Protein AF-A0A496PSA3-F1 (afdb_monomer_lite)

Secondary structure (DSSP, 8-state):
--SSSSSS--HHHHHHHHHHHHHHHH-TTT--HHHHHHHTTS-HHHHHHH-SSHHHHHHHHHHHHHHHHHHHHHHHHHT--SHHHHHHHHHHHHHH-TTTTHHHHHHHHH--GGGHHHHHHHHHHHHHHHHHHHHHHHHHHHHTTSB--S-HHHHHHHHHHHHHHHHHHHHH-GGG--HHHHHHHHHHHHHHHHBPP---TTGGGSS-S--------------TT--S-SEEE---TTTTTSSHHHHHGGGT-EEEEE-S-HHHHHHHHHHHHHHTT-------TTSTTHHHHHHHHHHHHHHHHHHHHHHHHHHS-S-TTSHHHHHHHHSPSSHHHHHHHHHHH---HHHHHHHHHHHHHT--PPPEEEEEEGGG-PPPEETTEEPPGGG-HHHHHHHHHHTSS--EEEEEESS--HHHHHHHTT-GGGSPBTTBS-SEEEEEEESSHHHHHHHHHHHHHTT----EEEEE-TTTSSSB----SS--HHHHHHHHHHHHHHHHHHHHHHHHHHHHHTTPPPPS----EEEEESS--SHHHHHHHHHHH--SEEE--GGGGG-TTT----HHHHHHHHH--GGGEEEES--TTSS-EEEETTSHHHHHHHHHHHTT--SB--SS-TT--B-TT-SS-B-TTBHHHHHHHHHHHHTS---HHHHHHHHHHHHT---HHHHTTHHHHHHTT---S--PPP---GGGGGB-S---HHHHHHHHTTSS--B--TTPPPHHHHHHHHHHHHHHHHHHHHHTTSS---HHHHHHHHHHHHHHHHHHHHHHTTS-THHHHHHHHHHHHHHHHHHHSTT-GGG-------

pLDDT: mean 86.86, std 15.43, range [21.86, 98.56]

Radius of gyration: 31.97 Å; chains: 1; bounding box: 90×75×79 Å

Structure (mmCIF, N/CA/C/O backbone):
data_AF-A0A496PSA3-F1
#
_entry.id   AF-A0A496PSA3-F1
#
loop_
_atom_site.group_PDB
_atom_site.id
_atom_site.type_symbol
_atom_site.label_atom_id
_atom_site.label_alt_id
_atom_site.label_comp_id
_atom_site.label_asym_id
_atom_site.label_entity_id
_atom_site.label_seq_id
_atom_site.pdbx_PDB_ins_code
_atom_site.Cartn_x
_atom_site.Cartn_y
_atom_site.Cartn_z
_atom_site.occupancy
_atom_site.B_iso_or_equiv
_atom_site.auth_seq_id
_atom_site.auth_comp_id
_atom_site.auth_asym_id
_atom_site.auth_atom_id
_atom_site.pdbx_PDB_model_num
ATOM 1 N N . MET A 1 1 ? 48.229 48.343 -27.803 1.00 36.34 1 MET A N 1
ATOM 2 C CA . MET A 1 1 ? 48.744 47.535 -26.671 1.00 36.34 1 MET A CA 1
ATOM 3 C C . MET A 1 1 ? 48.045 46.159 -26.580 1.00 36.34 1 MET A C 1
ATOM 5 O O . MET A 1 1 ? 47.589 45.770 -25.518 1.00 36.34 1 MET A O 1
ATOM 9 N N . ARG A 1 2 ? 47.938 45.404 -27.693 1.00 35.44 2 ARG A N 1
ATOM 10 C CA . ARG A 1 2 ? 47.218 44.104 -27.787 1.00 35.44 2 ARG A CA 1
ATOM 11 C C . ARG A 1 2 ? 48.124 42.928 -28.221 1.00 35.44 2 ARG A C 1
ATOM 13 O O . ARG A 1 2 ? 47.631 41.922 -28.707 1.00 35.44 2 ARG A O 1
ATOM 20 N N . LEU A 1 3 ? 49.446 43.057 -28.061 1.00 36.50 3 LEU A N 1
ATOM 21 C CA . LEU A 1 3 ? 50.445 42.140 -28.642 1.00 36.50 3 LEU A CA 1
ATOM 22 C C . LEU A 1 3 ? 51.369 41.428 -27.625 1.00 36.50 3 LEU A C 1
ATOM 24 O O . LEU A 1 3 ? 52.359 40.844 -28.039 1.00 36.50 3 LEU A O 1
ATOM 28 N N . ILE A 1 4 ? 51.065 41.412 -26.316 1.00 39.59 4 ILE A N 1
ATOM 29 C CA . ILE A 1 4 ? 51.952 40.792 -25.292 1.00 39.59 4 ILE A CA 1
ATOM 30 C C . ILE A 1 4 ? 51.211 39.823 -24.340 1.00 39.59 4 ILE A C 1
ATOM 32 O O . ILE A 1 4 ? 51.508 39.759 -23.158 1.00 39.59 4 ILE A O 1
ATOM 36 N N . PHE A 1 5 ? 50.233 39.044 -24.814 1.00 40.84 5 PHE A N 1
ATOM 37 C CA . PHE A 1 5 ? 49.612 37.984 -23.982 1.00 40.84 5 PHE A CA 1
ATOM 38 C C . PHE A 1 5 ? 49.645 36.581 -24.613 1.00 40.84 5 PHE A C 1
ATOM 40 O O . PHE A 1 5 ? 49.044 35.648 -24.088 1.00 40.84 5 PHE A O 1
ATOM 47 N N . GLY A 1 6 ? 50.361 36.414 -25.732 1.00 37.78 6 GLY A N 1
ATOM 48 C CA . GLY A 1 6 ? 50.485 35.132 -26.440 1.00 37.78 6 GLY A CA 1
ATOM 49 C C . GLY A 1 6 ? 51.589 34.200 -25.924 1.00 37.78 6 GLY A C 1
ATOM 50 O O . GLY A 1 6 ? 51.666 33.059 -26.367 1.00 37.78 6 GLY A O 1
ATOM 51 N N . ALA A 1 7 ? 52.438 34.651 -24.998 1.00 44.44 7 ALA A N 1
ATOM 52 C CA . ALA A 1 7 ? 53.524 33.853 -24.436 1.00 44.44 7 ALA A CA 1
ATOM 53 C C . ALA A 1 7 ? 53.209 33.514 -22.971 1.00 44.44 7 ALA A C 1
ATOM 55 O O . ALA A 1 7 ? 53.230 34.426 -22.154 1.00 44.44 7 ALA A O 1
ATOM 56 N N . LEU A 1 8 ? 52.915 32.229 -22.691 1.00 52.22 8 LEU A N 1
ATOM 57 C CA . LEU A 1 8 ? 52.847 31.516 -21.383 1.00 52.22 8 LEU A CA 1
ATOM 58 C C . LEU A 1 8 ? 51.556 30.723 -21.075 1.00 52.22 8 LEU A C 1
ATOM 60 O O . LEU A 1 8 ? 51.390 30.265 -19.949 1.00 52.22 8 LEU A O 1
ATOM 64 N N . LEU A 1 9 ? 50.653 30.477 -22.032 1.00 61.03 9 LEU A N 1
ATOM 65 C CA . LEU A 1 9 ? 49.573 29.491 -21.834 1.00 61.03 9 LEU A CA 1
ATOM 66 C C . LEU A 1 9 ? 49.825 28.244 -22.677 1.00 61.03 9 LEU A C 1
ATOM 68 O O . LEU A 1 9 ? 50.095 28.342 -23.874 1.00 61.03 9 LEU A O 1
ATOM 72 N N . ASP A 1 10 ? 49.724 27.069 -22.054 1.00 85.44 10 ASP A N 1
ATOM 73 C CA . ASP A 1 10 ? 49.742 25.813 -22.794 1.00 85.44 10 ASP A CA 1
ATOM 74 C C . ASP A 1 10 ? 48.540 25.720 -23.757 1.00 85.44 10 ASP A C 1
ATOM 76 O O . ASP A 1 10 ? 47.501 26.377 -23.598 1.00 85.44 10 ASP A O 1
ATOM 80 N N . ARG A 1 11 ? 48.701 24.922 -24.820 1.00 87.25 11 ARG A N 1
ATOM 81 C CA . ARG A 1 11 ? 47.687 24.780 -25.878 1.00 87.25 11 ARG A CA 1
ATOM 82 C C . ARG A 1 11 ? 46.318 24.317 -25.342 1.00 87.25 11 ARG A C 1
ATOM 84 O O . ARG A 1 11 ? 45.321 24.893 -25.780 1.00 87.25 11 ARG A O 1
ATOM 91 N N . PRO A 1 12 ? 46.221 23.357 -24.399 1.00 90.94 12 PRO A N 1
ATOM 92 C CA . PRO A 1 12 ? 44.949 22.994 -23.769 1.00 90.94 12 PRO A CA 1
ATOM 93 C C . PRO A 1 12 ? 44.252 24.167 -23.068 1.00 90.94 12 PRO A C 1
ATOM 95 O O . PRO A 1 12 ? 43.059 24.387 -23.273 1.00 90.94 12 PRO A O 1
ATOM 98 N N . THR A 1 13 ? 44.986 24.968 -22.294 1.00 90.38 13 THR A N 1
ATOM 99 C CA . THR A 1 13 ? 44.426 26.098 -21.544 1.00 90.38 13 THR A CA 1
ATOM 100 C C . THR A 1 13 ? 43.925 27.201 -22.471 1.00 90.38 13 THR A C 1
ATOM 102 O O . THR A 1 13 ? 42.877 27.797 -22.207 1.00 90.38 13 THR A O 1
ATOM 105 N N . GLN A 1 14 ? 44.634 27.458 -23.575 1.00 91.81 14 GLN A N 1
ATOM 106 C CA . GLN A 1 14 ? 44.193 28.389 -24.618 1.00 91.81 14 GLN A CA 1
ATOM 107 C C . GLN A 1 14 ? 42.849 27.954 -25.229 1.00 91.81 14 GLN A C 1
ATOM 109 O O . GLN A 1 14 ? 41.937 28.773 -25.373 1.00 91.81 14 GLN A O 1
ATOM 114 N N . ILE A 1 15 ? 42.706 26.661 -25.535 1.00 95.50 15 ILE A N 1
ATOM 115 C CA . ILE A 1 15 ? 41.473 26.079 -26.083 1.00 95.50 15 ILE A CA 1
ATOM 116 C C . ILE A 1 15 ? 40.325 26.182 -25.070 1.00 95.50 15 ILE A C 1
ATOM 118 O O . ILE A 1 15 ? 39.244 26.644 -25.429 1.00 95.50 15 ILE A O 1
ATOM 122 N N . ILE A 1 16 ? 40.557 25.820 -23.802 1.00 95.75 16 ILE A N 1
ATOM 123 C CA . ILE A 1 16 ? 39.538 25.874 -22.738 1.00 95.75 16 ILE A CA 1
ATOM 124 C C . ILE A 1 16 ? 39.045 27.309 -22.515 1.00 95.75 16 ILE A C 1
ATOM 126 O O . ILE A 1 16 ? 37.839 27.527 -22.449 1.00 95.75 16 ILE A O 1
ATOM 130 N N . LYS A 1 17 ? 39.943 28.304 -22.445 1.00 92.88 17 LYS A N 1
ATOM 131 C CA . LYS A 1 17 ? 39.553 29.718 -22.276 1.00 92.88 17 LYS A CA 1
ATOM 132 C C . LYS A 1 17 ? 38.715 30.235 -23.447 1.00 92.88 17 LYS A C 1
ATOM 134 O O . LYS A 1 17 ? 37.718 30.916 -23.235 1.00 92.88 17 LYS A O 1
ATOM 139 N N . SER A 1 18 ? 39.098 29.880 -24.669 1.00 94.81 18 SER A N 1
ATOM 140 C CA . SER A 1 18 ? 38.365 30.273 -25.880 1.00 94.81 18 SER A CA 1
ATOM 141 C C . SER A 1 18 ? 36.976 29.627 -25.915 1.00 94.81 18 SER A C 1
ATOM 143 O O . SER A 1 18 ? 35.971 30.285 -26.177 1.00 94.81 18 SER A O 1
ATOM 145 N N . ALA A 1 19 ? 36.896 28.345 -25.551 1.00 95.25 19 ALA A N 1
ATOM 146 C CA . ALA A 1 19 ? 35.633 27.630 -25.430 1.00 95.25 19 ALA A CA 1
ATOM 147 C C . ALA A 1 19 ? 34.736 28.201 -24.320 1.00 95.25 19 ALA A C 1
ATOM 149 O O . ALA A 1 19 ? 33.531 28.307 -24.522 1.00 95.25 19 ALA A O 1
ATOM 150 N N . GLN A 1 20 ? 35.305 28.613 -23.182 1.00 94.50 20 GLN A N 1
ATOM 151 C CA . GLN A 1 20 ? 34.571 29.237 -22.076 1.00 94.50 20 GLN A CA 1
ATOM 152 C C . GLN A 1 20 ? 33.792 30.479 -22.536 1.00 94.50 20 GLN A C 1
ATOM 154 O O . GLN A 1 20 ? 32.604 30.601 -22.231 1.00 94.50 20 GLN A O 1
ATOM 159 N N . VAL A 1 21 ? 34.434 31.359 -23.313 1.00 92.12 21 VAL A N 1
ATOM 160 C CA . VAL A 1 21 ? 33.804 32.569 -23.872 1.00 92.12 21 VAL A CA 1
ATOM 161 C C . VAL A 1 21 ? 32.674 32.201 -24.835 1.00 92.12 21 VAL A C 1
ATOM 163 O O . VAL A 1 21 ? 31.554 32.700 -24.707 1.00 92.12 21 VAL A O 1
ATOM 166 N N . LEU A 1 22 ? 32.935 31.278 -25.763 1.00 93.44 22 LEU A N 1
ATOM 167 C CA . LEU A 1 22 ? 31.940 30.853 -26.748 1.00 93.44 22 LEU A CA 1
ATOM 168 C C . LEU A 1 22 ? 30.729 30.176 -26.097 1.00 93.44 22 LEU A C 1
ATOM 170 O O . LEU A 1 22 ? 29.590 30.453 -26.478 1.00 93.44 22 LEU A O 1
ATOM 174 N N . PHE A 1 23 ? 30.944 29.308 -25.105 1.00 92.38 23 PHE A N 1
ATOM 175 C CA . PHE A 1 23 ? 29.854 28.657 -24.380 1.00 92.38 23 PHE A CA 1
ATOM 176 C C . PHE A 1 23 ? 29.035 29.658 -23.564 1.00 92.38 23 PHE A C 1
ATOM 178 O O . PHE A 1 23 ? 27.804 29.576 -23.590 1.00 92.38 23 PHE A O 1
ATOM 185 N N . ALA A 1 24 ? 29.681 30.649 -22.942 1.00 88.56 24 ALA A N 1
ATOM 186 C CA . ALA A 1 24 ? 28.988 31.695 -22.197 1.00 88.56 24 ALA A CA 1
ATOM 187 C C . ALA A 1 24 ? 28.039 32.494 -23.106 1.00 88.56 24 ALA A C 1
ATOM 189 O O . ALA A 1 24 ? 26.888 32.755 -22.742 1.00 88.56 24 ALA A O 1
ATOM 190 N N . GLN A 1 25 ? 28.502 32.826 -24.315 1.00 88.56 25 GLN A N 1
ATOM 191 C CA . GLN A 1 25 ? 27.765 33.653 -25.266 1.00 88.56 25 GLN A CA 1
ATOM 192 C C . GLN A 1 25 ? 26.676 32.879 -26.026 1.00 88.56 25 GLN A C 1
ATOM 194 O O . GLN A 1 25 ? 25.551 33.361 -26.164 1.00 88.56 25 GLN A O 1
ATOM 199 N N . PHE A 1 26 ? 26.981 31.676 -26.518 1.00 86.81 26 PHE A N 1
ATOM 200 C CA . PHE A 1 26 ? 26.122 30.967 -27.476 1.00 86.81 26 PHE A CA 1
ATOM 201 C C . PHE A 1 26 ? 25.474 29.688 -26.922 1.00 86.81 26 PHE A C 1
ATOM 203 O O . PHE A 1 26 ? 24.536 29.166 -27.534 1.00 86.81 26 PHE A O 1
ATOM 210 N N . GLY A 1 27 ? 25.915 29.205 -25.757 1.00 85.31 27 GLY A N 1
ATOM 211 C CA . GLY A 1 27 ? 25.467 27.951 -25.146 1.00 85.31 27 GLY A CA 1
ATOM 212 C C . GLY A 1 27 ? 26.055 26.698 -25.810 1.00 85.31 27 GLY A C 1
ATOM 213 O O . GLY A 1 27 ? 26.479 26.707 -26.969 1.00 85.31 27 GLY A O 1
ATOM 214 N N . LEU A 1 28 ? 26.037 25.570 -25.092 1.00 86.19 28 LEU A N 1
ATOM 215 C CA . LEU A 1 28 ? 26.712 24.323 -25.504 1.00 86.19 28 LEU A CA 1
ATOM 216 C C . LEU A 1 28 ? 26.227 23.787 -26.863 1.00 86.19 28 LEU A C 1
ATOM 218 O O . LEU A 1 28 ? 26.988 23.212 -27.652 1.00 86.19 28 LEU A O 1
ATOM 222 N N . LYS A 1 29 ? 24.926 23.939 -27.137 1.00 85.19 29 LYS A N 1
ATOM 223 C CA . LYS A 1 29 ? 24.292 23.371 -28.334 1.00 85.19 29 LYS A CA 1
ATOM 224 C C . LYS A 1 29 ? 24.797 24.020 -29.624 1.00 85.19 29 LYS A C 1
ATOM 226 O O . LYS A 1 29 ? 24.991 23.295 -30.596 1.00 85.19 29 LYS A O 1
ATOM 231 N N . LYS A 1 30 ? 25.012 25.341 -29.622 1.00 86.56 30 LYS A N 1
ATOM 232 C CA . LYS A 1 30 ? 25.328 26.127 -30.828 1.00 86.56 30 LYS A CA 1
ATOM 233 C C . LYS A 1 30 ? 26.820 26.179 -31.155 1.00 86.56 30 LYS A C 1
ATOM 235 O O . LYS A 1 30 ? 27.157 26.353 -32.315 1.00 86.56 30 LYS A O 1
ATOM 240 N N . VAL A 1 31 ? 27.689 25.995 -30.163 1.00 92.00 31 VAL A N 1
ATOM 241 C CA . VAL A 1 31 ? 29.146 26.029 -30.355 1.00 92.00 31 VAL A CA 1
ATOM 242 C C . VAL A 1 31 ? 29.649 24.718 -30.968 1.00 92.00 31 VAL A C 1
ATOM 244 O O . VAL A 1 31 ? 29.306 23.620 -30.501 1.00 92.00 31 VAL A O 1
ATOM 247 N N . THR A 1 32 ? 30.481 24.819 -32.004 1.00 94.69 32 THR A N 1
ATOM 248 C CA . THR A 1 32 ? 31.183 23.694 -32.637 1.00 94.69 32 THR A CA 1
ATOM 249 C C . THR A 1 32 ? 32.672 23.678 -32.273 1.00 94.69 32 THR A C 1
ATOM 251 O O . THR A 1 32 ? 33.233 24.670 -31.816 1.00 94.69 32 THR A O 1
ATOM 254 N N . THR A 1 33 ? 33.347 22.543 -32.486 1.00 94.38 33 THR A N 1
ATOM 255 C CA . THR A 1 33 ? 34.814 22.455 -32.332 1.00 94.38 33 THR A CA 1
ATOM 256 C C . THR A 1 33 ? 35.562 23.385 -33.284 1.00 94.38 33 THR A C 1
ATOM 258 O O . THR A 1 33 ? 36.688 23.775 -32.990 1.00 94.38 33 THR A O 1
ATOM 261 N N . ASP A 1 34 ? 34.944 23.743 -34.409 1.00 93.94 34 ASP A N 1
ATOM 262 C CA . ASP A 1 34 ? 35.551 24.583 -35.442 1.00 93.94 34 ASP A CA 1
ATOM 263 C C . ASP A 1 34 ? 35.506 26.053 -35.024 1.00 93.94 34 ASP A C 1
ATOM 265 O O . ASP A 1 34 ? 36.488 26.771 -35.211 1.00 93.94 34 ASP A O 1
ATOM 269 N N . ASP A 1 35 ? 34.417 26.462 -34.368 1.00 95.94 35 ASP A N 1
ATOM 270 C CA . ASP A 1 35 ? 34.307 27.773 -33.723 1.00 95.94 35 ASP A CA 1
ATOM 271 C C . ASP A 1 35 ? 35.363 27.916 -32.619 1.00 95.94 35 ASP A C 1
ATOM 273 O O . ASP A 1 35 ? 36.080 28.913 -32.570 1.00 95.94 35 ASP A O 1
ATOM 277 N N . ILE A 1 36 ? 35.525 26.877 -31.789 1.00 96.44 36 ILE A N 1
ATOM 278 C CA . ILE A 1 36 ? 36.533 26.845 -30.717 1.00 96.44 36 ILE A CA 1
ATOM 279 C C . ILE A 1 36 ? 37.954 26.918 -31.291 1.00 96.44 36 ILE A C 1
ATOM 281 O O . ILE A 1 36 ? 38.784 27.656 -30.766 1.00 96.44 36 ILE A O 1
ATOM 285 N N . ALA A 1 37 ? 38.247 26.179 -32.365 1.00 94.25 37 ALA A N 1
ATOM 286 C CA . ALA A 1 37 ? 39.558 26.202 -33.013 1.00 94.25 37 ALA A CA 1
ATOM 287 C C . ALA A 1 37 ? 39.886 27.588 -33.594 1.00 94.25 37 ALA A C 1
ATOM 289 O O . ALA A 1 37 ? 41.002 28.079 -33.413 1.00 94.25 37 ALA A O 1
ATOM 290 N N . LYS A 1 38 ? 38.904 28.235 -34.242 1.00 94.62 38 LYS A N 1
ATOM 291 C CA . LYS A 1 38 ? 39.032 29.603 -34.766 1.00 94.62 38 LYS A CA 1
ATOM 292 C C . LYS A 1 38 ? 39.296 30.618 -33.659 1.00 94.62 38 LYS A C 1
ATOM 294 O O . LYS A 1 38 ? 40.254 31.377 -33.776 1.00 94.62 38 LYS A O 1
ATOM 299 N N . GLU A 1 39 ? 38.493 30.605 -32.597 1.00 94.12 39 GLU A N 1
ATOM 300 C CA . GLU A 1 39 ? 38.641 31.534 -31.468 1.00 94.12 39 GLU A CA 1
ATOM 301 C C . GLU A 1 39 ? 39.989 31.342 -30.759 1.00 94.12 39 GLU A C 1
ATOM 303 O O . GLU A 1 39 ? 40.697 32.303 -30.466 1.00 94.12 39 GLU A O 1
ATOM 308 N N . ALA A 1 40 ? 40.409 30.087 -30.580 1.00 93.00 40 ALA A N 1
ATOM 309 C CA . ALA A 1 40 ? 41.698 29.749 -29.985 1.00 93.00 40 ALA A CA 1
ATOM 310 C C . ALA A 1 40 ? 42.897 29.963 -30.926 1.00 93.00 40 ALA A C 1
ATOM 312 O O . ALA A 1 40 ? 44.031 29.754 -30.497 1.00 93.00 40 ALA A O 1
ATOM 313 N N . GLN A 1 41 ? 42.684 30.362 -32.187 1.00 92.88 41 GLN A N 1
ATOM 314 C CA . GLN A 1 41 ? 43.727 30.525 -33.209 1.00 92.88 41 GLN A CA 1
ATOM 315 C C . GLN A 1 41 ? 44.610 29.273 -33.373 1.00 92.88 41 GLN A C 1
ATOM 317 O O . GLN A 1 41 ? 45.839 29.346 -33.468 1.00 92.88 41 GLN A O 1
ATOM 322 N N . VAL A 1 42 ? 43.981 28.097 -33.394 1.00 91.88 42 VAL A N 1
ATOM 323 C CA . VAL A 1 42 ? 44.641 26.802 -33.616 1.00 91.88 42 VAL A CA 1
ATOM 324 C C . VAL A 1 42 ? 43.950 26.024 -34.732 1.00 91.88 42 VAL A C 1
ATOM 326 O O . VAL A 1 42 ? 42.808 26.290 -35.097 1.00 91.88 42 VAL A O 1
ATOM 329 N N . SER A 1 43 ? 44.632 25.019 -35.285 1.00 92.12 43 SER A N 1
ATOM 330 C CA . SER A 1 43 ? 43.991 24.124 -36.249 1.00 92.12 43 SER A CA 1
ATOM 331 C C . SER A 1 43 ? 42.973 23.206 -35.557 1.00 92.12 43 SER A C 1
ATOM 333 O O . SER A 1 43 ? 43.152 22.814 -34.401 1.00 92.12 43 SER A O 1
ATOM 335 N N . LYS A 1 44 ? 41.941 22.774 -36.289 1.00 91.31 44 LYS A N 1
ATOM 336 C CA . LYS A 1 44 ? 40.986 21.751 -35.825 1.00 91.31 44 LYS A CA 1
ATOM 337 C C . LYS A 1 44 ? 41.698 20.466 -35.375 1.00 91.31 44 LYS A C 1
ATOM 339 O O . LYS A 1 44 ? 41.344 19.894 -34.348 1.00 91.31 44 LYS A O 1
ATOM 344 N N . ALA A 1 45 ? 42.750 20.058 -36.089 1.00 91.19 45 ALA A N 1
ATOM 345 C CA . ALA A 1 45 ? 43.579 18.908 -35.723 1.00 91.19 45 ALA A CA 1
ATOM 346 C C . ALA A 1 45 ? 44.272 19.097 -34.361 1.00 91.19 45 ALA A C 1
ATOM 348 O O . ALA A 1 45 ? 44.389 18.151 -33.587 1.00 91.19 45 ALA A O 1
ATOM 349 N N . THR A 1 46 ? 44.676 20.326 -34.028 1.00 90.19 46 THR A N 1
ATOM 350 C CA . THR A 1 46 ? 45.246 20.657 -32.716 1.00 90.19 46 THR A CA 1
ATOM 351 C C . THR A 1 46 ? 44.215 20.514 -31.599 1.00 90.19 46 THR A C 1
ATOM 353 O O . THR A 1 46 ? 44.567 20.020 -30.536 1.00 90.19 46 THR A O 1
ATOM 356 N N . VAL A 1 47 ? 42.947 20.877 -31.822 1.00 93.00 47 VAL A N 1
ATOM 357 C CA . VAL A 1 47 ? 41.881 20.661 -30.825 1.00 93.00 47 VAL A CA 1
ATOM 358 C C . VAL A 1 47 ? 41.667 19.167 -30.576 1.00 93.00 47 VAL A C 1
ATOM 360 O O . VAL A 1 47 ? 41.702 18.736 -29.425 1.00 93.00 47 VAL A O 1
ATOM 363 N N . TYR A 1 48 ? 41.550 18.367 -31.641 1.00 93.06 48 TYR A N 1
ATOM 364 C CA . TYR A 1 48 ? 41.368 16.913 -31.523 1.00 93.06 48 TYR A CA 1
ATOM 365 C C . TYR A 1 48 ? 42.581 16.167 -30.960 1.00 93.06 48 TYR A C 1
ATOM 367 O O . TYR A 1 48 ? 42.431 15.063 -30.443 1.00 93.06 48 TYR A O 1
ATOM 375 N N . LYS A 1 49 ? 43.776 16.768 -31.016 1.00 92.62 49 LYS A N 1
ATOM 376 C CA . LYS A 1 49 ? 44.968 16.233 -30.347 1.00 92.62 49 LYS A CA 1
ATOM 377 C C . LYS A 1 49 ? 44.812 16.213 -28.822 1.00 92.62 49 LYS A C 1
ATOM 379 O O . LYS A 1 49 ? 45.359 15.321 -28.183 1.00 92.62 49 LYS A O 1
ATOM 384 N N . TYR A 1 50 ? 44.112 17.194 -28.249 1.00 92.06 50 TYR A N 1
ATOM 385 C CA . TYR A 1 50 ? 43.986 17.358 -26.796 1.00 92.06 50 TYR A CA 1
ATOM 386 C C . TYR A 1 50 ? 42.620 16.945 -26.249 1.00 92.06 50 TYR A C 1
ATOM 388 O O . TYR A 1 50 ? 42.540 16.531 -25.099 1.00 92.06 50 TYR A O 1
ATOM 396 N N . PHE A 1 51 ? 41.563 17.040 -27.057 1.00 94.31 51 PHE A N 1
ATOM 397 C CA . PHE A 1 51 ? 40.196 16.762 -26.627 1.00 94.31 51 PHE A CA 1
ATOM 398 C C . PHE A 1 51 ? 39.469 15.919 -27.671 1.00 94.31 51 PHE A C 1
ATOM 400 O O . PHE A 1 51 ? 39.416 16.263 -28.850 1.00 94.31 51 PHE A O 1
ATOM 407 N N . LYS A 1 52 ? 38.848 14.826 -27.235 1.00 89.06 52 LYS A N 1
ATOM 408 C CA . LYS A 1 52 ? 38.141 13.866 -28.092 1.00 89.06 52 LYS A CA 1
ATOM 409 C C . LYS A 1 52 ? 36.923 14.487 -28.763 1.00 89.06 52 LYS A C 1
ATOM 411 O O . LYS A 1 52 ? 36.543 14.087 -29.861 1.00 89.06 52 LYS A O 1
ATOM 416 N N . ASN A 1 53 ? 36.264 15.425 -28.087 1.00 89.75 53 ASN A N 1
ATOM 417 C CA . ASN A 1 53 ? 35.068 16.100 -28.578 1.00 89.75 53 ASN A CA 1
ATOM 418 C C . ASN A 1 53 ? 34.796 17.396 -27.790 1.00 89.75 53 ASN A C 1
ATOM 420 O O . ASN A 1 53 ? 35.429 17.675 -26.774 1.00 89.75 53 ASN A O 1
ATOM 424 N N . LYS A 1 54 ? 33.805 18.181 -28.236 1.00 89.75 54 LYS A N 1
ATOM 425 C CA . LYS A 1 54 ? 33.419 19.438 -27.573 1.00 89.75 54 LYS A CA 1
ATOM 426 C C . LYS A 1 54 ? 32.869 19.273 -26.150 1.00 89.75 54 LYS A C 1
ATOM 428 O O . LYS A 1 54 ? 32.867 20.248 -25.409 1.00 89.75 54 LYS A O 1
ATOM 433 N N . PHE A 1 55 ? 32.383 18.085 -25.780 1.00 88.62 55 PHE A N 1
ATOM 434 C CA . PHE A 1 55 ? 31.847 17.832 -24.440 1.00 88.62 55 PHE A CA 1
ATOM 435 C C . PHE A 1 55 ? 32.969 17.695 -23.414 1.00 88.62 55 PHE A C 1
ATOM 437 O O . PHE A 1 55 ? 32.839 18.242 -22.333 1.00 88.62 55 PHE A O 1
ATOM 444 N N . GLU A 1 56 ? 34.097 17.086 -23.781 1.00 89.69 56 GLU A N 1
ATOM 445 C CA . GLU A 1 56 ? 35.289 17.044 -22.921 1.00 89.69 56 GLU A CA 1
ATOM 446 C C . GLU A 1 56 ? 35.859 18.451 -22.674 1.00 89.69 56 GLU A C 1
ATOM 448 O O . GLU A 1 56 ? 36.261 18.785 -21.564 1.00 89.69 56 GLU A O 1
ATOM 453 N N . ILE A 1 57 ? 35.824 19.324 -23.687 1.00 93.12 57 ILE A N 1
ATOM 454 C CA . ILE A 1 57 ? 36.196 20.739 -23.525 1.00 93.12 57 ILE A CA 1
ATOM 455 C C . ILE A 1 57 ? 35.212 21.441 -22.582 1.00 93.12 57 ILE A C 1
ATOM 457 O O . ILE A 1 57 ? 35.615 22.228 -21.730 1.00 93.12 57 ILE A O 1
ATOM 461 N N . PHE A 1 58 ? 33.917 21.150 -22.718 1.00 90.31 58 PHE A N 1
ATOM 462 C CA . PHE A 1 58 ? 32.888 21.710 -21.851 1.00 90.31 58 PHE A CA 1
ATOM 463 C C . PHE A 1 58 ? 33.019 21.222 -20.401 1.00 90.31 58 PHE A C 1
ATOM 465 O O . PHE A 1 58 ? 32.906 22.045 -19.497 1.00 90.31 58 PHE A O 1
ATOM 472 N N . ASP A 1 59 ? 33.354 19.946 -20.168 1.00 89.44 59 ASP A N 1
ATOM 473 C CA . ASP A 1 59 ? 33.644 19.406 -18.832 1.00 89.44 59 ASP A CA 1
ATOM 474 C C . ASP A 1 59 ? 34.711 20.259 -18.129 1.00 89.44 59 ASP A C 1
ATOM 476 O O . ASP A 1 59 ? 34.510 20.743 -17.014 1.00 89.44 59 ASP A O 1
ATOM 480 N N . GLN A 1 60 ? 35.817 20.513 -18.834 1.00 92.25 60 GLN A N 1
ATOM 481 C CA . GLN A 1 60 ? 36.945 21.303 -18.337 1.00 92.25 60 GLN A CA 1
ATOM 482 C C . GLN A 1 60 ? 36.569 22.768 -18.072 1.00 92.25 60 GLN A C 1
ATOM 484 O O . GLN A 1 60 ? 37.035 23.362 -17.101 1.00 92.25 60 GLN A O 1
ATOM 489 N N . VAL A 1 61 ? 35.702 23.361 -18.900 1.00 93.12 61 VAL A N 1
ATOM 490 C CA . VAL A 1 61 ? 35.180 24.721 -18.681 1.00 93.12 61 VAL A CA 1
ATOM 491 C C . VAL A 1 61 ? 34.345 24.792 -17.398 1.00 93.12 61 VAL A C 1
ATOM 493 O O . VAL A 1 61 ? 34.533 25.710 -16.600 1.00 93.12 61 VAL A O 1
ATOM 496 N N . ILE A 1 62 ? 33.456 23.822 -17.171 1.00 91.06 62 ILE A N 1
ATOM 497 C CA . ILE A 1 62 ? 32.594 23.783 -15.980 1.00 91.06 62 ILE A CA 1
ATOM 498 C C . ILE A 1 62 ? 33.413 23.530 -14.711 1.00 91.06 62 ILE A C 1
ATOM 500 O O . ILE A 1 62 ? 33.197 24.203 -13.703 1.00 91.06 62 ILE A O 1
ATOM 504 N N . GLU A 1 63 ? 34.368 22.597 -14.754 1.00 91.56 63 GLU A N 1
ATOM 505 C CA . GLU A 1 63 ? 35.286 22.334 -13.639 1.00 91.56 63 GLU A CA 1
ATOM 506 C C . GLU A 1 63 ? 36.132 23.569 -13.303 1.00 91.56 63 GLU A C 1
ATOM 508 O O . GLU A 1 63 ? 36.302 23.912 -12.130 1.00 91.56 63 GLU A O 1
ATOM 513 N N . ARG A 1 64 ? 36.619 24.283 -14.323 1.00 91.19 64 ARG A N 1
ATOM 514 C CA . ARG A 1 64 ? 37.368 25.530 -14.152 1.00 91.19 64 ARG A CA 1
ATOM 515 C C . ARG A 1 64 ? 36.521 26.614 -13.490 1.00 91.19 64 ARG A C 1
ATOM 517 O O . ARG A 1 64 ? 36.966 27.181 -12.499 1.00 91.19 64 ARG A O 1
ATOM 524 N N . GLU A 1 65 ? 35.319 26.888 -13.997 1.00 91.88 65 GLU A N 1
ATOM 525 C CA . GLU A 1 65 ? 34.442 27.913 -13.414 1.00 91.88 65 GLU A CA 1
ATOM 526 C C . GLU A 1 65 ? 34.018 27.573 -11.982 1.00 91.88 65 GLU A C 1
ATOM 528 O O . GLU A 1 65 ? 34.014 28.458 -11.131 1.00 91.88 65 GLU A O 1
ATOM 533 N N . ALA A 1 66 ? 33.734 26.300 -11.684 1.00 91.38 66 ALA A N 1
ATOM 534 C CA . ALA A 1 66 ? 33.418 25.860 -10.326 1.00 91.38 66 ALA A CA 1
ATOM 535 C C . ALA A 1 66 ? 34.583 26.118 -9.354 1.00 91.38 66 ALA A C 1
ATOM 537 O O . ALA A 1 66 ? 34.374 26.628 -8.254 1.00 91.38 66 ALA A O 1
ATOM 538 N N . ASN A 1 67 ? 35.815 25.789 -9.757 1.00 91.50 67 ASN A N 1
ATOM 539 C CA . ASN A 1 67 ? 36.995 26.026 -8.926 1.00 91.50 67 ASN A CA 1
ATOM 540 C C . ASN A 1 67 ? 37.300 27.525 -8.783 1.00 91.50 67 ASN A C 1
ATOM 542 O O . ASN A 1 67 ? 37.582 27.971 -7.677 1.00 91.50 67 ASN A O 1
ATOM 546 N N . SER A 1 68 ? 37.192 28.313 -9.858 1.00 91.88 68 SER A N 1
ATOM 547 C CA . SER A 1 68 ? 37.401 29.766 -9.798 1.00 91.88 68 SER A CA 1
ATOM 548 C C . SER A 1 68 ? 36.371 30.472 -8.915 1.00 91.88 68 SER A C 1
ATOM 550 O O . SER A 1 68 ? 36.742 31.363 -8.157 1.00 91.88 68 SER A O 1
ATOM 552 N N . LEU A 1 69 ? 35.103 30.048 -8.952 1.00 91.12 69 LEU A N 1
ATOM 553 C CA . LEU A 1 69 ? 34.074 30.563 -8.050 1.00 91.12 69 LEU A CA 1
ATOM 554 C C . LEU A 1 69 ? 34.401 30.239 -6.587 1.00 91.12 69 LEU A C 1
ATOM 556 O O . LEU A 1 69 ? 34.261 31.104 -5.729 1.00 91.12 69 LEU A O 1
ATOM 560 N N . LEU A 1 70 ? 34.852 29.014 -6.299 1.00 91.75 70 LEU A N 1
ATOM 561 C CA . LEU A 1 70 ? 35.243 28.633 -4.944 1.00 91.75 70 LEU A CA 1
ATOM 562 C C . LEU A 1 70 ? 36.409 29.488 -4.429 1.00 91.75 70 LEU A C 1
ATOM 564 O O . LEU A 1 70 ? 36.323 29.996 -3.318 1.00 91.75 70 LEU A O 1
ATOM 568 N N . THR A 1 71 ? 37.448 29.696 -5.242 1.00 93.50 71 THR A N 1
ATOM 569 C CA . THR A 1 71 ? 38.572 30.575 -4.884 1.00 93.50 71 THR A CA 1
ATOM 570 C C . THR A 1 71 ? 38.098 32.003 -4.629 1.00 93.50 71 THR A C 1
ATOM 572 O O . THR A 1 71 ? 38.431 32.579 -3.604 1.00 93.50 71 THR A O 1
ATOM 575 N N . ALA A 1 72 ? 37.235 32.549 -5.490 1.00 92.69 72 ALA A N 1
ATOM 576 C CA . ALA A 1 72 ? 36.703 33.896 -5.304 1.00 92.69 72 ALA A CA 1
ATOM 577 C C . ALA A 1 72 ? 35.881 34.031 -4.006 1.00 92.69 72 ALA A C 1
ATOM 579 O O . ALA A 1 72 ? 35.929 35.063 -3.338 1.00 92.69 72 ALA A O 1
ATOM 580 N N . ILE A 1 73 ? 35.134 32.989 -3.629 1.00 92.94 73 ILE A N 1
ATOM 581 C CA . ILE A 1 73 ? 34.428 32.926 -2.343 1.00 92.94 73 ILE A CA 1
ATOM 582 C C . ILE A 1 73 ? 35.419 32.903 -1.180 1.00 92.94 73 ILE A C 1
ATOM 584 O O . ILE A 1 73 ? 35.219 33.621 -0.206 1.00 92.94 73 ILE A O 1
ATOM 588 N N . GLU A 1 74 ? 36.461 32.077 -1.262 1.00 93.44 74 GLU A N 1
ATOM 589 C CA . GLU A 1 74 ? 37.486 31.972 -0.222 1.00 93.44 74 GLU A CA 1
ATOM 590 C C . GLU A 1 74 ? 38.233 33.296 -0.027 1.00 93.44 74 GLU A C 1
ATOM 592 O O . GLU A 1 74 ? 38.389 33.722 1.116 1.00 93.44 74 GLU A O 1
ATOM 597 N N . ASP A 1 75 ? 38.597 33.981 -1.112 1.00 93.69 75 ASP A N 1
ATOM 598 C CA . ASP A 1 75 ? 39.262 35.288 -1.083 1.00 93.69 75 ASP A CA 1
ATOM 599 C C . ASP A 1 75 ? 38.357 36.372 -0.479 1.00 93.69 75 ASP A C 1
ATOM 601 O O . ASP A 1 75 ? 38.784 37.136 0.387 1.00 93.69 75 ASP A O 1
ATOM 605 N N . ALA A 1 76 ? 37.083 36.416 -0.884 1.00 93.44 76 ALA A N 1
ATOM 606 C CA . ALA A 1 76 ? 36.121 37.378 -0.349 1.00 93.44 76 ALA A CA 1
ATOM 607 C C . ALA A 1 76 ? 35.839 37.147 1.140 1.00 93.44 76 ALA A C 1
ATOM 609 O O . ALA A 1 76 ? 35.713 38.100 1.898 1.00 93.44 76 ALA A O 1
ATOM 610 N N . VAL A 1 77 ? 35.759 35.886 1.573 1.00 94.75 77 VAL A N 1
ATOM 611 C CA . VAL A 1 77 ? 35.624 35.535 2.992 1.00 94.75 77 VAL A CA 1
ATOM 612 C C . VAL A 1 77 ? 36.894 35.899 3.766 1.00 94.75 77 VAL A C 1
ATOM 614 O O . VAL A 1 77 ? 36.800 36.373 4.893 1.00 94.75 77 VAL A O 1
ATOM 617 N N . ALA A 1 78 ? 38.080 35.686 3.192 1.00 92.19 78 ALA A N 1
ATOM 618 C CA . ALA A 1 78 ? 39.353 35.978 3.850 1.00 92.19 78 ALA A CA 1
ATOM 619 C C . ALA A 1 78 ? 39.618 37.483 4.031 1.00 92.19 78 ALA A C 1
ATOM 621 O O . ALA A 1 78 ? 40.382 37.855 4.921 1.00 92.19 78 ALA A O 1
ATOM 622 N N . ALA A 1 79 ? 38.992 38.336 3.217 1.00 93.31 79 ALA A N 1
ATOM 623 C CA . ALA A 1 79 ? 39.091 39.791 3.322 1.00 93.31 79 ALA A CA 1
ATOM 624 C C . ALA A 1 79 ? 38.311 40.381 4.514 1.00 93.31 79 ALA A C 1
ATOM 626 O O . ALA A 1 79 ? 38.564 41.520 4.901 1.00 93.31 79 ALA A O 1
ATOM 627 N N . GLU A 1 80 ? 37.389 39.614 5.101 1.00 95.00 80 GLU A N 1
ATOM 628 C CA . GLU A 1 80 ? 36.525 40.063 6.192 1.00 95.00 80 GLU A CA 1
ATOM 629 C C . GLU A 1 80 ? 36.993 39.532 7.552 1.00 95.00 80 GLU A C 1
ATOM 631 O O . GLU A 1 80 ? 37.592 38.459 7.668 1.00 95.00 80 GLU A O 1
ATOM 636 N N . THR A 1 81 ? 36.692 40.272 8.618 1.00 86.94 81 THR A N 1
ATOM 637 C CA . THR A 1 81 ? 37.158 39.949 9.976 1.00 86.94 81 THR A CA 1
ATOM 638 C C . THR A 1 81 ? 36.065 39.321 10.836 1.00 86.94 81 THR A C 1
ATOM 640 O O . THR A 1 81 ? 36.294 38.247 11.402 1.00 86.94 81 THR A O 1
ATOM 643 N N . SER A 1 82 ? 34.879 39.933 10.898 1.00 88.25 82 SER A N 1
ATOM 644 C CA . SER A 1 82 ? 33.764 39.451 11.722 1.00 88.25 82 SER A CA 1
ATOM 645 C C . SER A 1 82 ? 33.048 38.250 11.098 1.00 88.25 82 SER A C 1
ATOM 647 O O . SER A 1 82 ? 33.036 38.064 9.878 1.00 88.25 82 SER A O 1
ATOM 649 N N . THR A 1 83 ? 32.399 37.431 11.927 1.00 88.69 83 THR A N 1
ATOM 650 C CA . THR A 1 83 ? 31.647 36.261 11.444 1.00 88.69 83 THR A CA 1
ATOM 651 C C . THR A 1 83 ? 30.486 36.669 10.538 1.00 88.69 83 THR A C 1
ATOM 653 O O . THR A 1 83 ? 30.205 36.013 9.532 1.00 88.69 83 THR A O 1
ATOM 656 N N . ALA A 1 84 ? 29.811 37.768 10.880 1.00 85.25 84 ALA A N 1
ATOM 657 C CA . ALA A 1 84 ? 28.695 38.292 10.104 1.00 85.25 84 ALA A CA 1
ATOM 658 C C . ALA A 1 84 ? 29.146 38.786 8.723 1.00 85.25 84 ALA A C 1
ATOM 660 O O . ALA A 1 84 ? 28.514 38.433 7.725 1.00 85.25 84 ALA A O 1
ATOM 661 N N . ASP A 1 85 ? 30.262 39.515 8.661 1.00 88.94 85 ASP A N 1
ATOM 662 C CA . ASP A 1 85 ? 30.796 40.055 7.408 1.00 88.94 85 ASP A CA 1
ATOM 663 C C . ASP A 1 85 ? 31.325 38.933 6.510 1.00 88.94 85 ASP A C 1
ATOM 665 O O . ASP A 1 85 ? 31.026 38.904 5.318 1.00 88.94 85 ASP A O 1
ATOM 669 N N . LYS A 1 86 ? 31.985 37.916 7.083 1.00 93.25 86 LYS A N 1
ATOM 670 C CA . LYS A 1 86 ? 32.406 36.703 6.359 1.00 93.25 86 LYS A CA 1
ATOM 671 C C . LYS A 1 86 ? 31.227 35.961 5.722 1.00 93.25 86 LYS A C 1
ATOM 673 O O . LYS A 1 86 ? 31.291 35.572 4.554 1.00 93.25 86 LYS A O 1
ATOM 678 N N . LEU A 1 87 ? 30.128 35.771 6.460 1.00 89.94 87 LEU A N 1
ATOM 679 C CA . LEU A 1 87 ? 28.908 35.149 5.923 1.00 89.94 87 LEU A CA 1
ATOM 680 C C . LEU A 1 87 ? 28.233 36.035 4.863 1.00 89.94 87 LEU A C 1
ATOM 682 O O . LEU A 1 87 ? 27.691 35.525 3.882 1.00 89.94 87 LEU A O 1
ATOM 686 N N . GLN A 1 88 ? 28.283 37.356 5.023 1.00 87.75 88 GLN A N 1
ATOM 687 C CA . GLN A 1 88 ? 27.764 38.307 4.043 1.00 87.75 88 GLN A CA 1
ATOM 688 C C . GLN A 1 88 ? 28.584 38.319 2.751 1.00 87.75 88 GLN A C 1
ATOM 690 O O . GLN A 1 88 ? 27.994 38.292 1.667 1.00 87.75 88 GLN A O 1
ATOM 695 N N . ALA A 1 89 ? 29.913 38.305 2.843 1.00 90.31 89 ALA A N 1
ATOM 696 C CA . ALA A 1 89 ? 30.812 38.205 1.701 1.00 90.31 89 ALA A CA 1
ATOM 697 C C . ALA A 1 89 ? 30.575 36.901 0.928 1.00 90.31 89 ALA A C 1
ATOM 699 O O . ALA A 1 89 ? 30.395 36.939 -0.291 1.00 90.31 89 ALA A O 1
ATOM 700 N N . HIS A 1 90 ? 30.449 35.769 1.631 1.00 92.12 90 HIS A N 1
ATOM 701 C CA . HIS A 1 90 ? 30.083 34.478 1.035 1.00 92.12 90 HIS A CA 1
ATOM 702 C C . HIS A 1 90 ? 28.778 34.557 0.222 1.00 92.12 90 HIS A C 1
ATOM 704 O O . HIS A 1 90 ? 28.774 34.259 -0.977 1.00 92.12 90 HIS A O 1
ATOM 710 N N . LEU A 1 91 ? 27.684 35.020 0.838 1.00 87.25 91 LEU A N 1
ATOM 711 C CA . LEU A 1 91 ? 26.373 35.118 0.182 1.00 87.25 91 LEU A CA 1
ATOM 712 C C . LEU A 1 91 ? 26.391 36.074 -1.013 1.00 87.25 91 LEU A C 1
ATOM 714 O O . LEU A 1 91 ? 25.792 35.791 -2.055 1.00 87.25 91 LEU A O 1
ATOM 718 N N . LYS A 1 92 ? 27.091 37.204 -0.881 1.00 85.94 92 LYS A N 1
ATOM 719 C CA . LYS A 1 92 ? 27.222 38.199 -1.946 1.00 85.94 92 LYS A CA 1
ATOM 720 C C . LYS A 1 92 ? 27.966 37.626 -3.147 1.00 85.94 92 LYS A C 1
ATOM 722 O O . LYS A 1 92 ? 27.480 37.796 -4.265 1.00 85.94 92 LYS A O 1
ATOM 727 N N . MET A 1 93 ? 29.080 36.924 -2.932 1.00 87.38 93 MET A N 1
ATOM 728 C CA . MET A 1 93 ? 29.853 36.288 -4.007 1.00 87.38 93 MET A CA 1
ATOM 729 C C . MET A 1 93 ? 29.050 35.226 -4.749 1.00 87.38 93 MET A C 1
ATOM 731 O O . MET A 1 93 ? 29.057 35.180 -5.980 1.00 87.38 93 MET A O 1
ATOM 735 N N . ARG A 1 94 ? 28.300 34.412 -4.005 1.00 85.56 94 ARG A N 1
ATOM 736 C CA . ARG A 1 94 ? 27.444 33.361 -4.559 1.00 85.56 94 ARG A CA 1
ATOM 737 C C . ARG A 1 94 ? 26.306 33.910 -5.424 1.00 85.56 94 ARG A C 1
ATOM 739 O O . ARG A 1 94 ? 26.022 33.359 -6.485 1.00 85.56 94 ARG A O 1
ATOM 746 N N . LEU A 1 95 ? 25.715 35.040 -5.035 1.00 78.62 95 LEU A N 1
ATOM 747 C CA . LEU A 1 95 ? 24.535 35.596 -5.707 1.00 78.62 95 LEU A CA 1
ATOM 748 C C . LEU A 1 95 ? 24.828 36.705 -6.731 1.00 78.62 95 LEU A C 1
ATOM 750 O O . LEU A 1 95 ? 24.004 36.923 -7.616 1.00 78.62 95 LEU A O 1
ATOM 754 N N . SER A 1 96 ? 25.969 37.397 -6.658 1.00 75.75 96 SER A N 1
ATOM 755 C CA . SER A 1 96 ? 26.209 38.608 -7.471 1.00 75.75 96 SER A CA 1
ATOM 756 C C . SER A 1 96 ? 27.091 38.384 -8.706 1.00 75.75 96 SER A C 1
ATOM 758 O O . SER A 1 96 ? 26.951 39.119 -9.679 1.00 75.75 96 SER A O 1
ATOM 760 N N . ASN A 1 97 ? 27.942 37.350 -8.731 1.00 73.06 97 ASN A N 1
ATOM 761 C CA . ASN A 1 97 ? 28.952 37.162 -9.792 1.00 73.06 97 ASN A CA 1
ATOM 762 C C . ASN A 1 97 ? 28.541 36.133 -10.857 1.00 73.06 97 ASN A C 1
ATOM 764 O O . ASN A 1 97 ? 29.362 35.444 -11.459 1.00 73.06 97 ASN A O 1
ATOM 768 N N . ARG A 1 98 ? 27.236 35.994 -11.106 1.00 73.69 98 ARG A N 1
ATOM 769 C CA . ARG A 1 98 ? 26.701 34.954 -11.998 1.00 73.69 98 ARG A CA 1
ATOM 770 C C . ARG A 1 98 ? 27.129 35.116 -13.460 1.00 73.69 98 ARG A C 1
ATOM 772 O O . ARG A 1 98 ? 27.290 34.108 -14.142 1.00 73.69 98 ARG A O 1
ATOM 779 N N . SER A 1 99 ? 27.306 36.346 -13.943 1.00 74.31 99 SER A N 1
ATOM 780 C CA . SER A 1 99 ? 27.781 36.619 -15.309 1.00 74.31 99 SER A CA 1
ATOM 781 C C . SER A 1 99 ? 29.207 36.116 -15.548 1.00 74.31 99 SER A C 1
ATOM 783 O O . SER A 1 99 ? 29.531 35.734 -16.668 1.00 74.31 99 SER A O 1
ATOM 785 N N . GLU A 1 100 ? 30.031 36.069 -14.501 1.00 79.56 100 GLU A N 1
ATOM 786 C CA . GLU A 1 100 ? 31.426 35.623 -14.554 1.00 79.56 100 GLU A CA 1
ATOM 787 C C . GLU A 1 100 ? 31.555 34.088 -14.580 1.00 79.56 100 GLU A C 1
ATOM 789 O O . GLU A 1 100 ? 32.467 33.553 -15.206 1.00 79.56 100 GLU A O 1
ATOM 794 N N . PHE A 1 101 ? 30.592 33.373 -13.981 1.00 85.12 101 PHE A N 1
ATOM 795 C CA . PHE A 1 101 ? 30.557 31.901 -13.891 1.00 85.12 101 PHE A CA 1
ATOM 796 C C . PHE A 1 101 ? 29.320 31.302 -14.578 1.00 85.12 101 PHE A C 1
ATOM 798 O O . PHE A 1 101 ? 28.683 30.353 -14.101 1.00 85.12 101 PHE A O 1
ATOM 805 N N . ILE A 1 102 ? 28.901 31.923 -15.681 1.00 83.62 102 ILE A N 1
ATOM 806 C CA . ILE A 1 102 ? 27.605 31.656 -16.302 1.00 83.62 102 ILE A CA 1
ATOM 807 C C . ILE A 1 102 ? 27.480 30.217 -16.823 1.00 83.62 102 ILE A C 1
ATOM 809 O O . ILE A 1 102 ? 26.380 29.655 -16.785 1.00 83.62 102 ILE A O 1
ATOM 813 N N . ASN A 1 103 ? 28.578 29.592 -17.267 1.00 85.69 103 ASN A N 1
ATOM 814 C CA . ASN A 1 103 ? 28.547 28.225 -17.778 1.00 85.69 103 ASN A CA 1
ATOM 815 C C . ASN A 1 103 ? 28.259 27.241 -16.638 1.00 85.69 103 ASN A C 1
ATOM 817 O O . ASN A 1 103 ? 27.364 26.401 -16.775 1.00 85.69 103 ASN A O 1
ATOM 821 N N . PHE A 1 104 ? 28.918 27.399 -15.484 1.00 85.94 104 PHE A N 1
ATOM 822 C CA . PHE A 1 104 ? 28.650 26.608 -14.277 1.00 85.94 104 PHE A CA 1
ATOM 823 C C . PHE A 1 104 ? 27.185 26.716 -13.821 1.00 85.94 104 PHE A C 1
ATOM 825 O O . PHE A 1 104 ? 26.549 25.715 -13.463 1.00 85.94 104 PHE A O 1
ATOM 832 N N . TYR A 1 105 ? 26.600 27.914 -13.894 1.00 79.44 105 TYR A N 1
ATOM 833 C CA . TYR A 1 105 ? 25.208 28.124 -13.497 1.00 79.44 105 TYR A CA 1
ATOM 834 C C . TYR A 1 105 ? 24.185 27.607 -14.530 1.00 79.44 105 TYR A C 1
ATOM 836 O O . TYR A 1 105 ? 23.163 27.036 -14.133 1.00 79.44 105 TYR A O 1
ATOM 844 N N . ARG A 1 106 ? 24.444 27.734 -15.841 1.00 77.00 106 ARG A N 1
ATOM 845 C CA . ARG A 1 106 ? 23.521 27.312 -16.924 1.00 77.00 106 ARG A CA 1
ATOM 846 C C . ARG A 1 106 ? 23.530 25.819 -17.222 1.00 77.00 106 ARG A C 1
ATOM 848 O O . ARG A 1 106 ? 22.573 25.312 -17.806 1.00 77.00 106 ARG A O 1
ATOM 855 N N . VAL A 1 107 ? 24.555 25.085 -16.795 1.00 75.50 107 VAL A N 1
ATOM 856 C CA . VAL A 1 107 ? 24.742 23.675 -17.175 1.00 75.50 107 VAL A CA 1
ATOM 857 C C . VAL A 1 107 ? 23.562 22.752 -16.821 1.00 75.50 107 VAL A C 1
ATOM 859 O O . VAL A 1 107 ? 23.311 21.746 -17.486 1.00 75.50 107 VAL A O 1
ATOM 862 N N . THR A 1 108 ? 22.777 23.122 -15.807 1.00 65.12 108 THR A N 1
ATOM 863 C CA . THR A 1 108 ? 21.566 22.391 -15.389 1.00 65.12 108 THR A CA 1
ATOM 864 C C . THR A 1 108 ? 20.349 22.600 -16.289 1.00 65.12 108 THR A C 1
ATOM 866 O O . THR A 1 108 ? 19.395 21.835 -16.190 1.00 65.12 108 THR A O 1
ATOM 869 N N . GLN A 1 109 ? 20.376 23.604 -17.165 1.00 64.25 109 GLN A N 1
ATOM 870 C CA . GLN A 1 109 ? 19.279 23.940 -18.078 1.00 64.25 109 GLN A CA 1
ATOM 871 C C . GLN A 1 109 ? 19.516 23.401 -19.497 1.00 64.25 109 GLN A C 1
ATOM 873 O O . GLN A 1 109 ? 18.571 23.195 -20.256 1.00 64.25 109 GLN A O 1
ATOM 878 N N . GLU A 1 110 ? 20.777 23.150 -19.862 1.00 58.72 110 GLU A N 1
ATOM 879 C CA . GLU A 1 110 ? 21.175 22.825 -21.239 1.00 58.72 110 GLU A CA 1
ATOM 880 C C . GLU A 1 110 ? 21.552 21.352 -21.465 1.00 58.72 110 GLU A C 1
ATOM 882 O O . GLU A 1 110 ? 21.727 20.937 -22.617 1.00 58.72 110 GLU A O 1
ATOM 887 N N . SER A 1 111 ? 21.662 20.553 -20.398 1.00 58.66 111 SER A N 1
ATOM 888 C CA . SER A 1 111 ? 22.206 19.192 -20.450 1.00 58.66 111 SER A CA 1
ATOM 889 C C . SER A 1 111 ? 21.172 18.119 -20.811 1.00 58.66 111 SER A C 1
ATOM 891 O O . SER A 1 111 ? 20.024 18.119 -20.369 1.00 58.66 111 SER A O 1
ATOM 893 N N . ARG A 1 112 ? 21.603 17.171 -21.649 1.00 59.66 112 ARG A N 1
ATOM 894 C CA . ARG A 1 112 ? 20.887 15.923 -21.939 1.00 59.66 112 ARG A CA 1
ATOM 895 C C . ARG A 1 112 ? 21.005 14.954 -20.746 1.00 59.66 112 ARG A C 1
ATOM 897 O O . ARG A 1 112 ? 21.914 15.080 -19.927 1.00 59.66 112 ARG A O 1
ATOM 904 N N . ALA A 1 113 ? 20.113 13.964 -20.663 1.00 58.28 113 ALA A N 1
ATOM 905 C CA . ALA A 1 113 ? 20.053 13.010 -19.546 1.00 58.28 113 ALA A CA 1
ATOM 906 C C . ALA A 1 113 ? 21.356 12.207 -19.318 1.00 58.28 113 ALA A C 1
ATOM 908 O O . ALA A 1 113 ? 21.675 11.869 -18.182 1.00 58.28 113 ALA A O 1
ATOM 909 N N . ASP A 1 114 ? 22.125 11.946 -20.378 1.00 65.38 114 ASP A N 1
ATOM 910 C CA . ASP A 1 114 ? 23.416 11.239 -20.372 1.00 65.38 114 ASP A CA 1
ATOM 911 C C . ASP A 1 114 ? 24.549 12.025 -19.691 1.00 65.38 114 ASP A C 1
ATOM 913 O O . ASP A 1 114 ? 25.530 11.437 -19.248 1.00 65.38 114 ASP A O 1
ATOM 917 N N . TYR A 1 115 ? 24.396 13.340 -19.544 1.00 70.12 115 TYR A N 1
ATOM 918 C CA . TYR A 1 115 ? 25.407 14.221 -18.957 1.00 70.12 115 TYR A CA 1
ATOM 919 C C . TYR A 1 115 ? 25.157 14.513 -17.465 1.00 70.12 115 TYR A C 1
ATOM 921 O O . TYR A 1 115 ? 25.988 15.102 -16.774 1.00 70.12 115 TYR A O 1
ATOM 929 N N . TRP A 1 116 ? 24.016 14.059 -16.932 1.00 71.94 116 TRP A N 1
ATOM 930 C CA . TRP A 1 116 ? 23.610 14.290 -15.545 1.00 71.94 116 TRP A CA 1
ATOM 931 C C . TRP A 1 116 ? 24.603 13.763 -14.489 1.00 71.94 116 TRP A C 1
ATOM 933 O O . TRP A 1 116 ? 24.844 14.481 -13.516 1.00 71.94 116 TRP A O 1
ATOM 943 N N . PRO A 1 117 ? 25.243 12.581 -14.644 1.00 77.25 117 PRO A N 1
ATOM 944 C CA . PRO A 1 117 ? 26.222 12.095 -13.667 1.00 77.25 117 PRO A CA 1
ATOM 945 C C . PRO A 1 117 ? 27.430 13.025 -13.482 1.00 77.25 117 PRO A C 1
ATOM 947 O O . PRO A 1 117 ? 27.867 13.233 -12.351 1.00 77.25 117 PRO A O 1
ATOM 950 N N . PHE A 1 118 ? 27.934 13.623 -14.567 1.00 80.56 118 PHE A N 1
ATOM 951 C CA . PHE A 1 118 ? 29.032 14.593 -14.521 1.00 80.56 118 PHE A CA 1
ATOM 952 C C . PHE A 1 118 ? 28.617 15.861 -13.757 1.00 80.56 118 PHE A C 1
ATOM 954 O O . PHE A 1 118 ? 29.306 16.287 -12.831 1.00 80.56 118 PHE A O 1
ATOM 961 N N . ILE A 1 119 ? 27.431 16.401 -14.053 1.00 78.94 119 ILE A N 1
ATOM 962 C CA . ILE A 1 119 ? 26.902 17.595 -13.374 1.00 78.94 119 ILE A CA 1
ATOM 963 C C . ILE A 1 119 ? 26.672 17.358 -11.887 1.00 78.94 119 ILE A C 1
ATOM 965 O O . ILE A 1 119 ? 27.026 18.204 -11.064 1.00 78.94 119 ILE A O 1
ATOM 969 N N . VAL A 1 120 ? 26.121 16.198 -11.527 1.00 80.94 120 VAL A N 1
ATOM 970 C CA . VAL A 1 120 ? 25.946 15.808 -10.125 1.00 80.94 120 VAL A CA 1
ATOM 971 C C . VAL A 1 120 ? 27.298 15.710 -9.419 1.00 80.94 120 VAL A C 1
ATOM 973 O O . VAL A 1 120 ? 27.418 16.199 -8.296 1.00 80.94 120 VAL A O 1
ATOM 976 N N . ARG A 1 121 ? 28.322 15.137 -10.068 1.00 86.25 121 ARG A N 1
ATOM 977 C CA . ARG A 1 121 ? 29.679 15.032 -9.512 1.00 86.25 121 ARG A CA 1
ATOM 978 C C . ARG A 1 121 ? 30.280 16.407 -9.224 1.00 86.25 121 ARG A C 1
ATOM 980 O O . ARG A 1 121 ? 30.697 16.641 -8.094 1.00 86.25 121 ARG A O 1
ATOM 987 N N . ILE A 1 122 ? 30.294 17.310 -10.206 1.00 84.56 122 ILE A N 1
ATOM 988 C CA . ILE A 1 122 ? 30.910 18.637 -10.046 1.00 84.56 122 ILE A CA 1
ATOM 989 C C . ILE A 1 122 ? 30.163 19.485 -9.026 1.00 84.56 122 ILE A C 1
ATOM 991 O O . ILE A 1 122 ? 30.789 20.104 -8.168 1.00 84.56 122 ILE A O 1
ATOM 995 N N . ARG A 1 123 ? 28.826 19.461 -9.042 1.00 84.94 123 ARG A N 1
ATOM 996 C CA . ARG A 1 123 ? 28.044 20.180 -8.031 1.00 84.94 123 ARG A CA 1
ATOM 997 C C . ARG A 1 123 ? 28.251 19.623 -6.633 1.00 84.94 123 ARG A C 1
ATOM 999 O O . ARG A 1 123 ? 28.382 20.412 -5.709 1.00 84.94 123 ARG A O 1
ATOM 1006 N N . ARG A 1 124 ? 28.318 18.298 -6.466 1.00 86.44 124 ARG A N 1
ATOM 1007 C CA . ARG A 1 124 ? 28.637 17.696 -5.165 1.00 86.44 124 ARG A CA 1
ATOM 1008 C C . ARG A 1 124 ? 30.011 18.158 -4.680 1.00 86.44 124 ARG A C 1
ATOM 1010 O O . ARG A 1 124 ? 30.105 18.672 -3.578 1.00 86.44 124 ARG A O 1
ATOM 1017 N N . GLN A 1 125 ? 31.043 18.060 -5.518 1.00 88.81 125 GLN A N 1
ATOM 1018 C CA . GLN A 1 125 ? 32.397 18.488 -5.151 1.00 88.81 125 GLN A CA 1
ATOM 1019 C C . GLN A 1 125 ? 32.472 19.976 -4.786 1.00 88.81 125 GLN A C 1
ATOM 1021 O O . GLN A 1 125 ? 33.157 20.333 -3.830 1.00 88.81 125 GLN A O 1
ATOM 1026 N N . PHE A 1 126 ? 31.770 20.835 -5.527 1.00 91.19 126 PHE A N 1
ATOM 1027 C CA . PHE A 1 126 ? 31.678 22.258 -5.218 1.00 91.19 126 PHE A CA 1
ATOM 1028 C C . PHE A 1 126 ? 30.997 22.494 -3.862 1.00 91.19 126 PHE A C 1
ATOM 1030 O O . PHE A 1 126 ? 31.575 23.151 -3.001 1.00 91.19 126 PHE A O 1
ATOM 1037 N N . LEU A 1 127 ? 29.815 21.902 -3.647 1.00 90.56 127 LEU A N 1
ATOM 1038 C CA . LEU A 1 127 ? 29.042 22.062 -2.410 1.00 90.56 127 LEU A CA 1
ATOM 1039 C C . LEU A 1 127 ? 29.785 21.510 -1.186 1.00 90.56 127 LEU A C 1
ATOM 1041 O O . LEU A 1 127 ? 29.740 22.129 -0.129 1.00 90.56 127 LEU A O 1
ATOM 1045 N N . ASP A 1 128 ? 30.505 20.395 -1.324 1.00 90.56 128 ASP A N 1
ATOM 1046 C CA . ASP A 1 128 ? 31.296 19.809 -0.236 1.00 90.56 128 ASP A CA 1
ATOM 1047 C C . ASP A 1 128 ? 32.445 20.740 0.186 1.00 90.56 128 ASP A C 1
ATOM 1049 O O . ASP A 1 128 ? 32.725 20.896 1.377 1.00 90.56 128 ASP A O 1
ATOM 1053 N N . LYS A 1 129 ? 33.128 21.377 -0.778 1.00 93.19 129 LYS A N 1
ATOM 1054 C CA . LYS A 1 129 ? 34.193 22.350 -0.488 1.00 93.19 129 LYS A CA 1
ATOM 1055 C C . LYS A 1 129 ? 33.622 23.643 0.098 1.00 93.19 129 LYS A C 1
ATOM 1057 O O . LYS A 1 129 ? 34.136 24.139 1.097 1.00 93.19 129 LYS A O 1
ATOM 1062 N N . GLU A 1 130 ? 32.521 24.136 -0.463 1.00 93.62 130 GLU A N 1
ATOM 1063 C CA . GLU A 1 130 ? 31.810 25.312 0.037 1.00 93.62 130 GLU A CA 1
ATOM 1064 C C . GLU A 1 130 ? 31.333 25.109 1.485 1.00 93.62 130 GLU A C 1
ATOM 1066 O O . GLU A 1 130 ? 31.548 25.973 2.337 1.00 93.62 130 GLU A O 1
ATOM 1071 N N . GLN A 1 131 ? 30.765 23.939 1.798 1.00 94.62 131 GLN A N 1
ATOM 1072 C CA . GLN A 1 131 ? 30.348 23.578 3.152 1.00 94.62 131 GLN A CA 1
ATOM 1073 C C . GLN A 1 131 ? 31.513 23.668 4.138 1.00 94.62 131 GLN A C 1
ATOM 1075 O O . GLN A 1 131 ? 31.325 24.173 5.241 1.00 94.62 131 GLN A O 1
ATOM 1080 N N . ARG A 1 132 ? 32.715 23.210 3.767 1.00 94.50 132 ARG A N 1
ATOM 1081 C CA . ARG A 1 132 ? 33.895 23.308 4.644 1.00 94.50 132 ARG A CA 1
ATOM 1082 C C . ARG A 1 132 ? 34.276 24.760 4.914 1.00 94.50 132 ARG A C 1
ATOM 1084 O O . ARG A 1 132 ? 34.582 25.095 6.057 1.00 94.50 132 ARG A O 1
ATOM 1091 N N . THR A 1 133 ? 34.221 25.617 3.896 1.00 93.81 133 THR A N 1
ATOM 1092 C CA . THR A 1 133 ? 34.490 27.053 4.051 1.00 93.81 133 THR A CA 1
ATOM 1093 C C . THR A 1 133 ? 33.475 27.706 4.986 1.00 93.81 133 THR A C 1
ATOM 1095 O O . THR A 1 133 ? 33.882 28.365 5.939 1.00 93.81 133 THR A O 1
ATOM 1098 N N . VAL A 1 134 ? 32.177 27.442 4.815 1.00 94.62 134 VAL A N 1
ATOM 1099 C CA . VAL A 1 134 ? 31.130 27.986 5.699 1.00 94.62 134 VAL A CA 1
ATOM 1100 C C . VAL A 1 134 ? 31.207 27.402 7.115 1.00 94.62 134 VAL A C 1
ATOM 1102 O O . VAL A 1 134 ? 31.061 28.135 8.089 1.00 94.62 134 VAL A O 1
ATOM 1105 N N . ALA A 1 135 ? 31.496 26.107 7.262 1.00 95.50 135 ALA A N 1
ATOM 1106 C CA . ALA A 1 135 ? 31.651 25.468 8.570 1.00 95.50 135 ALA A CA 1
ATOM 1107 C C . ALA A 1 135 ? 32.799 26.084 9.369 1.00 95.50 135 ALA A C 1
ATOM 1109 O O . ALA A 1 135 ? 32.661 26.269 10.573 1.00 95.50 135 ALA A O 1
ATOM 1110 N N . ARG A 1 136 ? 33.905 26.444 8.707 1.00 95.44 136 ARG A N 1
ATOM 1111 C CA . ARG A 1 136 ? 35.013 27.169 9.336 1.00 95.44 136 ARG A CA 1
ATOM 1112 C C . ARG A 1 136 ? 34.569 28.540 9.852 1.00 95.44 136 ARG A C 1
ATOM 1114 O O . ARG A 1 136 ? 34.810 28.824 11.014 1.00 95.44 136 ARG A O 1
ATOM 1121 N N . ILE A 1 137 ? 33.829 29.319 9.056 1.00 94.88 137 ILE A N 1
ATOM 1122 C CA . ILE A 1 137 ? 33.287 30.620 9.495 1.00 94.88 137 ILE A CA 1
ATOM 1123 C C . ILE A 1 137 ? 32.409 30.459 10.748 1.00 94.88 137 ILE A C 1
ATOM 1125 O O . ILE A 1 137 ? 32.551 31.213 11.705 1.00 94.88 137 ILE A O 1
ATOM 1129 N N . ILE A 1 138 ? 31.519 29.459 10.768 1.00 92.94 138 ILE A N 1
ATOM 1130 C CA . ILE A 1 138 ? 30.633 29.218 11.918 1.00 92.94 138 ILE A CA 1
ATOM 1131 C C . ILE A 1 138 ? 31.427 28.759 13.143 1.00 92.94 138 ILE A C 1
ATOM 1133 O O . ILE A 1 138 ? 31.145 29.215 14.245 1.00 92.94 138 ILE A O 1
ATOM 1137 N N . LYS A 1 139 ? 32.417 27.874 12.969 1.00 94.00 139 LYS A N 1
ATOM 1138 C CA . LYS A 1 139 ? 33.291 27.426 14.064 1.00 94.00 139 LYS A CA 1
ATOM 1139 C C . LYS A 1 139 ? 34.059 28.585 14.682 1.00 94.00 139 LYS A C 1
ATOM 1141 O O . LYS A 1 139 ? 34.090 28.680 15.904 1.00 94.00 139 LYS A O 1
ATOM 1146 N N . ASP A 1 140 ? 34.620 29.460 13.853 1.00 91.94 140 ASP A N 1
ATOM 1147 C CA . ASP A 1 140 ? 35.336 30.648 14.314 1.00 91.94 140 ASP A CA 1
ATOM 1148 C C . ASP A 1 140 ? 34.396 31.564 15.113 1.00 91.94 140 ASP A C 1
ATOM 1150 O O . ASP A 1 140 ? 34.755 31.999 16.203 1.00 91.94 140 ASP A O 1
ATOM 1154 N N . GLY A 1 141 ? 33.160 31.762 14.638 1.00 90.56 141 GLY A N 1
ATOM 1155 C CA . GLY A 1 141 ? 32.143 32.546 15.344 1.00 90.56 141 GLY A CA 1
ATOM 1156 C C . GLY A 1 141 ? 31.645 31.923 16.651 1.00 90.56 141 GLY A C 1
ATOM 1157 O O . GLY A 1 141 ? 31.319 32.641 17.593 1.00 90.56 141 GLY A O 1
ATOM 1158 N N . VAL A 1 142 ? 31.599 30.591 16.748 1.00 90.75 142 VAL A N 1
ATOM 1159 C CA . VAL A 1 142 ? 31.313 29.896 18.016 1.00 90.75 142 VAL A CA 1
ATOM 1160 C C . VAL A 1 142 ? 32.487 30.051 18.984 1.00 90.75 142 VAL A C 1
ATOM 1162 O O . VAL A 1 142 ? 32.275 30.325 20.163 1.00 90.75 142 VAL A O 1
ATOM 1165 N N . ALA A 1 143 ? 33.725 29.928 18.496 1.00 88.94 143 ALA A N 1
ATOM 1166 C CA . ALA A 1 143 ? 34.930 30.079 19.308 1.00 88.94 143 ALA A CA 1
ATOM 1167 C C . ALA A 1 143 ? 35.126 31.518 19.819 1.00 88.94 143 ALA A C 1
ATOM 1169 O O . ALA A 1 143 ? 35.571 31.701 20.951 1.00 88.94 143 ALA A O 1
ATOM 1170 N N . SER A 1 144 ? 34.763 32.532 19.025 1.00 87.19 144 SER A N 1
ATOM 1171 C CA . SER A 1 144 ? 34.786 33.943 19.436 1.00 87.19 144 SER A CA 1
ATOM 1172 C C . SER A 1 144 ? 33.586 34.351 20.301 1.00 87.19 144 SER A C 1
ATOM 1174 O O . SER A 1 144 ? 33.571 35.449 20.855 1.00 87.19 144 SER A O 1
ATOM 1176 N N . GLY A 1 145 ? 32.581 33.478 20.444 1.00 84.88 145 GLY A N 1
ATOM 1177 C CA . GLY A 1 145 ? 31.353 33.744 21.197 1.00 84.88 145 GLY A CA 1
ATOM 1178 C C . GLY A 1 145 ? 30.332 34.625 20.466 1.00 84.88 145 GLY A C 1
ATOM 1179 O O . GLY A 1 145 ? 29.309 34.973 21.058 1.00 84.88 145 GLY A O 1
ATOM 1180 N N . GLU A 1 146 ? 30.577 34.965 19.197 1.00 83.81 146 GLU A N 1
ATOM 1181 C CA . GLU A 1 146 ? 29.640 35.684 18.321 1.00 83.81 146 GLU A CA 1
ATOM 1182 C C . GLU A 1 146 ? 28.407 34.834 17.962 1.00 83.81 146 GLU A C 1
ATOM 1184 O O . GLU A 1 146 ? 27.321 35.375 17.724 1.00 83.81 146 GLU A O 1
ATOM 1189 N N . LEU A 1 147 ? 28.565 33.505 17.925 1.00 85.56 147 LEU A N 1
ATOM 1190 C CA . LEU A 1 147 ? 27.524 32.538 17.580 1.00 85.56 147 LEU A CA 1
ATOM 1191 C C . LEU A 1 147 ? 27.320 31.480 18.674 1.00 85.56 147 LEU A C 1
ATOM 1193 O O . LEU A 1 147 ? 28.247 31.095 19.380 1.00 85.56 147 LEU A O 1
ATOM 1197 N N . GLU A 1 148 ? 26.104 30.943 18.750 1.00 83.88 148 GLU A N 1
ATOM 1198 C CA . GLU A 1 148 ? 25.738 29.805 19.593 1.00 83.88 148 GLU A CA 1
ATOM 1199 C C . GLU A 1 148 ? 25.110 28.714 18.715 1.00 83.88 148 GLU A C 1
ATOM 1201 O O . GLU A 1 148 ? 23.942 28.782 18.331 1.00 83.88 148 GLU A O 1
ATOM 1206 N N . VAL A 1 149 ? 25.923 27.723 18.329 1.00 82.81 149 VAL A N 1
ATOM 1207 C CA . VAL A 1 149 ? 25.531 26.643 17.412 1.00 82.81 149 VAL A CA 1
ATOM 1208 C C . VAL A 1 149 ? 26.092 25.314 17.903 1.00 82.81 149 VAL A C 1
ATOM 1210 O O . VAL A 1 149 ? 27.304 25.141 17.976 1.00 82.81 149 VAL A O 1
ATOM 1213 N N . GLU A 1 150 ? 25.210 24.350 18.170 1.00 80.75 150 GLU A N 1
ATOM 1214 C CA . GLU A 1 150 ? 25.581 23.019 18.678 1.00 80.75 150 GLU A CA 1
ATOM 1215 C C . GLU A 1 150 ? 26.370 22.182 17.653 1.00 80.75 150 GLU A C 1
ATOM 1217 O O . GLU A 1 150 ? 27.279 21.439 18.014 1.00 80.75 150 GLU A O 1
ATOM 1222 N N . ASN A 1 151 ? 26.050 22.302 16.358 1.00 88.94 151 ASN A N 1
ATOM 1223 C CA . ASN A 1 151 ? 26.726 21.561 15.289 1.00 88.94 151 ASN A CA 1
ATOM 1224 C C . ASN A 1 151 ? 27.059 22.470 14.085 1.00 88.94 151 ASN A C 1
ATOM 1226 O O . ASN A 1 151 ? 26.229 22.617 13.174 1.00 88.94 151 ASN A O 1
ATOM 1230 N N . PRO A 1 152 ? 28.257 23.087 14.064 1.00 90.00 152 PRO A N 1
ATOM 1231 C CA . PRO A 1 152 ? 28.687 24.001 13.005 1.00 90.00 152 PRO A CA 1
ATOM 1232 C C . PRO A 1 152 ? 28.668 23.391 11.596 1.00 90.00 152 PRO A C 1
ATOM 1234 O O . PRO A 1 152 ? 28.302 24.064 10.634 1.00 90.00 152 PRO A O 1
ATOM 1237 N N . GLU A 1 153 ? 29.005 22.109 11.450 1.00 89.44 153 GLU A N 1
ATOM 1238 C CA . GLU A 1 153 ? 29.036 21.402 10.167 1.00 89.44 153 GLU A CA 1
ATOM 1239 C C . GLU A 1 153 ? 27.641 21.198 9.576 1.00 89.44 153 GLU A C 1
ATOM 1241 O O . GLU A 1 153 ? 27.446 21.366 8.367 1.00 89.44 153 GLU A O 1
ATOM 1246 N N . ARG A 1 154 ? 26.662 20.841 10.419 1.00 86.38 154 ARG A N 1
ATOM 1247 C CA . ARG A 1 154 ? 25.255 20.712 10.015 1.00 86.38 154 ARG A CA 1
ATOM 1248 C C . ARG A 1 154 ? 24.642 22.075 9.732 1.00 86.38 154 ARG A C 1
ATOM 1250 O O . ARG A 1 154 ? 23.906 22.197 8.756 1.00 86.38 154 ARG A O 1
ATOM 1257 N N . ALA A 1 155 ? 24.967 23.092 10.530 1.00 87.44 155 ALA A N 1
ATOM 1258 C CA . ALA A 1 155 ? 24.542 24.460 10.258 1.00 87.44 155 ALA A CA 1
ATOM 1259 C C . ALA A 1 155 ? 25.067 24.921 8.889 1.00 87.44 155 ALA A C 1
ATOM 1261 O O . ALA A 1 155 ? 24.275 25.314 8.036 1.00 87.44 155 ALA A O 1
ATOM 1262 N N . ALA A 1 156 ? 26.362 24.747 8.614 1.00 92.19 156 ALA A N 1
ATOM 1263 C CA . ALA A 1 156 ? 26.956 25.063 7.317 1.00 92.19 156 ALA A CA 1
ATOM 1264 C C . ALA A 1 156 ? 26.303 24.306 6.154 1.00 92.19 156 ALA A C 1
ATOM 1266 O O . ALA A 1 156 ? 26.021 24.907 5.118 1.00 92.19 156 ALA A O 1
ATOM 1267 N N . LEU A 1 157 ? 26.002 23.013 6.329 1.00 89.00 157 LEU A N 1
ATOM 1268 C CA . LEU A 1 157 ? 25.297 22.222 5.318 1.00 89.00 157 LEU A CA 1
ATOM 1269 C C . LEU A 1 157 ? 23.920 22.813 4.997 1.00 89.00 157 LEU A C 1
ATOM 1271 O O . LEU A 1 157 ? 23.578 22.987 3.829 1.00 89.00 157 LEU A O 1
ATOM 1275 N N . VAL A 1 158 ? 23.127 23.137 6.022 1.00 86.81 158 VAL A N 1
ATOM 1276 C CA . VAL A 1 158 ? 21.790 23.724 5.846 1.00 86.81 158 VAL A CA 1
ATOM 1277 C C . VAL A 1 158 ? 21.877 25.064 5.118 1.00 86.81 158 VAL A C 1
ATOM 1279 O O . VAL A 1 158 ? 21.082 25.310 4.209 1.00 86.81 158 VAL A O 1
ATOM 1282 N N . LEU A 1 159 ? 22.859 25.899 5.462 1.00 85.88 159 LEU A N 1
ATOM 1283 C CA . LEU A 1 159 ? 23.075 27.198 4.824 1.00 85.88 159 LEU A CA 1
ATOM 1284 C C . LEU A 1 159 ? 23.442 27.065 3.345 1.00 85.88 159 LEU A C 1
ATOM 1286 O O . LEU A 1 159 ? 22.804 27.682 2.492 1.00 85.88 159 LEU A O 1
ATOM 1290 N N . VAL A 1 160 ? 24.418 26.212 3.034 1.00 90.81 160 VAL A N 1
ATOM 1291 C CA . VAL A 1 160 ? 24.869 25.969 1.658 1.00 90.81 160 VAL A CA 1
ATOM 1292 C C . VAL A 1 160 ? 23.742 25.372 0.806 1.00 90.81 160 VAL A C 1
ATOM 1294 O O . VAL A 1 160 ? 23.523 25.806 -0.326 1.00 90.81 160 VAL A O 1
ATOM 1297 N N . LEU A 1 161 ? 22.950 24.440 1.351 1.00 86.62 161 LEU A N 1
ATOM 1298 C CA . LEU A 1 161 ? 21.800 23.860 0.645 1.00 86.62 161 LEU A CA 1
ATOM 1299 C C . LEU A 1 161 ? 20.655 24.863 0.437 1.00 86.62 161 LEU A C 1
ATOM 1301 O O . LEU A 1 161 ? 19.999 24.837 -0.612 1.00 86.62 161 LEU A O 1
ATOM 1305 N N . ALA A 1 162 ? 20.401 25.742 1.409 1.00 86.00 162 ALA A N 1
ATOM 1306 C CA . ALA A 1 162 ? 19.407 26.803 1.282 1.00 86.00 162 ALA A CA 1
ATOM 1307 C C . ALA A 1 162 ? 19.796 27.783 0.167 1.00 86.00 162 ALA A C 1
ATOM 1309 O O . ALA A 1 162 ? 18.972 28.085 -0.700 1.00 86.00 162 ALA A O 1
ATOM 1310 N N . LEU A 1 163 ? 21.064 28.198 0.131 1.00 85.25 163 LEU A N 1
ATOM 1311 C CA . LEU A 1 163 ? 21.604 29.081 -0.897 1.00 85.25 163 LEU A CA 1
ATOM 1312 C C . LEU A 1 163 ? 21.570 28.443 -2.289 1.00 85.25 163 LEU A C 1
ATOM 1314 O O . LEU A 1 163 ? 21.021 29.033 -3.216 1.00 85.25 163 LEU A O 1
ATOM 1318 N N . ALA A 1 164 ? 22.035 27.199 -2.424 1.00 84.31 164 ALA A N 1
ATOM 1319 C CA . ALA A 1 164 ? 21.980 26.464 -3.688 1.00 84.31 164 ALA A CA 1
ATOM 1320 C C . ALA A 1 164 ? 20.539 26.300 -4.215 1.00 84.31 164 ALA A C 1
ATOM 1322 O O . ALA A 1 164 ? 20.300 26.315 -5.426 1.00 84.31 164 ALA A O 1
ATOM 1323 N N . SER A 1 165 ? 19.558 26.166 -3.314 1.00 82.00 165 SER A N 1
ATOM 1324 C CA . SER A 1 165 ? 18.136 26.086 -3.674 1.00 82.00 165 SER A CA 1
ATOM 1325 C C . SER A 1 165 ? 17.593 27.422 -4.181 1.00 82.00 165 SER A C 1
ATOM 1327 O O . SER A 1 165 ? 16.847 27.448 -5.164 1.00 82.00 165 SER A O 1
ATOM 1329 N N . VAL A 1 166 ? 17.969 28.524 -3.527 1.00 80.75 166 VAL A N 1
ATOM 1330 C CA . VAL A 1 166 ? 17.628 29.890 -3.942 1.00 80.75 166 VAL A CA 1
ATOM 1331 C C . VAL A 1 166 ? 18.229 30.199 -5.310 1.00 80.75 166 VAL A C 1
ATOM 1333 O O . VAL A 1 166 ? 17.500 30.592 -6.218 1.00 80.75 166 VAL A O 1
ATOM 1336 N N . GLU A 1 167 ? 19.520 29.931 -5.495 1.00 77.31 167 GLU A N 1
ATOM 1337 C CA . GLU A 1 167 ? 20.218 30.105 -6.770 1.00 77.31 167 GLU A CA 1
ATOM 1338 C C . GLU A 1 167 ? 19.579 29.302 -7.897 1.00 77.31 167 GLU A C 1
ATOM 1340 O O . GLU A 1 167 ? 19.392 29.817 -8.997 1.00 77.31 167 GLU A O 1
ATOM 1345 N N . TYR A 1 168 ? 19.207 28.044 -7.639 1.00 76.50 168 TYR A N 1
ATOM 1346 C CA . TYR A 1 168 ? 18.546 27.225 -8.647 1.00 76.50 168 TYR A CA 1
ATOM 1347 C C . TYR A 1 168 ? 17.198 27.827 -9.061 1.00 76.50 168 TYR A C 1
ATOM 1349 O O . TYR A 1 168 ? 16.928 27.951 -10.253 1.00 76.50 168 TYR A O 1
ATOM 1357 N N . GLN A 1 169 ? 16.361 28.247 -8.106 1.00 74.06 169 GLN A N 1
ATOM 1358 C CA . GLN A 1 169 ? 15.069 28.873 -8.415 1.00 74.06 169 GLN A CA 1
ATOM 1359 C C . GLN A 1 169 ? 15.226 30.214 -9.132 1.00 74.06 169 GLN A C 1
ATOM 1361 O O . GLN A 1 169 ? 14.460 30.496 -10.048 1.00 74.06 169 GLN A O 1
ATOM 1366 N N . TRP A 1 170 ? 16.216 31.012 -8.741 1.00 72.88 170 TRP A N 1
ATOM 1367 C CA . TRP A 1 170 ? 16.527 32.278 -9.393 1.00 72.88 170 TRP A CA 1
ATOM 1368 C C . TRP A 1 170 ? 17.101 32.074 -10.802 1.00 72.88 170 TRP A C 1
ATOM 1370 O O . TRP A 1 170 ? 16.797 32.840 -11.707 1.00 72.88 170 TRP A O 1
ATOM 1380 N N . SER A 1 171 ? 17.828 30.976 -11.041 1.00 67.50 171 SER A N 1
ATOM 1381 C CA . SER A 1 171 ? 18.300 30.620 -12.385 1.00 67.50 171 SER A CA 1
ATOM 1382 C C . SER A 1 171 ? 17.167 30.292 -13.363 1.00 67.50 171 SER A C 1
ATOM 1384 O O . SER A 1 171 ? 17.363 30.419 -14.569 1.00 67.50 171 SER A O 1
ATOM 1386 N N . LEU A 1 172 ? 16.006 29.858 -12.857 1.00 67.75 172 LEU A N 1
ATOM 1387 C CA . LEU A 1 172 ? 14.825 29.541 -13.665 1.00 67.75 172 LEU A CA 1
ATOM 1388 C C . LEU A 1 172 ? 13.975 30.780 -13.981 1.00 67.75 172 LEU A C 1
ATOM 1390 O O . LEU A 1 172 ? 13.269 30.778 -14.984 1.00 67.75 172 LEU A O 1
ATOM 1394 N N . ASP A 1 173 ? 14.013 31.798 -13.119 1.00 70.00 173 ASP A N 1
ATOM 1395 C CA . ASP A 1 173 ? 13.272 33.050 -13.270 1.00 70.00 173 ASP A CA 1
ATOM 1396 C C . ASP A 1 173 ? 13.983 34.172 -12.499 1.00 70.00 173 ASP A C 1
ATOM 1398 O O . ASP A 1 173 ? 13.888 34.279 -11.271 1.00 70.00 173 ASP A O 1
ATOM 1402 N N . GLU A 1 174 ? 14.705 35.014 -13.237 1.00 65.12 174 GLU A N 1
ATOM 1403 C CA . GLU A 1 174 ? 15.518 36.093 -12.672 1.00 65.12 174 GLU A CA 1
ATOM 1404 C C . GLU A 1 174 ? 14.672 37.229 -12.083 1.00 65.12 174 GLU A C 1
ATOM 1406 O O . GLU A 1 174 ? 15.134 37.931 -11.183 1.00 65.12 174 GLU A O 1
ATOM 1411 N N . SER A 1 175 ? 13.420 37.372 -12.534 1.00 70.56 175 SER A N 1
ATOM 1412 C CA . SER A 1 175 ? 12.483 38.403 -12.067 1.00 70.56 175 SER A CA 1
ATOM 1413 C C . SER A 1 175 ? 11.847 38.069 -10.716 1.00 70.56 175 SER A C 1
ATOM 1415 O O . SER A 1 175 ? 11.273 38.931 -10.047 1.00 70.56 175 SER A O 1
ATOM 1417 N N . ARG A 1 176 ? 11.977 36.809 -10.288 1.00 66.25 176 ARG A N 1
ATOM 1418 C CA . ARG A 1 176 ? 11.302 36.264 -9.112 1.00 66.25 176 ARG A CA 1
ATOM 1419 C C . ARG A 1 176 ? 11.785 36.853 -7.790 1.00 66.25 176 ARG A C 1
ATOM 1421 O O . ARG A 1 176 ? 11.044 36.813 -6.806 1.00 66.25 176 ARG A O 1
ATOM 1428 N N . PHE A 1 177 ? 13.014 37.370 -7.743 1.00 68.94 177 PHE A N 1
ATOM 1429 C CA . PHE A 1 177 ? 13.626 37.872 -6.516 1.00 68.94 177 PHE A CA 1
ATOM 1430 C C . PHE A 1 177 ? 14.424 39.155 -6.751 1.00 68.94 177 PHE A C 1
ATOM 1432 O O . PHE A 1 177 ? 15.151 39.283 -7.730 1.00 68.94 177 PHE A O 1
ATOM 1439 N N . THR A 1 178 ? 14.362 40.084 -5.796 1.00 72.12 178 THR A N 1
ATOM 1440 C CA . THR A 1 178 ? 15.284 41.226 -5.736 1.00 72.12 178 THR A CA 1
ATOM 1441 C C . THR A 1 178 ? 16.497 40.848 -4.886 1.00 72.12 178 THR A C 1
ATOM 1443 O O . THR A 1 178 ? 16.375 40.733 -3.665 1.00 72.12 178 THR A O 1
ATOM 1446 N N . LEU A 1 179 ? 17.665 40.662 -5.514 1.00 66.94 179 LEU A N 1
ATOM 1447 C CA . LEU A 1 179 ? 18.877 40.154 -4.848 1.00 66.94 179 LEU A CA 1
ATOM 1448 C C . LEU A 1 179 ? 19.266 40.882 -3.554 1.00 66.94 179 LEU A C 1
ATOM 1450 O O . LEU A 1 179 ? 19.505 40.190 -2.567 1.00 66.94 179 LEU A O 1
ATOM 1454 N N . PRO A 1 180 ? 19.280 42.231 -3.481 1.00 68.31 180 PRO A N 1
ATOM 1455 C CA . PRO A 1 180 ? 19.719 42.911 -2.262 1.00 68.31 180 PRO A CA 1
ATOM 1456 C C . PRO A 1 180 ? 18.799 42.623 -1.068 1.00 68.31 180 PRO A C 1
ATOM 1458 O O . PRO A 1 180 ? 19.271 42.399 0.042 1.00 68.31 180 PRO A O 1
ATOM 1461 N N . LYS A 1 181 ? 17.481 42.553 -1.306 1.00 70.81 181 LYS A N 1
ATOM 1462 C CA . LYS A 1 181 ? 16.484 42.228 -0.272 1.00 70.81 181 LYS A CA 1
ATOM 1463 C C . LYS A 1 181 ? 16.553 40.761 0.146 1.00 70.81 181 LYS A C 1
ATOM 1465 O O . LYS A 1 181 ? 16.318 40.446 1.308 1.00 70.81 181 LYS A O 1
ATOM 1470 N N . LEU A 1 182 ? 16.861 39.870 -0.795 1.00 72.62 182 LEU A N 1
ATOM 1471 C CA . LEU A 1 182 ? 16.995 38.443 -0.526 1.00 72.62 182 LEU A CA 1
ATOM 1472 C C . LEU A 1 182 ? 18.250 38.136 0.296 1.00 72.62 182 LEU A C 1
ATOM 1474 O O . LEU A 1 182 ? 18.154 37.388 1.262 1.00 72.62 182 LEU A O 1
ATOM 1478 N N . ILE A 1 183 ? 19.386 38.750 -0.047 1.00 70.38 183 ILE A N 1
ATOM 1479 C CA . ILE A 1 183 ? 20.639 38.634 0.712 1.00 70.38 183 ILE A CA 1
ATOM 1480 C C . ILE A 1 183 ? 20.433 39.134 2.146 1.00 70.38 183 ILE A C 1
ATOM 1482 O O . ILE A 1 183 ? 20.768 38.420 3.085 1.00 70.38 183 ILE A O 1
ATOM 1486 N N . ASP A 1 184 ? 19.819 40.308 2.323 1.00 70.62 184 ASP A N 1
ATOM 1487 C CA . ASP A 1 184 ? 19.534 40.876 3.649 1.00 70.62 184 ASP A CA 1
ATOM 1488 C C . ASP A 1 184 ? 18.585 39.989 4.476 1.00 70.62 184 ASP A C 1
ATOM 1490 O O . ASP A 1 184 ? 18.836 39.721 5.651 1.00 70.62 184 ASP A O 1
ATOM 1494 N N . LEU A 1 185 ? 17.521 39.461 3.861 1.00 76.69 185 LEU A N 1
ATOM 1495 C CA . LEU A 1 185 ? 16.598 38.547 4.535 1.00 76.69 185 LEU A CA 1
ATOM 1496 C C . LEU A 1 185 ? 17.278 37.230 4.927 1.00 76.69 185 LEU A C 1
ATOM 1498 O O . LEU A 1 185 ? 17.080 36.751 6.044 1.00 76.69 185 LEU A O 1
ATOM 1502 N N . MET A 1 186 ? 18.080 36.651 4.029 1.00 75.94 186 MET A N 1
ATOM 1503 C CA . MET A 1 186 ? 18.834 35.432 4.312 1.00 75.94 186 MET A CA 1
ATOM 1504 C C . MET A 1 186 ? 19.825 35.672 5.448 1.00 75.94 186 MET A C 1
ATOM 1506 O O . MET A 1 186 ? 19.797 34.923 6.416 1.00 75.94 186 MET A O 1
ATOM 1510 N N . LEU A 1 187 ? 20.601 36.758 5.412 1.00 72.62 187 LEU A N 1
ATOM 1511 C CA . LEU A 1 187 ? 21.515 37.129 6.495 1.00 72.62 187 LEU A CA 1
ATOM 1512 C C . LEU A 1 187 ? 20.803 37.302 7.833 1.00 72.62 187 LEU A C 1
ATOM 1514 O O . LEU A 1 187 ? 21.258 36.763 8.838 1.00 72.62 187 LEU A O 1
ATOM 1518 N N . LYS A 1 188 ? 19.657 37.990 7.855 1.00 75.56 188 LYS A N 1
ATOM 1519 C CA . LYS A 1 188 ? 18.856 38.165 9.074 1.00 75.56 188 LYS A CA 1
ATOM 1520 C C . LYS A 1 188 ? 18.341 36.839 9.615 1.00 75.56 188 LYS A C 1
ATOM 1522 O O . LYS A 1 188 ? 18.443 36.601 10.812 1.00 75.56 188 LYS A O 1
ATOM 1527 N N . MET A 1 189 ? 17.808 35.966 8.762 1.00 74.88 189 MET A N 1
ATOM 1528 C CA . MET A 1 189 ? 17.349 34.638 9.181 1.00 74.88 189 MET A CA 1
ATOM 1529 C C . MET A 1 189 ? 18.501 33.769 9.689 1.00 74.88 189 MET A C 1
ATOM 1531 O O . MET A 1 189 ? 18.337 33.055 10.674 1.00 74.88 189 MET A O 1
ATOM 1535 N N . MET A 1 190 ? 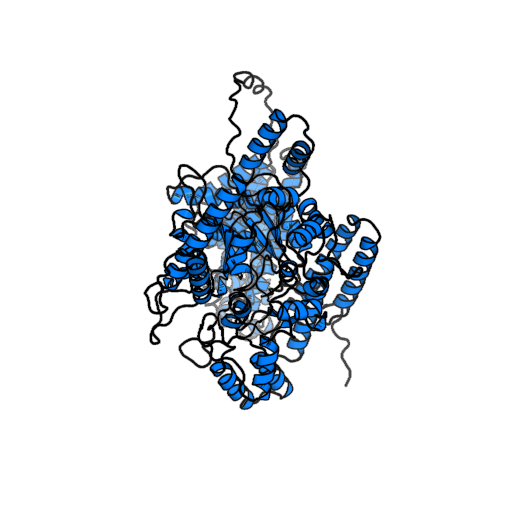19.656 33.849 9.028 1.00 71.62 190 MET A N 1
ATOM 1536 C CA . MET A 1 190 ? 20.851 33.092 9.375 1.00 71.62 190 MET A CA 1
ATOM 1537 C C . MET A 1 190 ? 21.411 33.553 10.713 1.00 71.62 190 MET A C 1
ATOM 1539 O O . MET A 1 190 ? 21.462 32.757 11.640 1.00 71.62 190 MET A O 1
ATOM 1543 N N . LEU A 1 191 ? 21.743 34.839 10.845 1.00 70.12 191 LEU A N 1
ATOM 1544 C CA . LEU A 1 191 ? 22.345 35.404 12.050 1.00 70.12 191 LEU A CA 1
ATOM 1545 C C . LEU A 1 191 ? 21.383 35.371 13.243 1.00 70.12 191 LEU A C 1
ATOM 1547 O O . LEU A 1 191 ? 21.796 34.990 14.327 1.00 70.12 191 LEU A O 1
ATOM 1551 N N . ASN A 1 192 ? 20.094 35.680 13.078 1.00 72.38 192 ASN A N 1
ATOM 1552 C CA . ASN A 1 192 ? 19.152 35.647 14.209 1.00 72.38 192 ASN A CA 1
ATOM 1553 C C . ASN A 1 192 ? 18.807 34.223 14.674 1.00 72.38 192 ASN A C 1
ATOM 1555 O O . ASN A 1 192 ? 18.324 34.055 15.793 1.00 72.38 192 ASN A O 1
ATOM 1559 N N . GLY A 1 193 ? 19.031 33.214 13.827 1.00 63.88 193 GLY A N 1
ATOM 1560 C CA . GLY A 1 193 ? 18.866 31.804 14.181 1.00 63.88 193 GLY A CA 1
ATOM 1561 C C . GLY A 1 193 ? 20.058 31.206 14.933 1.00 63.88 193 GLY A C 1
ATOM 1562 O O . GLY A 1 193 ? 19.890 30.163 15.555 1.00 63.88 193 GLY A O 1
ATOM 1563 N N . ILE A 1 194 ? 21.231 31.851 14.876 1.00 66.44 194 ILE A N 1
ATOM 1564 C CA . ILE A 1 194 ? 22.499 31.336 15.430 1.00 66.44 194 ILE A CA 1
ATOM 1565 C C . ILE A 1 194 ? 23.230 32.328 16.349 1.00 66.44 194 ILE A C 1
ATOM 1567 O O . ILE A 1 194 ? 24.320 32.031 16.829 1.00 66.44 194 ILE A O 1
ATOM 1571 N N . ARG A 1 195 ? 22.672 33.520 16.585 1.00 68.88 195 ARG A N 1
ATOM 1572 C CA . ARG A 1 195 ? 23.216 34.511 17.522 1.00 68.88 195 ARG A CA 1
ATOM 1573 C C . ARG A 1 195 ? 22.904 34.117 18.959 1.00 68.88 195 ARG A C 1
ATOM 1575 O O . ARG A 1 195 ? 21.763 33.778 19.280 1.00 68.88 195 ARG A O 1
ATOM 1582 N N . LYS A 1 196 ? 23.899 34.285 19.829 1.00 52.12 196 LYS A N 1
ATOM 1583 C CA . LYS A 1 196 ? 23.734 34.220 21.281 1.00 52.12 196 LYS A CA 1
ATOM 1584 C C . LYS A 1 196 ? 22.733 35.293 21.720 1.00 52.12 196 LYS A C 1
ATOM 1586 O O . LYS A 1 196 ? 22.918 36.476 21.433 1.00 52.12 196 LYS A O 1
ATOM 1591 N N . ARG A 1 197 ? 21.636 34.894 22.368 1.00 59.88 197 ARG A N 1
ATOM 1592 C CA . ARG A 1 197 ? 20.640 35.844 22.893 1.00 59.88 197 ARG A CA 1
ATOM 1593 C C . ARG A 1 197 ? 21.130 36.395 24.228 1.00 59.88 197 ARG A C 1
ATOM 1595 O O . ARG A 1 197 ? 21.283 35.635 25.179 1.00 59.88 197 ARG A O 1
ATOM 1602 N N . GLU A 1 198 ? 21.318 37.707 24.329 1.00 44.81 198 GLU A N 1
ATOM 1603 C CA . GLU A 1 198 ? 21.441 38.355 25.637 1.00 44.81 198 GLU A CA 1
ATOM 1604 C C . GLU A 1 198 ? 20.072 38.327 26.329 1.00 44.81 198 GLU A C 1
ATOM 1606 O O . GLU A 1 198 ? 19.107 38.944 25.872 1.00 44.81 198 GLU A O 1
ATOM 1611 N N . MET A 1 199 ? 19.958 37.563 27.416 1.00 34.88 199 MET A N 1
ATOM 1612 C CA . MET A 1 199 ? 18.784 37.620 28.283 1.00 34.88 199 MET A CA 1
ATOM 1613 C C . MET A 1 199 ? 18.810 38.928 29.077 1.00 34.88 199 MET A C 1
ATOM 1615 O O . MET A 1 199 ? 19.546 39.044 30.055 1.00 34.88 199 MET A O 1
ATOM 1619 N N . ASN A 1 200 ? 17.964 39.888 28.706 1.00 33.56 200 ASN A N 1
ATOM 1620 C CA . ASN A 1 200 ? 17.627 40.995 29.595 1.00 33.56 200 ASN A CA 1
ATOM 1621 C C . ASN A 1 200 ? 16.641 40.509 30.670 1.00 33.56 200 ASN A C 1
ATOM 1623 O O . ASN A 1 200 ? 15.549 40.029 30.375 1.00 33.56 200 ASN A O 1
ATOM 1627 N N . ILE A 1 201 ? 17.036 40.656 31.936 1.00 38.69 201 ILE A N 1
ATOM 1628 C CA . ILE A 1 201 ? 16.349 40.170 33.151 1.00 38.69 201 ILE A CA 1
ATOM 1629 C C . ILE A 1 201 ? 15.051 40.962 33.472 1.00 38.69 201 ILE A C 1
ATOM 1631 O O . ILE A 1 201 ? 14.451 40.800 34.529 1.00 38.69 201 ILE A O 1
ATOM 1635 N N . SER A 1 202 ? 14.540 41.793 32.559 1.00 35.47 202 SER A N 1
ATOM 1636 C CA . SER A 1 202 ? 13.347 42.624 32.792 1.00 35.47 202 SER A CA 1
ATOM 1637 C C . SER A 1 202 ? 12.003 41.972 32.434 1.00 35.47 202 SER A C 1
ATOM 1639 O O . SER A 1 202 ? 10.963 42.491 32.837 1.00 35.47 202 SER A O 1
ATOM 1641 N N . ASP A 1 203 ? 11.980 40.843 31.716 1.00 35.06 203 ASP A N 1
ATOM 1642 C CA . ASP A 1 203 ? 10.723 40.248 31.215 1.00 35.06 203 ASP A CA 1
ATOM 1643 C C . ASP A 1 203 ? 10.047 39.255 32.184 1.00 35.06 203 ASP A C 1
ATOM 1645 O O . ASP A 1 203 ? 8.951 38.756 31.918 1.00 35.06 203 ASP A O 1
ATOM 1649 N N . SER A 1 204 ? 10.640 39.008 33.355 1.00 31.92 204 SER A N 1
ATOM 1650 C CA . SER A 1 204 ? 10.122 38.075 34.368 1.00 31.92 204 SER A CA 1
ATOM 1651 C C . SER A 1 204 ? 8.861 38.561 35.104 1.00 31.92 204 SER A C 1
ATOM 1653 O O . SER A 1 204 ? 8.180 37.755 35.734 1.00 31.92 204 SER A O 1
ATOM 1655 N N . ASN A 1 205 ? 8.475 39.838 34.977 1.00 31.41 205 ASN A N 1
ATOM 1656 C CA . ASN A 1 205 ? 7.376 40.433 35.755 1.00 31.41 205 ASN A CA 1
ATOM 1657 C C . ASN A 1 205 ? 6.040 40.634 35.012 1.00 31.41 205 ASN A C 1
ATOM 1659 O O . ASN A 1 205 ? 5.138 41.271 35.553 1.00 31.41 205 ASN A O 1
ATOM 1663 N N . LYS A 1 206 ? 5.843 40.067 33.811 1.00 31.70 206 LYS A N 1
ATOM 1664 C CA . LYS A 1 206 ? 4.541 40.135 33.098 1.00 31.70 206 LYS A CA 1
ATOM 1665 C C . LYS A 1 206 ? 3.732 38.830 33.047 1.00 31.70 206 LYS A C 1
ATOM 1667 O O . LYS A 1 206 ? 2.659 38.824 32.452 1.00 31.70 206 LYS A O 1
ATOM 1672 N N . ILE A 1 207 ? 4.172 37.750 33.701 1.00 33.72 207 ILE A N 1
ATOM 1673 C CA . ILE A 1 207 ? 3.524 36.418 33.603 1.00 33.72 207 ILE A CA 1
ATOM 1674 C C . ILE A 1 207 ? 2.659 36.058 34.839 1.00 33.72 207 ILE A C 1
ATOM 1676 O O . ILE A 1 207 ? 2.218 34.927 34.985 1.00 33.72 207 ILE A O 1
ATOM 1680 N N . ASN A 1 208 ? 2.315 37.014 35.713 1.00 30.98 208 ASN A N 1
ATOM 1681 C CA . ASN A 1 208 ? 1.503 36.743 36.919 1.00 30.98 208 ASN A CA 1
ATOM 1682 C C . ASN A 1 208 ? 0.109 37.399 36.931 1.00 30.98 208 ASN A C 1
ATOM 1684 O O . ASN A 1 208 ? -0.350 37.892 37.957 1.00 30.98 208 ASN A O 1
ATOM 1688 N N . GLY A 1 209 ? -0.619 37.365 35.813 1.00 30.36 209 GLY A N 1
ATOM 1689 C CA . GLY A 1 209 ? -2.007 37.833 35.777 1.00 30.36 209 GLY A CA 1
ATOM 1690 C C . GLY A 1 209 ? -2.889 37.001 34.855 1.00 30.36 209 GLY A C 1
ATOM 1691 O O . GLY A 1 209 ? -2.743 37.090 33.643 1.00 30.36 209 GLY A O 1
ATOM 1692 N N . LYS A 1 210 ? -3.846 36.275 35.452 1.00 29.92 210 LYS A N 1
ATOM 1693 C CA . LYS A 1 210 ? -4.925 35.463 34.843 1.00 29.92 210 LYS A CA 1
ATOM 1694 C C . LYS A 1 210 ? -4.582 34.013 34.472 1.00 29.92 210 LYS A C 1
ATOM 1696 O O . LYS A 1 210 ? -4.572 33.621 33.311 1.00 29.92 210 LYS A O 1
ATOM 1701 N N . ARG A 1 211 ? -4.465 33.172 35.505 1.00 29.14 211 ARG A N 1
ATOM 1702 C CA . ARG A 1 211 ? -4.980 31.793 35.461 1.00 29.14 211 ARG A CA 1
ATOM 1703 C C . ARG A 1 211 ? -6.416 31.800 35.990 1.00 29.14 211 ARG A C 1
ATOM 1705 O O . ARG A 1 211 ? -6.643 31.543 37.165 1.00 29.14 211 ARG A O 1
ATOM 1712 N N . GLU A 1 212 ? -7.375 32.106 35.123 1.00 26.58 212 GLU A N 1
ATOM 1713 C CA . GLU A 1 212 ? -8.745 31.625 35.308 1.00 26.58 212 GLU A CA 1
ATOM 1714 C C . GLU A 1 212 ? -8.869 30.299 34.560 1.00 26.58 212 GLU A C 1
ATOM 1716 O O . GLU A 1 212 ? -8.608 30.204 33.360 1.00 26.58 212 GLU A O 1
ATOM 1721 N N . LEU A 1 213 ? -9.192 29.254 35.320 1.00 27.73 213 LEU A N 1
ATOM 1722 C CA . LEU A 1 213 ? -9.455 27.906 34.843 1.00 27.73 213 LEU A CA 1
ATOM 1723 C C . LEU A 1 213 ? -10.702 27.900 33.951 1.00 27.73 213 LEU A C 1
ATOM 1725 O O . LEU A 1 213 ? -11.818 27.693 34.423 1.00 27.73 213 LEU A O 1
ATOM 1729 N N . LEU A 1 214 ? -10.505 28.043 32.643 1.00 23.67 214 LEU A N 1
ATOM 1730 C CA . LEU A 1 214 ? -11.426 27.480 31.664 1.00 23.67 214 LEU A CA 1
ATOM 1731 C C . LEU A 1 214 ? -11.272 25.958 31.721 1.00 23.67 214 LEU A C 1
ATOM 1733 O O . LEU A 1 214 ? -10.343 25.383 31.153 1.00 23.67 214 LEU A O 1
ATOM 1737 N N . LYS A 1 215 ? -12.187 25.310 32.449 1.00 24.94 215 LYS A N 1
ATOM 1738 C CA . LYS A 1 215 ? -12.526 23.901 32.244 1.00 24.94 215 LYS A CA 1
ATOM 1739 C C . LYS A 1 215 ? -13.010 23.767 30.799 1.00 24.94 215 LYS A C 1
ATOM 1741 O O . LYS A 1 215 ? -14.184 23.971 30.512 1.00 24.94 215 LYS A O 1
ATOM 1746 N N . LEU A 1 216 ? -12.077 23.504 29.890 1.00 24.00 216 LEU A N 1
ATOM 1747 C CA . LEU A 1 216 ? -12.387 23.007 28.561 1.00 24.00 216 LEU A CA 1
ATOM 1748 C C . LEU A 1 216 ? -12.958 21.607 28.744 1.00 24.00 216 LEU A C 1
ATOM 1750 O O . LEU A 1 216 ? -12.272 20.698 29.211 1.00 24.00 216 LEU A O 1
ATOM 1754 N N . ASP A 1 217 ? -14.240 21.496 28.430 1.00 21.86 217 ASP A N 1
ATOM 1755 C CA . ASP A 1 217 ? -14.945 20.250 28.201 1.00 21.86 217 ASP A CA 1
ATOM 1756 C C . ASP A 1 217 ? -14.120 19.422 27.200 1.00 21.86 217 ASP A C 1
ATOM 1758 O O . ASP A 1 217 ? -13.989 19.772 26.029 1.00 21.86 217 ASP A O 1
ATOM 1762 N N . THR A 1 218 ? -13.452 18.375 27.684 1.00 24.02 218 THR A N 1
ATOM 1763 C CA . THR A 1 218 ? -12.601 17.469 26.893 1.00 24.02 218 THR A CA 1
ATOM 1764 C C . THR A 1 218 ? -13.418 16.451 26.097 1.00 24.02 218 THR A C 1
ATOM 1766 O O . THR A 1 218 ? -12.903 15.417 25.669 1.00 24.02 218 THR A O 1
ATOM 1769 N N . THR A 1 219 ? -14.692 16.739 25.849 1.00 25.94 219 THR A N 1
ATOM 1770 C CA . THR A 1 219 ? -15.518 15.973 24.929 1.00 25.94 219 THR A CA 1
ATOM 1771 C C . THR A 1 219 ? -15.366 16.562 23.520 1.00 25.94 219 THR A C 1
ATOM 1773 O O . THR A 1 219 ? -15.664 17.722 23.272 1.00 25.94 219 THR A O 1
ATOM 1776 N N . MET A 1 220 ? -14.879 15.737 22.585 1.00 25.83 220 MET A N 1
ATOM 1777 C CA . MET A 1 220 ? -14.715 16.012 21.141 1.00 25.83 220 MET A CA 1
ATOM 1778 C C . MET A 1 220 ? -13.391 16.634 20.660 1.00 25.83 220 MET A C 1
ATOM 1780 O O . MET A 1 220 ? -13.370 17.518 19.807 1.00 25.83 220 MET A O 1
ATOM 1784 N N . VAL A 1 221 ? -12.257 16.057 21.071 1.00 27.55 221 VAL A N 1
ATOM 1785 C CA . VAL A 1 221 ? -11.126 15.921 20.134 1.00 27.55 221 VAL A CA 1
ATOM 1786 C C . VAL A 1 221 ? -11.284 14.568 19.442 1.00 27.55 221 VAL A C 1
ATOM 1788 O O . VAL A 1 221 ? -10.753 13.559 19.902 1.00 27.55 221 VAL A O 1
ATOM 1791 N N . GLU A 1 222 ? -12.068 14.514 18.362 1.00 30.97 222 GLU A N 1
ATOM 1792 C CA . GLU A 1 222 ? -12.084 13.348 17.470 1.00 30.97 222 GLU A CA 1
ATOM 1793 C C . GLU A 1 222 ? -10.724 13.262 16.761 1.00 30.97 222 GLU A C 1
ATOM 1795 O O . GLU A 1 222 ? -10.519 13.765 15.657 1.00 30.97 222 GLU A O 1
ATOM 1800 N N . HIS A 1 223 ? -9.745 12.646 17.423 1.00 33.59 223 HIS A N 1
ATOM 1801 C CA . HIS A 1 223 ? -8.571 12.136 16.737 1.00 33.59 223 HIS A CA 1
ATOM 1802 C C . HIS A 1 223 ? -9.045 11.087 15.728 1.00 33.59 223 HIS A C 1
ATOM 1804 O O . HIS A 1 223 ? -9.646 10.084 16.104 1.00 33.59 223 HIS A O 1
ATOM 1810 N N . TYR A 1 224 ? -8.722 11.293 14.454 1.00 39.88 224 TYR A N 1
ATOM 1811 C CA . TYR A 1 224 ? -9.012 10.397 13.328 1.00 39.88 224 TYR A CA 1
ATOM 1812 C C . TYR A 1 224 ? -8.470 8.961 13.440 1.00 39.88 224 TYR A C 1
ATOM 1814 O O . TYR A 1 224 ? -8.518 8.220 12.461 1.00 39.88 224 TYR A O 1
ATOM 1822 N N . SER A 1 225 ? -7.887 8.562 14.570 1.00 42.41 225 SER A N 1
ATOM 1823 C CA . SER A 1 225 ? -6.849 7.539 14.547 1.00 42.41 225 SER A CA 1
ATOM 1824 C C . SER A 1 225 ? -6.763 6.605 15.744 1.00 42.41 225 SER A C 1
ATOM 1826 O O . SER A 1 225 ? -5.688 6.054 15.933 1.00 42.41 225 SER A O 1
ATOM 1828 N N . ASN A 1 226 ? -7.803 6.366 16.547 1.00 58.34 226 ASN A N 1
ATOM 1829 C CA . ASN A 1 226 ? -7.725 5.260 17.514 1.00 58.34 226 ASN A CA 1
ATOM 1830 C C . ASN A 1 226 ? -9.075 4.572 17.721 1.00 58.34 226 ASN A C 1
ATOM 1832 O O . ASN A 1 226 ? -9.728 4.736 18.748 1.00 58.34 226 ASN A O 1
ATOM 1836 N N . GLY A 1 227 ? -9.455 3.738 16.748 1.00 75.19 227 GLY A N 1
ATOM 1837 C CA . GLY A 1 227 ? -10.344 2.618 17.044 1.00 75.19 227 GLY A CA 1
ATOM 1838 C C . GLY A 1 227 ? -9.745 1.730 18.152 1.00 75.19 227 GLY A C 1
ATOM 1839 O O . GLY A 1 227 ? -8.546 1.806 18.434 1.00 75.19 227 GLY A O 1
ATOM 1840 N N . PRO A 1 228 ? -10.551 0.866 18.786 1.00 90.81 228 PRO A N 1
ATOM 1841 C CA . PRO A 1 228 ? -10.107 0.036 19.907 1.00 90.81 228 PRO A CA 1
ATOM 1842 C C . PRO A 1 228 ? -8.952 -0.912 19.557 1.00 90.81 228 PRO A C 1
ATOM 1844 O O . PRO A 1 228 ? -8.241 -1.387 20.442 1.00 90.81 228 PRO A O 1
ATOM 1847 N N . HIS A 1 229 ? -8.766 -1.202 18.269 1.00 95.25 229 HIS A N 1
ATOM 1848 C CA . HIS A 1 229 ? -7.755 -2.117 17.773 1.00 95.25 229 HIS A CA 1
ATOM 1849 C C . HIS A 1 229 ? -6.548 -1.386 17.181 1.00 95.25 229 HIS A C 1
ATOM 1851 O O . HIS A 1 229 ? -6.669 -0.541 16.300 1.00 95.25 229 HIS A O 1
ATOM 1857 N N . LYS A 1 230 ? -5.351 -1.814 17.594 1.00 94.38 230 LYS A N 1
ATOM 1858 C CA . LYS A 1 230 ? -4.060 -1.418 16.999 1.00 94.38 230 LYS A CA 1
ATOM 1859 C C . LYS A 1 230 ? -3.693 -2.188 15.724 1.00 94.38 230 LYS A C 1
ATOM 1861 O O . LYS A 1 230 ? -2.560 -2.117 15.256 1.00 94.38 230 LYS A O 1
ATOM 1866 N N . PHE A 1 231 ? -4.643 -2.906 15.130 1.00 97.38 231 PHE A N 1
ATOM 1867 C CA . PHE A 1 231 ? -4.477 -3.552 13.833 1.00 97.38 231 PHE A CA 1
ATOM 1868 C C . PHE A 1 231 ? -5.644 -3.220 12.902 1.00 97.38 231 PHE A C 1
ATOM 1870 O O . PHE A 1 231 ? -6.710 -2.800 13.349 1.00 97.38 231 PHE A O 1
ATOM 1877 N N . HIS A 1 232 ? -5.443 -3.429 11.605 1.00 97.69 232 HIS A N 1
ATOM 1878 C CA . HIS A 1 232 ? -6.494 -3.323 10.595 1.00 97.69 232 HIS A CA 1
ATOM 1879 C C . HIS A 1 232 ? -6.355 -4.431 9.547 1.00 97.69 232 HIS A C 1
ATOM 1881 O O . HIS A 1 232 ? -5.280 -5.012 9.380 1.00 97.69 232 HIS A O 1
ATOM 1887 N N . ILE A 1 233 ? -7.436 -4.706 8.815 1.00 97.81 233 ILE A N 1
ATOM 1888 C CA . ILE A 1 233 ? -7.449 -5.681 7.718 1.00 97.81 233 ILE A CA 1
ATOM 1889 C C . ILE A 1 233 ? -7.275 -4.923 6.392 1.00 97.81 233 ILE A C 1
ATOM 1891 O O . ILE A 1 233 ? -8.193 -4.224 5.955 1.00 97.81 233 ILE A O 1
ATOM 1895 N N . PRO A 1 234 ? -6.111 -5.008 5.730 1.00 95.81 234 PRO A N 1
ATOM 1896 C CA . PRO A 1 234 ? -5.881 -4.316 4.477 1.00 95.81 234 PRO A CA 1
ATOM 1897 C C . PRO A 1 234 ? -6.670 -4.959 3.334 1.00 95.81 234 PRO A C 1
ATOM 1899 O O . PRO A 1 234 ? -7.165 -6.080 3.435 1.00 95.81 234 PRO A O 1
ATOM 1902 N N . VAL A 1 235 ? -6.748 -4.248 2.210 1.00 93.81 235 VAL A N 1
ATOM 1903 C CA . VAL A 1 235 ? -7.390 -4.760 0.994 1.00 93.81 235 VAL A CA 1
ATOM 1904 C C . VAL A 1 235 ? -6.690 -6.036 0.518 1.00 93.81 235 VAL A C 1
ATOM 1906 O O . VAL A 1 235 ? -5.461 -6.071 0.416 1.00 93.81 235 VAL A O 1
ATOM 1909 N N . MET A 1 236 ? -7.466 -7.071 0.192 1.00 90.62 236 MET A N 1
ATOM 1910 C CA . MET A 1 236 ? -6.948 -8.318 -0.377 1.00 90.62 236 MET A CA 1
ATOM 1911 C C . MET A 1 236 ? -7.684 -8.639 -1.677 1.00 90.62 236 MET A C 1
ATOM 1913 O O . MET A 1 236 ? -8.853 -9.020 -1.682 1.00 90.62 236 MET A O 1
ATOM 1917 N N . GLY A 1 237 ? -6.985 -8.489 -2.803 1.00 85.12 237 GLY A N 1
ATOM 1918 C CA . GLY A 1 237 ? -7.576 -8.665 -4.130 1.00 85.12 237 GLY A CA 1
ATOM 1919 C C . GLY A 1 237 ? -8.741 -7.703 -4.406 1.00 85.12 237 GLY A C 1
ATOM 1920 O O . GLY A 1 237 ? -8.930 -6.698 -3.723 1.00 85.12 237 GLY A O 1
ATOM 1921 N N . THR A 1 238 ? -9.519 -7.994 -5.448 1.00 85.25 238 THR A N 1
ATOM 1922 C CA . THR A 1 238 ? -10.755 -7.250 -5.744 1.00 85.25 238 THR A CA 1
ATOM 1923 C C . THR A 1 238 ? -11.969 -7.805 -5.003 1.00 85.25 238 THR A C 1
ATOM 1925 O O . THR A 1 238 ? -12.922 -7.060 -4.810 1.00 85.25 238 THR A O 1
ATOM 1928 N N . GLY A 1 239 ? -11.940 -9.079 -4.587 1.00 88.38 239 GLY A N 1
ATOM 1929 C CA . GLY A 1 239 ? -13.106 -9.762 -4.020 1.00 88.38 239 GLY A CA 1
ATOM 1930 C C . GLY A 1 239 ? -12.990 -10.251 -2.579 1.00 88.38 239 GLY A C 1
ATOM 1931 O O . GLY A 1 239 ? -14.012 -10.296 -1.901 1.00 88.38 239 GLY A O 1
ATOM 1932 N N . PHE A 1 240 ? -11.801 -10.596 -2.064 1.00 92.19 240 PHE A N 1
ATOM 1933 C CA . PHE A 1 240 ? -11.722 -11.249 -0.745 1.00 92.19 240 PHE A CA 1
ATOM 1934 C C . PHE A 1 240 ? -12.235 -10.366 0.390 1.00 92.19 240 PHE A C 1
ATOM 1936 O O . PHE A 1 240 ? -12.833 -10.905 1.319 1.00 92.19 240 PHE A O 1
ATOM 1943 N N . THR A 1 241 ? -12.034 -9.045 0.287 1.00 94.94 241 THR A N 1
ATOM 1944 C CA . THR A 1 241 ? -12.470 -8.064 1.292 1.00 94.94 241 THR A CA 1
ATOM 1945 C C . THR A 1 241 ? -13.672 -7.215 0.889 1.00 94.94 241 THR A C 1
ATOM 1947 O O . THR A 1 241 ? -13.939 -6.198 1.527 1.00 94.94 241 THR A O 1
ATOM 1950 N N . ILE A 1 242 ? -14.406 -7.597 -0.164 1.00 96.31 242 ILE A N 1
ATOM 1951 C CA . ILE A 1 242 ? -15.489 -6.768 -0.716 1.00 96.31 242 ILE A CA 1
ATOM 1952 C C . ILE A 1 242 ? -16.565 -6.447 0.333 1.00 96.31 242 ILE A C 1
ATOM 1954 O O . ILE A 1 242 ? -16.996 -5.301 0.425 1.00 96.31 242 ILE A O 1
ATOM 1958 N N . ASP A 1 243 ? -16.934 -7.425 1.159 1.00 95.88 243 ASP A N 1
ATOM 1959 C CA . ASP A 1 243 ? -17.955 -7.343 2.207 1.00 95.88 243 ASP A CA 1
ATOM 1960 C C . ASP A 1 243 ? -17.376 -7.514 3.625 1.00 95.88 243 ASP A C 1
ATOM 1962 O O . ASP A 1 243 ? -18.136 -7.553 4.592 1.00 95.88 243 ASP A O 1
ATOM 1966 N N . THR A 1 244 ? -16.046 -7.585 3.782 1.00 97.69 244 THR A N 1
ATOM 1967 C CA . THR A 1 244 ? -15.391 -7.718 5.096 1.00 97.69 244 THR A CA 1
ATOM 1968 C C . THR A 1 244 ? -15.870 -6.672 6.104 1.00 97.69 244 THR A C 1
ATOM 1970 O O . THR A 1 244 ? -16.161 -7.071 7.234 1.00 97.69 244 THR A O 1
ATOM 1973 N N . PRO A 1 245 ? -16.041 -5.379 5.754 1.00 97.44 245 PRO A N 1
ATOM 1974 C CA . PRO A 1 245 ? -16.530 -4.407 6.727 1.00 97.44 245 PRO A CA 1
ATOM 1975 C C . PRO A 1 245 ? -17.902 -4.745 7.320 1.00 97.44 245 PRO A C 1
ATOM 1977 O O . PRO A 1 245 ? -18.083 -4.562 8.518 1.00 97.44 245 PRO A O 1
ATOM 1980 N N . LEU A 1 246 ? -18.829 -5.342 6.556 1.00 96.62 246 LEU A N 1
ATOM 1981 C CA . LEU A 1 246 ? -20.116 -5.816 7.101 1.00 96.62 246 LEU A CA 1
ATOM 1982 C C . LEU A 1 246 ? -19.957 -6.908 8.162 1.00 96.62 246 LEU A C 1
ATOM 1984 O O . LEU A 1 246 ? -20.882 -7.176 8.928 1.00 96.62 246 LEU A O 1
ATOM 1988 N N . ARG A 1 247 ? -18.818 -7.601 8.161 1.00 96.56 247 ARG A N 1
ATOM 1989 C CA . ARG A 1 247 ? -18.542 -8.729 9.049 1.00 96.56 247 ARG A CA 1
ATOM 1990 C C . ARG A 1 247 ? -17.801 -8.297 10.310 1.00 96.56 247 ARG A C 1
ATOM 1992 O O . ARG A 1 247 ? -18.012 -8.901 11.358 1.00 96.56 247 ARG A O 1
ATOM 1999 N N . VAL A 1 248 ? -16.953 -7.266 10.217 1.00 98.06 248 VAL A N 1
ATOM 2000 C CA . VAL A 1 248 ? -16.002 -6.912 11.288 1.00 98.06 248 VAL A CA 1
ATOM 2001 C C . VAL A 1 248 ? -16.142 -5.492 11.839 1.00 98.06 248 VAL A C 1
ATOM 2003 O O . VAL A 1 248 ? -15.721 -5.258 12.971 1.00 98.06 248 VAL A O 1
ATOM 2006 N N . ALA A 1 249 ? -16.760 -4.554 11.109 1.00 97.75 249 ALA A N 1
ATOM 2007 C CA . ALA A 1 249 ? -16.852 -3.158 11.550 1.00 97.75 249 ALA A CA 1
ATOM 2008 C C . ALA A 1 249 ? -17.648 -3.018 12.856 1.00 97.75 249 ALA A C 1
ATOM 2010 O O . ALA A 1 249 ? -17.289 -2.207 13.708 1.00 97.75 249 ALA A O 1
ATOM 2011 N N . LYS A 1 250 ? -18.660 -3.869 13.070 1.00 96.69 250 LYS A N 1
ATOM 2012 C CA . LYS A 1 250 ? -19.421 -3.921 14.328 1.00 96.69 250 LYS A CA 1
ATOM 2013 C C . LYS A 1 250 ? -18.595 -4.287 15.564 1.00 96.69 250 LYS A C 1
ATOM 2015 O O . LYS A 1 250 ? -19.042 -4.060 16.678 1.00 96.69 250 LYS A O 1
ATOM 2020 N N . TYR A 1 251 ? -17.392 -4.828 15.369 1.00 97.88 251 TYR A N 1
ATOM 2021 C CA . TYR A 1 251 ? -16.444 -5.156 16.431 1.00 97.88 251 TYR A CA 1
ATOM 2022 C C . TYR A 1 251 ? -15.331 -4.108 16.588 1.00 97.88 251 TYR A C 1
ATOM 2024 O O . TYR A 1 251 ? -14.321 -4.381 17.219 1.00 97.88 251 TYR A O 1
ATOM 2032 N N . GLY A 1 252 ? -15.469 -2.926 15.975 1.00 96.50 252 GLY A N 1
ATOM 2033 C CA . GLY A 1 252 ? -14.445 -1.878 16.025 1.00 96.50 252 GLY A CA 1
ATOM 2034 C C . GLY A 1 252 ? -13.214 -2.149 15.148 1.00 96.50 252 GLY A C 1
ATOM 2035 O O . GLY A 1 252 ? -12.237 -1.404 15.223 1.00 96.50 252 GLY A O 1
ATOM 2036 N N . ILE A 1 253 ? -13.229 -3.204 14.323 1.00 98.06 253 ILE A N 1
ATOM 2037 C CA . ILE A 1 253 ? -12.100 -3.599 13.469 1.00 98.06 253 ILE A CA 1
ATOM 2038 C C . ILE A 1 253 ? -12.205 -2.888 12.117 1.00 98.06 253 ILE A C 1
ATOM 2040 O O . ILE A 1 253 ? -13.169 -3.073 11.373 1.00 98.06 253 ILE A O 1
ATOM 2044 N N . SER A 1 254 ? -11.186 -2.103 11.778 1.00 97.81 254 SER A N 1
ATOM 2045 C CA . SER A 1 254 ? -11.105 -1.402 10.494 1.00 97.81 254 SER A CA 1
ATOM 2046 C C . SER A 1 254 ? -10.700 -2.337 9.358 1.00 97.81 254 SER A C 1
ATOM 2048 O O . SER A 1 254 ? -9.810 -3.180 9.515 1.00 97.81 254 SER A O 1
ATOM 2050 N N . SER A 1 255 ? -11.321 -2.174 8.190 1.00 97.88 255 SER A N 1
ATOM 2051 C CA . SER A 1 255 ? -11.014 -2.979 7.004 1.00 97.88 255 SER A CA 1
ATOM 2052 C C . SER A 1 255 ? -11.215 -2.212 5.698 1.00 97.88 255 SER A C 1
ATOM 2054 O O . SER A 1 255 ? -11.843 -1.156 5.686 1.00 97.88 255 SER A O 1
ATOM 2056 N N . VAL A 1 256 ? -10.648 -2.726 4.598 1.00 97.62 256 VAL A N 1
ATOM 2057 C CA . VAL A 1 256 ? -10.596 -2.009 3.313 1.00 97.62 256 VAL A CA 1
ATOM 2058 C C . VAL A 1 256 ? -11.306 -2.764 2.179 1.00 97.62 256 VAL A C 1
ATOM 2060 O O . VAL A 1 256 ? -10.959 -3.906 1.864 1.00 97.62 256 VAL A O 1
ATOM 2063 N N . ILE A 1 257 ? -12.230 -2.090 1.492 1.00 97.38 257 ILE A N 1
ATOM 2064 C CA . ILE A 1 257 ? -12.940 -2.559 0.290 1.00 97.38 257 ILE A CA 1
ATOM 2065 C C . ILE A 1 257 ? -12.175 -2.145 -0.970 1.00 97.38 257 ILE A C 1
ATOM 2067 O O . ILE A 1 257 ? -11.804 -0.987 -1.123 1.00 97.38 257 ILE A O 1
ATOM 2071 N N . SER A 1 258 ? -11.994 -3.038 -1.942 1.00 95.50 258 SER A N 1
ATOM 2072 C CA . SER A 1 258 ? -11.531 -2.629 -3.277 1.00 95.50 258 SER A CA 1
ATOM 2073 C C . SER A 1 258 ? -12.699 -2.127 -4.129 1.00 95.50 258 SER A C 1
ATOM 2075 O O . SER A 1 258 ? -13.625 -2.885 -4.400 1.00 95.50 258 SER A O 1
ATOM 2077 N N . ILE A 1 259 ? -12.637 -0.884 -4.616 1.00 95.19 259 ILE A N 1
ATOM 2078 C CA . ILE A 1 259 ? -13.681 -0.299 -5.487 1.00 95.19 259 ILE A CA 1
ATOM 2079 C C . ILE A 1 259 ? -13.302 -0.328 -6.978 1.00 95.19 259 ILE A C 1
ATOM 2081 O O . ILE A 1 259 ? -13.824 0.429 -7.792 1.00 95.19 259 ILE A O 1
ATOM 2085 N N . GLY A 1 260 ? -12.367 -1.207 -7.358 1.00 89.88 260 GLY A N 1
ATOM 2086 C CA . GLY A 1 260 ? -11.904 -1.348 -8.744 1.00 89.88 260 GLY A CA 1
ATOM 2087 C C . GLY A 1 260 ? -12.831 -2.156 -9.665 1.00 89.88 260 GLY A C 1
ATOM 2088 O O . GLY A 1 260 ? -12.732 -2.018 -10.888 1.00 89.88 260 GLY A O 1
ATOM 2089 N N . ASP A 1 261 ? -13.713 -2.984 -9.095 1.00 92.62 261 ASP A N 1
ATOM 2090 C CA . ASP A 1 261 ? -14.592 -3.922 -9.808 1.00 92.62 261 ASP A CA 1
ATOM 2091 C C . ASP A 1 261 ? -16.070 -3.581 -9.569 1.00 92.62 261 ASP A C 1
ATOM 2093 O O . ASP A 1 261 ? -16.712 -4.074 -8.643 1.00 92.62 261 ASP A O 1
ATOM 2097 N N . ASP A 1 262 ? -16.617 -2.704 -10.411 1.00 93.25 262 ASP A N 1
ATOM 2098 C CA . ASP A 1 262 ? -18.011 -2.265 -10.304 1.00 93.25 262 ASP A CA 1
ATOM 2099 C C . ASP A 1 262 ? -19.017 -3.381 -10.599 1.00 93.25 262 ASP A C 1
ATOM 2101 O O . ASP A 1 262 ? -20.099 -3.400 -10.015 1.00 93.25 262 ASP A O 1
ATOM 2105 N N . SER A 1 263 ? -18.651 -4.339 -11.456 1.00 93.12 263 SER A N 1
ATOM 2106 C CA . SER A 1 263 ? -19.488 -5.504 -11.739 1.00 93.12 263 SER A CA 1
ATOM 2107 C C . SER A 1 263 ? -19.645 -6.378 -10.501 1.00 93.12 263 SER A C 1
ATOM 2109 O O . SER A 1 263 ? -20.743 -6.862 -10.237 1.00 93.12 263 SER A O 1
ATOM 2111 N N . LEU A 1 264 ? -18.561 -6.581 -9.749 1.00 94.06 264 LEU A N 1
ATOM 2112 C CA . LEU A 1 264 ? -18.606 -7.321 -8.494 1.00 94.06 264 LEU A CA 1
ATOM 2113 C C . LEU A 1 264 ? -19.432 -6.579 -7.442 1.00 94.06 264 LEU A C 1
ATOM 2115 O O . LEU A 1 264 ? -20.299 -7.186 -6.821 1.00 94.06 264 LEU A O 1
ATOM 2119 N N . MET A 1 265 ? -19.208 -5.271 -7.281 1.00 96.19 265 MET A N 1
ATOM 2120 C CA . MET A 1 265 ? -19.993 -4.444 -6.357 1.00 96.19 265 MET A CA 1
ATOM 2121 C C . MET A 1 265 ? -21.493 -4.541 -6.647 1.00 96.19 265 MET A C 1
ATOM 2123 O O . MET A 1 265 ? -22.278 -4.701 -5.721 1.00 96.19 265 MET A O 1
ATOM 2127 N N . GLU A 1 266 ? -21.902 -4.508 -7.916 1.00 95.94 266 GLU A N 1
ATOM 2128 C CA . GLU A 1 266 ? -23.309 -4.635 -8.305 1.00 95.94 266 GLU A CA 1
ATOM 2129 C C . GLU A 1 266 ? -23.898 -6.021 -7.989 1.00 95.94 266 GLU A C 1
ATOM 2131 O O . GLU A 1 266 ? -25.025 -6.116 -7.502 1.00 95.94 266 GLU A O 1
ATOM 2136 N N . GLN A 1 267 ? -23.132 -7.093 -8.211 1.00 95.12 267 GLN A N 1
ATOM 2137 C CA . GLN A 1 267 ? -23.545 -8.466 -7.891 1.00 95.12 267 GLN A CA 1
ATOM 2138 C C . GLN A 1 267 ? -23.697 -8.676 -6.378 1.00 95.12 267 GLN A C 1
ATOM 2140 O O . GLN A 1 267 ? -24.693 -9.237 -5.924 1.00 95.12 267 GLN A O 1
ATOM 2145 N N . VAL A 1 268 ? -22.750 -8.167 -5.585 1.00 96.06 268 VAL A N 1
ATOM 2146 C CA . VAL A 1 268 ? -22.806 -8.229 -4.117 1.00 96.06 268 VAL A CA 1
ATOM 2147 C C . VAL A 1 268 ? -23.922 -7.324 -3.576 1.00 96.06 268 VAL A C 1
ATOM 2149 O O . VAL A 1 268 ? -24.643 -7.715 -2.659 1.00 96.06 268 VAL A O 1
ATOM 2152 N N . ARG A 1 269 ? -24.137 -6.144 -4.177 1.00 97.12 269 ARG A N 1
ATOM 2153 C CA . ARG A 1 269 ? -25.250 -5.240 -3.840 1.00 97.12 269 ARG A CA 1
ATOM 2154 C C . ARG A 1 269 ? -26.598 -5.929 -4.020 1.00 97.12 269 ARG A C 1
ATOM 2156 O O . ARG A 1 269 ? -27.432 -5.849 -3.122 1.00 97.12 269 ARG A O 1
ATOM 2163 N N . LYS A 1 270 ? -26.797 -6.609 -5.156 1.00 96.75 270 LYS A N 1
ATOM 2164 C CA . LYS A 1 270 ? -28.000 -7.405 -5.423 1.00 96.75 270 LYS A CA 1
ATOM 2165 C C . LYS A 1 270 ? -28.232 -8.427 -4.309 1.00 96.75 270 LYS A C 1
ATOM 2167 O O . LYS A 1 270 ? -29.285 -8.396 -3.682 1.00 96.75 270 LYS A O 1
ATOM 2172 N N . PHE A 1 271 ? -27.219 -9.245 -4.012 1.00 96.25 271 PHE A N 1
ATOM 2173 C CA . PHE A 1 271 ? -27.300 -10.277 -2.976 1.00 96.25 271 PHE A CA 1
ATOM 2174 C C . PHE A 1 271 ? -27.742 -9.713 -1.617 1.00 96.25 271 PHE A C 1
ATOM 2176 O O . PHE A 1 271 ? -28.651 -10.250 -0.991 1.00 96.25 271 PHE A O 1
ATOM 2183 N N . TYR A 1 272 ? -27.136 -8.615 -1.153 1.00 96.56 272 TYR A N 1
ATOM 2184 C CA . TYR A 1 272 ? -27.478 -8.046 0.155 1.00 96.56 272 TYR A CA 1
ATOM 2185 C C . TYR A 1 272 ? -28.829 -7.323 0.187 1.00 96.56 272 TYR A C 1
ATOM 2187 O O . TYR A 1 272 ? -29.481 -7.327 1.233 1.00 96.56 272 TYR A O 1
ATOM 2195 N N . LEU A 1 273 ? -29.279 -6.733 -0.924 1.00 96.94 273 LEU A N 1
ATOM 2196 C CA . LEU A 1 273 ? -30.632 -6.175 -1.019 1.00 96.94 273 LEU A CA 1
ATOM 2197 C C . LEU A 1 273 ? -31.681 -7.285 -0.938 1.00 96.94 273 LEU A C 1
ATOM 2199 O O . LEU A 1 273 ? -32.569 -7.213 -0.094 1.00 96.94 273 LEU A O 1
ATOM 2203 N N . GLU A 1 274 ? -31.516 -8.352 -1.720 1.00 95.31 274 GLU A N 1
ATOM 2204 C CA . GLU A 1 274 ? -32.414 -9.512 -1.697 1.00 95.31 274 GLU A CA 1
ATOM 2205 C C . GLU A 1 274 ? -32.416 -10.187 -0.319 1.00 95.31 274 GLU A C 1
ATOM 2207 O O . GLU A 1 274 ? -33.476 -10.425 0.257 1.00 95.31 274 GLU A O 1
ATOM 2212 N N . LYS A 1 275 ? -31.233 -10.396 0.275 1.00 93.62 275 LYS A N 1
ATOM 2213 C CA . LYS A 1 275 ? -31.087 -10.971 1.621 1.00 93.62 275 LYS A CA 1
ATOM 2214 C C . LYS A 1 275 ? -31.748 -10.129 2.718 1.00 93.62 275 LYS A C 1
ATOM 2216 O O . LYS A 1 275 ? -32.151 -10.679 3.737 1.00 93.62 275 LYS A O 1
ATOM 2221 N N . SER A 1 276 ? -31.841 -8.813 2.536 1.00 92.38 276 SER A N 1
ATOM 2222 C CA . SER A 1 276 ? -32.492 -7.901 3.487 1.00 92.38 276 SER A CA 1
ATOM 2223 C C . SER A 1 276 ? -33.959 -7.608 3.149 1.00 92.38 276 SER A C 1
ATOM 2225 O O . SER A 1 276 ? -34.565 -6.759 3.799 1.00 92.38 276 SER A O 1
ATOM 2227 N N . GLY A 1 277 ? -34.539 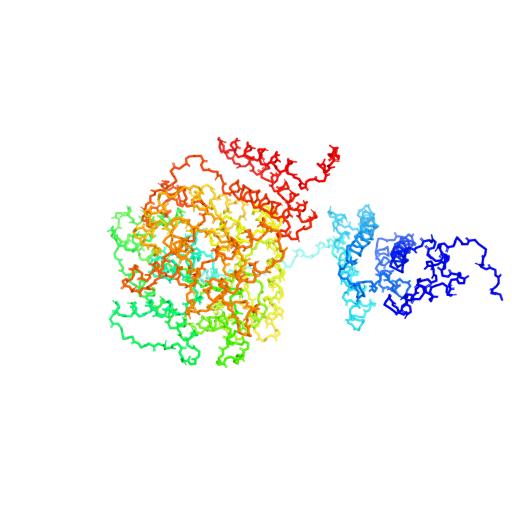-8.287 2.149 1.00 93.00 277 GLY A N 1
ATOM 2228 C CA . GLY A 1 277 ? -35.926 -8.077 1.720 1.00 93.00 277 GLY A CA 1
ATOM 2229 C C . GLY A 1 277 ? -36.174 -6.715 1.063 1.00 93.00 277 GLY A C 1
ATOM 2230 O O . GLY A 1 277 ? -37.309 -6.245 1.021 1.00 93.00 277 GLY A O 1
ATOM 2231 N N . ARG A 1 278 ? -35.123 -6.048 0.575 1.00 94.69 278 ARG A N 1
ATOM 2232 C CA . ARG A 1 278 ? -35.194 -4.727 -0.060 1.00 94.69 278 ARG A CA 1
ATOM 2233 C C . ARG A 1 278 ? -35.277 -4.858 -1.576 1.00 94.69 278 ARG A C 1
ATOM 2235 O O . ARG A 1 278 ? -34.690 -5.759 -2.169 1.00 94.69 278 ARG A O 1
ATOM 2242 N N . SER A 1 279 ? -35.957 -3.907 -2.215 1.00 93.88 279 SER A N 1
ATOM 2243 C CA . SER A 1 279 ? -36.070 -3.877 -3.676 1.00 93.88 279 SER A CA 1
ATOM 2244 C C . SER A 1 279 ? -34.706 -3.674 -4.349 1.00 93.88 279 SER A C 1
ATOM 2246 O O . SER A 1 279 ? -33.933 -2.785 -3.975 1.00 93.88 279 SER A O 1
ATOM 2248 N N . TYR A 1 280 ? -34.422 -4.493 -5.364 1.00 95.81 280 TYR A N 1
ATOM 2249 C CA . TYR A 1 280 ? -33.230 -4.391 -6.196 1.00 95.81 280 TYR A CA 1
ATOM 2250 C C . TYR A 1 280 ? -33.571 -3.778 -7.556 1.00 95.81 280 TYR A C 1
ATOM 2252 O O . TYR A 1 280 ? -34.206 -4.408 -8.398 1.00 95.81 280 TYR A O 1
ATOM 2260 N N . ASN A 1 281 ? -33.065 -2.567 -7.787 1.00 94.25 281 ASN A N 1
ATOM 2261 C CA . ASN A 1 281 ? -33.072 -1.926 -9.100 1.00 94.25 281 ASN A CA 1
ATOM 2262 C C . ASN A 1 281 ? -31.666 -2.033 -9.722 1.00 94.25 281 ASN A C 1
ATOM 2264 O O . ASN A 1 281 ? -30.713 -1.521 -9.114 1.00 94.25 281 ASN A O 1
ATOM 2268 N N . PRO A 1 282 ? -31.500 -2.706 -10.877 1.00 94.94 282 PRO A N 1
ATOM 2269 C CA . PRO A 1 282 ? -30.196 -2.907 -11.502 1.00 94.94 282 PRO A CA 1
ATOM 2270 C C . PRO A 1 282 ? -29.650 -1.623 -12.132 1.00 94.94 282 PRO A C 1
ATOM 2272 O O . PRO A 1 282 ? -30.397 -0.848 -12.720 1.00 94.94 282 PRO A O 1
ATOM 2275 N N . ILE A 1 283 ? -28.328 -1.442 -12.069 1.00 95.81 283 ILE A N 1
ATOM 2276 C CA . ILE A 1 283 ? -27.609 -0.385 -12.802 1.00 95.81 283 ILE A CA 1
ATOM 2277 C C . ILE A 1 283 ? -26.867 -1.055 -13.971 1.00 95.81 283 ILE A C 1
ATOM 2279 O O . ILE A 1 283 ? -25.858 -1.723 -13.718 1.00 95.81 283 ILE A O 1
ATOM 2283 N N . PRO A 1 284 ? -27.338 -0.982 -15.230 1.00 91.19 284 PRO A N 1
ATOM 2284 C CA . PRO A 1 284 ? -26.744 -1.707 -16.355 1.00 91.19 284 PRO A CA 1
ATOM 2285 C C . PRO A 1 284 ? -25.395 -1.131 -16.822 1.00 91.19 284 PRO A C 1
ATOM 2287 O O . PRO A 1 284 ? -25.097 0.046 -16.654 1.00 91.19 284 PRO A O 1
ATOM 2290 N N . VAL A 1 285 ? -24.568 -1.974 -17.456 1.00 81.00 285 VAL A N 1
ATOM 2291 C CA . VAL A 1 285 ? -23.200 -1.623 -17.912 1.00 81.00 285 VAL A CA 1
ATOM 2292 C C . VAL A 1 285 ? -23.187 -0.504 -18.966 1.00 81.00 285 VAL A C 1
ATOM 2294 O O . VAL A 1 285 ? -22.206 0.225 -19.055 1.00 81.00 285 VAL A O 1
ATOM 2297 N N . GLY A 1 286 ? -24.264 -0.355 -19.744 1.00 75.44 286 GLY A N 1
ATOM 2298 C CA . GLY A 1 286 ? -24.395 0.676 -20.782 1.00 75.44 286 GLY A CA 1
ATOM 2299 C C . GLY A 1 286 ? -24.982 2.008 -20.307 1.00 75.44 286 GLY A C 1
ATOM 2300 O O . GLY A 1 286 ? -25.127 2.913 -21.121 1.00 75.44 286 GLY A O 1
ATOM 2301 N N . GLU A 1 287 ? -25.348 2.132 -19.028 1.00 83.62 287 GLU A N 1
ATOM 2302 C CA . GLU A 1 287 ? -25.828 3.400 -18.476 1.00 83.62 287 GLU A CA 1
ATOM 2303 C C . GLU A 1 287 ? -24.673 4.400 -18.337 1.00 83.62 287 GLU A C 1
ATOM 2305 O O . GLU A 1 287 ? -23.556 4.033 -17.960 1.00 83.62 287 GLU A O 1
ATOM 2310 N N . GLU A 1 288 ? -24.944 5.679 -18.596 1.00 81.81 288 GLU A N 1
ATOM 2311 C CA . GLU A 1 288 ? -23.986 6.751 -18.328 1.00 81.81 288 GLU A CA 1
ATOM 2312 C C . GLU A 1 288 ? -23.561 6.739 -16.850 1.00 81.81 288 GLU A C 1
ATOM 2314 O O . GLU A 1 288 ? -24.393 6.607 -15.942 1.00 81.81 288 GLU A O 1
ATOM 2319 N N . ASP A 1 289 ? -22.248 6.830 -16.616 1.00 84.44 289 ASP A 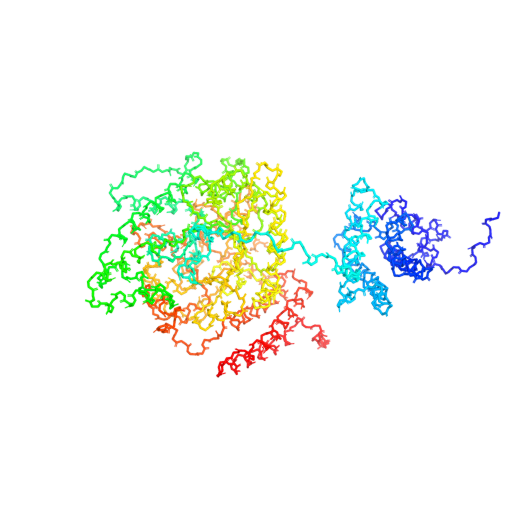N 1
ATOM 2320 C CA . ASP A 1 289 ? -21.622 6.768 -15.291 1.00 84.44 289 ASP A CA 1
ATOM 2321 C C . ASP A 1 289 ? -22.001 5.525 -14.457 1.00 84.44 289 ASP A C 1
ATOM 2323 O O . ASP A 1 289 ? -21.981 5.552 -13.222 1.00 84.44 289 ASP A O 1
ATOM 2327 N N . CYS A 1 290 ? -22.291 4.389 -15.107 1.00 90.38 290 CYS A N 1
ATOM 2328 C CA . CYS A 1 290 ? -22.688 3.147 -14.432 1.00 90.38 290 CYS A CA 1
ATOM 2329 C C . CYS A 1 290 ? -21.745 2.753 -13.282 1.00 90.38 290 CYS A C 1
ATOM 2331 O O . CYS A 1 290 ? -22.198 2.385 -12.198 1.00 90.38 290 CYS A O 1
ATOM 2333 N N . ARG A 1 291 ? -20.427 2.895 -13.469 1.00 91.69 291 ARG A N 1
ATOM 2334 C CA . ARG A 1 291 ? -19.416 2.589 -12.449 1.00 91.69 291 ARG A CA 1
ATOM 2335 C C . ARG A 1 291 ? -19.524 3.498 -11.229 1.00 91.69 291 ARG A C 1
ATOM 2337 O O . ARG A 1 291 ? -19.459 2.997 -10.106 1.00 91.69 291 ARG A O 1
ATOM 2344 N N . GLU A 1 292 ? -19.690 4.802 -11.432 1.00 93.81 292 GLU A N 1
ATOM 2345 C CA . GLU A 1 292 ? -19.887 5.758 -10.339 1.00 93.81 292 GLU A CA 1
ATOM 2346 C C . GLU A 1 292 ? -21.146 5.385 -9.551 1.00 93.81 292 GLU A C 1
ATOM 2348 O O . GLU A 1 292 ? -21.089 5.212 -8.332 1.00 93.81 292 GLU A O 1
ATOM 2353 N N . LYS A 1 293 ? -22.267 5.183 -10.257 1.00 95.81 293 LYS A N 1
ATOM 2354 C CA . LYS A 1 293 ? -23.567 4.853 -9.659 1.00 95.81 293 LYS A CA 1
ATOM 2355 C C . LYS A 1 293 ? -23.532 3.533 -8.888 1.00 95.81 293 LYS A C 1
ATOM 2357 O O . LYS A 1 293 ? -24.068 3.473 -7.778 1.00 95.81 293 LYS A O 1
ATOM 2362 N N . ARG A 1 294 ? -22.877 2.498 -9.430 1.00 97.38 294 ARG A N 1
ATOM 2363 C CA . ARG A 1 294 ? -22.672 1.195 -8.768 1.00 97.38 294 ARG A CA 1
ATOM 2364 C C . ARG A 1 294 ? -21.816 1.330 -7.519 1.00 97.38 294 ARG A C 1
ATOM 2366 O O . ARG A 1 294 ? -22.213 0.850 -6.463 1.00 97.38 294 ARG A O 1
ATOM 2373 N N . THR A 1 295 ? -20.692 2.041 -7.621 1.00 97.38 295 THR A N 1
ATOM 2374 C CA . THR A 1 295 ? -19.787 2.283 -6.486 1.00 97.38 295 THR A CA 1
ATOM 2375 C C . THR A 1 295 ? -20.514 3.023 -5.366 1.00 97.38 295 THR A C 1
ATOM 2377 O O . THR A 1 295 ? -20.531 2.558 -4.230 1.00 97.38 295 THR A O 1
ATOM 2380 N N . ARG A 1 296 ? -21.192 4.131 -5.688 1.00 98.00 296 ARG A N 1
ATOM 2381 C CA . ARG A 1 296 ? -21.960 4.923 -4.720 1.00 98.00 296 ARG A CA 1
ATOM 2382 C C . ARG A 1 296 ? -23.056 4.100 -4.048 1.00 98.00 296 ARG A C 1
ATOM 2384 O O . ARG A 1 296 ? -23.162 4.102 -2.825 1.00 98.00 296 ARG A O 1
ATOM 2391 N N . SER A 1 297 ? -23.870 3.402 -4.841 1.00 98.19 297 SER A N 1
ATOM 2392 C CA . SER A 1 297 ? -24.996 2.609 -4.333 1.00 98.19 297 SER A CA 1
ATOM 2393 C C . SER A 1 297 ? -24.531 1.455 -3.450 1.00 98.19 297 SER A C 1
ATOM 2395 O O . SER A 1 297 ? -25.148 1.189 -2.423 1.00 98.19 297 SER A O 1
ATOM 2397 N N . TYR A 1 298 ? -23.429 0.798 -3.821 1.00 98.44 298 TYR A N 1
ATOM 2398 C CA . TYR A 1 298 ? -22.822 -0.250 -3.012 1.00 98.44 298 TYR A CA 1
ATOM 2399 C C . TYR A 1 298 ? -22.326 0.292 -1.669 1.00 98.44 298 TYR A C 1
ATOM 2401 O O . TYR A 1 298 ? -22.747 -0.193 -0.625 1.00 98.44 298 TYR A O 1
ATOM 2409 N N . LEU A 1 299 ? -21.501 1.342 -1.674 1.00 98.56 299 LEU A N 1
ATOM 2410 C CA . LEU A 1 299 ? -20.949 1.909 -0.440 1.00 98.56 299 LEU A CA 1
ATOM 2411 C C . LEU A 1 299 ? -22.036 2.458 0.494 1.00 98.56 299 LEU A C 1
ATOM 2413 O O . LEU A 1 299 ? -21.929 2.299 1.707 1.00 98.56 299 LEU A O 1
ATOM 2417 N N . ASN A 1 300 ? -23.099 3.052 -0.057 1.00 98.44 300 ASN A N 1
ATOM 2418 C CA . ASN A 1 300 ? -24.253 3.491 0.729 1.00 98.44 300 ASN A CA 1
ATOM 2419 C C . ASN A 1 300 ? -24.965 2.314 1.407 1.00 98.44 300 ASN A C 1
ATOM 2421 O O . ASN A 1 300 ? -25.295 2.419 2.584 1.00 98.44 300 ASN A O 1
ATOM 2425 N N . LEU A 1 301 ? -25.169 1.204 0.687 1.00 98.25 301 LEU A N 1
ATOM 2426 C CA . LEU A 1 301 ? -25.760 -0.007 1.256 1.00 98.25 301 LEU A CA 1
ATOM 2427 C C . LEU A 1 301 ? -24.889 -0.567 2.384 1.00 98.25 301 LEU A C 1
ATOM 2429 O O . LEU A 1 301 ? -25.408 -0.891 3.447 1.00 98.25 301 LEU A O 1
ATOM 2433 N N . ILE A 1 302 ? -23.573 -0.660 2.171 1.00 98.12 302 ILE A N 1
ATOM 2434 C CA . ILE A 1 302 ? -22.651 -1.158 3.198 1.00 98.12 302 ILE A CA 1
ATOM 2435 C C . ILE A 1 302 ? -22.692 -0.269 4.443 1.00 98.12 302 ILE A C 1
ATOM 2437 O O . ILE A 1 302 ? -22.832 -0.790 5.546 1.00 98.12 302 ILE A O 1
ATOM 2441 N N . ASN A 1 303 ? -22.627 1.054 4.271 1.00 97.50 303 ASN A N 1
ATOM 2442 C CA . ASN A 1 303 ? -22.714 2.007 5.378 1.00 97.50 303 ASN A CA 1
ATOM 2443 C C . ASN A 1 303 ? -24.006 1.819 6.185 1.00 97.50 303 ASN A C 1
ATOM 2445 O O . ASN A 1 303 ? -23.955 1.681 7.402 1.00 97.50 303 ASN A O 1
ATOM 2449 N N . GLU A 1 304 ? -25.149 1.751 5.504 1.00 97.56 304 GLU A N 1
ATOM 2450 C CA . GLU A 1 304 ? -26.455 1.606 6.150 1.00 97.56 304 GLU A CA 1
ATOM 2451 C C . GLU A 1 304 ? -26.591 0.274 6.905 1.00 97.56 304 GLU A C 1
ATOM 2453 O O . GLU A 1 304 ? -27.063 0.236 8.039 1.00 97.56 304 GLU A O 1
ATOM 2458 N N . LEU A 1 305 ? -26.145 -0.833 6.307 1.00 97.81 305 LEU A N 1
ATOM 2459 C CA . LEU A 1 305 ? -26.187 -2.141 6.961 1.00 97.81 305 LEU A CA 1
ATOM 2460 C C . LEU A 1 305 ? -25.291 -2.187 8.207 1.00 97.81 305 LEU A C 1
ATOM 2462 O O . LEU A 1 305 ? -25.693 -2.774 9.212 1.00 97.81 305 LEU A O 1
ATOM 2466 N N . VAL A 1 306 ? -24.111 -1.555 8.176 1.00 97.56 306 VAL A N 1
ATOM 2467 C CA . VAL A 1 306 ? -23.260 -1.431 9.371 1.00 97.56 306 VAL A CA 1
ATOM 2468 C C . VAL A 1 306 ? -23.921 -0.537 10.422 1.00 97.56 306 VAL A C 1
ATOM 2470 O O . VAL A 1 306 ? -23.915 -0.894 11.595 1.00 97.56 306 VAL A O 1
ATOM 2473 N N . GLU A 1 307 ? -24.537 0.584 10.042 1.00 96.62 307 GLU A N 1
ATOM 2474 C CA . GLU A 1 307 ? -25.269 1.448 10.983 1.00 96.62 307 GLU A CA 1
ATOM 2475 C C . GLU A 1 307 ? -26.386 0.683 11.709 1.00 96.62 307 GLU A C 1
ATOM 2477 O O . GLU A 1 307 ? -26.507 0.789 12.931 1.00 96.62 307 GLU A O 1
ATOM 2482 N N . ILE A 1 308 ? -27.134 -0.162 10.993 1.00 96.56 308 ILE A N 1
ATOM 2483 C CA . ILE A 1 308 ? -28.158 -1.040 11.581 1.00 96.56 308 ILE A CA 1
ATOM 2484 C C . ILE A 1 308 ? -27.529 -2.042 12.562 1.00 96.56 308 ILE A C 1
ATOM 2486 O O . ILE A 1 308 ? -28.022 -2.204 13.679 1.00 96.56 308 ILE A O 1
ATOM 2490 N N . GLN A 1 309 ? -26.417 -2.689 12.192 1.00 97.19 309 GLN A N 1
ATOM 2491 C CA . GLN A 1 309 ? -25.693 -3.596 13.096 1.00 97.19 309 GLN A CA 1
ATOM 2492 C C . GLN A 1 309 ? -25.215 -2.877 14.364 1.00 97.19 309 GLN A C 1
ATOM 2494 O O . GLN A 1 309 ? -25.295 -3.434 15.457 1.00 97.19 309 GLN A O 1
ATOM 2499 N N . MET A 1 310 ? -24.752 -1.633 14.230 1.00 96.56 310 MET A N 1
ATOM 2500 C CA . MET A 1 310 ? -24.277 -0.815 15.347 1.00 96.56 310 MET A CA 1
ATOM 2501 C C . MET A 1 310 ? -25.407 -0.352 16.271 1.00 96.56 310 MET A C 1
ATOM 2503 O O . MET A 1 310 ? -25.207 -0.222 17.478 1.00 96.56 310 MET A O 1
ATOM 2507 N N . GLN A 1 311 ? -26.603 -0.112 15.738 1.00 95.62 311 GLN A N 1
ATOM 2508 C CA . GLN A 1 311 ? -27.785 0.143 16.562 1.00 95.62 311 GLN A CA 1
ATOM 2509 C C . GLN A 1 311 ? -28.196 -1.122 17.325 1.00 95.62 311 GLN A C 1
ATOM 2511 O O . GLN A 1 311 ? -28.408 -1.057 18.536 1.00 95.62 311 GLN A O 1
ATOM 2516 N N . SER A 1 312 ? -28.212 -2.274 16.645 1.00 96.25 312 SER A N 1
ATOM 2517 C CA . SER A 1 312 ? -28.519 -3.574 17.253 1.00 96.25 312 SER A CA 1
ATOM 2518 C C . SER A 1 312 ? -27.563 -3.895 18.401 1.00 96.25 312 SER A C 1
ATOM 2520 O O . SER A 1 312 ? -28.011 -4.060 19.534 1.00 96.25 312 SER A O 1
ATOM 2522 N N . ILE A 1 313 ? -26.248 -3.882 18.152 1.00 96.25 313 ILE A N 1
ATOM 2523 C CA . ILE A 1 313 ? -25.237 -4.261 19.151 1.00 96.25 313 ILE A CA 1
ATOM 2524 C C . ILE A 1 313 ? -25.310 -3.383 20.407 1.00 96.25 313 ILE A C 1
ATOM 2526 O O . ILE A 1 313 ? -25.181 -3.884 21.517 1.00 96.25 313 ILE A O 1
ATOM 2530 N N . ARG A 1 314 ? -25.587 -2.079 20.274 1.00 94.94 314 ARG A N 1
ATOM 2531 C CA . ARG A 1 314 ? -25.709 -1.166 21.426 1.00 94.94 314 ARG A CA 1
ATOM 2532 C C . ARG A 1 314 ? -26.939 -1.459 22.287 1.00 94.94 314 ARG A C 1
ATOM 2534 O O . ARG A 1 314 ? -26.931 -1.128 23.470 1.00 94.94 314 ARG A O 1
ATOM 2541 N N . SER A 1 315 ? -27.969 -2.083 21.720 1.00 94.69 315 SER A N 1
ATOM 2542 C CA . SER A 1 315 ? -29.193 -2.466 22.434 1.00 94.69 315 SER A CA 1
ATOM 2543 C C . SER A 1 315 ? -29.132 -3.857 23.077 1.00 94.69 315 SER A C 1
ATOM 2545 O O . SER A 1 315 ? -29.963 -4.168 23.927 1.00 94.69 315 SER A O 1
ATOM 2547 N N . GLU A 1 316 ? -28.141 -4.682 22.724 1.00 96.38 316 GLU A N 1
ATOM 2548 C CA . GLU A 1 316 ? -28.031 -6.057 23.213 1.00 96.38 316 GLU A CA 1
ATOM 2549 C C . GLU A 1 316 ? -27.763 -6.144 24.724 1.00 96.38 316 GLU A C 1
ATOM 2551 O O . GLU A 1 316 ? -27.166 -5.260 25.358 1.00 96.38 316 GLU A O 1
ATOM 2556 N N . ALA A 1 317 ? -28.191 -7.263 25.309 1.00 95.62 317 ALA A N 1
ATOM 2557 C CA . ALA A 1 317 ? -27.791 -7.663 26.650 1.00 95.62 317 ALA A CA 1
ATOM 2558 C C . ALA A 1 317 ? -26.336 -8.163 26.644 1.00 95.62 317 ALA A C 1
ATOM 2560 O O . ALA A 1 317 ? -25.890 -8.803 25.692 1.00 95.62 317 ALA A O 1
ATOM 2561 N N . PHE A 1 318 ? -25.599 -7.913 27.727 1.00 96.19 318 PHE A N 1
ATOM 2562 C CA . PHE A 1 318 ? -24.231 -8.414 27.914 1.00 96.19 318 PHE A CA 1
ATOM 2563 C C . PHE A 1 318 ? -24.231 -9.897 28.326 1.00 96.19 318 PHE A C 1
ATOM 2565 O O . PHE A 1 318 ? -23.808 -10.251 29.426 1.00 96.19 318 PHE A O 1
ATOM 2572 N N . GLU A 1 319 ? -24.754 -10.757 27.454 1.00 94.12 319 GLU A N 1
ATOM 2573 C CA . GLU A 1 319 ? -24.828 -12.208 27.644 1.00 94.12 319 GLU A CA 1
ATOM 2574 C C . GLU A 1 319 ? -23.788 -12.928 26.773 1.00 94.12 319 GLU A C 1
ATOM 2576 O O . GLU A 1 319 ? -23.451 -12.442 25.683 1.00 94.12 319 GLU A O 1
ATOM 2581 N N . PRO A 1 320 ? -23.253 -14.082 27.211 1.00 92.50 320 PRO A N 1
ATOM 2582 C CA . PRO A 1 320 ? -22.347 -14.882 26.396 1.00 92.50 320 PRO A CA 1
ATOM 2583 C C . PRO A 1 320 ? -22.952 -15.209 25.027 1.00 92.50 320 PRO A C 1
ATOM 2585 O O . PRO A 1 320 ? -24.058 -15.728 24.929 1.00 92.50 320 PRO A O 1
ATOM 2588 N N . GLY A 1 321 ? -22.205 -14.923 23.960 1.00 91.62 321 GLY A N 1
ATOM 2589 C CA . GLY A 1 321 ? -22.643 -15.171 22.584 1.00 91.62 321 GLY A CA 1
ATOM 2590 C C . GLY A 1 321 ? -23.299 -13.979 21.882 1.00 91.62 321 GLY A C 1
ATOM 2591 O O . GLY A 1 321 ? -23.338 -13.993 20.652 1.00 91.62 321 GLY A O 1
ATOM 2592 N N . ASN A 1 322 ? -23.711 -12.933 22.604 1.00 96.56 322 ASN A N 1
ATOM 2593 C CA . ASN A 1 322 ? -24.154 -11.682 21.982 1.00 96.56 322 ASN A CA 1
ATOM 2594 C C . ASN A 1 322 ? -22.971 -10.924 21.367 1.00 96.56 322 ASN A C 1
ATOM 2596 O O . ASN A 1 322 ? -21.816 -11.072 21.787 1.00 96.56 322 ASN A O 1
ATOM 2600 N N . AS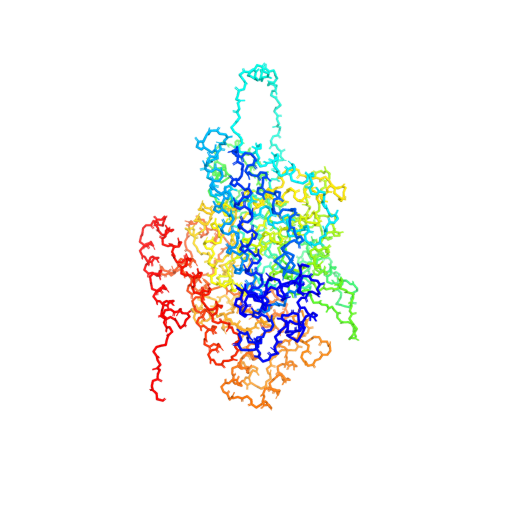P A 1 323 ? -23.241 -10.106 20.354 1.00 97.12 323 ASP A N 1
ATOM 2601 C CA . ASP A 1 323 ? -22.202 -9.370 19.646 1.00 97.12 323 ASP A CA 1
ATOM 2602 C C . ASP A 1 323 ? -21.585 -8.280 20.520 1.00 97.12 323 ASP A C 1
ATOM 2604 O O . ASP A 1 323 ? -20.371 -8.080 20.444 1.00 97.12 323 ASP A O 1
ATOM 2608 N N . ILE A 1 324 ? -22.363 -7.649 21.407 1.00 97.06 324 ILE A N 1
ATOM 2609 C CA . ILE A 1 324 ? -21.819 -6.669 22.359 1.00 97.06 324 ILE A CA 1
ATOM 2610 C C . ILE A 1 324 ? -20.789 -7.309 23.292 1.00 97.06 324 ILE A C 1
ATOM 2612 O O . ILE A 1 324 ? -19.734 -6.737 23.548 1.00 97.06 324 ILE A O 1
ATOM 2616 N N . THR A 1 325 ? -21.039 -8.537 23.741 1.00 97.12 325 THR A N 1
ATOM 2617 C CA . THR A 1 325 ? -20.106 -9.308 24.568 1.00 97.12 325 THR A CA 1
ATOM 2618 C C . THR A 1 325 ? -18.853 -9.652 23.761 1.00 97.12 325 THR A C 1
ATOM 2620 O O . THR A 1 325 ? -17.737 -9.392 24.210 1.00 97.12 325 THR A O 1
ATOM 2623 N N . ARG A 1 326 ? -19.017 -10.138 22.519 1.00 97.06 326 ARG A N 1
ATOM 2624 C CA . ARG A 1 326 ? -17.894 -10.440 21.611 1.00 97.06 326 ARG A CA 1
ATOM 2625 C C . ARG A 1 326 ? -17.028 -9.215 21.314 1.00 97.06 326 ARG A C 1
ATOM 2627 O O . ARG A 1 326 ? -15.811 -9.365 21.229 1.00 97.06 326 ARG A O 1
ATOM 2634 N N . TYR A 1 327 ? -17.626 -8.027 21.177 1.00 97.62 327 TYR A N 1
ATOM 2635 C CA . TYR A 1 327 ? -16.904 -6.763 20.998 1.00 97.62 327 TYR A CA 1
ATOM 2636 C C . TYR A 1 327 ? -15.875 -6.578 22.117 1.00 97.62 327 TYR A C 1
ATOM 2638 O O . TYR A 1 327 ? -14.682 -6.479 21.837 1.00 97.62 327 TYR A O 1
ATOM 2646 N N . PHE A 1 328 ? -16.314 -6.611 23.381 1.00 97.00 328 PHE A N 1
ATOM 2647 C CA . PHE A 1 328 ? -15.426 -6.374 24.525 1.00 97.00 328 PHE A CA 1
ATOM 2648 C C . PHE A 1 328 ? -14.448 -7.524 24.777 1.00 97.00 328 PHE A C 1
ATOM 2650 O O . PHE A 1 328 ? -13.306 -7.286 25.170 1.00 97.00 328 PHE A O 1
ATOM 2657 N N . GLU A 1 329 ? -14.854 -8.765 24.507 1.00 95.25 329 GLU A N 1
ATOM 2658 C CA . GLU A 1 329 ? -13.970 -9.928 24.607 1.00 95.25 329 GLU A CA 1
ATOM 2659 C C . GLU A 1 329 ? -12.796 -9.855 23.625 1.00 95.25 329 GLU A C 1
ATOM 2661 O O . GLU A 1 329 ? -11.684 -10.267 23.962 1.00 95.25 329 GLU A O 1
ATOM 2666 N N . MET A 1 330 ? -13.009 -9.313 22.424 1.00 96.75 330 MET A N 1
ATOM 2667 C CA . MET A 1 330 ? -11.971 -9.212 21.397 1.00 96.75 330 MET A CA 1
ATOM 2668 C C . MET A 1 330 ? -11.019 -8.028 21.592 1.00 96.75 330 MET A C 1
ATOM 2670 O O . MET A 1 330 ? -9.957 -8.020 20.970 1.00 96.75 330 MET A O 1
ATOM 2674 N N . LEU A 1 331 ? -11.322 -7.081 22.483 1.00 95.62 331 LEU A N 1
ATOM 2675 C CA . LEU A 1 331 ? -10.454 -5.930 22.735 1.00 95.62 331 LEU A CA 1
ATOM 2676 C C . LEU A 1 331 ? -9.046 -6.335 23.213 1.00 95.62 331 LEU A C 1
ATOM 2678 O O . LEU A 1 331 ? -8.888 -7.338 23.932 1.00 95.62 331 LEU A O 1
ATOM 2682 N N . PRO A 1 332 ? -8.016 -5.537 22.870 1.00 92.75 332 PRO A N 1
ATOM 2683 C CA . PRO A 1 332 ? -6.731 -5.620 23.553 1.00 92.75 332 PRO A CA 1
ATOM 2684 C C . PRO A 1 332 ? -6.881 -5.276 25.037 1.00 92.75 332 PRO A C 1
ATOM 2686 O O . PRO A 1 332 ? -7.868 -4.673 25.463 1.00 92.75 332 PRO A O 1
ATOM 2689 N N . ASP A 1 333 ? -5.879 -5.647 25.827 1.00 90.00 333 ASP A N 1
ATOM 2690 C CA . ASP A 1 333 ? -5.809 -5.232 27.227 1.00 90.00 333 ASP A CA 1
ATOM 2691 C C . ASP A 1 333 ? -5.697 -3.706 27.331 1.00 90.00 333 ASP A C 1
ATOM 2693 O O . ASP A 1 333 ? -5.022 -3.056 26.529 1.00 90.00 333 ASP A O 1
ATOM 2697 N N . GLY A 1 334 ? -6.407 -3.129 28.299 1.00 90.25 334 GLY A N 1
ATOM 2698 C CA . GLY A 1 334 ? -6.515 -1.686 28.474 1.00 90.25 334 GLY A CA 1
ATOM 2699 C C . GLY A 1 334 ? -7.799 -1.277 29.193 1.00 90.25 334 GLY A C 1
ATOM 2700 O O . GLY A 1 334 ? -8.655 -2.104 29.512 1.00 90.25 334 GLY A O 1
ATOM 2701 N N . SER A 1 335 ? -7.964 0.032 29.391 1.00 89.88 335 SER A N 1
ATOM 2702 C CA . SER A 1 335 ? -9.008 0.616 30.248 1.00 89.88 335 SER A CA 1
ATOM 2703 C C . SER A 1 335 ? -10.435 0.173 29.910 1.00 89.88 335 SER A C 1
ATOM 2705 O O . SER A 1 335 ? -11.255 -0.039 30.810 1.00 89.88 335 SER A O 1
ATOM 2707 N N . LEU A 1 336 ? -10.746 0.006 28.622 1.00 91.88 336 LEU A N 1
ATOM 2708 C CA . LEU A 1 336 ? -12.077 -0.401 28.181 1.00 91.88 336 LEU A CA 1
ATOM 2709 C C . LEU A 1 336 ? -12.371 -1.870 28.529 1.00 91.88 336 LEU A C 1
ATOM 2711 O O . LEU A 1 336 ? -13.460 -2.192 29.008 1.00 91.88 336 LEU A O 1
ATOM 2715 N N . LYS A 1 337 ? -11.379 -2.752 28.370 1.00 92.38 337 LYS A N 1
ATOM 2716 C CA . LYS A 1 337 ? -11.479 -4.173 28.730 1.00 92.38 337 LYS A CA 1
ATOM 2717 C C . LYS A 1 337 ? -11.464 -4.386 30.245 1.00 92.38 337 LYS A C 1
ATOM 2719 O O . LYS A 1 337 ? -12.178 -5.253 30.753 1.00 92.38 337 LYS A O 1
ATOM 2724 N N . ASP A 1 338 ? -10.739 -3.544 30.978 1.00 93.50 338 ASP A N 1
ATOM 2725 C CA . ASP A 1 338 ? -10.762 -3.528 32.443 1.00 93.50 338 ASP A CA 1
ATOM 2726 C C . ASP A 1 338 ? -12.144 -3.125 32.968 1.00 93.50 338 ASP A C 1
ATOM 2728 O O . ASP A 1 338 ? -12.682 -3.759 33.876 1.00 93.50 338 ASP A O 1
ATOM 2732 N N . THR A 1 339 ? -12.759 -2.100 32.368 1.00 95.25 339 THR A N 1
ATOM 2733 C CA . THR A 1 339 ? -14.133 -1.674 32.690 1.00 95.25 339 THR A CA 1
ATOM 2734 C C . THR A 1 339 ? -15.142 -2.791 32.416 1.00 95.25 339 THR A C 1
ATOM 2736 O O . THR A 1 339 ? -16.006 -3.057 33.252 1.00 95.25 339 THR A O 1
ATOM 2739 N N . TYR A 1 340 ? -15.004 -3.501 31.294 1.00 96.31 340 TYR A N 1
ATOM 2740 C CA . TYR A 1 340 ? -15.827 -4.673 30.988 1.00 96.31 340 TYR A CA 1
ATOM 2741 C C . TYR A 1 340 ? -15.654 -5.797 32.022 1.00 96.31 340 TYR A C 1
ATOM 2743 O O . TYR A 1 340 ? -16.638 -6.334 32.529 1.00 96.31 340 TYR A O 1
ATOM 2751 N N . SER A 1 341 ? -14.418 -6.092 32.422 1.00 95.38 341 SER A N 1
ATOM 2752 C CA . SER A 1 341 ? -14.127 -7.108 33.443 1.00 95.38 341 SER A CA 1
ATOM 2753 C C . SER A 1 341 ? -14.711 -6.731 34.811 1.00 95.38 341 SER A C 1
ATOM 2755 O O . SER A 1 341 ? -15.283 -7.574 35.503 1.00 95.38 341 SER A O 1
ATOM 2757 N N . LYS A 1 342 ? -14.645 -5.447 35.193 1.00 95.62 342 LYS A N 1
ATOM 2758 C CA . LYS A 1 342 ? -15.311 -4.919 36.398 1.00 95.62 342 LYS A CA 1
ATOM 2759 C C . LYS A 1 342 ? -16.830 -5.076 36.325 1.00 95.62 342 LYS A C 1
ATOM 2761 O O . LYS A 1 342 ? -17.440 -5.465 37.316 1.00 95.62 342 LYS A O 1
ATOM 2766 N N . MET A 1 343 ? -17.433 -4.821 35.162 1.00 97.00 343 MET A N 1
ATOM 2767 C CA . MET A 1 343 ? -18.872 -5.004 34.943 1.00 97.00 343 MET A CA 1
ATOM 2768 C C . MET A 1 343 ? -19.293 -6.466 35.131 1.00 97.00 343 MET A C 1
ATOM 2770 O O . MET A 1 343 ? -20.282 -6.729 35.818 1.00 97.00 343 MET A O 1
ATOM 2774 N N . LEU A 1 344 ? -18.524 -7.419 34.591 1.00 94.75 344 LEU A N 1
ATOM 2775 C CA . LEU A 1 344 ? -18.797 -8.849 34.763 1.00 94.75 344 LEU A CA 1
ATOM 2776 C C . LEU A 1 344 ? -18.716 -9.286 36.233 1.00 94.75 344 LEU A C 1
ATOM 2778 O O . LEU A 1 344 ? -19.566 -10.050 36.688 1.00 94.75 344 LEU A O 1
ATOM 2782 N N . ASN A 1 345 ? -17.738 -8.760 36.975 1.00 95.00 345 ASN A N 1
ATOM 2783 C CA . ASN A 1 345 ? -17.475 -9.127 38.369 1.00 95.00 345 ASN A CA 1
ATOM 2784 C C . ASN A 1 345 ? -18.318 -8.351 39.403 1.00 95.00 345 ASN A C 1
ATOM 2786 O O . ASN A 1 345 ? -18.277 -8.678 40.592 1.00 95.00 345 ASN A O 1
ATOM 2790 N N . SER A 1 346 ? -19.074 -7.327 38.989 1.00 94.50 346 SER A N 1
ATOM 2791 C CA . SER A 1 346 ? -19.905 -6.530 39.899 1.00 94.50 346 SER A CA 1
ATOM 2792 C C . SER A 1 346 ? -21.084 -7.344 40.435 1.00 94.50 346 SER A C 1
ATOM 2794 O O . SER A 1 346 ? -21.931 -7.808 39.669 1.00 94.50 346 SER A O 1
ATOM 2796 N N . LYS A 1 347 ? -21.161 -7.470 41.766 1.00 93.19 347 LYS A N 1
ATOM 2797 C CA . LYS A 1 347 ? -22.303 -8.069 42.481 1.00 93.19 347 LYS A CA 1
ATOM 2798 C C . LYS A 1 347 ? -23.425 -7.063 42.751 1.00 93.19 347 LYS A C 1
ATOM 2800 O O . LYS A 1 347 ? -24.567 -7.472 42.928 1.00 93.19 347 LYS A O 1
ATOM 2805 N N . ASP A 1 348 ? -23.104 -5.768 42.776 1.00 95.12 348 ASP A N 1
ATOM 2806 C CA . ASP A 1 348 ? -24.100 -4.708 42.910 1.00 95.12 348 ASP A CA 1
ATOM 2807 C C . ASP A 1 348 ? -24.803 -4.454 41.569 1.00 95.12 348 ASP A C 1
ATOM 2809 O O . ASP A 1 348 ? -24.159 -4.186 40.547 1.00 95.12 348 ASP A O 1
ATOM 2813 N N . SER A 1 349 ? -26.134 -4.537 41.592 1.00 92.38 349 SER A N 1
ATOM 2814 C CA . SER A 1 349 ? -26.982 -4.433 40.403 1.00 92.38 349 SER A CA 1
ATOM 2815 C C . SER A 1 349 ? -26.955 -3.022 39.810 1.00 92.38 349 SER A C 1
ATOM 2817 O O . SER A 1 349 ? -26.857 -2.865 38.592 1.00 92.38 349 SER A O 1
ATOM 2819 N N . LYS A 1 350 ? -26.947 -1.988 40.664 1.00 94.44 350 LYS A N 1
ATOM 2820 C CA . LYS A 1 350 ? -26.930 -0.588 40.225 1.00 94.44 350 LYS A CA 1
ATOM 2821 C C . LYS A 1 350 ? -25.617 -0.249 39.518 1.00 94.44 350 LYS A C 1
ATOM 2823 O O . LYS A 1 350 ? -25.636 0.190 38.370 1.00 94.44 350 LYS A O 1
ATOM 2828 N N . THR A 1 351 ? -24.488 -0.560 40.151 1.00 93.44 351 THR A N 1
ATOM 2829 C CA . THR A 1 351 ? -23.145 -0.382 39.578 1.00 93.44 351 THR A CA 1
ATOM 2830 C C . THR A 1 351 ? -23.002 -1.142 38.261 1.00 93.44 351 THR A C 1
ATOM 2832 O O . THR A 1 351 ? -22.454 -0.623 37.289 1.00 93.44 351 THR A O 1
ATOM 2835 N N . LYS A 1 352 ? -23.534 -2.369 38.183 1.00 94.69 352 LYS A N 1
ATOM 2836 C CA . LYS A 1 352 ? -23.491 -3.161 36.949 1.00 94.69 352 LYS A CA 1
ATOM 2837 C C . LYS A 1 352 ? -24.261 -2.485 35.811 1.00 94.69 352 LYS A C 1
ATOM 2839 O O . LYS A 1 352 ? -23.732 -2.414 34.704 1.00 94.69 352 LYS A O 1
ATOM 2844 N N . MET A 1 353 ? -25.460 -1.955 36.067 1.00 95.00 353 MET A N 1
ATOM 2845 C CA . MET A 1 353 ? -26.242 -1.220 35.060 1.00 95.00 353 MET A CA 1
ATOM 2846 C C . MET A 1 353 ? -25.543 0.066 34.601 1.00 95.00 353 MET A C 1
ATOM 2848 O O . MET A 1 353 ? -25.506 0.345 33.401 1.00 95.00 353 MET A O 1
ATOM 2852 N N . GLU A 1 354 ? -24.949 0.821 35.527 1.00 95.50 354 GLU A N 1
ATOM 2853 C CA . GLU A 1 354 ? -24.183 2.034 35.211 1.00 95.50 354 GLU A CA 1
ATOM 2854 C C . GLU A 1 354 ? -22.984 1.715 34.306 1.00 95.50 354 GLU A C 1
ATOM 2856 O O . GLU A 1 354 ? -22.807 2.346 33.261 1.00 95.50 354 GLU A O 1
ATOM 2861 N N . LEU A 1 355 ? -22.214 0.672 34.639 1.00 96.38 355 LEU A N 1
ATOM 2862 C CA . LEU A 1 355 ? -21.088 0.214 33.824 1.00 96.38 355 LEU A CA 1
ATOM 2863 C C . LEU A 1 355 ? -21.535 -0.284 32.445 1.00 96.38 355 LEU A C 1
ATOM 2865 O O . LEU A 1 355 ? -20.896 0.038 31.447 1.00 96.38 355 LEU A O 1
ATOM 2869 N N . GLN A 1 356 ? -22.636 -1.034 32.358 1.00 96.88 356 GLN A N 1
ATOM 2870 C CA . GLN A 1 356 ? -23.192 -1.467 31.073 1.00 96.88 356 GLN A CA 1
ATOM 2871 C C . GLN A 1 356 ? -23.610 -0.280 30.199 1.00 96.88 356 GLN A C 1
ATOM 2873 O O . GLN A 1 356 ? -23.344 -0.278 28.997 1.00 96.88 356 GLN A O 1
ATOM 2878 N N . SER A 1 357 ? -24.249 0.734 30.790 1.00 95.25 357 SER A N 1
ATOM 2879 C CA . SER A 1 357 ? -24.606 1.966 30.085 1.00 95.25 357 SER A CA 1
ATOM 2880 C C . SER A 1 357 ? -23.356 2.688 29.579 1.00 95.25 357 SER A C 1
ATOM 2882 O O . SER A 1 357 ? -23.267 3.001 28.393 1.00 95.25 357 SER A O 1
ATOM 2884 N N . ALA A 1 358 ? -22.344 2.870 30.431 1.00 94.50 358 ALA A N 1
ATOM 2885 C CA . ALA A 1 358 ? -21.084 3.499 30.043 1.00 94.50 358 ALA A CA 1
ATOM 2886 C C . ALA A 1 358 ? -20.385 2.738 28.903 1.00 94.50 358 ALA A C 1
ATOM 2888 O O . ALA A 1 358 ? -19.975 3.347 27.918 1.00 94.50 358 ALA A O 1
ATOM 2889 N N . LEU A 1 359 ? -20.309 1.406 28.989 1.00 95.62 359 LEU A N 1
ATOM 2890 C CA . LEU A 1 359 ? -19.704 0.559 27.959 1.00 95.62 359 LEU A CA 1
ATOM 2891 C C . LEU A 1 359 ? -20.425 0.690 26.611 1.00 95.62 359 LEU A C 1
ATOM 2893 O O . LEU A 1 359 ? -19.757 0.836 25.592 1.00 95.62 359 LEU A O 1
ATOM 2897 N N . ARG A 1 360 ? -21.766 0.723 26.584 1.00 95.88 360 ARG A N 1
ATOM 2898 C CA . ARG A 1 360 ? -22.540 0.919 25.340 1.00 95.88 360 ARG A CA 1
ATOM 2899 C C . ARG A 1 360 ? -22.172 2.211 24.608 1.00 95.88 360 ARG A C 1
ATOM 2901 O O . ARG A 1 360 ? -22.080 2.202 23.382 1.00 95.88 360 ARG A O 1
ATOM 2908 N N . HIS A 1 361 ? -21.912 3.292 25.343 1.00 93.12 361 HIS A N 1
ATOM 2909 C CA . HIS A 1 361 ? -21.497 4.575 24.763 1.00 93.12 361 HIS A CA 1
ATOM 2910 C C . HIS A 1 361 ? -20.068 4.552 24.197 1.00 93.12 361 HIS A C 1
ATOM 2912 O O . HIS A 1 361 ? -19.741 5.373 23.347 1.00 93.12 361 HIS A O 1
ATOM 2918 N N . GLN A 1 362 ? -19.232 3.601 24.624 1.00 93.81 362 GLN A N 1
ATOM 2919 C CA . GLN A 1 362 ? -17.848 3.435 24.160 1.00 93.81 362 GLN A CA 1
ATOM 2920 C C . GLN A 1 362 ? -17.720 2.477 22.960 1.00 93.81 362 GLN A C 1
ATOM 2922 O O . GLN A 1 362 ? -16.620 2.257 22.451 1.00 93.81 362 GLN A O 1
ATOM 2927 N N . VAL A 1 363 ? -18.825 1.875 22.502 1.00 93.94 363 VAL A N 1
ATOM 2928 C CA . VAL A 1 363 ? -18.829 1.010 21.316 1.00 93.94 363 VAL A CA 1
ATOM 2929 C C . VAL A 1 363 ? -18.721 1.871 20.059 1.00 93.94 363 VAL A C 1
ATOM 2931 O O . VAL A 1 363 ? -19.639 2.632 19.728 1.00 93.94 363 VAL A O 1
ATOM 2934 N N . VAL A 1 364 ? -17.618 1.714 19.328 1.00 94.75 364 VAL A N 1
ATOM 2935 C CA . VAL A 1 364 ? -17.330 2.448 18.090 1.00 94.75 364 VAL A CA 1
ATOM 2936 C C . VAL A 1 364 ? -17.247 1.508 16.894 1.00 94.75 364 VAL A C 1
ATOM 2938 O O . VAL A 1 364 ? -16.848 0.350 17.005 1.00 94.75 364 VAL A O 1
ATOM 2941 N N . THR A 1 365 ? -17.635 2.020 15.733 1.00 96.00 365 THR A N 1
ATOM 2942 C CA . THR A 1 365 ? -17.582 1.284 14.470 1.00 96.00 365 THR A CA 1
ATOM 2943 C C . THR A 1 365 ? -16.148 1.245 13.944 1.00 96.00 365 THR A C 1
ATOM 2945 O O . THR A 1 365 ? -15.457 2.262 13.945 1.00 96.00 365 THR A O 1
ATOM 2948 N N . GLY A 1 366 ? -15.707 0.095 13.441 1.00 96.25 366 GLY A N 1
ATOM 2949 C CA . GLY A 1 366 ? -14.472 -0.009 12.666 1.00 96.25 366 GLY A CA 1
ATOM 2950 C C . GLY A 1 366 ? -14.584 0.741 11.337 1.00 96.25 366 GLY A C 1
ATOM 2951 O O . GLY A 1 366 ? -15.655 0.788 10.728 1.00 96.25 366 GLY A O 1
ATOM 2952 N N . HIS A 1 367 ? -13.485 1.326 10.863 1.00 95.69 367 HIS A N 1
ATOM 2953 C CA . HIS A 1 367 ? -13.505 2.093 9.616 1.00 95.69 367 HIS A CA 1
ATOM 2954 C C . HIS A 1 367 ? -13.764 1.191 8.392 1.00 95.69 367 HIS A C 1
ATOM 2956 O O . HIS A 1 367 ? -13.241 0.076 8.299 1.00 95.69 367 HIS A O 1
ATOM 2962 N N . ILE A 1 368 ? -14.562 1.697 7.444 1.00 97.44 368 ILE A N 1
ATOM 2963 C CA . ILE A 1 368 ? -14.929 1.041 6.175 1.00 97.44 368 ILE A CA 1
ATOM 2964 C C . ILE A 1 368 ? -14.153 1.711 5.031 1.00 97.44 368 ILE A C 1
ATOM 2966 O O . ILE A 1 368 ? -14.731 2.376 4.174 1.00 97.44 368 ILE A O 1
ATOM 2970 N N . ASP A 1 369 ? -12.829 1.590 5.044 1.00 97.94 369 ASP A N 1
ATOM 2971 C CA . ASP A 1 369 ? -11.984 2.268 4.058 1.00 97.94 369 ASP A CA 1
ATOM 2972 C C . ASP A 1 369 ? -12.154 1.668 2.659 1.00 97.94 369 ASP A C 1
ATOM 2974 O O . ASP A 1 369 ? -12.536 0.509 2.487 1.00 97.94 369 ASP A O 1
ATOM 2978 N N . VAL A 1 370 ? -11.836 2.447 1.625 1.00 98.06 370 VAL A N 1
ATOM 2979 C CA . VAL A 1 370 ? -11.876 1.983 0.230 1.00 98.06 370 VAL A CA 1
ATOM 2980 C C . VAL A 1 370 ? -10.498 2.062 -0.408 1.00 98.06 370 VAL A C 1
ATOM 2982 O O . VAL A 1 370 ? -9.725 2.952 -0.095 1.00 98.06 370 VAL A O 1
ATOM 2985 N N . ASN A 1 371 ? -10.169 1.174 -1.340 1.00 97.06 371 ASN A N 1
ATOM 2986 C CA . ASN A 1 371 ? -8.899 1.175 -2.058 1.00 97.06 371 ASN A CA 1
ATOM 2987 C C . ASN A 1 371 ? -9.092 1.440 -3.551 1.00 97.06 371 ASN A C 1
ATOM 2989 O O . ASN A 1 371 ? -9.888 0.771 -4.217 1.00 97.06 371 ASN A O 1
ATOM 2993 N N . ILE A 1 372 ? -8.261 2.338 -4.084 1.00 93.81 372 ILE A N 1
ATOM 2994 C CA . ILE A 1 372 ? -8.104 2.592 -5.517 1.00 93.81 372 ILE A CA 1
ATOM 2995 C C . ILE A 1 372 ? -6.654 2.306 -5.916 1.00 93.81 372 ILE A C 1
ATOM 2997 O O . ILE A 1 372 ? -5.712 2.879 -5.368 1.00 93.81 372 ILE A O 1
ATOM 3001 N N . MET A 1 373 ? -6.470 1.454 -6.928 1.00 87.31 373 MET A N 1
ATOM 3002 C CA . MET A 1 373 ? -5.173 1.275 -7.583 1.00 87.31 373 MET A CA 1
ATOM 3003 C C . MET A 1 373 ? -4.969 2.366 -8.637 1.00 87.31 373 MET A C 1
ATOM 3005 O O . MET A 1 373 ? -5.609 2.350 -9.689 1.00 87.31 373 MET A O 1
ATOM 3009 N N . THR A 1 374 ? -4.045 3.294 -8.399 1.00 83.69 374 THR A N 1
ATOM 3010 C CA . THR A 1 374 ? -3.853 4.484 -9.248 1.00 83.69 374 THR A CA 1
ATOM 3011 C C . THR A 1 374 ? -3.388 4.148 -10.670 1.00 83.69 374 THR A C 1
ATOM 3013 O O . THR A 1 374 ? -3.731 4.864 -11.612 1.00 83.69 374 THR A O 1
ATOM 3016 N N . LYS A 1 375 ? -2.663 3.030 -10.842 1.00 79.88 375 LYS A N 1
ATOM 3017 C CA . LYS A 1 375 ? -2.214 2.481 -12.139 1.00 79.88 375 LYS A CA 1
ATOM 3018 C C . LYS A 1 375 ? -3.334 1.915 -13.018 1.00 79.88 375 LYS A C 1
ATOM 3020 O O . LYS A 1 375 ? -3.104 1.696 -14.203 1.00 79.88 375 LYS A O 1
ATOM 3025 N N . VAL A 1 376 ? -4.516 1.650 -12.460 1.00 75.69 376 VAL A N 1
ATOM 3026 C CA . VAL A 1 376 ? -5.657 1.058 -13.189 1.00 75.69 376 VAL A CA 1
ATOM 3027 C C . VAL A 1 376 ? -6.553 2.140 -13.808 1.00 75.69 376 VAL A C 1
ATOM 3029 O O . VAL A 1 376 ? -7.560 1.837 -14.440 1.00 75.69 376 VAL A O 1
ATOM 3032 N N . ASP A 1 377 ? -6.177 3.415 -13.690 1.00 77.12 377 ASP A N 1
ATOM 3033 C CA . ASP A 1 377 ? -6.894 4.538 -14.294 1.00 77.12 377 ASP A CA 1
ATOM 3034 C C . ASP A 1 377 ? -6.706 4.589 -15.822 1.00 77.12 377 ASP A C 1
ATOM 3036 O O . ASP A 1 377 ? -5.929 5.377 -16.367 1.00 77.12 377 ASP A O 1
ATOM 3040 N N . GLN A 1 378 ? -7.382 3.668 -16.510 1.00 72.62 378 GLN A N 1
ATOM 3041 C CA . GLN A 1 378 ? -7.338 3.507 -17.956 1.00 72.62 378 GLN A CA 1
ATOM 3042 C C . GLN A 1 378 ? -8.377 4.392 -18.634 1.00 72.62 378 GLN A C 1
ATOM 3044 O O . GLN A 1 378 ? -9.545 4.424 -18.238 1.00 72.62 378 GLN A O 1
ATOM 3049 N N . GLU A 1 379 ? -7.945 5.057 -19.701 1.00 73.12 379 GLU A N 1
ATOM 3050 C CA . GLU A 1 379 ? -8.816 5.826 -20.585 1.00 73.12 379 GLU A CA 1
ATOM 3051 C C . GLU A 1 379 ? -9.847 4.895 -21.234 1.00 73.12 379 GLU A C 1
ATOM 3053 O O . GLU A 1 379 ? -9.502 3.819 -21.729 1.00 73.12 379 GLU A O 1
ATOM 3058 N N . GLN A 1 380 ? -11.117 5.297 -21.216 1.00 73.38 380 GLN A N 1
ATOM 3059 C CA . GLN A 1 380 ? -12.191 4.503 -21.803 1.00 73.38 380 GLN A CA 1
ATOM 3060 C C . GLN A 1 380 ? -12.299 4.747 -23.305 1.00 73.38 380 GLN A C 1
ATOM 3062 O O . GLN A 1 380 ? -12.094 5.861 -23.784 1.00 73.38 380 GLN A O 1
ATOM 3067 N N . TYR A 1 381 ? -12.658 3.697 -24.042 1.00 69.62 381 TYR A N 1
ATOM 3068 C CA . TYR A 1 381 ? -12.931 3.759 -25.474 1.00 69.62 381 TYR A CA 1
ATOM 3069 C C . TYR A 1 381 ? -14.357 3.273 -25.728 1.00 69.62 381 TYR A C 1
ATOM 3071 O O . TYR A 1 381 ? -14.684 2.135 -25.395 1.00 69.62 381 TYR A O 1
ATOM 3079 N N . HIS A 1 382 ? -15.182 4.109 -26.354 1.00 67.00 382 HIS A N 1
ATOM 3080 C CA . HIS A 1 382 ? -16.544 3.775 -26.774 1.00 67.00 382 HIS A CA 1
ATOM 3081 C C . HIS A 1 382 ? -16.578 3.755 -28.300 1.00 67.00 382 HIS A C 1
ATOM 3083 O O . HIS A 1 382 ? -16.191 4.732 -28.931 1.00 67.00 382 HIS A O 1
ATOM 3089 N N . ASN A 1 383 ? -16.969 2.632 -28.913 1.00 66.00 383 ASN A N 1
ATOM 3090 C CA . ASN A 1 383 ? -16.949 2.457 -30.376 1.00 66.00 383 ASN A CA 1
ATOM 3091 C C . ASN A 1 383 ? -15.601 2.837 -31.028 1.00 66.00 383 ASN A C 1
ATOM 3093 O O . ASN A 1 383 ? -15.558 3.458 -32.084 1.00 66.00 383 ASN A O 1
ATOM 3097 N N . ASN A 1 384 ? -14.485 2.469 -30.383 1.00 69.69 384 ASN A N 1
ATOM 3098 C CA . ASN A 1 384 ? -13.108 2.835 -30.765 1.00 69.69 384 ASN A CA 1
ATOM 3099 C C . ASN A 1 384 ? -12.773 4.338 -30.697 1.00 69.69 384 ASN A C 1
ATOM 3101 O O . ASN A 1 384 ? -11.674 4.730 -31.087 1.00 69.69 384 ASN A O 1
ATOM 3105 N N . ILE A 1 385 ? -13.662 5.166 -30.152 1.00 70.94 385 ILE A N 1
ATOM 3106 C CA . ILE A 1 385 ? -13.433 6.587 -29.893 1.00 70.94 385 ILE A CA 1
ATOM 3107 C C . ILE A 1 385 ? -12.990 6.747 -28.442 1.00 70.94 385 ILE A C 1
ATOM 3109 O O . ILE A 1 385 ? -13.606 6.210 -27.520 1.00 70.94 385 ILE A O 1
ATOM 3113 N N . LYS A 1 386 ? -11.898 7.480 -28.242 1.00 76.88 386 LYS A N 1
ATOM 3114 C CA . LYS A 1 386 ? -11.362 7.784 -26.917 1.00 76.88 386 LYS A CA 1
ATOM 3115 C C . LYS A 1 386 ? -12.321 8.717 -26.167 1.00 76.88 386 LYS A C 1
ATOM 3117 O O . LYS A 1 386 ? -12.647 9.791 -26.662 1.00 76.88 386 LYS A O 1
ATOM 3122 N N . GLY A 1 387 ? -12.756 8.299 -24.981 1.00 69.75 387 GLY A N 1
ATOM 3123 C CA . GLY A 1 387 ? -13.593 9.088 -24.082 1.00 69.75 387 GLY A CA 1
ATOM 3124 C C . GLY A 1 387 ? -12.817 10.206 -23.374 1.00 69.75 387 GLY A C 1
ATOM 3125 O O . GLY A 1 387 ? -11.580 10.244 -23.425 1.00 69.75 387 GLY A O 1
ATOM 3126 N N . PRO A 1 388 ? -13.519 11.123 -22.686 1.00 74.81 388 PRO A N 1
ATOM 3127 C CA . PRO A 1 388 ? -12.875 12.198 -21.941 1.00 74.81 388 PRO A CA 1
ATOM 3128 C C . PRO A 1 388 ? -11.983 11.625 -20.825 1.00 74.81 388 PRO A C 1
ATOM 3130 O O . PRO A 1 388 ? -12.310 10.574 -20.268 1.00 74.81 388 PRO A O 1
ATOM 3133 N N . PRO A 1 389 ? -10.887 12.300 -20.429 1.00 70.69 389 PRO A N 1
ATOM 3134 C CA . PRO A 1 389 ? -9.985 11.814 -19.376 1.00 70.69 389 PRO A CA 1
ATOM 3135 C C . PRO A 1 389 ? -10.682 11.479 -18.048 1.00 70.69 389 PRO A C 1
ATOM 3137 O O . PRO A 1 389 ? -10.235 10.603 -17.315 1.00 70.69 389 PRO A O 1
ATOM 3140 N N . GLU A 1 390 ? -11.791 12.155 -17.751 1.00 72.81 390 GLU A N 1
ATOM 3141 C CA . GLU A 1 390 ? -12.584 11.972 -16.531 1.00 72.81 390 GLU A CA 1
ATOM 3142 C C . GLU A 1 390 ? -13.406 10.673 -16.537 1.00 72.81 390 GLU A C 1
ATOM 3144 O O . GLU A 1 390 ? -13.826 10.208 -15.483 1.00 72.81 390 GLU A O 1
ATOM 3149 N N . SER A 1 391 ? -13.572 10.023 -17.693 1.00 75.06 391 SER A N 1
ATOM 3150 C CA . SER A 1 391 ? -14.229 8.710 -17.802 1.00 75.06 391 SER A CA 1
ATOM 3151 C C . SER A 1 391 ? -13.354 7.538 -17.334 1.00 75.06 391 SER A C 1
ATOM 3153 O O . SER A 1 391 ? -13.790 6.391 -17.387 1.00 75.06 391 SER A O 1
ATOM 3155 N N . GLY A 1 392 ? -12.120 7.803 -16.883 1.00 83.75 392 GLY A N 1
ATOM 3156 C CA . GLY A 1 392 ? -11.186 6.781 -16.415 1.00 83.75 392 GLY A CA 1
ATOM 3157 C C . GLY A 1 392 ? -11.760 5.878 -15.318 1.00 83.75 392 GLY A C 1
ATOM 3158 O O . GLY A 1 392 ? -12.547 6.304 -14.470 1.00 83.75 392 GLY A O 1
ATOM 3159 N N . LEU A 1 393 ? -11.350 4.607 -15.319 1.00 85.94 393 LEU A N 1
ATOM 3160 C CA . LEU A 1 393 ? -11.876 3.590 -14.399 1.00 85.94 393 LEU A CA 1
ATOM 3161 C C . LEU A 1 393 ? -11.691 3.945 -12.918 1.00 85.94 393 LEU A C 1
ATOM 3163 O O . LEU A 1 393 ? -12.575 3.645 -12.112 1.00 85.94 393 LEU A O 1
ATOM 3167 N N . ALA A 1 394 ? -10.553 4.543 -12.554 1.00 88.94 394 ALA A N 1
ATOM 3168 C CA . ALA A 1 394 ? -10.272 4.933 -11.175 1.00 88.94 394 ALA A CA 1
ATOM 3169 C C . ALA A 1 394 ? -10.961 6.257 -10.826 1.00 88.94 394 ALA A C 1
ATOM 3171 O O . ALA A 1 394 ? -11.455 6.406 -9.712 1.00 88.94 394 ALA A O 1
ATOM 3172 N N . MET A 1 395 ? -11.046 7.183 -11.787 1.00 90.62 395 MET A N 1
ATOM 3173 C CA . MET A 1 395 ? -11.794 8.436 -11.644 1.00 90.62 395 MET A CA 1
ATOM 3174 C C . MET A 1 395 ? -13.271 8.183 -11.343 1.00 90.62 395 MET A C 1
ATOM 3176 O O . MET A 1 395 ? -13.792 8.723 -10.375 1.00 90.62 395 MET A O 1
ATOM 3180 N N . ALA A 1 396 ? -13.938 7.319 -12.113 1.00 91.12 396 ALA A N 1
ATOM 3181 C CA . ALA A 1 396 ? -15.349 6.999 -11.898 1.00 91.12 396 ALA A CA 1
ATOM 3182 C C . ALA A 1 396 ? -15.598 6.323 -10.536 1.00 91.12 396 ALA A C 1
ATOM 3184 O O . ALA A 1 396 ? -16.560 6.652 -9.842 1.00 91.12 396 ALA A O 1
ATOM 3185 N N . ALA A 1 397 ? -14.705 5.421 -10.110 1.00 93.25 397 ALA A N 1
ATOM 3186 C CA . ALA A 1 397 ? -14.769 4.824 -8.775 1.00 93.25 397 ALA A CA 1
ATOM 3187 C C . ALA A 1 397 ? -14.579 5.881 -7.669 1.00 93.25 397 ALA A C 1
ATOM 3189 O O . ALA A 1 397 ? -15.334 5.907 -6.697 1.00 93.25 397 ALA A O 1
ATOM 3190 N N . LEU A 1 398 ? -13.621 6.798 -7.844 1.00 95.19 398 LEU A N 1
ATOM 3191 C CA . LEU A 1 398 ? -13.397 7.919 -6.933 1.00 95.19 398 LEU A CA 1
ATOM 3192 C C . LEU A 1 398 ? -14.632 8.821 -6.826 1.00 95.19 398 LEU A C 1
ATOM 3194 O O . LEU A 1 398 ? -14.993 9.184 -5.711 1.00 95.19 398 LEU A O 1
ATOM 3198 N N . ARG A 1 399 ? -15.305 9.149 -7.938 1.00 95.00 399 ARG A N 1
ATOM 3199 C CA . ARG A 1 399 ? -16.557 9.926 -7.906 1.00 95.00 399 ARG A CA 1
ATOM 3200 C C . ARG A 1 399 ? -17.636 9.220 -7.101 1.00 95.00 399 ARG A C 1
ATOM 3202 O O . ARG A 1 399 ? -18.288 9.842 -6.263 1.00 95.00 399 ARG A O 1
ATOM 3209 N N . GLY A 1 400 ? -17.785 7.912 -7.306 1.00 96.19 400 GLY A N 1
ATOM 3210 C CA . GLY A 1 400 ? -18.771 7.112 -6.583 1.00 96.19 400 GLY A CA 1
ATOM 3211 C C . GLY A 1 400 ? -18.492 7.079 -5.081 1.00 96.19 400 GLY A C 1
ATOM 3212 O O . GLY A 1 400 ? -19.411 7.205 -4.276 1.00 96.19 400 GLY A O 1
ATOM 3213 N N . PHE A 1 401 ? -17.218 6.990 -4.690 1.00 97.69 401 PHE A N 1
ATOM 3214 C CA . PHE A 1 401 ? -16.805 7.122 -3.294 1.00 97.69 401 PHE A CA 1
ATOM 3215 C C . PHE A 1 401 ? -17.049 8.531 -2.744 1.00 97.69 401 PHE A C 1
ATOM 3217 O O . PHE A 1 401 ? -17.666 8.669 -1.686 1.00 97.69 401 PHE A O 1
ATOM 3224 N N . ALA A 1 402 ? -16.609 9.570 -3.452 1.00 96.81 402 ALA A N 1
ATOM 3225 C CA . ALA A 1 402 ? -16.704 10.959 -3.015 1.00 96.81 402 ALA A CA 1
ATOM 3226 C C . ALA A 1 402 ? -18.158 11.409 -2.812 1.00 96.81 402 ALA A C 1
ATOM 3228 O O . ALA A 1 402 ? -18.439 12.139 -1.872 1.00 96.81 402 ALA A O 1
ATOM 3229 N N . THR A 1 403 ? -19.082 10.916 -3.642 1.00 96.31 403 THR A N 1
ATOM 3230 C CA . THR A 1 403 ? -20.520 11.238 -3.583 1.00 96.31 403 THR A CA 1
ATOM 3231 C C . THR A 1 403 ? -21.351 10.249 -2.751 1.00 96.31 403 THR A C 1
ATOM 3233 O O . THR A 1 403 ? -22.574 10.377 -2.669 1.00 96.31 403 THR A O 1
ATOM 3236 N N . SER A 1 404 ? -20.723 9.241 -2.138 1.00 97.88 404 SER A N 1
ATOM 3237 C CA . SER A 1 404 ? -21.399 8.325 -1.206 1.00 97.88 404 SER A CA 1
ATOM 3238 C C . SER A 1 404 ? -21.574 8.946 0.184 1.00 97.88 404 SER A C 1
ATOM 3240 O O . SER A 1 404 ? -20.810 9.822 0.587 1.00 97.88 404 SER A O 1
ATOM 3242 N N . LYS A 1 405 ? -22.534 8.433 0.958 1.00 96.44 405 LYS A N 1
ATOM 3243 C CA . LYS A 1 405 ? -22.798 8.822 2.355 1.00 96.44 405 LYS A CA 1
ATOM 3244 C C . LYS A 1 405 ? -21.705 8.362 3.329 1.00 96.44 405 LYS A C 1
ATOM 3246 O O . LYS A 1 405 ? -21.635 8.858 4.447 1.00 96.44 405 LYS A O 1
ATOM 3251 N N . LEU A 1 406 ? -20.851 7.433 2.901 1.00 95.56 406 LEU A N 1
ATOM 3252 C CA . LEU A 1 406 ? -19.841 6.795 3.737 1.00 95.56 406 LEU A CA 1
ATOM 3253 C C . LEU A 1 406 ? -18.764 7.788 4.205 1.00 95.56 406 LEU A C 1
ATOM 3255 O O . LEU A 1 406 ? -18.024 8.319 3.380 1.00 95.56 406 LEU A O 1
ATOM 3259 N N . ARG A 1 407 ? -18.610 8.005 5.512 1.00 94.62 407 ARG A N 1
ATOM 3260 C CA . ARG A 1 407 ? -17.497 8.800 6.065 1.00 94.62 407 ARG A CA 1
ATOM 3261 C C . ARG A 1 407 ? -16.287 7.901 6.300 1.00 94.62 407 ARG A C 1
ATOM 3263 O O . ARG A 1 407 ? -16.312 7.071 7.203 1.00 94.62 407 ARG A O 1
ATOM 3270 N N . SER A 1 408 ? -15.257 8.006 5.464 1.00 94.88 408 SER A N 1
ATOM 3271 C CA . SER A 1 408 ? -14.141 7.055 5.487 1.00 94.88 408 SER A CA 1
ATOM 3272 C C . SER A 1 408 ? -12.929 7.532 4.679 1.00 94.88 408 SER A C 1
ATOM 3274 O O . SER A 1 408 ? -12.979 8.580 4.032 1.00 94.88 408 SER A O 1
ATOM 3276 N N . SER A 1 409 ? -11.840 6.762 4.695 1.00 96.94 409 SER A N 1
ATOM 3277 C CA . SER A 1 409 ? -10.635 7.044 3.937 1.00 96.94 409 SER A CA 1
ATOM 3278 C C . SER A 1 409 ? -10.607 6.334 2.585 1.00 96.94 409 SER A C 1
ATOM 3280 O O . SER A 1 409 ? -11.032 5.186 2.443 1.00 96.94 409 SER A O 1
ATOM 3282 N N . VAL A 1 410 ? -9.995 6.987 1.597 1.00 97.69 410 VAL A N 1
ATOM 3283 C CA . VAL A 1 410 ? -9.506 6.320 0.387 1.00 97.69 410 VAL A CA 1
ATOM 3284 C C . VAL A 1 410 ? -8.025 5.975 0.537 1.00 97.69 410 VAL A C 1
ATOM 3286 O O . VAL A 1 410 ? -7.179 6.840 0.758 1.00 97.69 410 VAL A O 1
ATOM 3289 N N . VAL A 1 411 ? -7.717 4.694 0.386 1.00 97.25 411 VAL A N 1
ATOM 3290 C CA . VAL A 1 411 ? -6.382 4.115 0.309 1.00 97.25 411 VAL A CA 1
ATOM 3291 C C . VAL A 1 411 ? -5.915 4.149 -1.144 1.00 97.25 411 VAL A C 1
ATOM 3293 O O . VAL A 1 411 ? -6.486 3.491 -2.018 1.00 97.25 411 VAL A O 1
ATOM 3296 N N . LEU A 1 412 ? -4.862 4.914 -1.416 1.00 95.12 412 LEU A N 1
ATOM 3297 C CA . LEU A 1 412 ? -4.280 5.038 -2.752 1.00 95.12 412 LEU A CA 1
ATOM 3298 C C . LEU A 1 412 ? -3.050 4.142 -2.869 1.00 95.12 412 LEU A C 1
ATOM 3300 O O . LEU A 1 412 ? -2.081 4.314 -2.131 1.00 95.12 412 LEU A O 1
ATOM 3304 N N . SER A 1 413 ? -3.094 3.190 -3.804 1.00 88.06 413 SER A N 1
ATOM 3305 C CA . SER A 1 413 ? -2.041 2.191 -4.029 1.00 88.06 413 SER A CA 1
ATOM 3306 C C . SER A 1 413 ? -1.444 2.259 -5.436 1.00 88.06 413 SER A C 1
ATOM 3308 O O . SER A 1 413 ? -2.052 2.784 -6.367 1.00 88.06 413 SER A O 1
ATOM 3310 N N . ALA A 1 414 ? -0.265 1.652 -5.607 1.00 71.62 414 ALA A N 1
ATOM 3311 C CA . ALA A 1 414 ? 0.381 1.390 -6.897 1.00 71.62 414 ALA A CA 1
ATOM 3312 C C . ALA A 1 414 ? 0.930 2.612 -7.673 1.00 71.62 414 ALA A C 1
ATOM 3314 O O . ALA A 1 414 ? 1.109 2.526 -8.887 1.00 71.62 414 ALA A O 1
ATOM 3315 N N . GLY A 1 415 ? 1.305 3.701 -6.994 1.00 76.31 415 GLY A N 1
ATOM 3316 C CA . GLY A 1 415 ? 2.117 4.790 -7.564 1.00 76.31 415 GLY A CA 1
ATOM 3317 C C . GLY A 1 415 ? 1.379 6.117 -7.773 1.00 76.31 415 GLY A C 1
ATOM 3318 O O . GLY A 1 415 ? 0.269 6.319 -7.285 1.00 76.31 415 GLY A O 1
ATOM 3319 N N . ILE A 1 416 ? 2.015 7.042 -8.500 1.00 83.56 416 ILE A N 1
ATOM 3320 C CA . ILE A 1 416 ? 1.557 8.433 -8.648 1.00 83.56 416 ILE A CA 1
ATOM 3321 C C . ILE A 1 416 ? 0.617 8.580 -9.850 1.00 83.56 416 ILE A C 1
ATOM 3323 O O . ILE A 1 416 ? 1.024 8.341 -10.986 1.00 83.56 416 ILE A O 1
ATOM 3327 N N . ASN A 1 417 ? -0.593 9.098 -9.622 1.00 86.56 417 ASN A N 1
ATOM 3328 C CA . ASN A 1 417 ? -1.492 9.564 -10.680 1.00 86.56 417 ASN A CA 1
ATOM 3329 C C . ASN A 1 417 ? -1.914 11.015 -10.403 1.00 86.56 417 ASN A C 1
ATOM 3331 O O . ASN A 1 417 ? -2.889 11.283 -9.706 1.00 86.56 417 ASN A O 1
ATOM 3335 N N . LYS A 1 418 ? -1.170 11.969 -10.980 1.00 88.06 418 LYS A N 1
ATOM 3336 C CA . LYS A 1 418 ? -1.405 13.411 -10.782 1.00 88.06 418 LYS A CA 1
ATOM 3337 C C . LYS A 1 418 ? -2.806 13.850 -11.214 1.00 88.06 418 LYS A C 1
ATOM 3339 O O . LYS A 1 418 ? -3.363 14.750 -10.597 1.00 88.06 418 LYS A O 1
ATOM 3344 N N . ARG A 1 419 ? -3.366 13.224 -12.259 1.00 87.94 419 ARG A N 1
ATOM 3345 C CA . ARG A 1 419 ? -4.720 13.540 -12.738 1.00 87.94 419 ARG A CA 1
ATOM 3346 C C . ARG A 1 419 ? -5.743 13.156 -11.678 1.00 87.94 419 ARG A C 1
ATOM 3348 O O . ARG A 1 419 ? -6.576 13.985 -11.333 1.00 87.94 419 ARG A O 1
ATOM 3355 N N . LEU A 1 420 ? -5.643 11.938 -11.138 1.00 88.31 420 LEU A N 1
ATOM 3356 C CA . LEU A 1 420 ? -6.542 11.449 -10.090 1.00 88.31 420 LEU A CA 1
ATOM 3357 C C . LEU A 1 420 ? -6.483 12.350 -8.855 1.00 88.31 420 LEU A C 1
ATOM 3359 O O . LEU A 1 420 ? -7.521 12.759 -8.351 1.00 88.31 420 LEU A O 1
ATOM 3363 N N . PHE A 1 421 ? -5.278 12.734 -8.425 1.00 89.38 421 PHE A N 1
ATOM 3364 C CA . PHE A 1 421 ? -5.097 13.583 -7.243 1.00 89.38 421 PHE A CA 1
ATOM 3365 C C . PHE A 1 421 ? -5.698 14.981 -7.443 1.00 89.38 421 PHE A C 1
ATOM 3367 O O . PHE A 1 421 ? -6.367 15.497 -6.555 1.00 89.38 421 PHE A O 1
ATOM 3374 N N . ALA A 1 422 ? -5.521 15.575 -8.627 1.00 89.38 422 ALA A N 1
ATOM 3375 C CA . ALA A 1 422 ? -6.155 16.847 -8.962 1.00 89.38 422 ALA A CA 1
ATOM 3376 C C . ALA A 1 422 ? -7.688 16.725 -9.056 1.00 89.38 422 ALA A C 1
ATOM 3378 O O . ALA A 1 422 ? -8.400 17.647 -8.671 1.00 89.38 422 ALA A O 1
ATOM 3379 N N . HIS A 1 423 ? -8.206 15.591 -9.539 1.00 91.38 423 HIS A N 1
ATOM 3380 C CA . HIS A 1 423 ? -9.646 15.341 -9.619 1.00 91.38 423 HIS A CA 1
ATOM 3381 C C . HIS A 1 423 ? -10.290 15.205 -8.231 1.00 91.38 423 HIS A C 1
ATOM 3383 O O . HIS A 1 423 ? -11.398 15.693 -8.038 1.00 91.38 423 HIS A O 1
ATOM 3389 N N . MET A 1 424 ? -9.591 14.627 -7.244 1.00 93.81 424 MET A N 1
ATOM 3390 C CA . MET A 1 424 ? -10.064 14.562 -5.848 1.00 93.81 424 MET A CA 1
ATOM 3391 C C . MET A 1 424 ? -10.387 15.946 -5.275 1.00 93.81 424 MET A C 1
ATOM 3393 O O . MET A 1 424 ? -11.367 16.101 -4.555 1.00 93.81 424 MET A O 1
ATOM 3397 N N . ALA A 1 425 ? -9.610 16.965 -5.648 1.00 93.56 425 ALA A N 1
ATOM 3398 C CA . ALA A 1 425 ? -9.792 18.337 -5.181 1.00 93.56 425 ALA A CA 1
ATOM 3399 C C . ALA A 1 425 ? -11.070 19.017 -5.707 1.00 93.56 425 ALA A C 1
ATOM 3401 O O . ALA A 1 425 ? -11.372 20.133 -5.296 1.00 93.56 425 ALA A O 1
ATOM 3402 N N . LYS A 1 426 ? -11.824 18.366 -6.605 1.00 94.12 426 LYS A N 1
ATOM 3403 C CA . LYS A 1 426 ? -13.137 18.838 -7.068 1.00 94.12 426 LYS A CA 1
ATOM 3404 C C . LYS A 1 426 ? -14.275 18.517 -6.090 1.00 94.12 426 LYS A C 1
ATOM 3406 O O . LYS A 1 426 ? -15.380 19.011 -6.285 1.00 94.12 426 LYS A O 1
ATOM 3411 N N . PHE A 1 427 ? -14.036 17.679 -5.078 1.00 95.38 427 PHE A N 1
ATOM 3412 C CA . PHE A 1 427 ? -15.072 17.212 -4.157 1.00 95.38 427 PHE A CA 1
ATOM 3413 C C . PHE A 1 427 ? -14.910 17.849 -2.776 1.00 95.38 427 PHE A C 1
ATOM 3415 O O . PHE A 1 427 ? -13.905 17.641 -2.099 1.00 95.38 427 PHE A O 1
ATOM 3422 N N . GLU A 1 428 ? -15.939 18.578 -2.344 1.00 94.19 428 GLU A N 1
ATOM 3423 C CA . GLU A 1 428 ? -15.961 19.317 -1.073 1.00 94.19 428 GLU A CA 1
ATOM 3424 C C . GLU A 1 428 ? -15.756 18.428 0.160 1.00 94.19 428 GLU A C 1
ATOM 3426 O O . GLU A 1 428 ? -15.118 18.840 1.121 1.00 94.19 428 GLU A O 1
ATOM 3431 N N . ASP A 1 429 ? -16.211 17.177 0.113 1.00 95.12 429 ASP A N 1
ATOM 3432 C CA . ASP A 1 429 ? -16.134 16.248 1.242 1.00 95.12 429 ASP A CA 1
ATOM 3433 C C . ASP A 1 429 ? -14.693 15.814 1.616 1.00 95.12 429 ASP A C 1
ATOM 3435 O O . ASP A 1 429 ? -14.500 15.234 2.688 1.00 95.12 429 ASP A O 1
ATOM 3439 N N . PHE A 1 430 ? -13.681 16.107 0.782 1.00 95.69 430 PHE A N 1
ATOM 3440 C CA . PHE A 1 430 ? -12.256 15.951 1.134 1.00 95.69 430 PHE A CA 1
ATOM 3441 C C . PHE A 1 430 ? -11.661 17.151 1.879 1.00 95.69 430 PHE A C 1
ATOM 3443 O O . PHE A 1 430 ? -10.527 17.081 2.360 1.00 95.69 430 PHE A O 1
ATOM 3450 N N . PHE A 1 431 ? -12.397 18.255 1.967 1.00 94.81 431 PHE A N 1
ATOM 3451 C CA . PHE A 1 431 ? -11.971 19.446 2.681 1.00 94.81 431 PHE A CA 1
ATOM 3452 C C . PHE A 1 431 ? -12.643 19.524 4.055 1.00 94.81 431 PHE A C 1
ATOM 3454 O O . PHE A 1 431 ? -13.701 18.926 4.273 1.00 94.81 431 PHE A O 1
ATOM 3461 N N . PRO A 1 432 ? -12.043 20.254 5.010 1.00 90.88 432 PRO A N 1
ATOM 3462 C CA . PRO A 1 432 ? -12.694 20.524 6.280 1.00 90.88 432 PRO A CA 1
ATOM 3463 C C . PRO A 1 432 ? -13.988 21.315 6.087 1.00 90.88 432 PRO A C 1
ATOM 3465 O O . PRO A 1 432 ? -14.073 22.192 5.225 1.00 90.88 432 PRO A O 1
ATOM 3468 N N . SER A 1 433 ? -14.973 21.029 6.932 1.00 83.38 433 SER A N 1
ATOM 3469 C CA . SER A 1 433 ? -16.207 21.811 7.030 1.00 83.38 433 SER A CA 1
ATOM 3470 C C . SER A 1 433 ? -16.105 22.827 8.173 1.00 83.38 433 SER A C 1
ATOM 3472 O O . SER A 1 433 ? -15.204 22.740 9.006 1.00 83.38 433 SER A O 1
ATOM 3474 N N . ASN A 1 434 ? -17.043 23.775 8.248 1.00 73.19 434 ASN A N 1
ATOM 3475 C CA . ASN A 1 434 ? -17.082 24.763 9.336 1.00 73.19 434 ASN A CA 1
ATOM 3476 C C . ASN A 1 434 ? -17.255 24.132 10.732 1.00 73.19 434 ASN A C 1
ATOM 3478 O O . ASN A 1 434 ? -16.936 24.775 11.726 1.00 73.19 434 ASN A O 1
ATOM 3482 N N . GLU A 1 435 ? -17.742 22.893 10.801 1.00 66.44 435 GLU A N 1
ATOM 3483 C CA . GLU A 1 435 ? -18.171 22.229 12.039 1.00 66.44 435 GLU A CA 1
ATOM 3484 C C . GLU A 1 435 ? -17.339 20.990 12.379 1.00 66.44 435 GLU A C 1
ATOM 3486 O O . GLU A 1 435 ? -17.515 20.384 13.431 1.00 66.44 435 GLU A O 1
ATOM 3491 N N . GLY A 1 436 ? -16.435 20.571 11.496 1.00 79.75 436 GLY A N 1
ATOM 3492 C CA . GLY A 1 436 ? -15.845 19.252 11.626 1.00 79.75 436 GLY A CA 1
ATOM 3493 C C . GLY A 1 436 ? -14.857 18.921 10.528 1.00 79.75 436 GLY A C 1
ATOM 3494 O O . GLY A 1 436 ? -14.741 19.635 9.521 1.00 79.75 436 GLY A O 1
ATOM 3495 N N . PRO A 1 437 ? -14.148 17.809 10.695 1.00 86.19 437 PRO A N 1
ATOM 3496 C CA . PRO A 1 437 ? -13.061 17.499 9.810 1.00 86.19 437 PRO A CA 1
ATOM 3497 C C . PRO A 1 437 ? -13.567 16.848 8.503 1.00 86.19 437 PRO A C 1
ATOM 3499 O O . PRO A 1 437 ? -14.762 16.525 8.409 1.00 86.19 437 PRO A O 1
ATOM 3502 N N . PRO A 1 438 ? -12.712 16.672 7.471 1.00 91.38 438 PRO A N 1
ATOM 3503 C CA . PRO A 1 438 ? -13.117 16.076 6.197 1.00 91.38 438 PRO A CA 1
ATOM 3504 C C . PRO A 1 438 ? -13.942 14.789 6.342 1.00 91.38 438 PRO A C 1
ATOM 3506 O O . PRO A 1 438 ? -13.595 13.879 7.101 1.00 91.38 438 PRO A O 1
ATOM 3509 N N . LYS A 1 439 ? -15.030 14.670 5.573 1.00 93.50 439 LYS A N 1
ATOM 3510 C CA . LYS A 1 439 ? -15.816 13.423 5.538 1.00 93.50 439 LYS A CA 1
ATOM 3511 C C . LYS A 1 439 ? -15.048 12.294 4.853 1.00 93.50 439 LYS A C 1
ATOM 3513 O O . LYS A 1 439 ? -15.289 11.124 5.146 1.00 93.50 439 LYS A O 1
ATOM 3518 N N . LYS A 1 440 ? -14.172 12.659 3.915 1.00 96.06 440 LYS A N 1
ATOM 3519 C CA . LYS A 1 440 ? -13.336 11.760 3.125 1.00 96.06 440 LYS A CA 1
ATOM 3520 C C . LYS A 1 440 ? -11.878 12.080 3.411 1.00 96.06 440 LYS A C 1
ATOM 3522 O O . LYS A 1 440 ? -11.421 13.197 3.182 1.00 96.06 440 LYS A O 1
ATOM 3527 N N . THR A 1 441 ? -11.149 11.094 3.899 1.00 95.62 441 THR A N 1
ATOM 3528 C CA . THR A 1 441 ? -9.727 11.214 4.245 1.00 95.62 441 THR A CA 1
ATOM 3529 C C . THR A 1 441 ? -8.860 10.417 3.276 1.00 95.62 441 THR A C 1
ATOM 3531 O O . THR A 1 441 ? -9.366 9.674 2.431 1.00 95.62 441 THR A O 1
ATOM 3534 N N . ILE A 1 442 ? -7.540 10.604 3.338 1.00 96.94 442 ILE A N 1
ATOM 3535 C CA . ILE A 1 442 ? -6.600 10.011 2.380 1.00 96.94 442 ILE A CA 1
ATOM 3536 C C . ILE A 1 442 ? -5.543 9.214 3.133 1.00 96.94 442 ILE A C 1
ATOM 3538 O O . ILE A 1 442 ? -4.767 9.773 3.907 1.00 96.94 442 ILE A O 1
ATOM 3542 N N . ILE A 1 443 ? -5.479 7.921 2.831 1.00 97.62 443 ILE A N 1
ATOM 3543 C CA . ILE A 1 443 ? -4.414 7.020 3.263 1.00 97.62 443 ILE A CA 1
ATOM 3544 C C . ILE A 1 443 ? -3.511 6.783 2.055 1.00 97.62 443 ILE A C 1
ATOM 3546 O O . ILE A 1 443 ? -3.951 6.267 1.023 1.00 97.62 443 ILE A O 1
ATOM 3550 N N . LEU A 1 444 ? -2.237 7.153 2.161 1.00 96.44 444 LEU A N 1
ATOM 3551 C CA . LEU A 1 444 ? -1.284 6.958 1.076 1.00 96.44 444 LEU A CA 1
ATOM 3552 C C . LEU A 1 444 ? -0.365 5.776 1.372 1.00 96.44 444 LEU A C 1
ATOM 3554 O O . LEU A 1 444 ? 0.423 5.815 2.318 1.00 96.44 444 LEU A O 1
ATOM 3558 N N . LYS A 1 445 ? -0.430 4.748 0.521 1.00 95.38 445 LYS A N 1
ATOM 3559 C CA . LYS A 1 445 ? 0.525 3.640 0.562 1.00 95.38 445 LYS A CA 1
ATOM 3560 C C . LYS A 1 445 ? 1.857 4.065 -0.037 1.00 95.38 445 LYS A C 1
ATOM 3562 O O . LYS A 1 445 ? 1.909 4.586 -1.155 1.00 95.38 445 LYS A O 1
ATOM 3567 N N . VAL A 1 446 ? 2.929 3.853 0.716 1.00 93.25 446 VAL A N 1
ATOM 3568 C CA . VAL A 1 446 ? 4.274 4.322 0.378 1.00 93.25 446 VAL A CA 1
ATOM 3569 C C . VAL A 1 446 ? 5.306 3.232 0.620 1.00 93.25 446 VAL A C 1
ATOM 3571 O O . VAL A 1 446 ? 5.191 2.428 1.541 1.00 93.25 446 VAL A O 1
ATOM 3574 N N . SER A 1 447 ? 6.319 3.228 -0.237 1.00 90.50 447 SER A N 1
ATOM 3575 C CA . SER A 1 447 ? 7.440 2.291 -0.214 1.00 90.50 447 SER A CA 1
ATOM 3576 C C . SER A 1 447 ? 8.670 2.848 0.498 1.00 90.50 447 SER A C 1
ATOM 3578 O O . SER A 1 447 ? 9.558 2.080 0.828 1.00 90.50 447 SER A O 1
ATOM 3580 N N . ASP A 1 448 ? 8.748 4.168 0.684 1.00 91.88 448 ASP A N 1
ATOM 3581 C CA . ASP A 1 448 ? 9.913 4.879 1.216 1.00 91.88 448 ASP A CA 1
ATOM 3582 C C . ASP A 1 448 ? 9.536 6.316 1.639 1.00 91.88 448 ASP A C 1
ATOM 3584 O O . ASP A 1 448 ? 8.501 6.868 1.228 1.00 91.88 448 ASP A O 1
ATOM 3588 N N . TYR A 1 449 ? 10.387 6.942 2.457 1.00 93.38 449 TYR A N 1
ATOM 3589 C CA . TYR A 1 449 ? 10.163 8.290 2.992 1.00 93.38 449 TYR A CA 1
ATOM 3590 C C . TYR A 1 449 ? 10.144 9.369 1.903 1.00 93.38 449 TYR A C 1
ATOM 3592 O O . TYR A 1 449 ? 9.340 10.310 1.937 1.00 93.38 449 TYR A O 1
ATOM 3600 N N . ARG A 1 450 ? 11.009 9.245 0.890 1.00 91.06 450 ARG A N 1
ATOM 3601 C CA . ARG A 1 450 ? 11.105 10.222 -0.200 1.00 91.06 450 ARG A CA 1
ATOM 3602 C C . ARG A 1 450 ? 9.806 10.268 -1.003 1.00 91.06 450 ARG A C 1
ATOM 3604 O O . ARG A 1 450 ? 9.325 11.358 -1.320 1.00 91.06 450 ARG A O 1
ATOM 3611 N N . SER A 1 451 ? 9.233 9.111 -1.307 1.00 89.75 451 SER A N 1
ATOM 3612 C CA . SER A 1 451 ? 7.954 8.941 -1.985 1.00 89.75 451 SER A CA 1
ATOM 3613 C C . SER A 1 451 ? 6.818 9.561 -1.174 1.00 89.75 451 SER A C 1
ATOM 3615 O O . SER A 1 451 ? 6.060 10.365 -1.724 1.00 89.75 451 SER A O 1
ATOM 3617 N N . ALA A 1 452 ? 6.759 9.303 0.138 1.00 93.38 452 ALA A N 1
ATOM 3618 C CA . ALA A 1 452 ? 5.785 9.928 1.035 1.00 93.38 452 ALA A CA 1
ATOM 3619 C C . ALA A 1 452 ? 5.879 11.457 1.026 1.00 93.38 452 ALA A C 1
ATOM 3621 O O . ALA A 1 452 ? 4.880 12.143 0.808 1.00 93.38 452 ALA A O 1
ATOM 3622 N N . MET A 1 453 ? 7.088 12.008 1.159 1.00 94.62 453 MET A N 1
ATOM 3623 C CA . MET A 1 453 ? 7.306 13.452 1.107 1.00 94.62 453 MET A CA 1
ATOM 3624 C C . MET A 1 453 ? 6.894 14.055 -0.245 1.00 94.62 453 MET A C 1
ATOM 3626 O O . MET A 1 453 ? 6.249 15.106 -0.289 1.00 94.62 453 MET A O 1
ATOM 3630 N N . LEU A 1 454 ? 7.312 13.448 -1.361 1.00 92.81 454 LEU A N 1
ATOM 3631 C CA . LEU A 1 454 ? 7.039 13.977 -2.699 1.00 92.81 454 LEU A CA 1
ATOM 3632 C C . LEU A 1 454 ? 5.546 13.950 -3.014 1.00 92.81 454 LEU A C 1
ATOM 3634 O O . LEU A 1 454 ? 5.008 14.947 -3.498 1.00 92.81 454 LEU A O 1
ATOM 3638 N N . GLN A 1 455 ? 4.878 12.837 -2.721 1.00 93.44 455 GLN A N 1
ATOM 3639 C CA . GLN A 1 455 ? 3.448 12.692 -2.952 1.00 93.44 455 GLN A CA 1
ATOM 3640 C C . GLN A 1 455 ? 2.632 13.547 -1.981 1.00 93.44 455 GLN A C 1
ATOM 3642 O O . GLN A 1 455 ? 1.724 14.245 -2.423 1.00 93.44 455 GLN A O 1
ATOM 3647 N N . GLY A 1 456 ? 3.017 13.618 -0.703 1.00 94.69 456 GLY A N 1
ATOM 3648 C CA . GLY A 1 456 ? 2.411 14.526 0.272 1.00 94.69 456 GLY A CA 1
ATOM 3649 C C . GLY A 1 456 ? 2.422 15.974 -0.194 1.00 94.69 456 GLY A C 1
ATOM 3650 O O . GLY A 1 456 ? 1.388 16.638 -0.184 1.00 94.69 456 GLY A O 1
ATOM 3651 N N . LYS A 1 457 ? 3.554 16.444 -0.735 1.00 94.25 457 LYS A N 1
ATOM 3652 C CA . LYS A 1 457 ? 3.656 17.782 -1.338 1.00 94.25 457 LYS A CA 1
ATOM 3653 C C . LYS A 1 457 ? 2.708 17.987 -2.524 1.00 94.25 457 LYS A C 1
ATOM 3655 O O . LYS A 1 457 ? 2.319 19.126 -2.769 1.00 94.25 457 LYS A O 1
ATOM 3660 N N . LEU A 1 458 ? 2.364 16.941 -3.277 1.00 93.50 458 LEU A N 1
ATOM 3661 C CA . LEU A 1 458 ? 1.387 17.035 -4.366 1.00 93.50 458 LEU A CA 1
ATOM 3662 C C . LEU A 1 458 ? -0.038 17.193 -3.826 1.00 93.50 458 LEU A C 1
ATOM 3664 O O . LEU A 1 458 ? -0.750 18.064 -4.310 1.00 93.50 458 LEU A O 1
ATOM 3668 N N . PHE A 1 459 ? -0.427 16.422 -2.807 1.00 94.94 459 PHE A N 1
ATOM 3669 C CA . PHE A 1 459 ? -1.760 16.519 -2.198 1.00 94.94 459 PHE A CA 1
ATOM 3670 C C . PHE A 1 459 ? -1.999 17.873 -1.534 1.00 94.94 459 PHE A C 1
ATOM 3672 O O . PHE A 1 459 ? -2.971 18.556 -1.859 1.00 94.94 459 PHE A O 1
ATOM 3679 N N . VAL A 1 460 ? -1.069 18.324 -0.689 1.00 94.50 460 VAL A N 1
ATOM 3680 C CA . VAL A 1 460 ? -1.253 19.587 0.042 1.00 94.50 460 VAL A CA 1
ATOM 3681 C C . VAL A 1 460 ? -1.296 20.800 -0.885 1.00 94.50 460 VAL A C 1
ATOM 3683 O O . VAL A 1 460 ? -1.942 21.781 -0.552 1.00 94.50 460 VAL A O 1
ATOM 3686 N N . ARG A 1 461 ? -0.689 20.743 -2.084 1.00 93.31 461 ARG A N 1
ATOM 3687 C CA . ARG A 1 461 ? -0.828 21.802 -3.108 1.00 93.31 461 ARG A CA 1
ATOM 3688 C C . ARG A 1 461 ? -2.258 21.962 -3.616 1.00 93.31 461 ARG A C 1
ATOM 3690 O O . ARG A 1 461 ? -2.610 23.051 -4.053 1.00 93.31 461 ARG A O 1
ATOM 3697 N N . HIS A 1 462 ? -3.049 20.897 -3.564 1.00 93.75 462 HIS A N 1
ATOM 3698 C CA . HIS A 1 462 ? -4.468 20.904 -3.899 1.00 93.75 462 HIS A CA 1
ATOM 3699 C C . HIS A 1 462 ? -5.364 21.151 -2.673 1.00 93.75 462 HIS A C 1
ATOM 3701 O O . HIS A 1 462 ? -6.577 21.020 -2.778 1.00 93.75 462 HIS A O 1
ATOM 3707 N N . GLY A 1 463 ? -4.785 21.492 -1.514 1.00 94.06 463 GLY A N 1
ATOM 3708 C CA . GLY A 1 463 ? -5.529 21.649 -0.265 1.00 94.06 463 GLY A CA 1
ATOM 3709 C C . GLY A 1 463 ? -6.070 20.329 0.287 1.00 94.06 463 GLY A C 1
ATOM 3710 O O . GLY A 1 463 ? -7.036 20.350 1.036 1.00 94.06 463 GLY A O 1
ATOM 3711 N N . LEU A 1 464 ? -5.469 19.192 -0.080 1.00 95.25 464 LEU A N 1
ATOM 3712 C CA . LEU A 1 464 ? -5.852 17.862 0.396 1.00 95.25 464 LEU A CA 1
ATOM 3713 C C . LEU A 1 464 ? -4.874 17.378 1.473 1.00 95.25 464 LEU A C 1
ATOM 3715 O O . LEU A 1 464 ? -3.656 17.448 1.283 1.00 95.25 464 LEU A O 1
ATOM 3719 N N . TRP A 1 465 ? -5.402 16.869 2.587 1.00 95.38 465 TRP A N 1
ATOM 3720 C CA . TRP A 1 465 ? -4.602 16.322 3.685 1.00 95.38 465 TRP A CA 1
ATOM 3721 C C . TRP A 1 465 ? -4.440 14.804 3.567 1.00 95.38 465 TRP A C 1
ATOM 3723 O O . TRP A 1 465 ? -5.395 14.095 3.256 1.00 95.38 465 TRP A O 1
ATOM 3733 N N . ILE A 1 466 ? -3.235 14.306 3.855 1.00 95.69 466 ILE A N 1
ATOM 3734 C CA . ILE A 1 466 ? -2.979 12.872 4.026 1.00 95.69 466 ILE A CA 1
ATOM 3735 C C . ILE A 1 466 ? -3.101 12.563 5.513 1.00 95.69 466 ILE A C 1
ATOM 3737 O O . ILE A 1 466 ? -2.276 13.022 6.297 1.00 95.69 466 ILE A O 1
ATOM 3741 N N . SER A 1 467 ? -4.118 11.791 5.891 1.00 94.56 467 SER A N 1
ATOM 3742 C CA . SER A 1 467 ? -4.354 11.402 7.285 1.00 94.56 467 SER A CA 1
ATOM 3743 C C . SER A 1 467 ? -3.435 10.270 7.736 1.00 94.56 467 SER A C 1
ATOM 3745 O O . SER A 1 467 ? -3.128 10.173 8.918 1.00 94.56 467 SER A O 1
ATOM 3747 N N . GLU A 1 468 ? -2.977 9.424 6.811 1.00 96.62 468 GLU A N 1
ATOM 3748 C CA . GLU A 1 468 ? -2.127 8.275 7.127 1.00 96.62 468 GLU A CA 1
ATOM 3749 C C . GLU A 1 468 ? -1.108 8.006 6.012 1.00 96.62 468 GLU A C 1
ATOM 3751 O O . GLU A 1 468 ? -1.467 7.941 4.831 1.00 96.62 468 GLU A O 1
ATOM 3756 N N . PHE A 1 469 ? 0.151 7.771 6.388 1.00 97.56 469 PHE A N 1
ATOM 3757 C CA . PHE A 1 469 ? 1.093 7.054 5.531 1.00 97.56 469 PHE A CA 1
ATOM 3758 C C . PHE A 1 469 ? 1.129 5.587 5.944 1.00 97.56 469 PHE A C 1
ATOM 3760 O O . PHE A 1 469 ? 1.450 5.258 7.087 1.00 97.56 469 PHE A O 1
ATOM 3767 N N . ARG A 1 470 ? 0.819 4.709 4.988 1.00 97.12 470 ARG A N 1
ATOM 3768 C CA . ARG A 1 470 ? 0.851 3.259 5.168 1.00 97.12 470 ARG A CA 1
ATOM 3769 C C . ARG A 1 470 ? 2.096 2.695 4.502 1.00 97.12 470 ARG A C 1
ATOM 3771 O O . ARG A 1 470 ? 2.147 2.591 3.276 1.00 97.12 470 ARG A O 1
ATOM 3778 N N . ILE A 1 471 ? 3.103 2.372 5.305 1.00 96.31 471 ILE A N 1
ATOM 3779 C CA . ILE A 1 471 ? 4.374 1.821 4.841 1.00 96.31 471 ILE A CA 1
ATOM 3780 C C . ILE A 1 471 ? 4.169 0.344 4.493 1.00 96.31 471 ILE A C 1
ATOM 3782 O O . ILE A 1 471 ? 3.693 -0.439 5.315 1.00 96.31 471 ILE A O 1
ATOM 3786 N N . GLU A 1 472 ? 4.518 -0.055 3.274 1.00 93.00 472 GLU A N 1
ATOM 3787 C CA . GLU A 1 472 ? 4.373 -1.443 2.829 1.00 93.00 472 GLU A CA 1
ATOM 3788 C C . GLU A 1 472 ? 5.728 -2.089 2.557 1.00 93.00 472 GLU A C 1
ATOM 3790 O O . GLU A 1 472 ? 6.585 -1.496 1.903 1.00 93.00 472 GLU A O 1
ATOM 3795 N N . SER A 1 473 ? 5.891 -3.344 2.982 1.00 93.12 473 SER A N 1
ATOM 3796 C CA . SER A 1 473 ? 6.982 -4.178 2.475 1.00 93.12 473 SER A CA 1
ATOM 3797 C C . SER A 1 473 ? 6.832 -4.366 0.966 1.00 93.12 473 SER A C 1
ATOM 3799 O O . SER A 1 473 ? 5.769 -4.777 0.486 1.00 93.12 473 SER A O 1
ATOM 3801 N N . GLY A 1 474 ? 7.917 -4.137 0.224 1.00 88.81 474 GLY A N 1
ATOM 3802 C CA . GLY A 1 474 ? 7.923 -4.248 -1.235 1.00 88.81 474 GLY A CA 1
ATOM 3803 C C . GLY A 1 474 ? 7.653 -5.666 -1.748 1.00 88.81 474 GLY A C 1
ATOM 3804 O O . GLY A 1 474 ? 7.044 -5.832 -2.806 1.00 88.81 474 GLY A O 1
ATOM 3805 N N . LEU A 1 475 ? 8.065 -6.694 -0.997 1.00 93.00 475 LEU A N 1
ATOM 3806 C CA . LEU A 1 475 ? 7.986 -8.099 -1.420 1.00 93.00 475 LEU A CA 1
ATOM 3807 C C . LEU A 1 475 ? 7.243 -9.021 -0.448 1.00 93.00 475 LEU A C 1
ATOM 3809 O O . LEU A 1 475 ? 6.792 -10.080 -0.872 1.00 93.00 475 LEU A O 1
ATOM 3813 N N . ASN A 1 476 ? 7.083 -8.653 0.826 1.00 93.31 476 ASN A N 1
ATOM 3814 C CA . ASN A 1 476 ? 6.483 -9.523 1.847 1.00 93.31 476 ASN A CA 1
ATOM 3815 C C . ASN A 1 476 ? 4.965 -9.290 2.038 1.00 93.31 476 ASN A C 1
ATOM 3817 O O . ASN A 1 476 ? 4.323 -9.885 2.908 1.00 93.31 476 ASN A O 1
ATOM 3821 N N . CYS A 1 477 ? 4.364 -8.416 1.227 1.00 88.12 477 CYS A N 1
ATOM 3822 C CA . CYS A 1 477 ? 2.913 -8.265 1.119 1.00 88.12 477 CYS A CA 1
ATOM 3823 C C . CYS A 1 477 ? 2.329 -9.266 0.111 1.00 88.12 477 CYS A C 1
ATOM 3825 O O . CYS A 1 477 ? 2.991 -9.648 -0.849 1.00 88.12 477 CYS A O 1
ATOM 3827 N N . GLY A 1 478 ? 1.071 -9.674 0.296 1.00 88.06 478 GLY A N 1
ATOM 3828 C CA . GLY A 1 478 ? 0.342 -10.422 -0.733 1.00 88.06 478 GLY A CA 1
ATOM 3829 C C . GLY A 1 478 ? -0.053 -9.538 -1.922 1.00 88.06 478 GLY A C 1
ATOM 3830 O O . GLY A 1 478 ? -0.232 -8.331 -1.779 1.00 88.06 478 GLY A O 1
ATOM 3831 N N . GLY A 1 479 ? -0.237 -10.149 -3.092 1.00 90.19 479 GLY A N 1
ATOM 3832 C CA . GLY A 1 479 ? -0.678 -9.467 -4.313 1.00 90.19 479 GLY A CA 1
ATOM 3833 C C . GLY A 1 479 ? 0.442 -8.866 -5.135 1.00 90.19 479 GLY A C 1
ATOM 3834 O O . GLY A 1 479 ? 1.464 -9.516 -5.351 1.00 90.19 479 GLY A O 1
ATOM 3835 N N . HIS A 1 480 ? 0.217 -7.670 -5.687 1.00 91.19 480 HIS A N 1
ATOM 3836 C CA . HIS A 1 480 ? 1.238 -6.984 -6.476 1.00 91.19 480 HIS A CA 1
ATOM 3837 C C . HIS A 1 480 ? 2.416 -6.604 -5.588 1.00 91.19 480 HIS A C 1
ATOM 3839 O O . HIS A 1 480 ? 2.234 -5.939 -4.572 1.00 91.19 480 HIS A O 1
ATOM 3845 N N . ALA A 1 481 ? 3.610 -7.002 -6.008 1.00 90.75 481 ALA A N 1
ATOM 3846 C CA . ALA A 1 481 ? 4.845 -6.711 -5.306 1.00 90.75 481 ALA A CA 1
ATOM 3847 C C . ALA A 1 481 ? 5.626 -5.616 -6.039 1.00 90.75 481 ALA A C 1
ATOM 3849 O O . ALA A 1 481 ? 5.697 -5.589 -7.273 1.00 90.75 481 ALA A O 1
ATOM 3850 N N . PHE A 1 482 ? 6.226 -4.723 -5.265 1.00 89.12 482 PHE A N 1
ATOM 3851 C CA . PHE A 1 482 ? 6.994 -3.580 -5.736 1.00 89.12 482 PHE A CA 1
ATOM 3852 C C . PHE A 1 482 ? 8.352 -3.613 -5.041 1.00 89.12 482 PHE A C 1
ATOM 3854 O O . PHE A 1 482 ? 8.540 -2.992 -4.001 1.00 89.12 482 PHE A O 1
ATOM 3861 N N . ALA A 1 483 ? 9.289 -4.382 -5.597 1.00 87.19 483 ALA A N 1
ATOM 3862 C CA . ALA A 1 483 ? 10.656 -4.399 -5.096 1.00 87.19 483 ALA A CA 1
ATOM 3863 C C . ALA A 1 483 ? 11.288 -3.014 -5.284 1.00 87.19 483 ALA A C 1
ATOM 3865 O O . ALA A 1 483 ? 11.445 -2.550 -6.419 1.00 87.19 483 ALA A O 1
ATOM 3866 N N . ASN A 1 484 ? 11.665 -2.376 -4.178 1.00 85.06 484 ASN A N 1
ATOM 3867 C CA . ASN A 1 484 ? 12.557 -1.223 -4.220 1.00 85.06 484 ASN A CA 1
ATOM 3868 C C . ASN A 1 484 ? 13.970 -1.687 -4.606 1.00 85.06 484 ASN A C 1
ATOM 3870 O O . ASN A 1 484 ? 14.235 -2.884 -4.743 1.00 85.06 484 ASN A O 1
ATOM 3874 N N . VAL A 1 485 ? 14.901 -0.752 -4.781 1.00 89.62 485 VAL A N 1
ATOM 3875 C CA . VAL A 1 485 ? 16.302 -1.063 -5.116 1.00 89.62 485 VAL A CA 1
ATOM 3876 C C . VAL A 1 485 ? 17.041 -1.555 -3.860 1.00 89.62 485 VAL A C 1
ATOM 3878 O O . VAL A 1 485 ? 17.970 -0.914 -3.397 1.00 89.62 485 VAL A O 1
ATOM 3881 N N . GLY A 1 486 ? 16.578 -2.649 -3.251 1.00 91.06 486 GLY A N 1
ATOM 3882 C CA . GLY A 1 486 ? 17.169 -3.250 -2.050 1.00 91.06 486 GLY A CA 1
ATOM 3883 C C . GLY A 1 486 ? 16.894 -2.524 -0.725 1.00 91.06 486 GLY A C 1
ATOM 3884 O O . GLY A 1 486 ? 17.470 -2.895 0.290 1.00 91.06 486 GLY A O 1
ATOM 3885 N N . GLU A 1 487 ? 16.031 -1.505 -0.698 1.00 93.31 487 GLU A N 1
ATOM 3886 C CA . GLU A 1 487 ? 15.667 -0.806 0.545 1.00 93.31 487 GLU A CA 1
ATOM 3887 C C . GLU A 1 487 ? 14.721 -1.672 1.397 1.00 93.31 487 GLU A C 1
ATOM 3889 O O . GLU A 1 487 ? 13.591 -1.964 0.992 1.00 93.31 487 GLU A O 1
ATOM 3894 N N . LEU A 1 488 ? 15.197 -2.093 2.574 1.00 95.69 488 LEU A N 1
ATOM 3895 C CA . LEU A 1 488 ? 14.458 -2.944 3.513 1.00 95.69 488 LEU A CA 1
ATOM 3896 C C . LEU A 1 488 ? 13.508 -2.128 4.399 1.00 95.69 488 LEU A C 1
ATOM 3898 O O . LEU A 1 488 ? 13.775 -0.970 4.730 1.00 95.69 488 LEU A O 1
ATOM 3902 N N . MET A 1 489 ? 12.411 -2.751 4.836 1.00 95.56 489 MET A N 1
ATOM 3903 C CA . MET A 1 489 ? 11.339 -2.079 5.574 1.00 95.56 489 MET A CA 1
ATOM 3904 C C . MET A 1 489 ? 11.804 -1.499 6.914 1.00 95.56 489 MET A C 1
ATOM 3906 O O . MET A 1 489 ? 11.316 -0.448 7.314 1.00 95.56 489 MET A O 1
ATOM 3910 N N . GLY A 1 490 ? 12.752 -2.143 7.600 1.00 95.75 490 GLY A N 1
ATOM 3911 C CA . GLY A 1 490 ? 13.252 -1.676 8.901 1.00 95.75 490 GLY A CA 1
ATOM 3912 C C . GLY A 1 490 ? 13.890 -0.284 8.840 1.00 95.75 490 GLY A C 1
ATOM 3913 O O . GLY A 1 490 ? 13.369 0.633 9.472 1.00 95.75 490 GLY A O 1
ATOM 3914 N N . PRO A 1 491 ? 14.954 -0.088 8.037 1.00 96.38 491 PRO A N 1
ATOM 3915 C CA . PRO A 1 491 ? 15.550 1.231 7.818 1.00 96.38 491 PRO A CA 1
ATOM 3916 C C . PRO A 1 491 ? 14.551 2.292 7.338 1.00 96.38 491 PRO A C 1
ATOM 3918 O O . PRO A 1 491 ? 14.613 3.442 7.772 1.00 96.38 491 PRO A O 1
ATOM 3921 N N . ILE A 1 492 ? 13.593 1.913 6.482 1.00 96.50 492 ILE A N 1
ATOM 3922 C CA . ILE A 1 492 ? 12.531 2.823 6.030 1.00 96.50 492 ILE A CA 1
ATOM 3923 C C . ILE A 1 492 ? 11.682 3.285 7.222 1.00 96.50 492 ILE A C 1
ATOM 3925 O O . ILE A 1 492 ? 11.465 4.484 7.399 1.00 96.50 492 ILE A O 1
ATOM 3929 N N . LEU A 1 493 ? 11.210 2.353 8.054 1.00 97.25 493 LEU A N 1
ATOM 3930 C CA . LEU A 1 493 ? 10.419 2.669 9.245 1.00 97.25 493 LEU A CA 1
ATOM 3931 C C . LEU A 1 493 ? 11.207 3.522 10.246 1.00 97.25 493 LEU A C 1
ATOM 3933 O O . LEU A 1 493 ? 10.640 4.451 10.823 1.00 97.25 493 LEU A O 1
ATOM 3937 N N . GLU A 1 494 ? 12.505 3.264 10.408 1.00 96.88 494 GLU A N 1
ATOM 3938 C CA . GLU A 1 494 ? 13.394 4.077 11.243 1.00 96.88 494 GLU A CA 1
ATOM 3939 C C . GLU A 1 494 ? 13.477 5.522 10.733 1.00 96.88 494 GLU A C 1
ATOM 3941 O O . GLU A 1 494 ? 13.393 6.477 11.507 1.00 96.88 494 GLU A O 1
ATOM 3946 N N . GLU A 1 495 ? 13.576 5.712 9.415 1.00 96.88 495 GLU A N 1
ATOM 3947 C CA . GLU A 1 495 ? 13.566 7.045 8.818 1.00 96.88 495 GLU A CA 1
ATOM 3948 C C . GLU A 1 495 ? 12.234 7.771 9.071 1.00 96.88 495 GLU A C 1
ATOM 3950 O O . GLU A 1 495 ? 12.239 8.946 9.452 1.00 96.88 495 GLU A O 1
ATOM 3955 N N . PHE A 1 496 ? 11.095 7.085 8.912 1.00 97.12 496 PHE A N 1
ATOM 3956 C CA . PHE A 1 496 ? 9.779 7.656 9.217 1.00 97.12 496 PHE A CA 1
ATOM 3957 C C . PHE A 1 496 ? 9.642 8.037 10.688 1.00 97.12 496 PHE A C 1
ATOM 3959 O O . PHE A 1 496 ? 9.185 9.143 10.974 1.00 97.12 496 PHE A O 1
ATOM 3966 N N . LYS A 1 497 ? 10.064 7.166 11.609 1.00 95.56 497 LYS A N 1
ATOM 3967 C CA . LYS A 1 497 ? 10.074 7.428 13.052 1.00 95.56 497 LYS A CA 1
ATOM 3968 C C . LYS A 1 497 ? 10.861 8.700 13.369 1.00 95.56 497 LYS A C 1
ATOM 3970 O O . LYS A 1 497 ? 10.323 9.618 13.985 1.00 95.56 497 LYS A O 1
ATOM 3975 N N . ASN A 1 498 ? 12.094 8.796 12.874 1.00 96.25 498 ASN A N 1
ATOM 3976 C CA . ASN A 1 498 ? 12.991 9.915 13.173 1.00 96.25 498 ASN A CA 1
ATOM 3977 C C . ASN A 1 498 ? 12.565 11.232 12.513 1.00 96.25 498 ASN A C 1
ATOM 3979 O O . ASN A 1 498 ? 12.864 12.310 13.025 1.00 96.25 498 ASN A O 1
ATOM 3983 N N . LYS A 1 499 ? 11.857 11.172 11.379 1.00 96.19 499 LYS A N 1
ATOM 3984 C CA . LYS A 1 499 ? 11.456 12.364 10.616 1.00 96.19 499 LYS A CA 1
ATOM 3985 C C . LYS A 1 499 ? 9.965 12.694 10.702 1.00 96.19 499 LYS A C 1
ATOM 3987 O O . LYS A 1 499 ? 9.551 13.670 10.071 1.00 96.19 499 LYS A O 1
ATOM 3992 N N . ARG A 1 500 ? 9.170 11.958 11.491 1.00 92.00 500 ARG A N 1
ATOM 3993 C CA . ARG A 1 500 ? 7.702 12.091 11.593 1.00 92.00 500 ARG A CA 1
ATOM 3994 C C . ARG A 1 500 ? 7.252 13.536 11.803 1.00 92.00 500 ARG A C 1
ATOM 3996 O O . ARG A 1 500 ? 6.511 14.068 10.978 1.00 92.00 500 ARG A O 1
ATOM 4003 N N . THR A 1 501 ? 7.757 14.189 12.851 1.00 92.69 501 THR A N 1
ATOM 4004 C CA . THR A 1 501 ? 7.399 15.574 13.203 1.00 92.69 501 THR A CA 1
ATOM 4005 C C . THR A 1 501 ? 7.758 16.547 12.083 1.00 92.69 501 THR A C 1
ATOM 4007 O O . THR A 1 501 ? 6.930 17.355 11.667 1.00 92.69 501 THR A O 1
ATOM 4010 N N . SER A 1 502 ? 8.962 16.412 11.516 1.00 94.62 502 SER A N 1
ATOM 4011 C CA . SER A 1 502 ? 9.429 17.290 10.437 1.00 94.62 502 SER A CA 1
ATOM 4012 C C . SER A 1 502 ? 8.600 17.146 9.153 1.00 94.62 502 SER A C 1
ATOM 4014 O O . SER A 1 502 ? 8.324 18.138 8.474 1.00 94.62 502 SER A O 1
ATOM 4016 N N . LEU A 1 503 ? 8.168 15.921 8.823 1.00 93.44 503 LEU A N 1
ATOM 4017 C CA . LEU A 1 503 ? 7.300 15.642 7.683 1.00 93.44 503 LEU A CA 1
ATOM 4018 C C . LEU A 1 503 ? 5.920 16.270 7.891 1.00 93.44 503 LEU A C 1
ATOM 4020 O O . LEU A 1 503 ? 5.427 16.967 7.002 1.00 93.44 503 LEU A O 1
ATOM 4024 N N . GLU A 1 504 ? 5.321 16.058 9.063 1.00 94.12 504 GLU A N 1
ATOM 4025 C CA . GLU A 1 504 ? 4.004 16.589 9.405 1.00 94.12 504 GLU A CA 1
ATOM 4026 C C . GLU A 1 504 ? 3.982 18.120 9.391 1.00 94.12 504 GLU A C 1
ATOM 4028 O O . GLU A 1 504 ? 3.131 18.711 8.730 1.00 94.12 504 GLU A O 1
ATOM 4033 N N . GLU A 1 505 ? 4.936 18.783 10.047 1.00 94.50 505 GLU A N 1
ATOM 4034 C CA . GLU A 1 505 ? 5.017 20.247 10.081 1.00 94.50 505 GLU A CA 1
ATOM 4035 C C . GLU A 1 505 ? 5.177 20.851 8.685 1.00 94.50 505 GLU A C 1
ATOM 4037 O O . GLU A 1 505 ? 4.495 21.815 8.317 1.00 94.50 505 GLU A O 1
ATOM 4042 N N . MET A 1 506 ? 6.054 20.253 7.876 1.00 95.25 506 MET A N 1
ATOM 4043 C CA . MET A 1 506 ? 6.316 20.693 6.511 1.00 95.25 506 MET A CA 1
ATOM 4044 C C . MET A 1 506 ? 5.083 20.555 5.611 1.00 95.25 506 MET A C 1
ATOM 4046 O O . MET A 1 506 ? 4.813 21.454 4.805 1.00 95.25 506 MET A O 1
ATOM 4050 N N . LEU A 1 507 ? 4.328 19.461 5.740 1.00 95.44 507 LEU A N 1
ATOM 4051 C CA . LEU A 1 507 ? 3.083 19.264 5.000 1.00 95.44 507 LEU A CA 1
ATOM 4052 C C . LEU A 1 507 ? 1.969 20.174 5.528 1.00 95.44 507 LEU A C 1
ATOM 4054 O O . LEU A 1 507 ? 1.296 20.815 4.722 1.00 95.44 507 LEU A O 1
ATOM 4058 N N . ARG A 1 508 ? 1.821 20.308 6.851 1.00 95.19 508 ARG A N 1
ATOM 4059 C CA . ARG A 1 508 ? 0.794 21.136 7.503 1.00 95.19 508 ARG A CA 1
ATOM 4060 C C . ARG A 1 508 ? 0.907 22.600 7.113 1.00 95.19 508 ARG A C 1
ATOM 4062 O O . ARG A 1 508 ? -0.091 23.204 6.734 1.00 95.19 508 ARG A O 1
ATOM 4069 N N . LYS A 1 509 ? 2.124 23.154 7.105 1.00 94.31 509 LYS A N 1
ATOM 4070 C CA . LYS A 1 509 ? 2.356 24.533 6.654 1.00 94.31 509 LYS A CA 1
ATOM 4071 C C . LYS A 1 509 ? 1.842 24.752 5.228 1.00 94.31 509 LYS A C 1
ATOM 4073 O O . LYS A 1 509 ? 1.072 25.671 4.975 1.00 94.31 509 LYS A O 1
ATOM 4078 N N . LYS A 1 510 ? 2.214 23.865 4.300 1.00 95.12 510 LYS A N 1
ATOM 4079 C CA . LYS A 1 510 ? 1.789 23.954 2.892 1.00 95.12 510 LYS A CA 1
ATOM 4080 C C . LYS A 1 510 ? 0.294 23.726 2.706 1.00 95.12 510 LYS A C 1
ATOM 4082 O O . LYS A 1 510 ? -0.299 24.313 1.807 1.00 95.12 510 LYS A O 1
ATOM 4087 N N . TYR A 1 511 ? -0.287 22.861 3.527 1.00 95.38 511 TYR A N 1
ATOM 4088 C CA . TYR A 1 511 ? -1.713 22.588 3.538 1.00 95.38 511 TYR A CA 1
ATOM 4089 C C . TYR A 1 511 ? -2.507 23.833 3.944 1.00 95.38 511 TYR A C 1
ATOM 4091 O O . TYR A 1 511 ? -3.427 24.218 3.228 1.00 95.38 511 TYR A O 1
ATOM 4099 N N . TYR A 1 512 ? -2.102 24.526 5.012 1.00 94.88 512 TYR A N 1
ATOM 4100 C CA . TYR A 1 512 ? -2.736 25.781 5.428 1.00 94.88 512 TYR A CA 1
ATOM 4101 C C . TYR A 1 512 ? -2.605 26.879 4.370 1.00 94.88 512 TYR A C 1
ATOM 4103 O O . TYR A 1 512 ? -3.599 27.530 4.050 1.00 94.88 512 TYR A O 1
ATOM 4111 N N . ASP A 1 513 ? -1.425 27.022 3.754 1.00 94.38 513 ASP A N 1
ATOM 4112 C CA . ASP A 1 513 ? -1.223 27.962 2.643 1.00 94.38 513 ASP A CA 1
ATOM 4113 C C . ASP A 1 513 ? -2.170 27.670 1.464 1.00 94.38 513 ASP A C 1
ATOM 4115 O O . ASP A 1 513 ? -2.658 28.588 0.802 1.00 94.38 513 ASP A O 1
ATOM 4119 N N . ALA A 1 514 ? -2.414 26.391 1.165 1.00 94.88 514 ALA A N 1
ATOM 4120 C CA . ALA A 1 514 ? -3.302 25.983 0.083 1.00 94.88 514 ALA A CA 1
ATOM 4121 C C . ALA A 1 514 ? -4.782 26.188 0.430 1.00 94.88 514 ALA A C 1
ATOM 4123 O O . ALA A 1 514 ? -5.522 26.701 -0.407 1.00 94.88 514 ALA A O 1
ATOM 4124 N N . LEU A 1 515 ? -5.209 25.860 1.654 1.00 93.94 515 LEU A N 1
ATOM 4125 C CA . LEU A 1 515 ? -6.578 26.117 2.110 1.00 93.94 515 LEU A CA 1
ATOM 4126 C C . LEU A 1 515 ? -6.914 27.610 2.082 1.00 93.94 515 LEU A C 1
ATOM 4128 O O . LEU A 1 515 ? -7.968 27.981 1.567 1.00 93.94 515 LEU A O 1
ATOM 4132 N N . ALA A 1 516 ? -5.997 28.466 2.545 1.00 93.19 516 ALA A N 1
ATOM 4133 C CA . ALA A 1 516 ? -6.183 29.914 2.526 1.00 93.19 516 ALA A CA 1
ATOM 4134 C C . ALA A 1 516 ? -6.417 30.446 1.101 1.00 93.19 516 ALA A C 1
ATOM 4136 O O . ALA A 1 516 ? -7.315 31.253 0.879 1.00 93.19 516 ALA A O 1
ATOM 4137 N N . LYS A 1 517 ? -5.669 29.937 0.111 1.00 94.88 517 LYS A N 1
ATOM 4138 C CA . LYS A 1 517 ? -5.856 30.287 -1.310 1.00 94.88 517 LYS A CA 1
ATOM 4139 C C . LYS A 1 517 ? -7.190 29.816 -1.882 1.00 94.88 517 LYS A C 1
ATOM 4141 O O . LYS A 1 517 ? -7.695 30.432 -2.812 1.00 94.88 517 LYS A O 1
ATOM 4146 N N . LEU A 1 518 ? -7.741 28.731 -1.345 1.00 92.38 518 LEU A N 1
ATOM 4147 C CA . LEU A 1 518 ? -9.053 28.202 -1.716 1.00 92.38 518 LEU A CA 1
ATOM 4148 C C . LEU A 1 518 ? -10.202 28.867 -0.938 1.00 92.38 518 LEU A C 1
ATOM 4150 O O . LEU A 1 518 ? -11.353 28.481 -1.124 1.00 92.38 518 LEU A O 1
ATOM 4154 N N . GLY A 1 519 ? -9.914 29.826 -0.048 1.00 92.25 519 GLY A N 1
ATOM 4155 C CA . GLY A 1 519 ? -10.918 30.444 0.822 1.00 92.25 519 GLY A CA 1
ATOM 4156 C C . GLY A 1 519 ? -11.487 29.493 1.882 1.00 92.25 519 GLY A C 1
ATOM 4157 O O . GLY A 1 519 ? -12.560 29.750 2.422 1.00 92.25 519 GLY A O 1
ATOM 4158 N N . LYS A 1 520 ? -10.794 28.386 2.181 1.00 89.81 520 LYS A N 1
ATOM 4159 C CA . LYS A 1 520 ? -11.215 27.376 3.160 1.00 89.81 520 LYS A CA 1
ATOM 4160 C C . LYS A 1 520 ? -10.464 27.555 4.480 1.00 89.81 520 LYS A C 1
ATOM 4162 O O . LYS A 1 520 ? -9.303 27.962 4.496 1.00 89.81 520 LYS A O 1
ATOM 4167 N N . LYS A 1 521 ? -11.118 27.228 5.597 1.00 87.19 521 LYS A N 1
ATOM 4168 C CA . LYS A 1 521 ? -10.508 27.278 6.934 1.00 87.19 521 LYS A CA 1
ATOM 4169 C C . LYS A 1 521 ? -9.962 25.901 7.329 1.00 87.19 521 LYS A C 1
ATOM 4171 O O . LYS A 1 521 ? -10.605 24.894 7.033 1.00 87.19 521 LYS A O 1
ATOM 4176 N N . PRO A 1 522 ? -8.792 25.828 7.985 1.00 83.00 522 PRO A N 1
ATOM 4177 C CA . PRO A 1 522 ? -8.331 24.579 8.572 1.00 83.00 522 PRO A CA 1
ATOM 4178 C C . PRO A 1 522 ? -9.247 24.170 9.731 1.00 83.00 522 PRO A C 1
ATOM 4180 O O . PRO A 1 522 ? -9.769 25.024 10.447 1.00 83.00 522 PRO A O 1
ATOM 4183 N N . TRP A 1 523 ? -9.404 22.862 9.931 1.00 82.50 523 TRP A N 1
ATOM 4184 C CA . TRP A 1 523 ? -10.024 22.308 11.131 1.00 82.50 523 TRP A CA 1
ATOM 4185 C C . TRP A 1 523 ? -8.941 21.756 12.050 1.00 82.50 523 TRP A C 1
ATOM 4187 O O . TRP A 1 523 ? -8.136 20.925 11.620 1.00 82.50 523 TRP A O 1
ATOM 4197 N N . GLY A 1 524 ? -8.935 22.228 13.298 1.00 83.19 524 GLY A N 1
ATOM 4198 C CA . GLY A 1 524 ? -7.986 21.808 14.324 1.00 83.19 524 GLY A CA 1
ATOM 4199 C C . GLY A 1 524 ? -6.527 21.850 13.862 1.00 83.19 524 GLY A C 1
ATOM 4200 O O . GLY A 1 524 ? -6.132 22.651 13.011 1.00 83.19 524 GLY A O 1
ATOM 4201 N N . GLN A 1 525 ? -5.724 20.956 14.435 1.00 85.56 525 GLN A N 1
ATOM 4202 C CA . GLN A 1 525 ? -4.364 20.687 13.991 1.00 85.56 525 GLN A CA 1
ATOM 4203 C C . GLN A 1 525 ? -4.323 19.272 13.406 1.00 85.56 525 GLN A C 1
ATOM 4205 O O . GLN A 1 525 ? -4.277 18.302 14.166 1.00 85.56 525 GLN A O 1
ATOM 4210 N N . PRO A 1 526 ? -4.368 19.123 12.071 1.00 86.75 526 PRO A N 1
ATOM 4211 C CA . PRO A 1 526 ? -4.359 17.808 11.470 1.00 86.75 526 PRO A CA 1
ATOM 4212 C C . PRO A 1 526 ? -2.997 17.149 11.727 1.00 86.75 526 PRO A C 1
ATOM 4214 O O . PRO A 1 526 ? -1.947 17.800 11.653 1.00 86.75 526 PRO A O 1
ATOM 4217 N N . SER A 1 527 ? -3.047 15.862 12.058 1.00 88.88 527 SER A N 1
ATOM 4218 C CA . SER A 1 527 ? -1.889 15.006 12.318 1.00 88.88 527 SER A CA 1
ATOM 4219 C C . SER A 1 527 ? -1.813 13.889 11.284 1.00 88.88 527 SER A C 1
ATOM 4221 O O . SER A 1 527 ? -2.763 13.662 10.522 1.00 88.88 527 SER A O 1
ATOM 4223 N N . ILE A 1 528 ? -0.655 13.236 11.225 1.00 92.25 528 ILE A N 1
ATOM 4224 C CA . ILE A 1 528 ? -0.406 12.112 10.325 1.00 92.25 528 ILE A CA 1
ATOM 4225 C C . ILE A 1 528 ? -0.208 10.841 11.147 1.00 92.25 528 ILE A C 1
ATOM 4227 O O . ILE A 1 528 ? 0.716 10.742 11.964 1.00 92.25 528 ILE A O 1
ATOM 4231 N N . SER A 1 529 ? -1.052 9.846 10.889 1.00 94.69 529 SER A N 1
ATOM 4232 C CA . SER A 1 529 ? -0.866 8.491 11.395 1.00 94.69 529 SER A CA 1
ATOM 4233 C C . SER A 1 529 ? 0.156 7.727 10.556 1.00 94.69 529 SER A C 1
ATOM 4235 O O . SER A 1 529 ? 0.231 7.882 9.334 1.00 94.69 529 SER A O 1
ATOM 4237 N N . LEU A 1 530 ? 0.940 6.880 11.212 1.00 96.62 530 LEU A N 1
ATOM 4238 C CA . LEU A 1 530 ? 1.859 5.955 10.566 1.00 96.62 530 LEU A CA 1
ATOM 4239 C C . LEU A 1 530 ? 1.385 4.532 10.817 1.00 96.62 530 LEU A C 1
ATOM 4241 O O . LEU A 1 530 ? 1.204 4.117 11.960 1.00 96.62 530 LEU A O 1
ATOM 4245 N N . SER A 1 531 ? 1.212 3.768 9.748 1.00 97.50 531 SER A N 1
ATOM 4246 C CA . SER A 1 531 ? 0.924 2.343 9.843 1.00 97.50 531 SER A CA 1
ATOM 4247 C C . SER A 1 531 ? 1.871 1.553 8.959 1.00 97.50 531 SER A C 1
ATOM 4249 O O . SER A 1 531 ? 2.498 2.103 8.050 1.00 97.50 531 SER A O 1
ATOM 4251 N N . ALA A 1 532 ? 1.986 0.255 9.222 1.00 96.94 532 ALA A N 1
ATOM 4252 C CA . ALA A 1 532 ? 2.824 -0.608 8.410 1.00 96.94 532 ALA A CA 1
ATOM 4253 C C . ALA A 1 532 ? 2.161 -1.948 8.108 1.00 96.94 532 ALA A C 1
ATOM 4255 O O . ALA A 1 532 ? 1.385 -2.463 8.912 1.00 96.94 532 ALA A O 1
ATOM 4256 N N . GLN A 1 533 ? 2.475 -2.526 6.950 1.00 95.00 533 GLN A N 1
ATOM 4257 C CA . GLN A 1 533 ? 2.007 -3.855 6.570 1.00 95.00 533 GLN A CA 1
ATOM 4258 C C . GLN A 1 533 ? 3.037 -4.624 5.741 1.00 95.00 533 GLN A C 1
ATOM 4260 O O . GLN A 1 533 ? 3.787 -4.051 4.951 1.00 95.00 533 GLN A O 1
ATOM 4265 N N . GLY A 1 534 ? 3.038 -5.946 5.913 1.00 92.75 534 GLY A N 1
ATOM 4266 C CA . GLY A 1 534 ? 3.918 -6.869 5.197 1.00 92.75 534 GLY A CA 1
ATOM 4267 C C . GLY A 1 534 ? 4.491 -7.935 6.118 1.00 92.75 534 GLY A C 1
ATOM 4268 O O . GLY A 1 534 ? 5.172 -7.615 7.080 1.00 92.75 534 GLY A O 1
ATOM 4269 N N . GLY A 1 535 ? 4.207 -9.206 5.842 1.00 92.56 535 GLY A N 1
ATOM 4270 C CA . GLY A 1 535 ? 4.827 -10.346 6.529 1.00 92.56 535 GLY A CA 1
ATOM 4271 C C . GLY A 1 535 ? 4.513 -10.572 8.014 1.00 92.56 535 GLY A C 1
ATOM 4272 O O . GLY A 1 535 ? 4.866 -11.641 8.509 1.00 92.56 535 GLY A O 1
ATOM 4273 N N . VAL A 1 536 ? 3.872 -9.624 8.707 1.00 95.31 536 VAL A N 1
ATOM 4274 C CA . VAL A 1 536 ? 3.545 -9.723 10.142 1.00 95.31 536 VAL A CA 1
ATOM 4275 C C . VAL A 1 536 ? 2.703 -10.968 10.408 1.00 95.31 536 VAL A C 1
ATOM 4277 O O . VAL A 1 536 ? 1.698 -11.205 9.732 1.00 95.31 536 VAL A O 1
ATOM 4280 N N . GLY A 1 537 ? 3.134 -11.763 11.382 1.00 94.44 537 GLY A N 1
ATOM 4281 C CA . GLY A 1 537 ? 2.513 -13.035 11.718 1.00 94.44 537 GLY A CA 1
ATOM 4282 C C . GLY A 1 537 ? 2.482 -13.364 13.205 1.00 94.44 537 GLY A C 1
ATOM 4283 O O . GLY A 1 537 ? 1.795 -14.318 13.549 1.00 94.44 537 GLY A O 1
ATOM 4284 N N . THR A 1 538 ? 3.152 -12.614 14.088 1.00 94.12 538 THR A N 1
ATOM 4285 C CA . THR A 1 538 ? 3.134 -12.873 15.543 1.00 94.12 538 THR A CA 1
ATOM 4286 C C . THR A 1 538 ? 2.870 -11.615 16.378 1.00 94.12 538 THR A C 1
ATOM 4288 O O . THR A 1 538 ? 2.977 -10.487 15.886 1.00 94.12 538 THR A O 1
ATOM 4291 N N . LEU A 1 539 ? 2.528 -11.809 17.658 1.00 93.75 539 LEU A N 1
ATOM 4292 C CA . LEU A 1 539 ? 2.368 -10.727 18.634 1.00 93.75 539 LEU A CA 1
ATOM 4293 C C . LEU A 1 539 ? 3.671 -9.938 18.812 1.00 93.75 539 LEU A C 1
ATOM 4295 O O . LEU A 1 539 ? 3.638 -8.716 18.932 1.00 93.75 539 LEU A O 1
ATOM 4299 N N . GLU A 1 540 ? 4.810 -10.625 18.860 1.00 91.69 540 GLU A N 1
ATOM 4300 C CA . GLU A 1 540 ? 6.125 -10.022 19.082 1.00 91.69 540 GLU A CA 1
ATOM 4301 C C . GLU A 1 540 ? 6.466 -9.063 17.945 1.00 91.69 540 GLU A C 1
ATOM 4303 O O . GLU A 1 540 ? 6.833 -7.922 18.207 1.00 91.69 540 GLU A O 1
ATOM 4308 N N . GLU A 1 541 ? 6.254 -9.482 16.694 1.00 94.31 541 GLU A N 1
ATOM 4309 C CA . GLU A 1 541 ? 6.436 -8.632 15.511 1.00 94.31 541 GLU A CA 1
ATOM 4310 C C . GLU A 1 541 ? 5.499 -7.420 15.543 1.00 94.31 541 GLU A C 1
ATOM 4312 O O . GLU A 1 541 ? 5.918 -6.292 15.289 1.00 94.31 541 GLU A O 1
ATOM 4317 N N . HIS A 1 542 ? 4.232 -7.634 15.902 1.00 95.69 542 HIS A N 1
ATOM 4318 C CA . HIS A 1 542 ? 3.247 -6.563 16.016 1.00 95.69 542 HIS A CA 1
ATOM 4319 C C . HIS A 1 542 ? 3.618 -5.537 17.095 1.00 95.69 542 HIS A C 1
ATOM 4321 O O . HIS A 1 542 ? 3.643 -4.336 16.825 1.00 95.69 542 HIS A O 1
ATOM 4327 N N . LYS A 1 543 ? 3.942 -5.999 18.308 1.00 93.62 543 LYS A N 1
ATOM 4328 C CA . LYS A 1 543 ? 4.386 -5.144 19.417 1.00 93.62 543 LYS A CA 1
ATOM 4329 C C . LYS A 1 543 ? 5.684 -4.431 19.078 1.00 93.62 543 LYS A C 1
ATOM 4331 O O . LYS A 1 543 ? 5.816 -3.255 19.400 1.00 93.62 543 LYS A O 1
ATOM 4336 N N . PHE A 1 544 ? 6.619 -5.114 18.422 1.00 93.38 544 PHE A N 1
ATOM 4337 C CA . PHE A 1 544 ? 7.870 -4.517 17.978 1.00 93.38 544 PHE A CA 1
ATOM 4338 C C . PHE A 1 544 ? 7.602 -3.342 17.035 1.00 93.38 544 PHE A C 1
ATOM 4340 O O . PHE A 1 544 ? 8.066 -2.233 17.282 1.00 93.38 544 PHE A O 1
ATOM 4347 N N . LEU A 1 545 ? 6.772 -3.556 16.014 1.00 95.56 545 LEU A N 1
ATOM 4348 C CA . LEU A 1 545 ? 6.374 -2.526 15.060 1.00 95.56 545 LEU A CA 1
ATOM 4349 C C . LEU A 1 545 ? 5.717 -1.309 15.731 1.00 95.56 545 LEU A C 1
ATOM 4351 O O . LEU A 1 545 ? 6.084 -0.172 15.438 1.00 95.56 545 LEU A O 1
ATOM 4355 N N . VAL A 1 546 ? 4.786 -1.533 16.658 1.00 94.69 546 VAL A N 1
ATOM 4356 C CA . VAL A 1 546 ? 4.102 -0.451 17.385 1.00 94.69 546 VAL A CA 1
ATOM 4357 C C . VAL A 1 546 ? 5.061 0.292 18.318 1.00 94.69 546 VAL A C 1
ATOM 4359 O O . VAL A 1 546 ? 5.148 1.515 18.259 1.00 94.69 546 VAL A O 1
ATOM 4362 N N . ASN A 1 547 ? 5.814 -0.425 19.151 1.00 93.31 547 ASN A N 1
ATOM 4363 C CA . ASN A 1 547 ? 6.595 0.178 20.231 1.00 93.31 547 ASN A CA 1
ATOM 4364 C C . ASN A 1 547 ? 7.919 0.774 19.743 1.00 93.31 547 ASN A C 1
ATOM 4366 O O . ASN A 1 547 ? 8.282 1.875 20.147 1.00 93.31 547 ASN A O 1
ATOM 4370 N N . HIS A 1 548 ? 8.653 0.059 18.886 1.00 93.50 548 HIS A N 1
ATOM 4371 C CA . HIS A 1 548 ? 9.975 0.493 18.437 1.00 93.50 548 HIS A CA 1
ATOM 4372 C C . HIS A 1 548 ? 9.887 1.601 17.382 1.00 93.50 548 HIS A C 1
ATOM 4374 O O . HIS A 1 548 ? 10.637 2.576 17.460 1.00 93.50 548 HIS A O 1
ATOM 4380 N N . TYR A 1 549 ? 8.966 1.476 16.418 1.00 95.56 549 TYR A N 1
ATOM 4381 C CA . TYR A 1 549 ? 8.789 2.460 15.342 1.00 95.56 549 TYR A CA 1
ATOM 4382 C C . TYR A 1 549 ? 7.702 3.505 15.619 1.00 95.56 549 TYR A C 1
ATOM 4384 O O . TYR A 1 549 ? 7.556 4.446 14.841 1.00 95.56 549 TYR A O 1
ATOM 4392 N N . GLY A 1 550 ? 6.952 3.378 16.719 1.00 94.50 550 GLY A N 1
ATOM 4393 C CA . GLY A 1 550 ? 5.896 4.327 17.077 1.00 94.50 550 GLY A CA 1
ATOM 4394 C C . GLY A 1 550 ? 4.717 4.309 16.101 1.00 94.50 550 GLY A C 1
ATOM 4395 O O . GLY A 1 550 ? 4.167 5.366 15.785 1.00 94.50 550 GLY A O 1
ATOM 4396 N N . LEU A 1 551 ? 4.367 3.131 15.572 1.00 96.19 551 LEU A N 1
ATOM 4397 C CA . LEU A 1 551 ? 3.263 2.977 14.624 1.00 96.19 551 LEU A CA 1
ATOM 4398 C C . LEU A 1 551 ? 1.905 3.017 15.330 1.00 96.19 551 LEU A C 1
ATOM 4400 O O . LEU A 1 551 ? 1.711 2.415 16.384 1.00 96.19 551 LEU A O 1
ATOM 4404 N N . ASP A 1 552 ? 0.938 3.684 14.705 1.00 95.31 552 ASP A N 1
ATOM 4405 C CA . ASP A 1 552 ? -0.427 3.825 15.213 1.00 95.31 552 ASP A CA 1
ATOM 4406 C C . ASP A 1 552 ? -1.268 2.562 14.974 1.00 95.31 552 ASP A C 1
ATOM 4408 O O . ASP A 1 552 ? -2.170 2.256 15.757 1.00 95.31 552 ASP A O 1
ATOM 4412 N N . SER A 1 553 ? -0.972 1.821 13.899 1.00 96.00 553 SER A N 1
ATOM 4413 C CA . SER A 1 553 ? -1.656 0.580 13.525 1.00 96.00 553 SER A CA 1
ATOM 4414 C C . SER A 1 553 ? -0.765 -0.331 12.673 1.00 96.00 553 SER A C 1
ATOM 4416 O O . SER A 1 553 ? 0.136 0.133 11.974 1.00 96.00 553 SER A O 1
ATOM 4418 N N . VAL A 1 554 ? -1.048 -1.634 12.676 1.00 97.81 554 VAL A N 1
ATOM 4419 C CA . VAL A 1 554 ? -0.370 -2.628 11.827 1.00 97.81 554 VAL A CA 1
ATOM 4420 C C . VAL A 1 554 ? -1.387 -3.386 10.973 1.00 97.81 554 VAL A C 1
ATOM 4422 O O . VAL A 1 554 ? -2.393 -3.884 11.477 1.00 97.81 554 VAL A O 1
ATOM 4425 N N . GLY A 1 555 ? -1.129 -3.495 9.672 1.00 97.12 555 GLY A N 1
ATOM 4426 C CA . GLY A 1 555 ? -2.001 -4.197 8.733 1.00 97.12 555 GLY A CA 1
ATOM 4427 C C . GLY A 1 555 ? -1.752 -5.704 8.717 1.00 97.12 555 GLY A C 1
ATOM 4428 O O . GLY A 1 555 ? -0.668 -6.158 8.349 1.00 97.12 555 GLY A O 1
ATOM 4429 N N . TRP A 1 556 ? -2.784 -6.481 9.044 1.00 97.19 556 TRP A N 1
ATOM 4430 C CA . TRP A 1 556 ? -2.786 -7.944 8.991 1.00 97.19 556 TRP A CA 1
ATOM 4431 C C . TRP A 1 556 ? -3.661 -8.413 7.830 1.00 97.19 556 TRP A C 1
ATOM 4433 O O . TRP A 1 556 ? -4.883 -8.372 7.910 1.00 97.19 556 TRP A O 1
ATOM 4443 N N . GLY A 1 557 ? -3.036 -8.821 6.723 1.00 94.50 557 GLY A N 1
ATOM 4444 C CA . GLY A 1 557 ? -3.738 -9.277 5.516 1.00 94.50 557 GLY A CA 1
ATOM 4445 C C . GLY A 1 557 ? -3.802 -10.796 5.422 1.00 94.50 557 GLY A C 1
ATOM 4446 O O . GLY A 1 557 ? -4.774 -11.417 5.831 1.00 94.50 557 GLY A O 1
ATOM 4447 N N . THR A 1 558 ? -2.730 -11.389 4.895 1.00 92.88 558 THR A N 1
ATOM 4448 C CA . THR A 1 558 ? -2.624 -12.814 4.544 1.00 92.88 558 THR A CA 1
ATOM 4449 C C . THR A 1 558 ? -3.237 -13.796 5.558 1.00 92.88 558 THR A C 1
ATOM 4451 O O . THR A 1 558 ? -3.973 -14.672 5.108 1.00 92.88 558 THR A O 1
ATOM 4454 N N . PRO A 1 559 ? -3.028 -13.672 6.887 1.00 94.81 559 PRO A N 1
ATOM 4455 C CA . PRO A 1 559 ? -3.621 -14.606 7.850 1.00 94.81 559 PRO A CA 1
ATOM 4456 C C . PRO A 1 559 ? -5.158 -14.621 7.836 1.00 94.81 559 PRO A C 1
ATOM 4458 O O . PRO A 1 559 ? -5.764 -15.672 8.028 1.00 94.81 559 PRO A O 1
ATOM 4461 N N . PHE A 1 560 ? -5.814 -13.497 7.525 1.00 96.69 560 PHE A N 1
ATOM 4462 C CA . PHE A 1 560 ? -7.278 -13.415 7.448 1.00 96.69 560 PHE A CA 1
ATOM 4463 C C . PHE A 1 560 ? -7.882 -14.156 6.247 1.00 96.69 560 PHE A C 1
ATOM 4465 O O . PHE A 1 560 ? -9.092 -14.393 6.232 1.00 96.69 560 PHE A O 1
ATOM 4472 N N . LEU A 1 561 ? -7.073 -14.604 5.279 1.00 95.31 561 LEU A N 1
ATOM 4473 C CA . LEU A 1 561 ? -7.531 -15.562 4.263 1.00 95.31 561 LEU A CA 1
ATOM 4474 C C . LEU A 1 561 ? -7.924 -16.913 4.883 1.00 95.31 561 LEU A C 1
ATOM 4476 O O . LEU A 1 561 ? -8.697 -17.645 4.279 1.00 95.31 561 LEU A O 1
ATOM 4480 N N . MET A 1 562 ? -7.438 -17.225 6.090 1.00 95.56 562 MET A N 1
ATOM 4481 C CA . MET A 1 562 ? -7.783 -18.435 6.847 1.00 95.56 562 MET A CA 1
ATOM 4482 C C . MET A 1 562 ? -9.034 -18.264 7.720 1.00 95.56 562 MET A C 1
ATOM 4484 O O . MET A 1 562 ? -9.361 -19.168 8.488 1.00 95.56 562 MET A O 1
ATOM 4488 N N . VAL A 1 563 ? -9.716 -17.114 7.629 1.00 97.31 563 VAL A N 1
ATOM 4489 C CA . VAL A 1 563 ? -10.854 -16.745 8.482 1.00 97.31 563 VAL A CA 1
ATOM 4490 C C . VAL A 1 563 ? -12.114 -16.556 7.623 1.00 97.31 563 VAL A C 1
ATOM 4492 O O . VAL A 1 563 ? -12.364 -15.455 7.123 1.00 97.31 563 VAL A O 1
ATOM 4495 N N . PRO A 1 564 ? -12.959 -17.593 7.462 1.00 95.06 564 PRO A N 1
ATOM 4496 C CA . PRO A 1 564 ? -14.149 -17.543 6.599 1.00 95.06 564 PRO A CA 1
ATOM 4497 C C . PRO A 1 564 ? -15.193 -16.517 7.059 1.00 95.06 564 PRO A C 1
ATOM 4499 O O . PRO A 1 564 ? -15.971 -15.999 6.263 1.00 95.06 564 PRO A O 1
ATOM 4502 N N . GLN A 1 565 ? -15.190 -16.183 8.354 1.00 95.00 565 GLN A N 1
ATOM 4503 C CA . GLN A 1 565 ? -16.026 -15.127 8.934 1.00 95.00 565 GLN A CA 1
ATOM 4504 C C . GLN A 1 565 ? -15.614 -13.721 8.476 1.00 95.00 565 GLN A C 1
ATOM 4506 O O . GLN A 1 565 ? -16.348 -12.775 8.721 1.00 95.00 565 GLN A O 1
ATOM 4511 N N . VAL A 1 566 ? -14.460 -13.567 7.823 1.00 96.06 566 VAL A N 1
ATOM 4512 C CA . VAL A 1 566 ? -13.895 -12.271 7.421 1.00 96.06 566 VAL A CA 1
ATOM 4513 C C . VAL A 1 566 ? -13.735 -12.188 5.909 1.00 96.06 566 VAL A C 1
ATOM 4515 O O . VAL A 1 566 ? -14.063 -11.152 5.337 1.00 96.06 566 VAL A O 1
ATOM 4518 N N . THR A 1 567 ? -13.271 -13.258 5.259 1.00 94.06 567 THR A N 1
ATOM 4519 C CA . THR A 1 567 ? -12.952 -13.271 3.822 1.00 94.06 567 THR A CA 1
ATOM 4520 C C . THR A 1 567 ? -13.704 -14.355 3.048 1.00 94.06 567 THR A C 1
ATOM 4522 O O . THR A 1 567 ? -14.180 -15.341 3.610 1.00 94.06 567 THR A O 1
ATOM 4525 N N . ASN A 1 568 ? -13.800 -14.178 1.726 1.00 89.50 568 ASN A N 1
ATOM 4526 C CA . ASN A 1 568 ? -14.525 -15.083 0.827 1.00 89.50 568 ASN A CA 1
ATOM 4527 C C . ASN A 1 568 ? -13.596 -15.970 -0.006 1.00 89.50 568 ASN A C 1
ATOM 4529 O O . ASN A 1 568 ? -13.401 -15.748 -1.202 1.00 89.50 568 ASN A O 1
ATOM 4533 N N . VAL A 1 569 ? -12.989 -16.962 0.644 1.00 89.62 569 VAL A N 1
ATOM 4534 C CA . VAL A 1 569 ? -12.079 -17.915 -0.015 1.00 89.62 569 VAL A CA 1
ATOM 4535 C C . VAL A 1 569 ? -12.812 -19.188 -0.467 1.00 89.62 569 VAL A C 1
ATOM 4537 O O . VAL A 1 569 ? -12.536 -19.709 -1.549 1.00 89.62 569 VAL A O 1
ATOM 4540 N N . GLY A 1 570 ? -13.786 -19.654 0.317 1.00 86.75 570 GLY A N 1
ATOM 4541 C CA . GLY A 1 570 ? -14.502 -20.913 0.089 1.00 86.75 570 GLY A CA 1
ATOM 4542 C C . GLY A 1 570 ? -13.745 -22.134 0.625 1.00 86.75 570 GLY A C 1
ATOM 4543 O O . GLY A 1 570 ? -12.517 -22.142 0.690 1.00 86.75 570 GLY A O 1
ATOM 4544 N N . GLU A 1 571 ? -14.483 -23.171 1.023 1.00 89.19 571 GLU A N 1
ATOM 4545 C CA . GLU A 1 571 ? -13.948 -24.322 1.769 1.00 89.19 571 GLU A CA 1
ATOM 4546 C C . GLU A 1 571 ? -12.852 -25.091 1.013 1.00 89.19 571 GLU A C 1
ATOM 4548 O O . GLU A 1 571 ? -11.769 -25.326 1.548 1.00 89.19 571 GLU A O 1
ATOM 4553 N N . GLU A 1 572 ? -13.083 -25.416 -0.260 1.00 88.38 572 GLU A N 1
ATOM 4554 C CA . GLU A 1 572 ? -12.109 -26.133 -1.097 1.00 88.38 572 GLU A CA 1
ATOM 4555 C C . GLU A 1 572 ? -10.786 -25.367 -1.248 1.00 88.38 572 GLU A C 1
ATOM 4557 O O . GLU A 1 572 ? -9.695 -25.937 -1.213 1.00 88.38 572 GLU A O 1
ATOM 4562 N N . ASN A 1 573 ? -10.855 -24.041 -1.353 1.00 90.44 573 ASN A N 1
ATOM 4563 C CA . ASN A 1 573 ? -9.669 -23.200 -1.477 1.00 90.44 573 ASN A CA 1
ATOM 4564 C C . ASN A 1 573 ? -8.952 -22.999 -0.134 1.00 90.44 573 ASN A C 1
ATOM 4566 O O . ASN A 1 573 ? -7.728 -22.864 -0.116 1.00 90.44 573 ASN A O 1
ATOM 4570 N N . LEU A 1 574 ? -9.678 -23.033 0.989 1.00 93.81 574 LEU A N 1
ATOM 4571 C CA . LEU A 1 574 ? -9.077 -23.060 2.325 1.00 93.81 574 LEU A CA 1
ATOM 4572 C C . LEU A 1 574 ? -8.259 -24.338 2.530 1.00 93.81 574 LEU A C 1
ATOM 4574 O O . LEU A 1 574 ? -7.131 -24.256 3.009 1.00 93.81 574 LEU A O 1
ATOM 4578 N N . LYS A 1 575 ? -8.762 -25.501 2.086 1.00 94.06 575 LYS A N 1
ATOM 4579 C CA . LYS A 1 575 ? -7.996 -26.763 2.099 1.00 94.06 575 LYS A CA 1
ATOM 4580 C C . LYS A 1 575 ? -6.685 -26.621 1.320 1.00 94.06 575 LYS A C 1
ATOM 4582 O O . LYS A 1 575 ? -5.627 -27.004 1.819 1.00 94.06 575 LYS A O 1
ATOM 4587 N N . LYS A 1 576 ? -6.731 -25.982 0.142 1.00 94.38 576 LYS A N 1
ATOM 4588 C CA . LYS A 1 576 ? -5.532 -25.687 -0.661 1.00 94.38 576 LYS A CA 1
ATOM 4589 C C . LYS A 1 576 ? -4.538 -24.789 0.086 1.00 94.38 576 LYS A C 1
ATOM 4591 O O . LYS A 1 576 ? -3.352 -25.112 0.100 1.00 94.38 576 LYS A O 1
ATOM 4596 N N . LEU A 1 577 ? -4.997 -23.722 0.748 1.00 94.62 577 LEU A N 1
ATOM 4597 C CA . LEU A 1 577 ? -4.136 -22.842 1.555 1.00 94.62 577 LEU A CA 1
ATOM 4598 C C . LEU A 1 577 ? -3.481 -23.579 2.732 1.00 94.62 577 LEU A C 1
ATOM 4600 O O . LEU A 1 577 ? -2.276 -23.448 2.933 1.00 94.62 577 LEU A O 1
ATOM 4604 N N . ILE A 1 578 ? -4.241 -24.407 3.456 1.00 95.12 578 ILE A N 1
ATOM 4605 C CA . ILE A 1 578 ? -3.711 -25.241 4.546 1.00 95.12 578 ILE A CA 1
ATOM 4606 C C . ILE A 1 578 ? -2.622 -26.176 4.010 1.00 95.12 578 ILE A C 1
ATOM 4608 O O . ILE A 1 578 ? -1.538 -26.264 4.581 1.00 95.12 578 ILE A O 1
ATOM 4612 N N . SER A 1 579 ? -2.862 -26.835 2.877 1.00 94.75 579 SER A N 1
ATOM 4613 C CA . SER A 1 579 ? -1.899 -27.774 2.286 1.00 94.75 579 SER A CA 1
ATOM 4614 C C . SER A 1 579 ? -0.672 -27.115 1.637 1.00 94.75 579 SER A C 1
ATOM 4616 O O . SER A 1 579 ? 0.292 -27.813 1.332 1.00 94.75 579 SER A O 1
ATOM 4618 N N . ALA A 1 580 ? -0.688 -25.792 1.432 1.00 95.12 580 ALA A N 1
ATOM 4619 C CA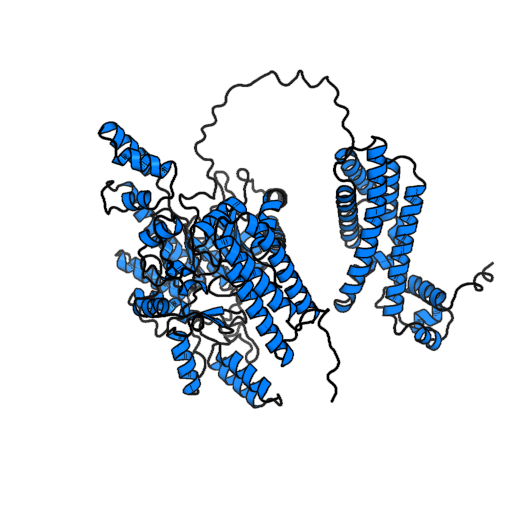 . ALA A 1 580 ? 0.330 -25.090 0.656 1.00 95.12 580 ALA A CA 1
ATOM 4620 C C . ALA A 1 580 ? 1.726 -25.181 1.288 1.00 95.12 580 ALA A C 1
ATOM 4622 O O . ALA A 1 580 ? 1.903 -24.963 2.492 1.00 95.12 580 ALA A O 1
ATOM 4623 N N . LYS A 1 581 ? 2.731 -25.445 0.458 1.00 93.81 581 LYS A N 1
ATOM 4624 C CA . LYS A 1 581 ? 4.151 -25.421 0.823 1.00 93.81 581 LYS A CA 1
ATOM 4625 C C . LYS A 1 581 ? 4.815 -24.128 0.348 1.00 93.81 581 LYS A C 1
ATOM 4627 O O . LYS A 1 581 ? 4.214 -23.343 -0.386 1.00 93.81 581 LYS A O 1
ATOM 4632 N N . GLN A 1 582 ? 6.061 -23.890 0.764 1.00 90.88 582 GLN A N 1
ATOM 4633 C CA . GLN A 1 582 ? 6.803 -22.676 0.387 1.00 90.88 582 GLN A CA 1
ATOM 4634 C C . GLN A 1 582 ? 6.909 -22.536 -1.143 1.00 90.88 582 GLN A C 1
ATOM 4636 O O . GLN A 1 582 ? 6.732 -21.447 -1.676 1.00 90.88 582 GLN A O 1
ATOM 4641 N N . GLU A 1 583 ? 7.114 -23.640 -1.862 1.00 93.38 583 GLU A N 1
ATOM 4642 C CA . GLU A 1 583 ? 7.216 -23.687 -3.324 1.00 93.38 583 GLU A CA 1
ATOM 4643 C C . GLU A 1 583 ? 5.890 -23.427 -4.070 1.00 93.38 583 GLU A C 1
ATOM 4645 O O . GLU A 1 583 ? 5.900 -23.093 -5.267 1.00 93.38 583 GLU A O 1
ATOM 4650 N N . ASP A 1 584 ? 4.750 -23.550 -3.381 1.00 95.56 584 ASP A N 1
ATOM 4651 C CA . ASP A 1 584 ? 3.424 -23.298 -3.950 1.00 95.56 584 ASP A CA 1
ATOM 4652 C C . ASP A 1 584 ? 3.080 -21.808 -3.982 1.00 95.56 584 ASP A C 1
ATOM 4654 O O . ASP A 1 584 ? 2.298 -21.378 -4.836 1.00 95.56 584 ASP A O 1
ATOM 4658 N N . VAL A 1 585 ? 3.663 -21.010 -3.084 1.00 95.50 585 VAL A N 1
ATOM 4659 C CA . VAL A 1 585 ? 3.438 -19.564 -3.002 1.00 95.50 585 VAL A CA 1
ATOM 4660 C C . VAL A 1 585 ? 4.555 -18.859 -3.751 1.00 95.50 585 VAL A C 1
ATOM 4662 O O . VAL A 1 585 ? 5.692 -18.801 -3.297 1.00 95.50 585 VAL A O 1
ATOM 4665 N N . VAL A 1 586 ? 4.236 -18.336 -4.933 1.00 94.25 586 VAL A N 1
ATOM 4666 C CA . VAL A 1 586 ? 5.249 -17.842 -5.871 1.00 94.25 586 VAL A CA 1
ATOM 4667 C C . VAL A 1 586 ? 5.034 -16.388 -6.238 1.00 94.25 586 VAL A C 1
ATOM 4669 O O . VAL A 1 586 ? 3.926 -15.973 -6.590 1.00 94.25 586 VAL A O 1
ATOM 4672 N N . LEU A 1 587 ? 6.129 -15.632 -6.235 1.00 94.38 587 LEU A N 1
ATOM 4673 C CA . LEU A 1 587 ? 6.186 -14.334 -6.881 1.00 94.38 587 LEU A CA 1
ATOM 4674 C C . LEU A 1 587 ? 6.344 -14.561 -8.385 1.00 94.38 587 LEU A C 1
ATOM 4676 O O . LEU A 1 587 ? 7.315 -15.164 -8.833 1.00 94.38 587 LEU A O 1
ATOM 4680 N N . SER A 1 588 ? 5.359 -14.131 -9.167 1.00 92.00 588 SER A N 1
ATOM 4681 C CA . SER A 1 588 ? 5.267 -14.488 -10.584 1.00 92.00 588 SER A CA 1
ATOM 4682 C C . SER A 1 588 ? 4.998 -13.290 -11.482 1.00 92.00 588 SER A C 1
ATOM 4684 O O . SER A 1 588 ? 4.442 -12.283 -11.052 1.00 92.00 588 SER A O 1
ATOM 4686 N N . ASP A 1 589 ? 5.282 -13.443 -12.773 1.00 91.56 589 ASP A N 1
ATOM 4687 C CA . ASP A 1 589 ? 4.962 -12.447 -13.798 1.00 91.56 589 ASP A CA 1
ATOM 4688 C C . ASP A 1 589 ? 3.477 -12.493 -14.231 1.00 91.56 589 ASP A C 1
ATOM 4690 O O . ASP A 1 589 ? 3.118 -11.953 -15.274 1.00 91.56 589 ASP A O 1
ATOM 4694 N N . ALA A 1 590 ? 2.580 -13.101 -13.440 1.00 93.06 590 ALA A N 1
ATOM 4695 C CA . ALA A 1 590 ? 1.195 -13.387 -13.833 1.00 93.06 590 ALA A CA 1
ATOM 4696 C C . ALA A 1 590 ? 0.308 -12.150 -14.067 1.00 93.06 590 ALA A C 1
ATOM 4698 O O . ALA A 1 590 ? -0.725 -12.243 -14.736 1.00 93.06 590 ALA A O 1
ATOM 4699 N N . SER A 1 591 ? 0.689 -10.986 -13.537 1.00 93.50 591 SER A N 1
ATOM 4700 C CA . SER A 1 591 ? -0.083 -9.755 -13.700 1.00 93.50 591 SER A CA 1
ATOM 4701 C C . SER A 1 591 ? -0.047 -9.238 -15.144 1.00 93.50 591 SER A C 1
ATOM 4703 O O . SER A 1 591 ? 1.039 -9.015 -15.698 1.00 93.50 591 SER A O 1
ATOM 4705 N N . PRO A 1 592 ? -1.208 -8.907 -15.739 1.00 92.06 592 PRO A N 1
ATOM 4706 C CA . PRO A 1 592 ? -1.261 -8.212 -17.024 1.00 92.06 592 PRO A CA 1
ATOM 4707 C C . PRO A 1 592 ? -0.615 -6.818 -17.008 1.00 92.06 592 PRO A C 1
ATOM 4709 O O . PRO A 1 592 ? -0.241 -6.317 -18.064 1.00 92.06 592 PRO A O 1
ATOM 4712 N N . LEU A 1 593 ? -0.455 -6.203 -15.829 1.00 88.81 593 LEU A N 1
ATOM 4713 C CA . LEU A 1 593 ? 0.118 -4.860 -15.669 1.00 88.81 593 LEU A CA 1
ATOM 4714 C C . LEU A 1 593 ? 1.654 -4.826 -15.747 1.00 88.81 593 LEU A C 1
ATOM 4716 O O . LEU A 1 593 ? 2.235 -3.752 -15.627 1.00 88.81 593 LEU A O 1
ATOM 4720 N N . GLY A 1 594 ? 2.319 -5.977 -15.906 1.00 87.12 594 GLY A N 1
ATOM 4721 C CA . GLY A 1 594 ? 3.787 -6.044 -15.918 1.00 87.12 594 GLY A CA 1
ATOM 4722 C C . GLY A 1 594 ? 4.425 -5.773 -14.552 1.00 87.12 594 GLY A C 1
ATOM 4723 O O . GLY A 1 594 ? 5.566 -5.335 -14.483 1.00 87.12 594 GLY A O 1
ATOM 4724 N N . VAL A 1 595 ? 3.676 -6.002 -13.472 1.00 88.81 595 VAL A N 1
ATOM 4725 C CA . VAL A 1 595 ? 4.149 -5.901 -12.084 1.00 88.81 595 VAL A CA 1
ATOM 4726 C C . VAL A 1 595 ? 4.149 -7.307 -11.481 1.00 88.81 595 VAL A C 1
ATOM 4728 O O . VAL A 1 595 ? 3.134 -7.992 -11.643 1.00 88.81 595 VAL A O 1
ATOM 4731 N N . PRO A 1 596 ? 5.215 -7.745 -10.788 1.00 91.75 596 PRO A N 1
ATOM 4732 C CA . PRO A 1 596 ? 5.232 -9.036 -10.107 1.00 91.75 596 PRO A CA 1
ATOM 4733 C C . PRO A 1 596 ? 4.015 -9.232 -9.195 1.00 91.75 596 PRO A C 1
ATOM 4735 O O . PRO A 1 596 ? 3.502 -8.284 -8.599 1.00 91.75 596 PRO A O 1
ATOM 4738 N N . PHE A 1 597 ? 3.525 -10.465 -9.111 1.00 93.44 597 PHE A N 1
ATOM 4739 C CA . PHE A 1 597 ? 2.300 -10.803 -8.397 1.00 93.44 597 PHE A CA 1
ATOM 4740 C C . PHE A 1 597 ? 2.435 -12.135 -7.667 1.00 93.44 597 PHE A C 1
ATOM 4742 O O . PHE A 1 597 ? 2.745 -13.163 -8.285 1.00 93.44 597 PHE A O 1
ATOM 4749 N N . TRP A 1 598 ? 2.175 -12.109 -6.363 1.00 95.06 598 TRP A N 1
ATOM 4750 C CA . TRP A 1 598 ? 2.082 -13.302 -5.537 1.00 95.06 598 TRP A CA 1
ATOM 4751 C C . TRP A 1 598 ? 0.839 -14.106 -5.878 1.00 95.06 598 TRP A C 1
ATOM 4753 O O . TRP A 1 598 ? -0.281 -13.591 -5.854 1.00 95.06 598 TRP A O 1
ATOM 4763 N N . LYS A 1 599 ? 1.037 -15.393 -6.150 1.00 94.12 599 LYS A N 1
ATOM 4764 C CA . LYS A 1 599 ? -0.057 -16.331 -6.383 1.00 94.12 599 LYS A CA 1
ATOM 4765 C C . LYS A 1 599 ? 0.191 -17.665 -5.702 1.00 94.12 599 LYS A C 1
ATOM 4767 O O . LYS A 1 599 ? 1.335 -18.101 -5.568 1.00 94.12 599 LYS A O 1
ATOM 4772 N N . LEU A 1 600 ? -0.902 -18.350 -5.387 1.00 95.12 600 LEU A N 1
ATOM 4773 C CA . LEU A 1 600 ? -0.876 -19.775 -5.089 1.00 95.12 600 LEU A CA 1
ATOM 4774 C C . LEU A 1 600 ? -0.902 -20.585 -6.396 1.00 95.12 600 LEU A C 1
ATOM 4776 O O . LEU A 1 600 ? -1.870 -20.525 -7.161 1.00 95.12 600 LEU A O 1
ATOM 4780 N N . ARG A 1 601 ? 0.147 -21.369 -6.650 1.00 94.19 601 ARG A N 1
ATOM 4781 C CA . ARG A 1 601 ? 0.302 -22.214 -7.849 1.00 94.19 601 ARG A CA 1
ATOM 4782 C C . ARG A 1 601 ? -0.771 -23.303 -7.962 1.00 94.19 601 ARG A C 1
ATOM 4784 O O . ARG A 1 601 ? -1.135 -23.696 -9.069 1.00 94.19 601 ARG A O 1
ATOM 4791 N N . THR A 1 602 ? -1.285 -23.774 -6.831 1.00 94.62 602 THR A N 1
ATOM 4792 C CA . THR A 1 602 ? -2.348 -24.789 -6.744 1.00 94.62 602 THR A CA 1
ATOM 4793 C C . THR A 1 602 ? -3.756 -24.191 -6.821 1.00 94.62 602 THR A C 1
ATOM 4795 O O . THR A 1 602 ? -4.742 -24.913 -6.721 1.00 94.62 602 THR A O 1
ATOM 4798 N N . SER A 1 603 ? -3.900 -22.873 -7.009 1.00 93.56 603 SER A N 1
ATOM 4799 C CA . SER A 1 603 ? -5.221 -22.257 -7.196 1.00 93.56 603 SER A CA 1
ATOM 4800 C C . SER A 1 603 ? -5.908 -22.746 -8.479 1.00 93.56 603 SER A C 1
ATOM 4802 O O . SER A 1 603 ? -5.247 -23.031 -9.482 1.00 93.56 603 SER A O 1
ATOM 4804 N N . ALA A 1 604 ? -7.245 -22.800 -8.463 1.00 91.50 604 ALA A N 1
ATOM 4805 C CA . ALA A 1 604 ? -8.046 -23.253 -9.606 1.00 91.50 604 ALA A CA 1
ATOM 4806 C C . ALA A 1 604 ? -7.760 -22.433 -10.880 1.00 91.50 604 ALA A C 1
ATOM 4808 O O . ALA A 1 604 ? -7.668 -22.982 -11.979 1.00 91.50 604 ALA A O 1
ATOM 4809 N N . SER A 1 605 ? -7.551 -21.119 -10.731 1.00 92.44 605 SER A N 1
ATOM 4810 C CA . SER A 1 605 ? -7.150 -20.236 -11.832 1.00 92.44 605 SER A CA 1
ATOM 4811 C C . SER A 1 605 ? -5.839 -20.680 -12.496 1.00 92.44 605 SER A C 1
ATOM 4813 O O . SER A 1 605 ? -5.762 -20.773 -13.725 1.00 92.44 605 SER A O 1
ATOM 4815 N N . ASP A 1 606 ? -4.802 -21.010 -11.715 1.00 93.38 606 ASP A N 1
ATOM 4816 C CA . ASP A 1 606 ? -3.507 -21.396 -12.283 1.00 93.38 606 ASP A CA 1
ATOM 4817 C C . ASP A 1 606 ? -3.519 -22.808 -12.890 1.00 93.38 606 ASP A C 1
ATOM 4819 O O . ASP A 1 606 ? -2.882 -23.044 -13.920 1.00 93.38 606 ASP A O 1
ATOM 4823 N N . GLU A 1 607 ? -4.275 -23.737 -12.300 1.00 93.56 607 GLU A N 1
ATOM 4824 C CA . GLU A 1 607 ? -4.509 -25.078 -12.855 1.00 93.56 607 GLU A CA 1
ATOM 4825 C C . GLU A 1 607 ? -5.160 -24.998 -14.241 1.00 93.56 607 GLU A C 1
ATOM 4827 O O . GLU A 1 607 ? -4.675 -25.607 -15.202 1.00 93.56 607 GLU A O 1
ATOM 4832 N N . ILE A 1 608 ? -6.208 -24.183 -14.375 1.00 92.69 608 ILE A N 1
ATOM 4833 C CA . ILE A 1 608 ? -6.927 -24.002 -15.640 1.00 92.69 608 ILE A CA 1
ATOM 4834 C C . ILE A 1 608 ? -6.094 -23.234 -16.657 1.00 92.69 608 ILE A C 1
ATOM 4836 O O . ILE A 1 608 ? -6.092 -23.605 -17.830 1.00 92.69 608 ILE A O 1
ATOM 4840 N N . ARG A 1 609 ? -5.312 -22.234 -16.236 1.00 94.88 609 ARG A N 1
ATOM 4841 C CA . ARG A 1 609 ? -4.330 -21.582 -17.115 1.00 94.88 609 ARG A CA 1
ATOM 4842 C C . ARG A 1 609 ? -3.370 -22.610 -17.715 1.00 94.88 609 ARG A C 1
ATOM 4844 O O . ARG A 1 609 ? -3.199 -22.647 -18.931 1.00 94.88 609 ARG A O 1
ATOM 4851 N N . ARG A 1 610 ? -2.772 -23.471 -16.883 1.00 94.94 610 ARG A N 1
ATOM 4852 C CA . ARG A 1 610 ? -1.852 -24.526 -17.342 1.00 94.94 610 ARG A CA 1
ATOM 4853 C C . ARG A 1 610 ? -2.544 -25.543 -18.249 1.00 94.94 610 ARG A C 1
ATOM 4855 O O . ARG A 1 610 ? -1.937 -25.971 -19.226 1.00 94.94 610 ARG A O 1
ATOM 4862 N N . LYS A 1 611 ? -3.801 -25.900 -17.969 1.00 95.75 611 LYS A N 1
ATOM 4863 C CA . LYS A 1 611 ? -4.611 -26.756 -18.849 1.00 95.75 611 LYS A CA 1
ATOM 4864 C C . LYS A 1 611 ? -4.807 -26.118 -20.227 1.00 95.75 611 LYS A C 1
ATOM 4866 O O . LYS A 1 611 ? -4.443 -26.725 -21.221 1.00 95.75 611 LYS A O 1
ATOM 4871 N N . ARG A 1 612 ? -5.252 -24.861 -20.288 1.00 95.19 612 ARG A N 1
ATOM 4872 C CA . ARG A 1 612 ? -5.452 -24.128 -21.552 1.00 95.19 612 ARG A CA 1
ATOM 4873 C C . ARG A 1 612 ? -4.183 -24.002 -22.390 1.00 95.19 612 ARG A C 1
ATOM 4875 O O . ARG A 1 612 ? -4.262 -24.026 -23.612 1.00 95.19 612 ARG A O 1
ATOM 4882 N N . ILE A 1 613 ? -3.026 -23.865 -21.741 1.00 96.06 613 ILE A N 1
ATOM 4883 C CA . ILE A 1 613 ? -1.724 -23.878 -22.420 1.00 96.06 613 ILE A CA 1
ATOM 4884 C C . ILE A 1 613 ? -1.475 -25.241 -23.077 1.00 96.06 613 ILE A C 1
ATOM 4886 O O . ILE A 1 613 ? -1.109 -25.275 -24.248 1.00 96.06 613 ILE A O 1
ATOM 4890 N N . ARG A 1 614 ? -1.705 -26.350 -22.357 1.00 96.75 614 ARG A N 1
ATOM 4891 C CA . ARG A 1 614 ? -1.567 -27.711 -22.910 1.00 96.75 614 ARG A CA 1
ATOM 4892 C C . ARG A 1 614 ? -2.547 -27.980 -24.051 1.00 96.75 614 ARG A C 1
ATOM 4894 O O . ARG A 1 614 ? -2.163 -28.596 -25.033 1.00 96.75 614 ARG A O 1
ATOM 4901 N N . ASP A 1 615 ? -3.764 -27.457 -23.941 1.00 96.38 615 ASP A N 1
ATOM 4902 C CA . ASP A 1 615 ? -4.823 -27.609 -24.945 1.00 96.38 615 ASP A CA 1
ATOM 4903 C C . ASP A 1 615 ? -4.631 -26.674 -26.166 1.00 96.38 615 ASP A C 1
ATOM 4905 O O . ASP A 1 615 ? -5.481 -26.622 -27.051 1.00 96.38 615 ASP A O 1
ATOM 4909 N N . GLY A 1 616 ? -3.547 -25.885 -26.222 1.00 95.00 616 GLY A N 1
ATOM 4910 C CA . GLY A 1 616 ? -3.245 -24.992 -27.349 1.00 95.00 616 GLY A CA 1
ATOM 4911 C C . GLY A 1 616 ? -4.109 -23.723 -27.432 1.00 95.00 616 GLY A C 1
ATOM 4912 O O . GLY A 1 616 ? -4.076 -23.019 -28.441 1.00 95.00 616 GLY A O 1
ATOM 4913 N N . VAL A 1 617 ? -4.859 -23.388 -26.376 1.00 95.38 617 VAL A N 1
ATOM 4914 C CA . VAL A 1 617 ? -5.799 -22.247 -26.320 1.00 95.38 617 VAL A CA 1
ATOM 4915 C C . VAL A 1 617 ? -5.499 -21.274 -25.163 1.00 95.38 617 VAL A C 1
ATOM 4917 O O . VAL A 1 617 ? -6.364 -21.011 -24.312 1.00 95.38 617 VAL A O 1
ATOM 4920 N N . PRO A 1 618 ? -4.275 -20.709 -25.098 1.00 96.31 618 PRO A N 1
ATOM 4921 C CA . PRO A 1 618 ? -3.831 -19.905 -23.965 1.00 96.31 618 PRO A CA 1
ATOM 4922 C C . PRO A 1 618 ? -4.582 -18.559 -23.844 1.00 96.31 618 PRO A C 1
ATOM 4924 O O . PRO A 1 618 ? -5.238 -18.077 -24.774 1.00 96.31 618 PRO A O 1
ATOM 4927 N N . GLY A 1 619 ? -4.502 -17.949 -22.658 1.00 94.25 619 GLY A N 1
ATOM 4928 C CA . GLY A 1 619 ? -5.200 -16.706 -22.300 1.00 94.25 619 GLY A CA 1
ATOM 4929 C C . GLY A 1 619 ? -6.709 -16.866 -22.059 1.00 94.25 619 GLY A C 1
ATOM 4930 O O . GLY A 1 619 ? -7.257 -17.957 -22.191 1.00 94.25 619 GLY A O 1
ATOM 4931 N N . SER A 1 620 ? -7.386 -15.764 -21.721 1.00 92.25 620 SER A N 1
ATOM 4932 C CA . SER A 1 620 ? -8.828 -15.721 -21.408 1.00 92.25 620 SER A CA 1
ATOM 4933 C C . SER A 1 620 ? -9.623 -14.772 -22.334 1.00 92.25 620 SER A C 1
ATOM 4935 O O . SER A 1 620 ? -9.039 -13.856 -22.915 1.00 92.25 620 SER A O 1
ATOM 4937 N N . PRO A 1 621 ? -10.964 -14.892 -22.444 1.00 88.56 621 PRO A N 1
ATOM 4938 C CA . PRO A 1 621 ? -11.792 -14.020 -23.301 1.00 88.56 621 PRO A CA 1
ATOM 4939 C C . PRO A 1 621 ? -11.810 -12.519 -22.929 1.00 88.56 621 PRO A C 1
ATOM 4941 O O . PRO A 1 621 ? -12.112 -11.684 -23.773 1.00 88.56 621 PRO A O 1
ATOM 4944 N N . CYS A 1 622 ? -11.448 -12.161 -21.690 1.00 90.69 622 CYS A N 1
ATOM 4945 C CA . CYS A 1 622 ? -11.344 -10.781 -21.179 1.00 90.69 622 CYS A CA 1
ATOM 4946 C C . CYS A 1 622 ? -12.615 -9.904 -21.352 1.00 90.69 622 CYS A C 1
ATOM 4948 O O . CYS A 1 622 ? -12.544 -8.823 -21.942 1.00 90.69 622 CYS A O 1
ATOM 4950 N N . PRO A 1 623 ? -13.775 -10.307 -20.797 1.00 86.44 623 PRO A N 1
ATOM 4951 C CA . PRO A 1 623 ? -15.016 -9.534 -20.924 1.00 86.44 623 PRO A CA 1
ATOM 4952 C C . PRO A 1 623 ? -14.963 -8.187 -20.182 1.00 86.44 623 PRO A C 1
ATOM 4954 O O . PRO A 1 623 ? -15.427 -7.181 -20.705 1.00 86.44 623 PRO A O 1
ATOM 4957 N N . LYS A 1 624 ? -14.344 -8.143 -18.991 1.00 87.38 624 LYS A N 1
ATOM 4958 C CA . LYS A 1 624 ? -14.303 -6.943 -18.132 1.00 87.38 624 LYS A CA 1
ATOM 4959 C C . LYS A 1 624 ? -13.364 -5.841 -18.631 1.00 87.38 624 LYS A C 1
ATOM 4961 O O . LYS A 1 624 ? -13.562 -4.678 -18.320 1.00 87.38 624 LYS A O 1
ATOM 4966 N N . ARG A 1 625 ? -12.290 -6.199 -19.343 1.00 87.69 625 ARG A N 1
ATOM 4967 C CA . ARG A 1 625 ? -11.269 -5.278 -19.887 1.00 87.69 625 ARG A CA 1
ATOM 4968 C C . ARG A 1 625 ? -10.563 -4.328 -18.898 1.00 87.69 625 ARG A C 1
ATOM 4970 O O . ARG A 1 625 ? -9.712 -3.578 -19.356 1.00 87.69 625 ARG A O 1
ATOM 4977 N N . TYR A 1 626 ? -10.789 -4.410 -17.581 1.00 88.12 626 TYR A N 1
ATOM 4978 C CA . TYR A 1 626 ? -10.217 -3.474 -16.588 1.00 88.12 626 TYR A CA 1
ATOM 4979 C C . TYR A 1 626 ? -8.680 -3.387 -16.547 1.00 88.12 626 TYR A C 1
ATOM 4981 O O . TYR A 1 626 ? -8.137 -2.407 -16.054 1.00 88.12 626 TYR A O 1
ATOM 4989 N N . LEU A 1 627 ? -7.970 -4.413 -17.030 1.00 90.00 627 LEU A N 1
ATOM 4990 C CA . LEU A 1 627 ? -6.502 -4.461 -17.077 1.00 90.00 627 LEU A CA 1
ATOM 4991 C C . LEU A 1 627 ? -5.975 -4.442 -18.523 1.00 90.00 627 LEU A C 1
ATOM 4993 O O . LEU A 1 627 ? -4.947 -5.051 -18.823 1.00 90.00 627 LEU A O 1
ATOM 4997 N N . SER A 1 628 ? -6.690 -3.787 -19.441 1.00 89.81 628 SER A N 1
ATOM 4998 C CA . SER A 1 628 ? -6.289 -3.671 -20.850 1.00 89.81 628 SER A CA 1
ATOM 4999 C C . SER A 1 628 ? -5.430 -2.430 -21.050 1.00 89.81 628 SER A C 1
ATOM 5001 O O . SER A 1 628 ? -5.943 -1.326 -21.158 1.00 89.81 628 SER A O 1
ATOM 5003 N N . SER A 1 629 ? -4.110 -2.596 -21.081 1.00 87.38 629 SER A N 1
ATOM 5004 C CA . SER A 1 629 ? -3.164 -1.471 -21.146 1.00 87.38 629 SER A CA 1
ATOM 5005 C C . SER A 1 629 ? -2.201 -1.516 -22.332 1.00 87.38 629 SER A C 1
ATOM 5007 O O . SER A 1 629 ? -1.417 -0.586 -22.495 1.00 87.38 629 SER A O 1
ATOM 5009 N N . ASP A 1 630 ? -2.219 -2.580 -23.138 1.00 90.56 630 ASP A N 1
ATOM 5010 C CA . ASP A 1 630 ? -1.208 -2.812 -24.170 1.00 90.56 630 ASP A CA 1
ATOM 5011 C C . ASP A 1 630 ? -1.739 -2.505 -25.578 1.00 90.56 630 ASP A C 1
ATOM 5013 O O . ASP A 1 630 ? -2.809 -2.978 -25.953 1.00 90.56 630 ASP A O 1
ATOM 5017 N N . PHE A 1 631 ? -0.995 -1.720 -26.358 1.00 91.50 631 PHE A N 1
ATOM 5018 C CA . PHE A 1 631 ? -1.382 -1.259 -27.700 1.00 91.50 631 PHE A CA 1
ATOM 5019 C C . PHE A 1 631 ? -0.617 -1.965 -28.830 1.00 91.50 631 PHE A C 1
ATOM 5021 O O . PHE A 1 631 ? -0.781 -1.605 -29.992 1.00 91.50 631 PHE A O 1
ATOM 5028 N N . GLU A 1 632 ? 0.218 -2.965 -28.526 1.00 94.62 632 GLU A N 1
ATOM 5029 C CA . GLU A 1 632 ? 1.164 -3.548 -29.487 1.00 94.62 632 GLU A CA 1
ATOM 5030 C C . GLU A 1 632 ? 0.489 -4.048 -30.777 1.00 94.62 632 GLU A C 1
ATOM 5032 O O . GLU A 1 632 ? 1.037 -3.893 -31.865 1.00 94.62 632 GLU A O 1
ATOM 5037 N N . PHE A 1 633 ? -0.721 -4.607 -30.670 1.00 93.81 633 PHE A N 1
ATOM 5038 C CA . PHE A 1 633 ? -1.428 -5.228 -31.798 1.00 93.81 633 PHE A CA 1
ATOM 5039 C C . PHE A 1 633 ? -2.776 -4.576 -32.142 1.00 93.81 633 PHE A C 1
ATOM 5041 O O . PHE A 1 633 ? -3.588 -5.168 -32.858 1.00 93.81 633 PHE A O 1
ATOM 5048 N N . SER A 1 634 ? -3.093 -3.410 -31.572 1.00 89.31 634 SER A N 1
ATOM 5049 C CA . SER A 1 634 ? -4.413 -2.789 -31.726 1.00 89.31 634 SER A CA 1
ATOM 5050 C C . SER A 1 634 ? -4.395 -1.303 -31.366 1.00 89.31 634 SER A C 1
ATOM 5052 O O . SER A 1 634 ? -3.693 -0.889 -30.450 1.00 89.31 634 SER A O 1
ATOM 5054 N N . ARG A 1 635 ? -5.229 -0.500 -32.046 1.00 86.31 635 ARG A N 1
ATOM 5055 C CA . ARG A 1 635 ? -5.431 0.927 -31.715 1.00 86.31 635 ARG A CA 1
ATOM 5056 C C . ARG A 1 635 ? -6.133 1.130 -30.371 1.00 86.31 635 ARG A C 1
ATOM 5058 O O . ARG A 1 635 ? -5.929 2.147 -29.722 1.00 86.31 635 ARG A O 1
ATOM 5065 N N . THR A 1 636 ? -6.962 0.172 -29.966 1.00 85.81 636 THR A N 1
ATOM 5066 C CA . THR A 1 636 ? -7.532 0.089 -28.616 1.00 85.81 636 THR A CA 1
ATOM 5067 C C . THR A 1 636 ? -6.722 -0.890 -27.777 1.00 85.81 636 THR A C 1
ATOM 5069 O O . THR A 1 636 ? -6.276 -1.910 -28.318 1.00 85.81 636 THR A O 1
ATOM 5072 N N . PRO A 1 637 ? -6.536 -0.625 -26.474 1.00 89.56 637 PRO A N 1
ATOM 5073 C CA . PRO A 1 637 ? -5.666 -1.453 -25.666 1.00 89.56 637 PRO A CA 1
ATOM 5074 C C . PRO A 1 637 ? -6.266 -2.847 -25.455 1.00 89.56 637 PRO A C 1
ATOM 5076 O O . PRO A 1 637 ? -7.471 -3.015 -25.260 1.00 89.56 637 PRO A O 1
ATOM 5079 N N . ILE A 1 638 ? -5.403 -3.857 -25.461 1.00 92.75 638 ILE A N 1
ATOM 5080 C CA . ILE A 1 638 ? -5.728 -5.257 -25.203 1.00 92.75 638 ILE A CA 1
ATOM 5081 C C . ILE A 1 638 ? -5.032 -5.732 -23.926 1.00 92.75 638 ILE A C 1
ATOM 5083 O O . ILE A 1 638 ? -3.941 -5.294 -23.563 1.00 92.75 638 ILE A O 1
ATOM 5087 N N . CYS A 1 639 ? -5.688 -6.629 -23.196 1.00 94.38 639 CYS A N 1
ATOM 5088 C CA . CYS A 1 639 ? -5.121 -7.207 -21.984 1.00 94.38 639 CYS A CA 1
ATOM 5089 C C . CYS A 1 639 ? -4.092 -8.288 -22.336 1.00 94.38 639 CYS A C 1
ATOM 5091 O O . CYS A 1 639 ? -4.395 -9.189 -23.122 1.00 94.38 639 CYS A O 1
ATOM 5093 N N . LYS A 1 640 ? -2.919 -8.273 -21.689 1.00 95.75 640 LYS A N 1
ATOM 5094 C CA . LYS A 1 640 ? -1.865 -9.285 -21.898 1.00 95.75 640 LYS A CA 1
ATOM 5095 C C . LYS A 1 640 ? -2.272 -10.710 -21.501 1.00 95.75 640 LYS A C 1
ATOM 5097 O O . LYS A 1 640 ? -1.720 -11.677 -22.012 1.00 95.75 640 LYS A O 1
ATOM 5102 N N . ALA A 1 641 ? -3.263 -10.854 -20.619 1.00 96.12 641 ALA A N 1
ATOM 5103 C CA . ALA A 1 641 ? -3.855 -12.151 -20.282 1.00 96.12 641 ALA A CA 1
ATOM 5104 C C . ALA A 1 641 ? -4.956 -12.599 -21.258 1.00 96.12 641 ALA A C 1
ATOM 5106 O O . ALA A 1 641 ? -5.519 -13.678 -21.086 1.00 96.12 641 ALA A O 1
ATOM 5107 N N . SER A 1 642 ? -5.313 -11.786 -22.258 1.00 96.38 642 SER A N 1
ATOM 5108 C CA . SER A 1 642 ? -6.355 -12.162 -23.214 1.00 96.38 642 SER A CA 1
ATOM 5109 C C . SER A 1 642 ? -5.852 -13.197 -24.220 1.00 96.38 642 SER A C 1
ATOM 5111 O O . SER A 1 642 ? -4.708 -13.119 -24.671 1.00 96.38 642 SER A O 1
ATOM 5113 N N . SER A 1 643 ? -6.724 -14.118 -24.640 1.00 96.38 643 SER A N 1
ATOM 5114 C CA . SER A 1 643 ? -6.403 -15.080 -25.706 1.00 96.38 643 SER A CA 1
ATOM 5115 C C . SER A 1 643 ? -5.993 -14.375 -27.000 1.00 96.38 643 SER A C 1
ATOM 5117 O O . SER A 1 643 ? -5.093 -14.836 -27.697 1.00 96.38 643 SER A O 1
ATOM 5119 N N . ARG A 1 644 ? -6.595 -13.211 -27.289 1.00 95.81 644 ARG A N 1
ATOM 5120 C CA . ARG A 1 644 ? -6.228 -12.374 -28.438 1.00 95.81 644 ARG A CA 1
ATOM 5121 C C . ARG A 1 644 ? -4.770 -11.915 -28.361 1.00 95.81 644 ARG A C 1
ATOM 5123 O O . ARG A 1 644 ? -4.040 -12.119 -29.324 1.00 95.81 644 ARG A O 1
ATOM 5130 N N . TYR A 1 645 ? -4.344 -11.315 -27.244 1.00 96.75 645 TYR A N 1
ATOM 5131 C CA . TYR A 1 645 ? -2.959 -10.853 -27.092 1.00 96.75 645 TYR A CA 1
ATOM 5132 C C . TYR A 1 645 ? -1.975 -12.020 -27.147 1.00 96.75 645 TYR A C 1
ATOM 5134 O O . TYR A 1 645 ? -1.016 -11.968 -27.909 1.00 96.75 645 TYR A O 1
ATOM 5142 N N . GLN A 1 646 ? -2.226 -13.085 -26.377 1.00 97.50 646 GLN A N 1
ATOM 5143 C CA . GLN A 1 646 ? -1.290 -14.207 -26.295 1.00 97.50 646 GLN A CA 1
ATOM 5144 C C . GLN A 1 646 ? -1.113 -14.893 -27.651 1.00 97.50 646 GLN A C 1
ATOM 5146 O O . GLN A 1 646 ? 0.021 -15.116 -28.057 1.00 97.50 646 GLN A O 1
ATOM 5151 N N . LYS A 1 647 ? -2.191 -15.128 -28.412 1.00 96.75 647 LYS A N 1
ATOM 5152 C CA . LYS A 1 647 ? -2.094 -15.690 -29.769 1.00 96.75 647 LYS A CA 1
ATOM 5153 C C . LYS A 1 647 ? -1.213 -14.836 -30.689 1.00 96.75 647 LYS A C 1
ATOM 5155 O O . LYS A 1 647 ? -0.316 -15.367 -31.335 1.00 96.75 647 LYS A O 1
ATOM 5160 N N . LEU A 1 648 ? -1.449 -13.522 -30.726 1.00 96.94 648 LEU A N 1
ATOM 5161 C CA . LEU A 1 648 ? -0.697 -12.594 -31.583 1.00 96.94 648 LEU A CA 1
ATOM 5162 C C . LEU A 1 648 ? 0.775 -12.493 -31.163 1.00 96.94 648 LEU A C 1
ATOM 5164 O O . LEU A 1 648 ? 1.668 -12.503 -32.008 1.00 96.94 648 LEU A O 1
ATOM 5168 N N . LYS A 1 649 ? 1.039 -12.447 -29.854 1.00 97.19 649 LYS A N 1
ATOM 5169 C CA . LYS A 1 649 ? 2.397 -12.329 -29.325 1.00 97.19 649 LYS A CA 1
ATOM 5170 C C . LYS A 1 649 ? 3.219 -13.598 -29.537 1.00 97.19 649 LYS A C 1
ATOM 5172 O O . LYS A 1 649 ? 4.390 -13.505 -29.891 1.00 97.19 649 LYS A O 1
ATOM 5177 N N . LEU A 1 650 ? 2.617 -14.772 -29.350 1.00 97.25 650 LEU A N 1
ATOM 5178 C CA . LEU A 1 650 ? 3.279 -16.055 -29.596 1.00 97.25 650 LEU A CA 1
ATOM 5179 C C . LEU A 1 650 ? 3.617 -16.234 -31.083 1.00 97.25 650 LEU A C 1
ATOM 5181 O O . LEU A 1 650 ? 4.735 -16.636 -31.398 1.00 97.25 650 LEU A O 1
ATOM 5185 N N . ASP A 1 651 ? 2.709 -15.853 -31.989 1.00 96.75 651 ASP A N 1
ATOM 5186 C CA . ASP A 1 651 ? 2.974 -15.845 -33.435 1.00 96.75 651 ASP A CA 1
ATOM 5187 C C . ASP A 1 651 ? 4.156 -14.921 -33.784 1.00 96.75 651 ASP A C 1
ATOM 5189 O O . ASP A 1 651 ? 5.107 -15.352 -34.440 1.00 96.75 651 ASP A O 1
ATOM 5193 N N . GLN A 1 652 ? 4.172 -13.694 -33.250 1.00 97.19 652 GLN A N 1
ATOM 5194 C CA . GLN A 1 652 ? 5.285 -12.753 -33.429 1.00 97.19 652 GLN A CA 1
ATOM 5195 C C . GLN A 1 652 ? 6.623 -13.316 -32.910 1.00 97.19 652 GLN A C 1
ATOM 5197 O O . GLN A 1 652 ? 7.649 -13.172 -33.576 1.00 97.19 652 GLN A O 1
ATOM 5202 N N . ILE A 1 653 ? 6.638 -13.968 -31.739 1.00 95.75 653 ILE A N 1
ATOM 5203 C CA . ILE A 1 653 ? 7.860 -14.569 -31.176 1.00 95.75 653 ILE A CA 1
ATOM 5204 C C . ILE A 1 653 ? 8.338 -15.740 -32.043 1.00 95.75 653 ILE A C 1
ATOM 5206 O O . ILE A 1 653 ? 9.536 -15.829 -32.324 1.00 95.75 653 ILE A O 1
ATOM 5210 N N . SER A 1 654 ? 7.424 -16.600 -32.503 1.00 94.25 654 SER A N 1
ATOM 5211 C CA . SER A 1 654 ? 7.763 -17.766 -33.329 1.00 94.25 654 SER A CA 1
ATOM 5212 C C . SER A 1 654 ? 8.480 -17.369 -34.627 1.00 94.25 654 SER A C 1
ATOM 5214 O O . SER A 1 654 ? 9.495 -17.971 -34.977 1.00 94.25 654 SER A O 1
ATOM 5216 N N . LYS A 1 655 ? 8.030 -16.275 -35.259 1.00 95.81 655 LYS A N 1
ATOM 5217 C CA . LYS A 1 655 ? 8.579 -15.706 -36.501 1.00 95.81 655 LYS A CA 1
ATOM 5218 C C . LYS A 1 655 ? 9.855 -14.878 -36.308 1.00 95.81 655 LYS A C 1
ATOM 5220 O O . LYS A 1 655 ? 10.454 -14.445 -37.287 1.00 95.81 655 LYS A O 1
ATOM 5225 N N . SER A 1 656 ? 10.273 -14.616 -35.069 1.00 94.31 656 SER A N 1
ATOM 5226 C CA . SER A 1 656 ? 11.469 -13.811 -34.796 1.00 94.31 656 SER A CA 1
ATOM 5227 C C . SER A 1 656 ? 12.771 -14.590 -35.034 1.00 94.31 656 SER A C 1
ATOM 5229 O O . SER A 1 656 ? 12.816 -15.811 -34.889 1.00 94.31 656 SER A O 1
ATOM 5231 N N . SER A 1 657 ? 13.865 -13.881 -35.323 1.00 93.88 657 SER A N 1
ATOM 5232 C CA . SER A 1 657 ? 15.225 -14.438 -35.448 1.00 93.88 657 SER A CA 1
ATOM 5233 C C . SER A 1 657 ? 15.963 -14.572 -34.104 1.00 93.88 657 SER A C 1
ATOM 5235 O O . SER A 1 657 ? 17.183 -14.708 -34.070 1.00 93.88 657 SER A O 1
ATOM 5237 N N . LEU A 1 658 ? 15.243 -14.503 -32.977 1.00 90.06 658 LEU A N 1
ATOM 5238 C CA . LEU A 1 658 ? 15.844 -14.576 -31.643 1.00 90.06 658 LEU A CA 1
ATOM 5239 C C . LEU A 1 658 ? 16.415 -15.979 -31.347 1.00 90.06 658 LEU A C 1
ATOM 5241 O O . LEU A 1 658 ? 15.825 -16.970 -31.780 1.00 90.06 658 LEU A O 1
ATOM 5245 N N . PRO A 1 659 ? 17.491 -16.084 -30.542 1.00 91.31 659 PRO A N 1
ATOM 5246 C CA . PRO A 1 659 ? 17.984 -17.364 -30.037 1.00 91.31 659 PRO A CA 1
ATOM 5247 C C . PRO A 1 659 ? 16.905 -18.160 -29.291 1.00 91.31 659 PRO A C 1
ATOM 5249 O O . PRO A 1 659 ? 16.097 -17.582 -28.558 1.00 91.31 659 PRO A O 1
ATOM 5252 N N . GLU A 1 660 ? 16.938 -19.490 -29.401 1.00 90.69 660 GLU A N 1
ATOM 5253 C CA . GLU A 1 660 ? 15.882 -20.372 -28.877 1.00 90.69 660 GLU A CA 1
ATOM 5254 C C . GLU A 1 660 ? 15.682 -20.242 -27.359 1.00 90.69 660 GLU A C 1
ATOM 5256 O O . GLU A 1 660 ? 14.557 -20.180 -26.863 1.00 90.69 660 GLU A O 1
ATOM 5261 N N . LYS A 1 661 ? 16.779 -20.070 -26.609 1.00 87.69 661 LYS A N 1
ATOM 5262 C CA . LYS A 1 661 ? 16.739 -19.814 -25.160 1.00 87.69 661 LYS A CA 1
ATOM 5263 C C . LYS A 1 661 ? 15.947 -18.542 -24.818 1.00 87.69 661 LYS A C 1
ATOM 5265 O O . LYS A 1 661 ? 15.168 -18.535 -23.868 1.00 87.69 661 LYS A O 1
ATOM 5270 N N . ILE A 1 662 ? 16.108 -17.482 -25.614 1.00 87.88 662 ILE A N 1
ATOM 5271 C CA . ILE A 1 662 ? 15.411 -16.199 -25.430 1.00 87.88 662 ILE A CA 1
ATOM 5272 C C . ILE A 1 662 ? 13.950 -16.316 -25.875 1.00 87.88 662 ILE A C 1
ATOM 5274 O O . ILE A 1 662 ? 13.065 -15.781 -25.205 1.00 87.88 662 ILE A O 1
ATOM 5278 N N . LYS A 1 663 ? 13.676 -17.033 -26.975 1.00 91.50 663 LYS A N 1
ATOM 5279 C CA . LYS A 1 663 ? 12.303 -17.320 -27.421 1.00 91.50 663 LYS A CA 1
ATOM 5280 C C . LYS A 1 663 ? 11.512 -18.029 -26.331 1.00 91.50 663 LYS A C 1
ATOM 5282 O O . LYS A 1 663 ? 10.441 -17.546 -25.969 1.00 91.50 663 LYS A O 1
ATOM 5287 N N . LYS A 1 664 ? 12.066 -19.103 -25.759 1.00 92.31 664 LYS A N 1
ATOM 5288 C CA . LYS A 1 664 ? 11.434 -19.862 -24.674 1.00 92.31 664 LYS A CA 1
ATOM 5289 C C . LYS A 1 664 ? 11.089 -18.972 -23.481 1.00 92.31 664 LYS A C 1
ATOM 5291 O O . LYS A 1 664 ? 9.942 -18.955 -23.052 1.00 92.31 664 LYS A O 1
ATOM 5296 N N . ALA A 1 665 ? 12.032 -18.153 -23.017 1.00 89.44 665 ALA A N 1
ATOM 5297 C CA . ALA A 1 665 ? 11.784 -17.270 -21.882 1.00 89.44 665 ALA A CA 1
ATOM 5298 C C . ALA A 1 665 ? 10.698 -16.209 -22.161 1.00 89.44 665 ALA A C 1
ATOM 5300 O O . ALA A 1 665 ? 9.861 -15.936 -21.301 1.00 89.44 665 ALA A O 1
ATOM 5301 N N . LYS A 1 666 ? 10.660 -15.641 -23.376 1.00 91.38 666 LYS A N 1
ATOM 5302 C CA . LYS A 1 666 ? 9.590 -14.714 -23.785 1.00 91.38 666 LYS A CA 1
ATOM 5303 C C . LYS A 1 666 ? 8.231 -15.406 -23.898 1.00 91.38 666 LYS A C 1
ATOM 5305 O O . LYS A 1 666 ? 7.218 -14.811 -23.539 1.00 91.38 666 LYS A O 1
ATOM 5310 N N . ILE A 1 667 ? 8.197 -16.645 -24.391 1.00 95.00 667 ILE A N 1
ATOM 5311 C CA . ILE A 1 667 ? 6.979 -17.464 -24.427 1.00 95.00 667 ILE A CA 1
ATOM 5312 C C . ILE A 1 667 ? 6.478 -17.702 -23.000 1.00 95.00 667 ILE A C 1
ATOM 5314 O O . ILE A 1 667 ? 5.308 -17.439 -22.724 1.00 95.00 667 ILE A O 1
ATOM 5318 N N . ASP A 1 668 ? 7.356 -18.107 -22.082 1.00 93.44 668 ASP A N 1
ATOM 5319 C CA . ASP A 1 668 ? 7.006 -18.334 -20.678 1.00 93.44 668 ASP A CA 1
ATOM 5320 C C . ASP A 1 668 ? 6.449 -17.060 -20.019 1.00 93.44 668 ASP A C 1
ATOM 5322 O O . ASP A 1 668 ? 5.435 -17.117 -19.318 1.00 93.44 668 ASP A O 1
ATOM 5326 N N . GLU A 1 669 ? 7.029 -15.888 -20.305 1.00 92.19 669 GLU A N 1
ATOM 5327 C CA . GLU A 1 669 ? 6.516 -14.599 -19.827 1.00 92.19 669 GLU A CA 1
ATOM 5328 C C . GLU A 1 669 ? 5.087 -14.325 -20.330 1.00 92.19 669 GLU A C 1
ATOM 5330 O O . GLU A 1 669 ? 4.213 -13.941 -19.546 1.00 92.19 669 GLU A O 1
ATOM 5335 N N . VAL A 1 670 ? 4.818 -14.551 -21.620 1.00 95.50 670 VAL A N 1
ATOM 5336 C CA . VAL A 1 670 ? 3.489 -14.356 -22.227 1.00 95.50 670 VAL A CA 1
ATOM 5337 C C . VAL A 1 670 ? 2.468 -15.333 -21.646 1.00 95.50 670 VAL A C 1
ATOM 5339 O O . VAL A 1 670 ? 1.364 -14.930 -21.276 1.00 95.50 670 VAL A O 1
ATOM 5342 N N . LEU A 1 671 ? 2.839 -16.607 -21.524 1.00 96.31 671 LEU A N 1
ATOM 5343 C CA . LEU A 1 671 ? 1.968 -17.666 -21.018 1.00 96.31 671 LEU A CA 1
ATOM 5344 C C . LEU A 1 671 ? 1.746 -17.579 -19.502 1.00 96.31 671 LEU A C 1
ATOM 5346 O O . LEU A 1 671 ? 0.769 -18.128 -18.985 1.00 96.31 671 LEU A O 1
ATOM 5350 N N . SER A 1 672 ? 2.618 -16.881 -18.768 1.00 94.31 672 SER A N 1
ATOM 5351 C CA . SER A 1 672 ? 2.474 -16.678 -17.322 1.00 94.31 672 SER A CA 1
ATOM 5352 C C . SER A 1 672 ? 1.224 -15.877 -16.940 1.00 94.31 672 SER A C 1
ATOM 5354 O O . SER A 1 672 ? 0.747 -16.024 -15.813 1.00 94.31 672 SER A O 1
ATOM 5356 N N . LYS A 1 673 ? 0.693 -15.050 -17.856 1.00 95.50 673 LYS A N 1
ATOM 5357 C CA . LYS A 1 673 ? -0.367 -14.074 -17.569 1.00 95.50 673 LYS A CA 1
ATOM 5358 C C . LYS A 1 673 ? -1.708 -14.743 -17.251 1.00 95.50 673 LYS A C 1
ATOM 5360 O O . LYS A 1 673 ? -2.153 -15.637 -17.969 1.00 95.50 673 LYS A O 1
ATOM 5365 N N . THR A 1 674 ? -2.383 -14.228 -16.224 1.00 93.50 674 THR A N 1
ATOM 5366 C CA . THR A 1 674 ? -3.672 -14.728 -15.712 1.00 93.50 674 THR A CA 1
ATOM 5367 C C . THR A 1 674 ? -4.738 -13.625 -15.712 1.00 93.50 674 THR A C 1
ATOM 5369 O O . THR A 1 674 ? -4.423 -12.439 -15.584 1.00 93.50 674 THR A O 1
ATOM 5372 N N . CYS A 1 675 ? -6.020 -13.989 -15.843 1.00 93.12 675 CYS A N 1
ATOM 5373 C CA . CYS A 1 675 ? -7.129 -13.033 -15.816 1.00 93.12 675 CYS A CA 1
ATOM 5374 C C . CYS A 1 675 ? -7.489 -12.585 -14.388 1.00 93.12 675 CYS A C 1
ATOM 5376 O O . CYS A 1 675 ? -8.462 -13.042 -13.798 1.00 93.12 675 CYS A O 1
ATOM 5378 N N . LEU A 1 676 ? -6.750 -11.617 -13.844 1.00 92.69 676 LEU A N 1
ATOM 5379 C CA . LEU A 1 676 ? -6.973 -11.148 -12.468 1.00 92.69 676 LEU A CA 1
ATOM 5380 C C . LEU A 1 676 ? -8.331 -10.447 -12.239 1.00 92.69 676 LEU A C 1
ATOM 5382 O O . LEU A 1 676 ? -8.822 -10.459 -11.117 1.00 92.69 676 LEU A O 1
ATOM 5386 N N . CYS A 1 677 ? -8.962 -9.859 -13.266 1.00 90.38 677 CYS A N 1
ATOM 5387 C CA . CYS A 1 677 ? -10.237 -9.136 -13.109 1.00 90.38 677 CYS A CA 1
ATOM 5388 C C . CYS A 1 677 ? -11.416 -10.039 -12.722 1.00 90.38 677 CYS A C 1
ATOM 5390 O O . CYS A 1 677 ? -12.341 -9.599 -12.042 1.00 90.38 677 CYS A O 1
ATOM 5392 N N . SER A 1 678 ? -11.437 -11.265 -13.241 1.00 89.88 678 SER A N 1
ATOM 5393 C CA . SER A 1 678 ? -12.507 -12.228 -12.971 1.00 89.88 678 SER A CA 1
ATOM 5394 C C . SER A 1 678 ? -12.090 -13.187 -11.865 1.00 89.88 678 SER A C 1
ATOM 5396 O O . SER A 1 678 ? -12.850 -13.427 -10.930 1.00 89.88 678 SER A O 1
ATOM 5398 N N . ASP A 1 679 ? -10.847 -13.661 -11.915 1.00 92.00 679 ASP A N 1
ATOM 5399 C CA . ASP A 1 679 ? -10.389 -14.748 -11.056 1.00 92.00 679 ASP A CA 1
ATOM 5400 C C . ASP A 1 679 ? -10.232 -14.321 -9.586 1.00 92.00 679 ASP A C 1
ATOM 5402 O O . ASP A 1 679 ? -10.448 -15.131 -8.690 1.00 92.00 679 ASP A O 1
ATOM 5406 N N . LEU A 1 680 ? -9.925 -13.047 -9.302 1.00 91.56 680 LEU A N 1
ATOM 5407 C CA . LEU A 1 680 ? -9.878 -12.528 -7.922 1.00 91.56 680 LEU A CA 1
ATOM 5408 C C . LEU A 1 680 ? -11.268 -12.265 -7.317 1.00 91.56 680 LEU A C 1
ATOM 5410 O O . LEU A 1 680 ? -11.385 -12.112 -6.102 1.00 91.56 680 LEU A O 1
ATOM 5414 N N . ALA A 1 681 ? -12.309 -12.198 -8.150 1.00 90.38 681 ALA A N 1
ATOM 5415 C CA . ALA A 1 681 ? -13.696 -12.023 -7.724 1.00 90.38 681 ALA A CA 1
ATOM 5416 C C . ALA A 1 681 ? -14.429 -13.367 -7.557 1.00 90.38 681 ALA A C 1
ATOM 5418 O O . ALA A 1 681 ? -15.401 -13.450 -6.811 1.00 90.38 681 ALA A O 1
ATOM 5419 N N . ALA A 1 682 ? -13.955 -14.428 -8.220 1.00 90.19 682 ALA A N 1
ATOM 5420 C CA . ALA A 1 682 ? -14.643 -15.717 -8.307 1.00 90.19 682 ALA A CA 1
ATOM 5421 C C . ALA A 1 682 ? -14.944 -16.363 -6.940 1.00 90.19 682 ALA A C 1
ATOM 5423 O O . ALA A 1 682 ? -15.990 -16.992 -6.777 1.00 90.19 682 ALA A O 1
ATOM 5424 N N . GLY A 1 683 ? -14.063 -16.175 -5.950 1.00 87.38 683 GLY A N 1
ATOM 5425 C CA . GLY A 1 683 ? -14.245 -16.712 -4.597 1.00 87.38 683 GLY A CA 1
ATOM 5426 C C . GLY A 1 683 ? -15.494 -16.159 -3.919 1.00 87.38 683 GLY A C 1
ATOM 5427 O O . GLY A 1 683 ? -16.301 -16.932 -3.410 1.00 87.38 683 GLY A O 1
ATOM 5428 N N . VAL A 1 684 ? -15.716 -14.840 -4.004 1.00 90.50 684 VAL A N 1
ATOM 5429 C CA . VAL A 1 684 ? -16.910 -14.215 -3.417 1.00 90.50 684 VAL A CA 1
ATOM 5430 C C . VAL A 1 684 ? -18.179 -14.704 -4.093 1.00 90.50 684 VAL A C 1
ATOM 5432 O O . VAL A 1 684 ? -19.123 -15.070 -3.410 1.00 90.50 684 VAL A O 1
ATOM 5435 N N . LEU A 1 685 ? -18.188 -14.781 -5.424 1.00 90.44 685 LEU A N 1
ATOM 5436 C CA . LEU A 1 685 ? -19.378 -15.174 -6.173 1.00 90.44 685 LEU A CA 1
ATOM 5437 C C . LEU A 1 685 ? -19.777 -16.608 -5.836 1.00 90.44 685 LEU A C 1
ATOM 5439 O O . LEU A 1 685 ? -20.933 -16.858 -5.515 1.00 90.44 685 LEU A O 1
ATOM 5443 N N . THR A 1 686 ? -18.794 -17.506 -5.760 1.00 89.06 686 THR A N 1
ATOM 5444 C CA . THR A 1 686 ? -19.009 -18.891 -5.327 1.00 89.06 686 THR A CA 1
ATOM 5445 C C . THR A 1 686 ? -19.565 -18.954 -3.900 1.00 89.06 686 THR A C 1
ATOM 5447 O O . THR A 1 686 ? -20.552 -19.642 -3.662 1.00 89.06 686 THR A O 1
ATOM 5450 N N . CYS A 1 687 ? -18.988 -18.203 -2.952 1.00 89.06 687 CYS A N 1
ATOM 5451 C CA . CYS A 1 687 ? -19.473 -18.151 -1.566 1.00 89.06 687 CYS A CA 1
ATOM 5452 C C . CYS A 1 687 ? -20.891 -17.574 -1.431 1.00 89.06 687 CYS A C 1
ATOM 5454 O O . CYS A 1 687 ? -21.595 -17.915 -0.484 1.00 89.06 687 CYS A O 1
ATOM 5456 N N . LEU A 1 688 ? -21.309 -16.710 -2.358 1.00 89.44 688 LEU A N 1
ATOM 5457 C CA . LEU A 1 688 ? -22.649 -16.123 -2.400 1.00 89.44 688 LEU A CA 1
ATOM 5458 C C . LEU A 1 688 ? -23.651 -16.955 -3.223 1.00 89.44 688 LEU A C 1
ATOM 5460 O O . LEU A 1 688 ? -24.805 -16.553 -3.343 1.00 89.44 688 LEU A O 1
ATOM 5464 N N . GLY A 1 689 ? -23.234 -18.091 -3.797 1.00 87.56 689 GLY A N 1
ATOM 5465 C CA . GLY A 1 689 ? -24.084 -18.923 -4.657 1.00 87.56 689 GLY A CA 1
ATOM 5466 C C . GLY A 1 689 ? -24.363 -18.317 -6.039 1.00 87.56 689 GLY A C 1
ATOM 5467 O O . GLY A 1 689 ? -25.353 -18.661 -6.677 1.00 87.56 689 GLY A O 1
ATOM 5468 N N . ILE A 1 690 ? -23.510 -17.400 -6.501 1.00 86.31 690 ILE A N 1
ATOM 5469 C CA . ILE A 1 690 ? -23.605 -16.730 -7.801 1.00 86.31 690 ILE A CA 1
ATOM 5470 C C . ILE A 1 690 ? -22.651 -17.424 -8.780 1.00 86.31 690 ILE A C 1
ATOM 5472 O O . ILE A 1 690 ? -21.439 -17.459 -8.552 1.00 86.31 690 ILE A O 1
ATOM 5476 N N . ASP A 1 691 ? -23.173 -17.941 -9.896 1.00 79.12 691 ASP A N 1
ATOM 5477 C CA . ASP A 1 691 ? -22.325 -18.523 -10.941 1.00 79.12 691 ASP A CA 1
ATOM 5478 C C . ASP A 1 691 ? -21.441 -17.439 -11.575 1.00 79.12 691 ASP A C 1
ATOM 5480 O O . ASP A 1 691 ? -21.911 -16.399 -12.043 1.00 79.12 691 ASP A O 1
ATOM 5484 N N . SER A 1 692 ? -20.132 -17.677 -11.557 1.00 72.38 692 SER A N 1
ATOM 5485 C CA . SER A 1 692 ? -19.133 -16.739 -12.062 1.00 72.38 692 SER A CA 1
ATOM 5486 C C . SER A 1 692 ? -18.490 -17.184 -13.372 1.00 72.38 692 SER A C 1
ATOM 5488 O O . SER A 1 692 ? -17.759 -16.389 -13.975 1.00 72.38 692 SER A O 1
ATOM 5490 N N . HIS A 1 693 ? -18.685 -18.448 -13.783 1.00 77.94 693 HIS A N 1
ATOM 5491 C CA . HIS A 1 693 ? -17.927 -19.118 -14.851 1.00 77.94 693 HIS A CA 1
ATOM 5492 C C . HIS A 1 693 ? -16.400 -18.849 -14.803 1.00 77.94 693 HIS A C 1
ATOM 5494 O O . HIS A 1 693 ? -15.703 -18.904 -15.820 1.00 77.94 693 HIS A O 1
ATOM 5500 N N . SER A 1 694 ? -15.876 -18.502 -13.624 1.00 81.94 694 SER A N 1
ATOM 5501 C CA . SER A 1 694 ? -14.517 -18.017 -13.387 1.00 81.94 694 SER A CA 1
ATOM 5502 C C . SER A 1 694 ? -13.875 -18.853 -12.292 1.00 81.94 694 SER A C 1
ATOM 5504 O O . SER A 1 694 ? -14.557 -19.462 -11.474 1.00 81.94 694 SER A O 1
ATOM 5506 N N . ASN A 1 695 ? -12.546 -18.891 -12.268 1.00 87.06 695 ASN A N 1
ATOM 5507 C CA . ASN A 1 695 ? -11.813 -19.777 -11.371 1.00 87.06 695 ASN A CA 1
ATOM 5508 C C . ASN A 1 695 ? -10.999 -18.948 -10.399 1.00 87.06 695 ASN A C 1
ATOM 5510 O O . ASN A 1 695 ? -10.343 -17.999 -10.814 1.00 87.06 695 ASN A O 1
ATOM 5514 N N . LEU A 1 696 ? -11.038 -19.293 -9.112 1.00 91.12 696 LEU A N 1
ATOM 5515 C CA . LEU A 1 696 ? -10.407 -18.461 -8.095 1.00 91.12 696 LEU A CA 1
ATOM 5516 C C . LEU A 1 696 ? -8.888 -18.398 -8.288 1.00 91.12 696 LEU A C 1
ATOM 5518 O O . LEU A 1 696 ? -8.201 -19.423 -8.296 1.00 91.12 696 LEU A O 1
ATOM 5522 N N . ALA A 1 697 ? -8.371 -17.176 -8.396 1.00 92.19 697 ALA A N 1
ATOM 5523 C CA . ALA A 1 697 ? -6.963 -16.864 -8.193 1.00 92.19 697 ALA A CA 1
ATOM 5524 C C . ALA A 1 697 ? -6.759 -16.474 -6.729 1.00 92.19 697 ALA A C 1
ATOM 5526 O O . ALA A 1 697 ? -7.440 -15.586 -6.222 1.00 92.19 697 ALA A O 1
ATOM 5527 N N . ILE A 1 698 ? -5.803 -17.107 -6.049 1.00 92.50 698 ILE A N 1
ATOM 5528 C CA . ILE A 1 698 ? -5.497 -16.783 -4.652 1.00 92.50 698 ILE A CA 1
ATOM 5529 C C . ILE A 1 698 ? -4.234 -15.933 -4.593 1.00 92.50 698 ILE A C 1
ATOM 5531 O O . ILE A 1 698 ? -3.164 -16.334 -5.051 1.00 92.50 698 ILE A O 1
ATOM 5535 N N . CYS A 1 699 ? -4.408 -14.749 -4.018 1.00 90.94 699 CYS A N 1
ATOM 5536 C CA . CYS A 1 699 ? -3.430 -13.688 -3.853 1.00 90.94 699 CYS A CA 1
ATOM 5537 C C . CYS A 1 699 ? -3.011 -13.644 -2.376 1.00 90.94 699 CYS A C 1
ATOM 5539 O O . CYS A 1 699 ? -3.541 -12.860 -1.590 1.00 90.94 699 CYS A O 1
ATOM 5541 N N . CYS A 1 700 ? -2.103 -14.530 -1.980 1.00 92.31 700 CYS A N 1
ATOM 5542 C CA . CYS A 1 700 ? -1.631 -14.653 -0.601 1.00 92.31 700 CYS A CA 1
ATOM 5543 C C . CYS A 1 700 ? -0.166 -14.222 -0.486 1.00 92.31 700 CYS A C 1
ATOM 5545 O O . CYS A 1 700 ? 0.627 -14.478 -1.389 1.00 92.31 700 CYS A O 1
ATOM 5547 N N . GLY A 1 701 ? 0.201 -13.578 0.624 1.00 92.00 701 GLY A N 1
ATOM 5548 C CA . GLY A 1 701 ? 1.608 -13.331 0.938 1.00 92.00 701 GLY A CA 1
ATOM 5549 C C . GLY A 1 701 ? 2.345 -14.625 1.313 1.00 92.00 701 GLY A C 1
ATOM 5550 O O . GLY A 1 701 ? 1.704 -15.617 1.671 1.00 92.00 701 GLY A O 1
ATOM 5551 N N . PRO A 1 702 ? 3.687 -14.619 1.286 1.00 91.81 702 PRO A N 1
ATOM 5552 C CA . PRO A 1 702 ? 4.499 -15.820 1.496 1.00 91.81 702 PRO A CA 1
ATOM 5553 C C . PRO A 1 702 ? 4.349 -16.431 2.896 1.00 91.81 702 PRO A C 1
ATOM 5555 O O . PRO A 1 702 ? 4.554 -17.627 3.054 1.00 91.81 702 PRO A O 1
ATOM 5558 N N . GLY A 1 703 ? 3.939 -15.648 3.900 1.00 91.56 703 GLY A N 1
ATOM 5559 C CA . GLY A 1 703 ? 3.687 -16.139 5.261 1.00 91.56 703 GLY A CA 1
ATOM 5560 C C . GLY A 1 703 ? 2.429 -17.004 5.429 1.00 91.56 703 GLY A C 1
ATOM 5561 O O . GLY A 1 703 ? 2.208 -17.524 6.516 1.00 91.56 703 GLY A O 1
ATOM 5562 N N . ILE A 1 704 ? 1.591 -17.184 4.395 1.00 93.88 704 ILE A N 1
ATOM 5563 C CA . ILE A 1 704 ? 0.366 -18.007 4.506 1.00 93.88 704 ILE A CA 1
ATOM 5564 C C . ILE A 1 704 ? 0.663 -19.449 4.926 1.00 93.88 704 ILE A C 1
ATOM 5566 O O . ILE A 1 704 ? -0.123 -20.074 5.627 1.00 93.88 704 ILE A O 1
ATOM 5570 N N . VAL A 1 705 ? 1.819 -19.967 4.516 1.00 94.06 705 VAL A N 1
ATOM 5571 C CA . VAL A 1 705 ? 2.232 -21.353 4.747 1.00 94.06 705 VAL A CA 1
ATOM 5572 C C . VAL A 1 705 ? 2.489 -21.664 6.219 1.00 94.06 705 VAL A C 1
ATOM 5574 O O . VAL A 1 705 ? 2.485 -22.837 6.578 1.00 94.06 705 VAL A O 1
ATOM 5577 N N . ASP A 1 706 ? 2.659 -20.645 7.062 1.00 93.12 706 ASP A N 1
ATOM 5578 C CA . ASP A 1 706 ? 2.839 -20.804 8.507 1.00 93.12 706 ASP A CA 1
ATOM 5579 C C . ASP A 1 706 ? 1.498 -20.952 9.261 1.00 93.12 706 ASP A C 1
ATOM 5581 O O . ASP A 1 706 ? 1.494 -21.278 10.449 1.00 93.12 706 ASP A O 1
ATOM 5585 N N . PHE A 1 707 ? 0.361 -20.760 8.574 1.00 94.19 707 PHE A N 1
ATOM 5586 C CA . PHE A 1 707 ? -0.992 -20.916 9.117 1.00 94.19 707 PHE A CA 1
ATOM 5587 C C . PHE A 1 707 ? -1.655 -22.180 8.555 1.00 94.19 707 PHE A C 1
ATOM 5589 O O . PHE A 1 707 ? -2.046 -22.241 7.390 1.00 94.19 707 PHE A O 1
ATOM 5596 N N . LYS A 1 708 ? -1.815 -23.205 9.400 1.00 94.25 708 LYS A N 1
ATOM 5597 C CA . LYS A 1 708 ? -2.339 -24.532 9.007 1.00 94.25 708 LYS A CA 1
ATOM 5598 C C . LYS A 1 708 ? -3.737 -24.847 9.534 1.00 94.25 708 LYS A C 1
ATOM 5600 O O . LYS A 1 708 ? -4.193 -25.982 9.439 1.00 94.25 708 LYS A O 1
ATOM 5605 N N . LYS A 1 709 ? -4.432 -23.845 10.069 1.00 94.19 709 LYS A N 1
ATOM 5606 C CA . LYS A 1 709 ? -5.760 -23.988 10.670 1.00 94.19 709 LYS A CA 1
ATOM 5607 C C . LYS A 1 709 ? -6.728 -22.973 10.070 1.00 94.19 709 LYS A C 1
ATOM 5609 O O . LYS A 1 709 ? -6.379 -21.803 9.935 1.00 94.19 709 LYS A O 1
ATOM 5614 N N . VAL A 1 710 ? -7.949 -23.414 9.756 1.00 96.81 710 VAL A N 1
ATOM 5615 C CA . VAL A 1 710 ? -9.080 -22.498 9.535 1.00 96.81 710 VAL A CA 1
ATOM 5616 C C . VAL A 1 710 ? -9.465 -21.911 10.887 1.00 96.81 710 VAL A C 1
ATOM 5618 O O . VAL A 1 710 ? -9.872 -22.650 11.783 1.00 96.81 710 VAL A O 1
ATOM 5621 N N . ALA A 1 711 ? -9.297 -20.604 11.044 1.00 96.75 711 ALA A N 1
ATOM 5622 C CA . ALA A 1 711 ? -9.513 -19.913 12.306 1.00 96.75 711 ALA A CA 1
ATOM 5623 C C . ALA A 1 711 ? -10.850 -19.165 12.308 1.00 96.75 711 ALA A C 1
ATOM 5625 O O . ALA A 1 711 ? -11.326 -18.673 11.282 1.00 96.75 711 ALA A O 1
ATOM 5626 N N . THR A 1 712 ? -11.447 -19.042 13.485 1.00 97.62 712 THR A N 1
ATOM 5627 C CA . THR A 1 712 ? -12.513 -18.069 13.739 1.00 97.62 712 THR A CA 1
ATOM 5628 C C . THR A 1 712 ? -11.935 -16.653 13.841 1.00 97.62 712 THR A C 1
ATOM 5630 O O . THR A 1 712 ? -10.733 -16.464 14.044 1.00 97.62 712 THR A O 1
ATOM 5633 N N . LEU A 1 713 ? -12.791 -15.631 13.732 1.00 97.81 713 LEU A N 1
ATOM 5634 C CA . LEU A 1 713 ? -12.393 -14.239 13.953 1.00 97.81 713 LEU A CA 1
ATOM 5635 C C . LEU A 1 713 ? -11.789 -14.060 15.351 1.00 97.81 713 LEU A C 1
ATOM 5637 O O . LEU A 1 713 ? -10.721 -13.469 15.475 1.00 97.81 713 LEU A O 1
ATOM 5641 N N . ARG A 1 714 ? -12.433 -14.624 16.381 1.00 97.06 714 ARG A N 1
ATOM 5642 C CA . ARG A 1 714 ? -11.939 -14.562 17.761 1.00 97.06 714 ARG A CA 1
ATOM 5643 C C . ARG A 1 714 ? -10.550 -15.170 17.882 1.00 97.06 714 ARG A C 1
ATOM 5645 O O . ARG A 1 714 ? -9.671 -14.521 18.427 1.00 97.06 714 ARG A O 1
ATOM 5652 N N . GLU A 1 715 ? -10.329 -16.362 17.331 1.00 98.06 715 GLU A N 1
ATOM 5653 C CA . GLU A 1 715 ? -9.013 -17.002 17.396 1.00 98.06 715 GLU A CA 1
ATOM 5654 C C . GLU A 1 715 ? -7.928 -16.185 16.691 1.00 98.06 715 GLU A C 1
ATOM 5656 O O . GLU A 1 715 ? -6.811 -16.101 17.190 1.00 98.06 715 GLU A O 1
ATOM 5661 N N . MET A 1 716 ? -8.241 -15.557 15.553 1.00 98.19 716 MET A N 1
ATOM 5662 C CA . MET A 1 716 ? -7.285 -14.688 14.863 1.00 98.19 716 MET A CA 1
ATOM 5663 C C . MET A 1 716 ? -6.981 -13.417 15.667 1.00 98.19 716 MET A C 1
ATOM 5665 O O . MET A 1 716 ? -5.829 -13.002 15.746 1.00 98.19 716 MET A O 1
ATOM 5669 N N . VAL A 1 717 ? -7.981 -12.804 16.305 1.00 98.12 717 VAL A N 1
ATOM 5670 C CA . VAL A 1 717 ? -7.759 -11.647 17.188 1.00 98.12 717 VAL A CA 1
ATOM 5671 C C . VAL A 1 717 ? -6.964 -12.049 18.435 1.00 98.12 717 VAL A C 1
ATOM 5673 O O . VAL A 1 717 ? -6.051 -11.338 18.850 1.00 98.12 717 VAL A O 1
ATOM 5676 N N . ASP A 1 718 ? -7.263 -13.214 19.003 1.00 97.56 718 ASP A N 1
ATOM 5677 C CA . ASP A 1 718 ? -6.538 -13.792 20.132 1.00 97.56 718 ASP A CA 1
ATOM 5678 C C . ASP A 1 718 ? -5.092 -14.120 19.760 1.00 97.56 718 ASP A C 1
ATOM 5680 O O . ASP A 1 718 ? -4.200 -13.886 20.569 1.00 97.56 718 ASP A O 1
ATOM 5684 N N . HIS A 1 719 ? -4.842 -14.562 18.528 1.00 97.50 719 HIS A N 1
ATOM 5685 C CA . HIS A 1 719 ? -3.500 -14.720 17.971 1.00 97.50 719 HIS A CA 1
ATOM 5686 C C . HIS A 1 719 ? -2.744 -13.391 17.880 1.00 97.50 719 HIS A C 1
ATOM 5688 O O . HIS A 1 719 ? -1.617 -13.283 18.360 1.00 97.50 719 HIS A O 1
ATOM 5694 N N . ILE A 1 720 ? -3.376 -12.350 17.327 1.00 97.06 720 ILE A N 1
ATOM 5695 C CA . ILE A 1 720 ? -2.768 -11.015 17.188 1.00 97.06 720 ILE A CA 1
ATOM 5696 C C . ILE A 1 720 ? -2.404 -10.421 18.555 1.00 97.06 720 ILE A C 1
ATOM 5698 O O . ILE A 1 720 ? -1.362 -9.780 18.679 1.00 97.06 720 ILE A O 1
ATOM 5702 N N . TYR A 1 721 ? -3.233 -10.646 19.580 1.00 95.69 721 TYR A N 1
ATOM 5703 C CA . TYR A 1 721 ? -2.997 -10.162 20.945 1.00 95.69 721 TYR A CA 1
ATOM 5704 C C . TYR A 1 721 ? -2.287 -11.165 21.868 1.00 95.69 721 TYR A C 1
ATOM 5706 O O . TYR A 1 721 ? -2.094 -10.868 23.045 1.00 95.69 721 TYR A O 1
ATOM 5714 N N . GLY A 1 722 ? -1.848 -12.315 21.347 1.00 94.12 722 GLY A N 1
ATOM 5715 C CA . GLY A 1 722 ? -1.046 -13.309 22.072 1.00 94.12 722 GLY A CA 1
ATOM 5716 C C . GLY A 1 722 ? -1.779 -14.088 23.166 1.00 94.12 722 GLY A C 1
ATOM 5717 O O . GLY A 1 722 ? -1.143 -14.610 24.075 1.00 94.12 722 GLY A O 1
ATOM 5718 N N . ARG A 1 723 ? -3.110 -14.181 23.089 1.00 94.81 723 ARG A N 1
ATOM 5719 C CA . ARG A 1 723 ? -3.930 -15.066 23.935 1.00 94.81 723 ARG A CA 1
ATOM 5720 C C . ARG A 1 723 ? -3.876 -16.527 23.479 1.00 94.81 723 ARG A C 1
ATOM 5722 O O . ARG A 1 723 ? -4.140 -17.424 24.271 1.00 94.81 723 ARG A O 1
ATOM 5729 N N . LEU A 1 724 ? -3.526 -16.764 22.216 1.00 95.88 724 LEU A N 1
ATOM 5730 C CA . LEU A 1 724 ? -3.194 -18.075 21.651 1.00 95.88 724 LEU A CA 1
ATOM 5731 C C . LEU A 1 724 ? -2.179 -17.904 20.510 1.00 95.88 724 LEU A C 1
ATOM 5733 O O . LEU A 1 724 ? -1.875 -16.776 20.134 1.00 95.88 724 LEU A O 1
ATOM 5737 N N . SER A 1 725 ? -1.680 -19.003 19.934 1.00 94.50 725 SER A N 1
ATOM 5738 C CA . SER A 1 725 ? -0.865 -18.971 18.710 1.00 94.50 725 SER A CA 1
ATOM 5739 C C . SER A 1 725 ? -1.462 -19.868 17.623 1.00 94.50 725 SER A C 1
ATOM 5741 O O . SER A 1 725 ? -1.754 -21.038 17.867 1.00 94.50 725 SER A O 1
ATOM 5743 N N . LEU A 1 726 ? -1.629 -19.320 16.416 1.00 95.44 726 LEU A N 1
ATOM 5744 C CA . LEU A 1 726 ? -2.035 -20.042 15.201 1.00 95.44 726 LEU A CA 1
ATOM 5745 C C . LEU A 1 726 ? -0.847 -20.444 14.312 1.00 95.44 726 LEU A C 1
ATOM 5747 O O . LEU A 1 726 ? -1.046 -21.126 13.304 1.00 95.44 726 LEU A O 1
ATOM 5751 N N . ILE A 1 727 ? 0.372 -20.024 14.663 1.00 92.06 727 ILE A N 1
ATOM 5752 C CA . ILE A 1 727 ? 1.592 -20.396 13.942 1.00 92.06 727 ILE A CA 1
ATOM 5753 C C . ILE A 1 727 ? 1.985 -21.814 14.347 1.00 92.06 727 ILE A C 1
ATOM 5755 O O . ILE A 1 727 ? 2.207 -22.093 15.523 1.00 92.06 727 ILE A O 1
ATOM 5759 N N . CYS A 1 728 ? 2.104 -22.707 13.365 1.00 84.38 728 CYS A N 1
ATOM 5760 C CA . CYS A 1 728 ? 2.491 -24.101 13.601 1.00 84.38 728 CYS A CA 1
ATOM 5761 C C . CYS A 1 728 ? 3.982 -24.375 13.362 1.00 84.38 728 CYS A C 1
ATOM 5763 O O . CYS A 1 728 ? 4.466 -25.453 13.693 1.00 84.38 728 CYS A O 1
ATOM 5765 N N . ASN A 1 729 ? 4.694 -23.436 12.734 1.00 85.00 729 ASN A N 1
ATOM 5766 C CA . ASN A 1 729 ? 6.099 -23.576 12.377 1.00 85.00 729 ASN A CA 1
ATOM 5767 C C . ASN A 1 729 ? 6.979 -22.819 13.390 1.00 85.00 729 ASN A C 1
ATOM 5769 O O . ASN A 1 729 ? 7.081 -21.592 13.288 1.00 85.00 729 ASN A O 1
ATOM 5773 N N . PRO A 1 730 ? 7.626 -23.508 14.350 1.00 78.50 730 PRO A N 1
ATOM 5774 C CA . PRO A 1 730 ? 8.483 -22.857 15.344 1.00 78.50 730 PRO A CA 1
ATOM 5775 C C . PRO A 1 730 ? 9.755 -22.254 14.728 1.00 78.50 730 PRO A C 1
ATOM 5777 O O . PRO A 1 730 ? 10.383 -21.389 15.336 1.00 78.50 730 PRO A O 1
ATOM 5780 N N . ASP A 1 731 ? 10.119 -22.672 13.513 1.00 83.69 731 ASP A N 1
ATOM 5781 C CA . ASP A 1 731 ? 11.289 -22.184 12.782 1.00 83.69 731 ASP A CA 1
ATOM 5782 C C . ASP A 1 731 ? 10.932 -21.106 11.748 1.00 83.69 731 ASP A C 1
ATOM 5784 O O . ASP A 1 731 ? 11.748 -20.758 10.891 1.00 83.69 731 ASP A O 1
ATOM 5788 N N . ARG A 1 732 ? 9.716 -20.543 11.822 1.00 89.62 732 ARG A N 1
ATOM 5789 C CA . ARG A 1 732 ? 9.320 -19.399 10.998 1.00 89.62 732 ARG A CA 1
ATOM 5790 C C . ARG A 1 732 ? 10.332 -18.254 11.189 1.00 89.62 732 ARG A C 1
ATOM 5792 O O . ARG A 1 732 ? 10.520 -17.792 12.317 1.00 89.62 732 ARG A O 1
ATOM 5799 N N . PRO A 1 733 ? 10.948 -17.734 10.111 1.00 91.31 733 PRO A N 1
ATOM 5800 C CA . PRO A 1 733 ? 11.829 -16.580 10.219 1.00 91.31 733 PRO A CA 1
ATOM 5801 C C . PRO A 1 733 ? 11.034 -15.325 10.595 1.00 91.31 733 PRO A C 1
ATOM 5803 O O . PRO A 1 733 ? 9.893 -15.148 10.164 1.00 91.31 733 PRO A O 1
ATOM 5806 N N . HIS A 1 734 ? 11.666 -14.418 11.341 1.00 93.25 734 HIS A N 1
ATOM 5807 C CA . HIS A 1 734 ? 11.106 -13.093 11.617 1.00 93.25 734 HIS A CA 1
ATOM 5808 C C . HIS A 1 734 ? 10.763 -12.360 10.309 1.00 93.25 734 HIS A C 1
ATOM 5810 O O . HIS A 1 734 ? 11.492 -12.484 9.320 1.00 93.25 734 HIS A O 1
ATOM 5816 N N . MET A 1 735 ? 9.703 -11.548 10.298 1.00 94.50 735 MET A N 1
ATOM 5817 C CA . MET A 1 735 ? 9.199 -10.867 9.096 1.00 94.50 735 MET A CA 1
ATOM 5818 C C . MET A 1 735 ? 10.272 -10.094 8.305 1.00 94.50 735 MET A C 1
ATOM 5820 O O . MET A 1 735 ? 10.260 -10.129 7.075 1.00 94.50 735 MET A O 1
ATOM 5824 N N . PHE A 1 736 ? 11.228 -9.456 8.989 1.00 95.50 736 PHE A N 1
ATOM 5825 C CA . PHE A 1 736 ? 12.361 -8.748 8.372 1.00 95.50 736 PHE A CA 1
ATOM 5826 C C . PHE A 1 736 ? 13.373 -9.685 7.712 1.00 95.50 736 PHE A C 1
ATOM 5828 O O . PHE A 1 736 ? 13.824 -9.427 6.601 1.00 95.50 736 PHE A O 1
ATOM 5835 N N . ILE A 1 737 ? 13.677 -10.814 8.353 1.00 95.56 737 ILE A N 1
ATOM 5836 C CA . ILE A 1 737 ? 14.545 -11.848 7.780 1.00 95.56 737 ILE A CA 1
ATOM 5837 C C . ILE A 1 737 ? 13.866 -12.480 6.563 1.00 95.56 737 ILE A C 1
ATOM 5839 O O . ILE A 1 737 ? 14.506 -12.700 5.534 1.00 95.56 737 ILE A O 1
ATOM 5843 N N . LYS A 1 738 ? 12.548 -12.711 6.638 1.00 95.44 738 LYS A N 1
ATOM 5844 C CA . LYS A 1 738 ? 11.774 -13.183 5.487 1.00 95.44 738 LYS A CA 1
ATOM 5845 C C . LYS A 1 738 ? 11.816 -12.166 4.348 1.00 95.44 738 LYS A C 1
ATOM 5847 O O . LYS A 1 738 ? 12.108 -12.565 3.227 1.00 95.44 738 LYS A O 1
ATOM 5852 N N . GLU A 1 739 ? 11.587 -10.881 4.612 1.00 96.25 739 GLU A N 1
ATOM 5853 C CA . GLU A 1 739 ? 11.691 -9.830 3.592 1.00 96.25 739 GLU A CA 1
ATOM 5854 C C . GLU A 1 739 ? 13.080 -9.792 2.937 1.00 96.25 739 GLU A C 1
ATOM 5856 O O . GLU A 1 739 ? 13.166 -9.821 1.709 1.00 96.25 739 GLU A O 1
ATOM 5861 N N . LEU A 1 740 ? 14.155 -9.805 3.730 1.00 97.00 740 LEU A N 1
ATOM 5862 C CA . LEU A 1 740 ? 15.530 -9.842 3.229 1.00 97.00 740 LEU A CA 1
ATOM 5863 C C . LEU A 1 740 ? 15.757 -11.040 2.293 1.00 97.00 740 LEU A C 1
ATOM 5865 O O . LEU A 1 740 ? 16.237 -10.868 1.173 1.00 97.00 740 LEU A O 1
ATOM 5869 N N . SER A 1 741 ? 15.330 -12.241 2.699 1.00 96.31 741 SER A N 1
ATOM 5870 C CA . SER A 1 741 ? 15.454 -13.448 1.867 1.00 96.31 741 SER A CA 1
ATOM 5871 C C . SER A 1 741 ? 14.713 -13.330 0.524 1.00 96.31 741 SER A C 1
ATOM 5873 O O . SER A 1 741 ? 15.189 -13.814 -0.508 1.00 96.31 741 SER A O 1
ATOM 5875 N N . LEU A 1 742 ? 13.561 -12.647 0.510 1.00 95.88 742 LEU A N 1
ATOM 5876 C CA . LEU A 1 742 ? 12.778 -12.409 -0.702 1.00 95.88 742 LEU A CA 1
ATOM 5877 C C . LEU A 1 742 ? 13.482 -11.421 -1.631 1.00 95.88 742 LEU A C 1
ATOM 5879 O O . LEU A 1 742 ? 13.495 -11.637 -2.841 1.00 95.88 742 LEU A O 1
ATOM 5883 N N . TYR A 1 743 ? 14.097 -10.373 -1.082 1.00 96.94 743 TYR A N 1
ATOM 5884 C CA . TYR A 1 743 ? 14.891 -9.422 -1.857 1.00 96.94 743 TYR A CA 1
ATOM 5885 C C . TYR A 1 743 ? 16.134 -10.064 -2.476 1.00 96.94 743 TYR A C 1
ATOM 5887 O O . TYR A 1 743 ? 16.416 -9.813 -3.644 1.00 96.94 743 TYR A O 1
ATOM 5895 N N . ILE A 1 744 ? 16.830 -10.932 -1.740 1.00 96.06 744 ILE A N 1
ATOM 5896 C CA . ILE A 1 744 ? 17.980 -11.697 -2.248 1.00 96.06 744 ILE A CA 1
ATOM 5897 C C . ILE A 1 744 ? 17.547 -12.617 -3.395 1.00 96.06 744 ILE A C 1
ATOM 5899 O O . ILE A 1 744 ? 18.150 -12.610 -4.466 1.00 96.06 744 ILE A O 1
ATOM 5903 N N . THR A 1 745 ? 16.439 -13.343 -3.214 1.00 95.12 745 THR A N 1
ATOM 5904 C CA . THR A 1 745 ? 15.864 -14.199 -4.265 1.00 95.12 745 THR A CA 1
ATOM 5905 C C . THR A 1 745 ? 15.464 -13.382 -5.499 1.00 95.12 745 THR A C 1
ATOM 5907 O O . THR A 1 745 ? 15.705 -13.789 -6.637 1.00 95.12 745 THR A O 1
ATOM 5910 N N . PHE A 1 746 ? 14.863 -12.208 -5.290 1.00 94.69 746 PHE A N 1
ATOM 5911 C CA . PHE A 1 746 ? 14.485 -11.304 -6.371 1.00 94.69 746 PHE A CA 1
ATOM 5912 C C . PHE A 1 746 ?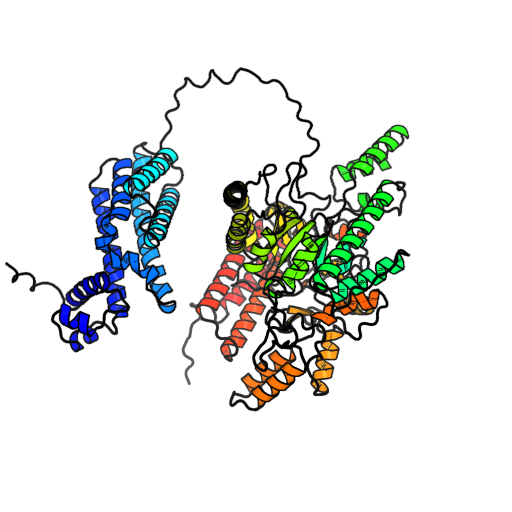 15.712 -10.778 -7.123 1.00 94.69 746 PHE A C 1
ATOM 5914 O O . PHE A 1 746 ? 15.715 -10.807 -8.354 1.00 94.69 746 PHE A O 1
ATOM 5921 N N . LEU A 1 747 ? 16.750 -10.344 -6.402 1.00 94.38 747 LEU A N 1
ATOM 5922 C CA . LEU A 1 747 ? 18.010 -9.865 -6.967 1.00 94.38 747 LEU A CA 1
ATOM 5923 C C . LEU A 1 747 ? 18.668 -10.940 -7.836 1.00 94.38 747 LEU A C 1
ATOM 5925 O O . LEU A 1 747 ? 18.989 -10.663 -8.991 1.00 94.38 747 LEU A O 1
ATOM 5929 N N . GLN A 1 748 ? 18.771 -12.171 -7.327 1.00 93.31 748 GLN A N 1
ATOM 5930 C CA . GLN A 1 748 ? 19.295 -13.301 -8.095 1.00 93.31 748 GLN A CA 1
ATOM 5931 C C . GLN A 1 748 ? 18.488 -13.521 -9.381 1.00 93.31 748 GLN A C 1
ATOM 5933 O O . GLN A 1 748 ? 19.056 -13.602 -10.465 1.00 93.31 748 GLN A O 1
ATOM 5938 N N . SER A 1 749 ? 17.154 -13.501 -9.299 1.00 91.25 749 SER A N 1
ATOM 5939 C CA . SER A 1 749 ? 16.306 -13.626 -10.490 1.00 91.25 749 SER A CA 1
ATOM 5940 C C . SER A 1 749 ? 16.524 -12.493 -11.505 1.00 91.25 749 SER A C 1
ATOM 5942 O O . SER A 1 749 ? 16.454 -12.733 -12.713 1.00 91.25 749 SER A O 1
ATOM 5944 N N . GLN A 1 750 ? 16.789 -11.260 -11.054 1.00 91.12 750 GLN A N 1
ATOM 5945 C CA . GLN A 1 750 ? 17.113 -10.151 -11.956 1.00 91.12 750 GLN A CA 1
ATOM 5946 C C . GLN A 1 750 ? 18.483 -10.329 -12.624 1.00 91.12 750 GLN A C 1
ATOM 5948 O O . GLN A 1 750 ? 18.602 -10.021 -13.811 1.00 91.12 750 GLN A O 1
ATOM 5953 N N . LEU A 1 751 ? 19.487 -10.846 -11.906 1.00 90.25 751 LEU A N 1
ATOM 5954 C CA . LEU A 1 751 ? 20.803 -11.178 -12.469 1.00 90.25 751 LEU A CA 1
ATOM 5955 C C . LEU A 1 751 ? 20.685 -12.258 -13.541 1.00 90.25 751 LEU A C 1
ATOM 5957 O O . LEU A 1 751 ? 21.157 -12.054 -14.657 1.00 90.25 751 LEU A O 1
ATOM 5961 N N . ASP A 1 752 ? 19.982 -13.351 -13.241 1.00 88.38 752 ASP A N 1
ATOM 5962 C CA . ASP A 1 752 ? 19.788 -14.461 -14.176 1.00 88.38 752 ASP A CA 1
ATOM 5963 C C . ASP A 1 752 ? 19.105 -13.976 -15.464 1.00 88.38 752 ASP A C 1
ATOM 5965 O O . ASP A 1 752 ? 19.499 -14.338 -16.573 1.00 88.38 752 ASP A O 1
ATOM 5969 N N . LYS A 1 753 ? 18.093 -13.102 -15.332 1.00 86.31 753 LYS A N 1
ATOM 5970 C CA . LYS A 1 753 ? 17.403 -12.476 -16.471 1.00 86.31 753 LYS A CA 1
ATOM 5971 C C . LYS A 1 753 ? 18.320 -11.519 -17.247 1.00 86.31 753 LYS A C 1
ATOM 5973 O O . LYS A 1 753 ? 18.169 -11.410 -18.467 1.00 86.31 753 LYS A O 1
ATOM 5978 N N . ALA A 1 754 ? 19.228 -10.808 -16.580 1.00 87.44 754 ALA A N 1
ATOM 5979 C CA . ALA A 1 754 ? 20.162 -9.884 -17.224 1.00 87.44 754 ALA A CA 1
ATOM 5980 C C . ALA A 1 754 ? 21.263 -10.629 -17.992 1.00 87.44 754 ALA A C 1
ATOM 5982 O O . ALA A 1 754 ? 21.554 -10.265 -19.130 1.00 87.44 754 ALA A O 1
ATOM 5983 N N . GLU A 1 755 ? 21.798 -11.716 -17.426 1.00 86.12 755 GLU A N 1
ATOM 5984 C CA . GLU A 1 755 ? 22.846 -12.552 -18.032 1.00 86.12 755 GLU A CA 1
ATOM 5985 C C . GLU A 1 755 ? 22.408 -13.139 -19.383 1.00 86.12 755 GLU A C 1
ATOM 5987 O O . GLU A 1 755 ? 23.196 -13.232 -20.321 1.00 86.12 755 GLU A O 1
ATOM 5992 N N . ILE A 1 756 ? 21.121 -13.468 -19.525 1.00 82.75 756 ILE A N 1
ATOM 5993 C CA . ILE A 1 756 ? 20.539 -13.977 -20.778 1.00 82.75 756 ILE A CA 1
ATOM 5994 C C . ILE A 1 756 ? 19.879 -12.888 -21.642 1.00 82.75 756 ILE A C 1
ATOM 5996 O O . ILE A 1 756 ? 19.197 -13.203 -22.620 1.00 82.75 756 ILE A O 1
ATOM 6000 N N . GLY A 1 757 ? 20.063 -11.609 -21.297 1.00 78.69 757 GLY A N 1
ATOM 6001 C CA . GLY A 1 757 ? 19.622 -10.459 -22.090 1.00 78.69 757 GLY A CA 1
ATOM 6002 C C . GLY A 1 757 ? 18.109 -10.204 -22.108 1.00 78.69 757 GLY A C 1
ATOM 6003 O O . GLY A 1 757 ? 17.623 -9.499 -22.996 1.00 78.69 757 GLY A O 1
ATOM 6004 N N . ILE A 1 758 ? 17.346 -10.762 -21.160 1.00 78.56 758 ILE A N 1
ATOM 6005 C CA . ILE A 1 758 ? 15.895 -10.522 -21.038 1.00 78.56 758 ILE A CA 1
ATOM 6006 C C . ILE A 1 758 ? 15.624 -9.133 -20.469 1.00 78.56 758 ILE A C 1
ATOM 6008 O O . ILE A 1 758 ? 14.752 -8.421 -20.970 1.00 78.56 758 ILE A O 1
ATOM 6012 N N . VAL A 1 759 ? 16.371 -8.739 -19.437 1.00 81.00 759 VAL A N 1
ATOM 6013 C CA . VAL A 1 759 ? 16.288 -7.402 -18.841 1.00 81.00 759 VAL A CA 1
ATOM 6014 C C . VAL A 1 759 ? 17.570 -6.628 -19.115 1.00 81.00 759 VAL A C 1
ATOM 6016 O O . VAL A 1 759 ? 18.664 -7.183 -19.106 1.00 81.00 759 VAL A O 1
ATOM 6019 N N . LYS A 1 760 ? 17.433 -5.325 -19.361 1.00 83.69 760 LYS A N 1
ATOM 6020 C CA . LYS A 1 760 ? 18.561 -4.403 -19.542 1.00 83.69 760 LYS A CA 1
ATOM 6021 C C . LYS A 1 760 ? 18.725 -3.560 -18.281 1.00 83.69 760 LYS A C 1
ATOM 6023 O O . LYS A 1 760 ? 18.316 -2.401 -18.254 1.00 83.69 760 LYS A O 1
ATOM 6028 N N . LEU A 1 761 ? 19.252 -4.173 -17.227 1.00 84.69 761 LEU A N 1
ATOM 6029 C CA . LEU A 1 761 ? 19.589 -3.499 -15.972 1.00 84.69 761 LEU A CA 1
ATOM 6030 C C . LEU A 1 761 ? 21.079 -3.143 -15.973 1.00 84.69 761 LEU A C 1
ATOM 6032 O O . LEU A 1 761 ? 21.889 -3.885 -16.521 1.00 84.69 761 LEU A O 1
ATOM 6036 N N . SER A 1 762 ? 21.435 -1.986 -15.412 1.00 85.31 762 SER A N 1
ATOM 6037 C CA . SER A 1 762 ? 22.830 -1.538 -15.352 1.00 85.31 762 SER A CA 1
ATOM 6038 C C . SER A 1 762 ? 23.586 -2.224 -14.215 1.00 85.31 762 SER A C 1
ATOM 6040 O O . SER A 1 762 ? 22.998 -2.568 -13.194 1.00 85.31 762 SER A O 1
ATOM 6042 N N . GLU A 1 763 ? 24.908 -2.336 -14.335 1.00 85.94 763 GLU A N 1
ATOM 6043 C CA . GLU A 1 763 ? 25.770 -2.774 -13.224 1.00 85.94 763 GLU A CA 1
ATOM 6044 C C . GLU A 1 763 ? 25.551 -1.916 -11.974 1.00 85.94 763 GLU A C 1
ATOM 6046 O O . GLU A 1 763 ? 25.447 -2.433 -10.866 1.00 85.94 763 GLU A O 1
ATOM 6051 N N . LYS A 1 764 ? 25.359 -0.604 -12.167 1.00 88.00 764 LYS A N 1
ATOM 6052 C CA . LYS A 1 764 ? 25.002 0.320 -11.090 1.00 88.00 764 LYS A CA 1
ATOM 6053 C C . LYS A 1 764 ? 23.717 -0.085 -10.362 1.00 88.00 764 LYS A C 1
ATOM 6055 O O . LYS A 1 764 ? 23.681 0.007 -9.145 1.00 88.00 764 LYS A O 1
ATOM 6060 N N . TYR A 1 765 ? 22.677 -0.522 -11.076 1.00 90.81 765 TYR A N 1
ATOM 6061 C CA . TYR A 1 765 ? 21.440 -0.975 -10.435 1.00 90.81 765 TYR A CA 1
ATOM 6062 C C . TYR A 1 765 ? 21.716 -2.137 -9.477 1.00 90.81 765 TYR A C 1
ATOM 6064 O O . TYR A 1 765 ? 21.255 -2.101 -8.342 1.00 90.81 765 TYR A O 1
ATOM 6072 N N . PHE A 1 766 ? 22.494 -3.132 -9.912 1.00 91.12 766 PHE A N 1
ATOM 6073 C CA . PHE A 1 766 ? 22.845 -4.283 -9.079 1.00 91.12 766 PHE A CA 1
ATOM 6074 C C . PHE A 1 766 ? 23.744 -3.895 -7.899 1.00 91.12 766 PHE A C 1
ATOM 6076 O O . PHE A 1 766 ? 23.513 -4.369 -6.790 1.00 91.12 766 PHE A O 1
ATOM 6083 N N . ALA A 1 767 ? 24.707 -2.995 -8.112 1.00 89.38 767 ALA A N 1
ATOM 6084 C CA . ALA A 1 767 ? 25.572 -2.484 -7.053 1.00 89.38 767 ALA A CA 1
ATOM 6085 C C . ALA A 1 767 ? 24.786 -1.697 -5.989 1.00 89.38 767 ALA A C 1
ATOM 6087 O O . ALA A 1 767 ? 24.912 -1.993 -4.803 1.00 89.38 767 ALA A O 1
ATOM 6088 N N . ASP A 1 768 ? 23.936 -0.750 -6.407 1.00 91.88 768 ASP A N 1
ATOM 6089 C CA . ASP A 1 768 ? 23.080 0.038 -5.509 1.00 91.88 768 ASP A CA 1
ATOM 6090 C C . ASP A 1 768 ? 22.141 -0.897 -4.715 1.00 91.88 768 ASP A C 1
ATOM 6092 O O . ASP A 1 768 ? 21.969 -0.739 -3.507 1.00 91.88 768 ASP A O 1
ATOM 6096 N N . PHE A 1 769 ? 21.580 -1.923 -5.370 1.00 94.75 769 PHE A N 1
ATOM 6097 C CA . PHE A 1 769 ? 20.710 -2.914 -4.729 1.00 94.75 769 PHE A CA 1
ATOM 6098 C C . PHE A 1 769 ? 21.451 -3.708 -3.649 1.00 94.75 769 PHE A C 1
ATOM 6100 O O . PHE A 1 769 ? 20.975 -3.788 -2.517 1.00 94.75 769 PHE A O 1
ATOM 6107 N N . SER A 1 770 ? 22.617 -4.275 -3.972 1.00 94.44 770 SER A N 1
ATOM 6108 C CA . SER A 1 770 ? 23.435 -5.026 -3.014 1.00 94.44 770 SER A CA 1
ATOM 6109 C C . SER A 1 770 ? 23.893 -4.151 -1.846 1.00 94.44 770 SER A C 1
ATOM 6111 O O . SER A 1 770 ? 23.811 -4.587 -0.701 1.00 94.44 770 SER A O 1
ATOM 6113 N N . GLN A 1 771 ? 24.320 -2.910 -2.105 1.00 94.75 771 GLN A N 1
ATOM 6114 C CA . GLN A 1 771 ? 24.720 -1.972 -1.052 1.00 94.75 771 GLN A CA 1
ATOM 6115 C C . GLN A 1 771 ? 23.569 -1.651 -0.096 1.00 94.75 771 GLN A C 1
ATOM 6117 O O . GLN A 1 771 ? 23.769 -1.662 1.117 1.00 94.75 771 GLN A O 1
ATOM 6122 N N . ASN A 1 772 ? 22.363 -1.423 -0.619 1.00 95.44 772 ASN A N 1
ATOM 6123 C CA . ASN A 1 772 ? 21.192 -1.163 0.215 1.00 95.44 772 ASN A CA 1
ATOM 6124 C C . ASN A 1 772 ? 20.812 -2.379 1.075 1.00 95.44 772 ASN A C 1
ATOM 6126 O O . ASN A 1 772 ? 20.489 -2.207 2.252 1.00 95.44 772 ASN A O 1
ATOM 6130 N N . LEU A 1 773 ? 20.923 -3.604 0.541 1.00 96.44 773 LEU A N 1
ATOM 6131 C CA . LEU A 1 773 ? 20.709 -4.818 1.337 1.00 96.44 773 LEU A CA 1
ATOM 6132 C C . LEU A 1 773 ? 21.744 -4.963 2.455 1.00 96.44 773 LEU A C 1
ATOM 6134 O O . LEU A 1 773 ? 21.368 -5.255 3.586 1.00 96.44 773 LEU A O 1
ATOM 6138 N N . LEU A 1 774 ? 23.026 -4.730 2.159 1.00 95.94 774 LEU A N 1
ATOM 6139 C CA . LEU A 1 774 ? 24.104 -4.794 3.150 1.00 95.94 774 LEU A CA 1
ATOM 6140 C C . LEU A 1 774 ? 23.931 -3.735 4.248 1.00 95.94 774 LEU A C 1
ATOM 6142 O O . LEU A 1 774 ? 24.046 -4.054 5.428 1.00 95.94 774 LEU A O 1
ATOM 6146 N N . GLY A 1 775 ? 23.566 -2.501 3.885 1.00 95.88 775 GLY A N 1
ATOM 6147 C CA . GLY A 1 775 ? 23.232 -1.459 4.861 1.00 95.88 775 GLY A CA 1
ATOM 6148 C C . GLY A 1 775 ? 22.018 -1.824 5.723 1.00 95.88 775 GLY A C 1
ATOM 6149 O O . GLY A 1 775 ? 22.007 -1.579 6.927 1.00 95.88 775 GLY A O 1
ATOM 6150 N N . GLY A 1 776 ? 21.011 -2.472 5.130 1.00 96.31 776 GLY A N 1
ATOM 6151 C CA . GLY A 1 776 ? 19.864 -3.001 5.864 1.00 96.31 776 GLY A CA 1
ATOM 6152 C C . GLY A 1 776 ? 20.221 -4.148 6.817 1.00 96.31 776 GLY A C 1
ATOM 6153 O O . GLY A 1 776 ? 19.677 -4.207 7.918 1.00 96.31 776 GLY A O 1
ATOM 6154 N N . ILE A 1 777 ? 21.154 -5.027 6.433 1.00 96.44 777 ILE A N 1
ATOM 6155 C CA . ILE A 1 777 ? 21.694 -6.081 7.305 1.00 96.44 777 ILE A CA 1
ATOM 6156 C C . ILE A 1 777 ? 22.394 -5.469 8.518 1.00 96.44 777 ILE A C 1
ATOM 6158 O O . ILE A 1 777 ? 22.158 -5.931 9.632 1.00 96.44 777 ILE A O 1
ATOM 6162 N N . GLU A 1 778 ? 23.205 -4.429 8.321 1.00 95.31 778 GLU A N 1
ATOM 6163 C CA . GLU A 1 778 ? 23.902 -3.763 9.424 1.00 95.31 778 GLU A CA 1
ATOM 6164 C C . GLU A 1 778 ? 22.913 -3.156 10.424 1.00 95.31 778 GLU A C 1
ATOM 6166 O O . GLU A 1 778 ? 22.971 -3.455 11.616 1.00 95.31 778 GLU A O 1
ATOM 6171 N N . TYR A 1 779 ? 21.905 -2.433 9.929 1.00 95.56 779 TYR A N 1
ATOM 6172 C CA . TYR A 1 779 ? 20.812 -1.938 10.768 1.00 95.56 779 TYR A CA 1
ATOM 6173 C C . TYR A 1 779 ? 20.110 -3.073 11.539 1.00 95.56 779 TYR A C 1
ATOM 6175 O O . TYR A 1 779 ? 19.807 -2.953 12.727 1.00 95.56 779 TYR A O 1
ATOM 6183 N N . TYR A 1 780 ? 19.870 -4.217 10.892 1.00 95.38 780 TYR A N 1
ATOM 6184 C CA . TYR A 1 780 ? 19.264 -5.374 11.547 1.00 95.38 780 TYR A CA 1
ATOM 6185 C C . TYR A 1 780 ? 20.159 -6.037 12.600 1.00 95.38 780 TYR A C 1
ATOM 6187 O O . TYR A 1 780 ? 19.619 -6.596 13.556 1.00 95.38 780 TYR A O 1
ATOM 6195 N N . ARG A 1 781 ? 21.492 -5.959 12.494 1.00 92.88 781 ARG A N 1
ATOM 6196 C CA . ARG A 1 781 ? 22.404 -6.416 13.560 1.00 92.88 781 ARG A CA 1
ATOM 6197 C C . ARG A 1 781 ? 22.283 -5.554 14.803 1.00 92.88 781 ARG A C 1
ATOM 6199 O O . ARG A 1 781 ? 22.148 -6.096 15.898 1.00 92.88 781 ARG A O 1
ATOM 6206 N N . GLU A 1 782 ? 22.278 -4.235 14.629 1.00 89.50 782 GLU A N 1
ATOM 6207 C CA . GLU A 1 782 ? 22.080 -3.292 15.732 1.00 89.50 782 GLU A CA 1
ATOM 6208 C C . GLU A 1 782 ? 20.727 -3.538 16.412 1.00 89.50 782 GLU A C 1
ATOM 6210 O O . GLU A 1 782 ? 20.628 -3.614 17.639 1.00 89.50 782 GLU A O 1
ATOM 6215 N N . LEU A 1 783 ? 19.683 -3.769 15.616 1.00 86.88 783 LEU A N 1
ATOM 6216 C CA . LEU A 1 783 ? 18.334 -4.044 16.099 1.00 86.88 783 LEU A CA 1
ATOM 6217 C C . LEU A 1 783 ? 18.216 -5.396 16.820 1.00 86.88 783 LEU A C 1
ATOM 6219 O O . LEU A 1 783 ? 17.466 -5.506 17.789 1.00 86.88 783 LEU A O 1
ATOM 6223 N N . ALA A 1 784 ? 18.982 -6.411 16.414 1.00 83.69 784 ALA A N 1
ATOM 6224 C CA . ALA A 1 784 ? 18.968 -7.731 17.045 1.00 83.69 784 ALA A CA 1
ATOM 6225 C C . ALA A 1 784 ? 19.420 -7.710 18.516 1.00 83.69 784 ALA A C 1
ATOM 6227 O O . ALA A 1 784 ? 18.998 -8.574 19.287 1.00 83.69 784 ALA A O 1
ATOM 6228 N N . SER A 1 785 ? 20.208 -6.707 18.925 1.00 71.19 785 SER A N 1
ATOM 6229 C CA . SER A 1 785 ? 20.561 -6.487 20.338 1.00 71.19 785 SER A CA 1
ATOM 6230 C C . SER A 1 785 ? 19.349 -6.140 21.217 1.00 71.19 785 SER A C 1
ATOM 6232 O O . SER A 1 785 ? 19.371 -6.387 22.419 1.00 71.19 785 SER A O 1
ATOM 6234 N N . HIS A 1 786 ? 18.267 -5.637 20.613 1.00 69.00 786 HIS A N 1
ATOM 6235 C CA . HIS A 1 786 ? 17.006 -5.301 21.278 1.00 69.00 786 HIS A CA 1
ATOM 6236 C C . HIS A 1 786 ? 15.976 -6.446 21.226 1.00 69.00 786 HIS A C 1
ATOM 6238 O O . HIS A 1 786 ? 14.882 -6.320 21.778 1.00 69.00 786 HIS A O 1
ATOM 6244 N N . LEU A 1 787 ? 16.294 -7.558 20.549 1.00 67.88 787 LEU A N 1
ATOM 6245 C CA . LEU A 1 787 ? 15.457 -8.756 20.505 1.00 67.88 787 LEU A CA 1
ATOM 6246 C C . LEU A 1 787 ? 15.865 -9.698 21.649 1.00 67.88 787 LEU A C 1
ATOM 6248 O O . LEU A 1 787 ? 17.021 -10.100 21.752 1.00 67.88 787 LEU A O 1
ATOM 6252 N N . ASN A 1 788 ? 14.919 -10.083 22.507 1.00 58.59 788 ASN A N 1
ATOM 6253 C CA . ASN A 1 788 ? 15.205 -10.935 23.666 1.00 58.59 788 ASN A CA 1
ATOM 6254 C C . ASN A 1 788 ? 15.306 -12.431 23.293 1.00 58.59 788 ASN A C 1
ATOM 6256 O O . ASN A 1 788 ? 14.518 -12.946 22.499 1.00 58.59 788 ASN A O 1
ATOM 6260 N N . GLY A 1 789 ? 16.219 -13.159 23.950 1.00 62.19 789 GLY A N 1
ATOM 6261 C CA . GLY A 1 789 ? 16.245 -14.631 23.994 1.00 62.19 789 GLY A CA 1
ATOM 6262 C C . GLY A 1 789 ? 16.853 -15.350 22.776 1.00 62.19 789 GLY A C 1
ATOM 6263 O O . GLY A 1 789 ? 17.614 -14.785 21.992 1.00 62.19 789 GLY A O 1
ATOM 6264 N N . SER A 1 790 ? 16.513 -16.638 22.617 1.00 57.12 790 SER A N 1
ATOM 6265 C CA . SER A 1 790 ? 17.033 -17.541 21.567 1.00 57.12 790 SER A CA 1
ATOM 6266 C C . SER A 1 790 ? 16.698 -17.101 20.132 1.00 57.12 790 SER A C 1
ATOM 6268 O O . SER A 1 790 ? 17.402 -17.474 19.190 1.00 57.12 790 SER A O 1
ATOM 6270 N N . GLY A 1 791 ? 15.670 -16.264 19.962 1.00 68.81 791 GLY A N 1
ATOM 6271 C CA . GLY A 1 791 ? 15.310 -15.650 18.683 1.00 68.81 791 GLY A CA 1
ATOM 6272 C C . GLY A 1 791 ? 16.396 -14.723 18.131 1.00 68.81 791 GLY A C 1
ATOM 6273 O O . GLY A 1 791 ? 16.610 -14.708 16.921 1.00 68.81 791 GLY A O 1
ATOM 6274 N N . SER A 1 792 ? 17.145 -14.028 18.997 1.00 77.69 792 SER A N 1
ATOM 6275 C CA . SER A 1 792 ? 18.225 -13.119 18.584 1.00 77.69 792 SER A CA 1
ATOM 6276 C C . SER A 1 792 ? 19.397 -13.870 17.936 1.00 77.69 792 SER A C 1
ATOM 6278 O O . SER A 1 792 ? 19.883 -13.480 16.876 1.00 77.69 792 SER A O 1
ATOM 6280 N N . SER A 1 793 ? 19.782 -15.030 18.482 1.00 82.00 793 SER A N 1
ATOM 6281 C CA . SER A 1 793 ? 20.856 -15.859 17.910 1.00 82.00 793 SER A CA 1
ATOM 6282 C C . SER A 1 793 ? 20.506 -16.392 16.513 1.00 82.00 793 SER A C 1
ATOM 6284 O O . SER A 1 793 ? 21.319 -16.293 15.588 1.00 82.00 793 SER A O 1
ATOM 6286 N N . ARG A 1 794 ? 19.277 -16.897 16.319 1.00 84.19 794 ARG A N 1
ATOM 6287 C CA . ARG A 1 794 ? 18.794 -17.345 14.998 1.00 84.19 794 ARG A CA 1
ATOM 6288 C C . ARG A 1 794 ? 18.738 -16.188 14.000 1.00 84.19 794 ARG A C 1
ATOM 6290 O O . ARG A 1 794 ? 19.136 -16.354 12.850 1.00 84.19 794 ARG A O 1
ATOM 6297 N N . PHE A 1 795 ? 18.282 -15.020 14.450 1.00 89.75 795 PHE A N 1
ATOM 6298 C CA . PHE A 1 795 ? 18.207 -13.805 13.644 1.00 89.75 795 PHE A CA 1
ATOM 6299 C C . PHE A 1 795 ? 19.597 -13.371 13.153 1.00 89.75 795 PHE A C 1
ATOM 6301 O O . PHE A 1 795 ? 19.800 -13.225 11.950 1.00 89.75 795 PHE A O 1
ATOM 6308 N N . LEU A 1 796 ? 20.580 -13.267 14.053 1.00 91.19 796 LEU A N 1
ATOM 6309 C CA . LEU A 1 796 ? 21.967 -12.922 13.718 1.00 91.19 796 LEU A CA 1
ATOM 6310 C C . LEU A 1 796 ? 22.630 -13.957 12.795 1.00 91.19 796 LEU A C 1
ATOM 6312 O O . LEU A 1 796 ? 23.333 -13.589 11.853 1.00 91.19 796 LEU A O 1
ATOM 6316 N N . THR A 1 797 ? 22.370 -15.247 13.022 1.00 91.81 797 THR A N 1
ATOM 6317 C CA . THR A 1 797 ? 22.881 -16.330 12.162 1.00 91.81 797 THR A CA 1
ATOM 6318 C C . THR A 1 797 ? 22.326 -16.220 10.739 1.00 91.81 797 THR A C 1
ATOM 6320 O O . THR A 1 797 ? 23.072 -16.355 9.765 1.00 91.81 797 THR A O 1
ATOM 6323 N N . ALA A 1 798 ? 21.030 -15.919 10.602 1.00 93.88 798 ALA A N 1
ATOM 6324 C CA . ALA A 1 798 ? 20.405 -15.692 9.303 1.00 93.88 798 ALA A CA 1
ATOM 6325 C C . ALA A 1 798 ? 20.997 -14.464 8.593 1.00 93.88 798 ALA A C 1
ATOM 6327 O O . ALA A 1 798 ? 21.301 -14.546 7.406 1.00 93.88 798 ALA A O 1
ATOM 6328 N N . LEU A 1 799 ? 21.226 -13.356 9.312 1.00 95.50 799 LEU A N 1
ATOM 6329 C CA . LEU A 1 799 ? 21.862 -12.160 8.746 1.00 95.50 799 LEU A CA 1
ATOM 6330 C C . LEU A 1 799 ? 23.253 -12.455 8.185 1.00 95.50 799 LEU A C 1
ATOM 6332 O O . LEU A 1 799 ? 23.540 -12.059 7.060 1.00 95.50 799 LEU A O 1
ATOM 6336 N N . LYS A 1 800 ? 24.092 -13.181 8.934 1.00 94.81 800 LYS A N 1
ATOM 6337 C CA . LYS A 1 800 ? 25.426 -13.579 8.463 1.00 94.81 800 LYS A CA 1
ATOM 6338 C C . LYS A 1 800 ? 25.343 -14.431 7.194 1.00 94.81 800 LYS A C 1
ATOM 6340 O O . LYS A 1 800 ? 26.011 -14.139 6.212 1.00 94.81 800 LYS A O 1
ATOM 6345 N N . THR A 1 801 ? 24.454 -15.424 7.187 1.00 95.88 801 THR A N 1
ATOM 6346 C CA . THR A 1 801 ? 24.234 -16.288 6.015 1.00 95.88 801 THR A CA 1
ATOM 6347 C C . THR A 1 801 ? 23.835 -15.476 4.779 1.00 95.88 801 THR A C 1
ATOM 6349 O O . THR A 1 801 ? 24.324 -15.727 3.680 1.00 95.88 801 THR A O 1
ATOM 6352 N N . PHE A 1 802 ? 22.946 -14.496 4.945 1.00 96.62 802 PHE A N 1
ATOM 6353 C CA . PHE A 1 802 ? 22.476 -13.656 3.847 1.00 96.62 802 PHE A CA 1
ATOM 6354 C C . PHE A 1 802 ? 23.508 -12.629 3.379 1.00 96.62 802 PHE A C 1
ATOM 6356 O O . PHE A 1 802 ? 23.582 -12.361 2.182 1.00 96.62 802 PHE A O 1
ATOM 6363 N N . GLU A 1 803 ? 24.327 -12.094 4.280 1.00 95.12 803 GLU A N 1
ATOM 6364 C CA . GLU A 1 803 ? 25.475 -11.268 3.906 1.00 95.12 803 GLU A CA 1
ATOM 6365 C C . GLU A 1 803 ? 26.460 -12.060 3.044 1.00 95.12 803 GLU A C 1
ATOM 6367 O O . GLU A 1 803 ? 26.799 -11.606 1.952 1.00 95.12 803 GLU A O 1
ATOM 6372 N N . ASP A 1 804 ? 26.847 -13.263 3.479 1.00 93.56 804 ASP A N 1
ATOM 6373 C CA . ASP A 1 804 ? 27.759 -14.132 2.728 1.00 93.56 804 ASP A CA 1
ATOM 6374 C C . ASP A 1 804 ? 27.201 -14.438 1.327 1.00 93.56 804 ASP A C 1
ATOM 6376 O O . ASP A 1 804 ? 27.927 -14.362 0.334 1.00 93.56 804 ASP A O 1
ATOM 6380 N N . GLN A 1 805 ? 25.892 -14.706 1.221 1.00 94.25 805 GLN A N 1
ATOM 6381 C CA . GLN A 1 805 ? 25.219 -14.896 -0.068 1.00 94.25 805 GLN A CA 1
ATOM 6382 C C . GLN A 1 805 ? 25.322 -13.658 -0.963 1.00 94.25 805 GLN A C 1
ATOM 6384 O O . GLN A 1 805 ? 25.675 -13.793 -2.131 1.00 94.25 805 GLN A O 1
ATOM 6389 N N . ILE A 1 806 ? 25.046 -12.458 -0.442 1.00 93.19 806 ILE A N 1
ATOM 6390 C CA . ILE A 1 806 ? 25.131 -11.212 -1.222 1.00 93.19 806 ILE A CA 1
ATOM 6391 C C . ILE A 1 806 ? 26.574 -10.947 -1.667 1.00 93.19 806 ILE A C 1
ATOM 6393 O O . ILE A 1 806 ? 26.792 -10.546 -2.811 1.00 93.19 806 ILE A O 1
ATOM 6397 N N . MET A 1 807 ? 27.559 -11.195 -0.799 1.00 88.75 807 MET A N 1
ATOM 6398 C CA . MET A 1 807 ? 28.977 -10.995 -1.111 1.00 88.75 807 MET A CA 1
ATOM 6399 C C . MET A 1 807 ? 29.477 -11.937 -2.214 1.00 88.75 807 MET A C 1
ATOM 6401 O O . MET A 1 807 ? 30.357 -11.550 -2.979 1.00 88.75 807 MET A O 1
ATOM 6405 N N . GLN A 1 808 ? 28.906 -13.141 -2.323 1.00 88.12 808 GLN A N 1
ATOM 6406 C CA . GLN A 1 808 ? 29.228 -14.119 -3.370 1.00 88.12 808 GLN A CA 1
ATOM 6407 C C . GLN A 1 808 ? 28.537 -13.836 -4.716 1.00 88.12 808 GLN A C 1
ATOM 6409 O O . GLN A 1 808 ? 28.923 -14.412 -5.735 1.00 88.12 808 GLN A O 1
ATOM 6414 N N . MET A 1 809 ? 27.522 -12.966 -4.761 1.00 87.88 809 MET A N 1
ATOM 6415 C CA . MET A 1 809 ? 26.846 -12.622 -6.015 1.00 87.88 809 MET A CA 1
ATOM 6416 C C . MET A 1 809 ? 27.739 -11.763 -6.920 1.00 87.88 809 MET A C 1
ATOM 6418 O O . MET A 1 809 ? 28.462 -10.878 -6.463 1.00 87.88 809 MET A O 1
ATOM 6422 N N . LYS A 1 810 ? 27.607 -11.946 -8.242 1.00 68.12 810 LYS A N 1
ATOM 6423 C CA . LYS A 1 810 ? 28.351 -11.217 -9.296 1.00 68.12 810 LYS A CA 1
ATOM 6424 C C . LYS A 1 810 ? 28.137 -9.683 -9.305 1.00 68.12 810 LYS A C 1
ATOM 6426 O O . LYS A 1 810 ? 28.672 -8.999 -10.169 1.00 68.12 810 LYS A O 1
ATOM 6431 N N . CYS A 1 811 ? 27.341 -9.135 -8.386 1.00 64.75 811 CYS A N 1
ATOM 6432 C CA . CYS A 1 811 ? 26.981 -7.716 -8.282 1.00 64.75 811 CYS A CA 1
ATOM 6433 C C . CYS A 1 811 ? 28.060 -6.843 -7.626 1.00 64.75 811 CYS A C 1
ATOM 6435 O O . CYS A 1 811 ? 27.957 -5.617 -7.676 1.00 64.75 811 CYS A O 1
ATOM 6437 N N . ASN A 1 812 ? 29.019 -7.450 -6.919 1.00 49.62 812 ASN A N 1
ATOM 6438 C CA . ASN A 1 812 ? 29.941 -6.732 -6.044 1.00 49.62 812 ASN A CA 1
ATOM 6439 C C . ASN A 1 812 ? 31.188 -6.270 -6.828 1.00 49.62 812 ASN A C 1
ATOM 6441 O O . ASN A 1 812 ? 31.863 -7.117 -7.420 1.00 49.62 812 ASN A O 1
ATOM 6445 N N . PRO A 1 813 ? 31.546 -4.967 -6.835 1.00 43.84 813 PRO A N 1
ATOM 6446 C CA . PRO A 1 813 ? 32.727 -4.475 -7.549 1.00 43.84 813 PRO A CA 1
ATOM 6447 C C . PRO A 1 813 ? 34.033 -5.192 -7.164 1.00 43.84 813 PRO A C 1
ATOM 6449 O O . PRO A 1 813 ? 34.937 -5.304 -7.990 1.00 43.84 813 PRO A O 1
ATOM 6452 N N . SER A 1 814 ? 34.118 -5.720 -5.938 1.00 39.31 814 SER A N 1
ATOM 6453 C CA . SER A 1 814 ? 35.260 -6.485 -5.418 1.00 39.31 814 SER A CA 1
ATOM 6454 C C . SER A 1 814 ? 35.411 -7.897 -6.001 1.00 39.31 814 SER A C 1
ATOM 6456 O O . SER A 1 814 ? 36.460 -8.506 -5.818 1.00 39.31 814 SER A O 1
ATOM 6458 N N . VAL A 1 815 ? 34.406 -8.418 -6.715 1.00 39.59 815 VAL A N 1
ATOM 6459 C CA . VAL A 1 815 ? 34.395 -9.782 -7.287 1.00 39.59 815 VAL A CA 1
ATOM 6460 C C . VAL A 1 815 ? 34.524 -9.757 -8.824 1.00 39.59 815 VAL A C 1
ATOM 6462 O O . VAL A 1 815 ? 34.431 -10.783 -9.496 1.00 39.59 815 VAL A O 1
ATOM 6465 N N . SER A 1 816 ? 34.798 -8.594 -9.423 1.00 31.34 816 SER A N 1
ATOM 6466 C CA . SER A 1 816 ? 34.973 -8.489 -10.875 1.00 31.34 816 SER A CA 1
ATOM 6467 C C . SER A 1 816 ? 36.320 -9.064 -11.362 1.00 31.34 816 SER A C 1
ATOM 6469 O O . SER A 1 816 ? 37.354 -8.409 -11.354 1.00 31.34 816 SER A O 1
ATOM 6471 N N . LEU A 1 817 ? 36.236 -10.309 -11.851 1.00 31.84 817 LEU A N 1
ATOM 6472 C CA . LEU A 1 817 ? 36.992 -10.899 -12.967 1.00 31.84 817 LEU A CA 1
ATOM 6473 C C . LEU A 1 817 ? 38.509 -11.108 -12.778 1.00 31.84 817 LEU A C 1
ATOM 6475 O O . LEU A 1 817 ? 39.334 -10.315 -13.227 1.00 31.84 817 LEU A O 1
ATOM 6479 N N . GLN A 1 818 ? 38.881 -12.310 -12.319 1.00 26.47 818 GLN A N 1
ATOM 6480 C CA . GLN A 1 818 ? 39.958 -13.011 -13.026 1.00 26.47 818 GLN A CA 1
ATOM 6481 C C . GLN A 1 818 ? 39.454 -13.343 -14.443 1.00 26.47 818 GLN A C 1
ATOM 6483 O O . GLN A 1 818 ? 38.335 -13.848 -14.579 1.00 26.47 818 GLN A O 1
ATOM 6488 N N . PRO A 1 819 ? 40.230 -13.061 -15.501 1.00 33.12 819 PRO A N 1
ATOM 6489 C CA . PRO A 1 819 ? 39.850 -13.435 -16.853 1.00 33.12 819 PRO A CA 1
ATOM 6490 C C . PRO A 1 819 ? 39.859 -14.962 -16.965 1.00 33.12 819 PRO A C 1
ATOM 6492 O O . PRO A 1 819 ? 40.876 -15.604 -16.705 1.00 33.12 819 PRO A O 1
ATOM 6495 N N . SER A 1 820 ? 38.727 -15.551 -17.355 1.00 31.50 820 SER A N 1
ATOM 6496 C CA . SER A 1 820 ? 38.692 -16.944 -17.789 1.00 31.50 820 SER A CA 1
ATOM 6497 C C . SER A 1 820 ? 39.547 -17.074 -19.046 1.00 31.50 820 SER A C 1
ATOM 6499 O O . SER A 1 820 ? 39.206 -16.541 -20.102 1.00 31.50 820 SER A O 1
ATOM 6501 N N . VAL A 1 821 ? 40.679 -17.752 -18.901 1.00 33.88 821 VAL A N 1
ATOM 6502 C CA . VAL A 1 821 ? 41.512 -18.230 -19.999 1.00 33.88 821 VAL A CA 1
ATOM 6503 C C . VAL A 1 821 ? 40.763 -19.356 -20.714 1.00 33.88 821 VAL A C 1
ATOM 6505 O O . VAL A 1 821 ? 40.495 -20.379 -20.085 1.00 33.88 821 VAL A O 1
ATOM 6508 N N . ALA A 1 822 ? 40.441 -19.125 -21.992 1.00 32.75 822 ALA A N 1
ATOM 6509 C CA . ALA A 1 822 ? 40.377 -20.051 -23.139 1.00 32.75 822 ALA A CA 1
ATOM 6510 C C . ALA A 1 822 ? 39.309 -19.592 -24.141 1.00 32.75 822 ALA A C 1
ATOM 6512 O O . ALA A 1 822 ? 38.104 -19.656 -23.800 1.00 32.75 822 ALA A O 1
#

Sequence (822 aa):
MRLIFGALLDRPTQIIKSAQVLFAQFGLKKVTTDDIAKEAQVSKATVYKYFKNKFEIFDQVIEREANSLLTAIEDAVAAETSTADKLQAHLKMRLSNRSEFINFYRVTQESRADYWPFIVRIRRQFLDKEQRTVARIIKDGVASGELEVENPERAALVLVLALASVEYQWSLDESRFTLPKLIDLMLKMMLNGIRKREMNISDSNKINGKRELLKLDTTMVEHYSNGPHKFHIPVMGTGFTIDTPLRVAKYGISSVISIGDDSLMEQVRKFYLEKSGRSYNPIPVGEEDCREKRTRSYLNLINELVEIQMQSIRSEAFEPGNDITRYFEMLPDGSLKDTYSKMLNSKDSKTKMELQSALRHQVVTGHIDVNIMTKVDQEQYHNNIKGPPESGLAMAALRGFATSKLRSSVVLSAGINKRLFAHMAKFEDFFPSNEGPPKKTIILKVSDYRSAMLQGKLFVRHGLWISEFRIESGLNCGGHAFANVGELMGPILEEFKNKRTSLEEMLRKKYYDALAKLGKKPWGQPSISLSAQGGVGTLEEHKFLVNHYGLDSVGWGTPFLMVPQVTNVGEENLKKLISAKQEDVVLSDASPLGVPFWKLRTSASDEIRRKRIRDGVPGSPCPKRYLSSDFEFSRTPICKASSRYQKLKLDQISKSSLPEKIKKAKIDEVLSKTCLCSDLAAGVLTCLGIDSHSNLAICCGPGIVDFKKVATLREMVDHIYGRLSLICNPDRPHMFIKELSLYITFLQSQLDKAEIGIVKLSEKYFADFSQNLLGGIEYYRELASHLNGSGSSRFLTALKTFEDQIMQMKCNPSVSLQPSVA

Foldseek 3Di:
DPPPPPPDDDLLRLLLVQLLVVCLPPNLVPDALVSSCVSSVHDSVSSCVVDVGSVRSLLVNLLVLLVVLLVQLLVQLVVDDALLSSVLSNLCSLPPCCSVSVSNLCVVVRDDPVCVVSNVVSVVVSLVSQLVSQLVSQVVCVVVLQWADPRSSVLSSVLSVVSVVVSNVCSVPVPPDDSVVVSVVSSCVSSVVTGDDDDDPPPPPPPPDDPDDPPDPPPDPPQVFDQLDQAAAEDFAQAFQQLLLLLPQQLSHAYEHELLFLVLLQVVLVLVCVVVVHDDDHQDPPDVLSSLQSLQSSLQSSVVSSVVSLVVLLPDDCDPPRSVVVSLLLGFDDDLVVLVVCLVPDPDPVSNVVSSNVSSVVRGTHAHEYEAELLLQDFDADPNHTDDSCPTSRNSSLSSVLPHPQQHEYEYDDDDDLVSLLSNLVRCQQQQDPVGGRSYAYEYEDAAPVRVLVVLLSNLLSLGHHQEYEHEQQAQFWWFHHDDLQAFSVVRLVVCLVCQVVSLVVSQVSSCVNCVVVVHDDDDRRHYAYEYEGQDAFLVLQCCSCPVSVHSHYHDYQQCCLAVSRTQQDDVSNQLLLPDDLVQFDQFLQELQSTTHTWGCPFQQNVVLVVCVVVVQHADCCPPCSSFDCPPPHSGGGGLRHSVNLVVQLVVLVPDPDDPVLSVVSNCSSSSYTDSSQQCNCSNCVVSVHDRVYTHIGGHGSNSNQANHRDHPSVVSCRNSVVDNRGPDPLDADRSLVSLVSLLVVLVVVVVCVVSPNDDDDLVSLLSSLVSSLVSLVVQLVVLVVPDDPNSVSSNVSSVVSNVSSVPDPSHPVPPDPDDDD